Protein AF-0000000082406767 (afdb_homodimer)

Foldseek 3Di:
DALLVQLVVLLVVLLVCQLVPPDALLCSLLVSLVSCCVVPLDPPCLQQVLLVDLLLLLLLLLLLLLLLLLLLLVLVQLLVVQQVPQDLDPLSNQLSLLVSLLQSLLRHELQSSLVNCLLVLLVSCVVSVAASQLRNLLNSLSLLLSLQQFCSSDSLSSLLQVLCVVLVNHGDFGRNSNLLSVLLNVVSSVLSSVCSVPQTDRHFFDDDDPPLLCVQVVVCVLQVVPDPPDPPPDRCDEQFKHKWKKFFAPPQPQQQPWDFFQDQDPVNFKGWHFKDDPSHTPDGVTDRDDGGIMTMIMGTLVVQQVDAVPRPRIHTPDHSSVSCSNHYPSDPLNVQSVVLSVVLSVCRNVVVDDSSVSSNVSSVSNCVVPSDHPVSSVVSRDPSLSSSSSSLSSSLVSCVPSVSLQVLLVVLCVVLDVDDVLSSLLVLLVVLLVSLLSGPLSNSSSSCSSNLSSNCVNVVHRSQLNSSSNNLSSSLHFQFCVSDVSSVVVCRSSVHDGRSRNSSSVVSSVSSSCSSSPVSCVSPPD/DALLVQLVVLLVVLLVCQLVPPDALLCSLLVSLVSCCVVPLDPPCLQQVLLVDLLLLLLLLLLLLLLLLLLLLVLQQLLVVQQVPQDLDPLSNQLSLLVSLLQSLLRHELQSSLVNCLLVLLVVCVVSVAFSQLRNLLNSLSLLLSLQQFCSSDSLSSLLQVLCVVLVNHGDFGRNSNLLSVLLNVVSSVLSSVCSVPQTDRHFFDDDDPPLLCVQVVVCVLQVVPDDPDPDPPRCDEQFKHKWKKFFAPPQPQQQPWDFFQDQDPVNFKGWHFKDDPSHTPDRVTDRDDGGIMTMIMGTLVVQQVDAVPRPRIGTPDRSSVSCSNHYPSDPLNVQSVVLSVVLSVCRNVVVDDSSVSSNVSSVSSCVVPSDHPVSSVVSRDPSLSSSSSSLSSSLVSCVPSVSLQVLLVVLCVVLDVDDVLSSLLVLLVVLLVSLLSGPLSNSSSSCSSNLSSNCVNVVHRSQLSSSSNNLSSSLHFQFCVSDVSSVVSCRSSVHDGRSRNSSSVVSSVSSSCSSSPVSCVSPPD

Sequence (1052 aa):
MNDITITFVVLALVVALFVIGRIPVGIIAIGTALALYATGVITMEQALAGFGDPTVVFIAALFVVSEALDATGVTTWAGEKLLAKVGESRVRLVSAIMLLVAALTALISVNGAVAALVPMVVVLAVRLGKSTSQLLLPLAFAAHAGSMLTLTGTPVNIIVSEAAEESGAGAFGFFSFTLVGAPLVLGTIAIAVLLGPHVLPHRAGTSMSPDLSRHAKTLAKQYQLMGKDAPSAEPLITKHDGVVEVIIPPRSEMIGDRAFPGMVTDSGDLVILAVQRAGEDCGPKGVKLAAGDTLLLQGSWDDLDTHTAVDPNVLVVDAPAQIRKQAAPLGTRAVIALVVVAAMVVMLTFGLVPSAIAGLLAACAMVLLRVISVEQAHRSISWTTLILVGGMIPLSTAIQQTGAAEKLAHAFVDVVGGASPYVVVAGLFVVTATLGQLISNTATALIITPIAISVAIELDISVLPLLMTVTVAAAASFLTPVATPANMMVMGPGGYKFGDYWKLGLPMLLWFLIVATVLIPVIWSFMNDITITFVVLALVVALFVIGRIPVGIIAIGTALALYATGVITMEQALAGFGDPTVVFIAALFVVSEALDATGVTTWAGEKLLAKVGESRVRLVSAIMLLVAALTALISVNGAVAALVPMVVVLAVRLGKSTSQLLLPLAFAAHAGSMLTLTGTPVNIIVSEAAEESGAGAFGFFSFTLVGAPLVLGTIAIAVLLGPHVLPHRAGTSMSPDLSRHAKTLAKQYQLMGKDAPSAEPLITKHDGVVEVIIPPRSEMIGDRAFPGMVTDSGDLVILAVQRAGEDCGPKGVKLAAGDTLLLQGSWDDLDTHTAVDPNVLVVDAPAQIRKQAAPLGTRAVIALVVVAAMVVMLTFGLVPSAIAGLLAACAMVLLRVISVEQAHRSISWTTLILVGGMIPLSTAIQQTGAAEKLAHAFVDVVGGASPYVVVAGLFVVTATLGQLISNTATALIITPIAISVAIELDISVLPLLMTVTVAAAASFLTPVATPANMMVMGPGGYKFGDYWKLGLPMLLWFLIVATVLIPVIWSF

Radius of gyration: 30.53 Å; Cα contacts (8 Å, |Δi|>4): 2030; chains: 2; bounding box: 82×86×73 Å

InterPro domains:
  IPR004680 Citrate transporter-like domain [PF03600] (16-456)
  IPR036721 Regulator of K+ conductance, C-terminal domain superfamily [SSF116726] (242-308)
  IPR051679 Divalent Anion Sodium Symporter-Related Transporters [PTHR43652] (240-524)

Nearest PDB structures (foldseek):
  6ol1-assembly1_B  TM=8.358E-01  e=1.838E-14  Vibrio cholerae O1 biovar El Tor str. N16961
  5uld-assembly2_D  TM=8.314E-01  e=3.100E-14  Vibrio cholerae O1 biovar El Tor str. N16961
  6okz-assembly2_A  TM=8.666E-01  e=2.986E-13  Vibrio cholerae O1 biovar El Tor str. N16961
  6ol0-assembly2_B  TM=8.627E-01  e=3.257E-13  Vibrio cholerae O1 biovar El Tor str. N16961
  4f35-assembly1_C  TM=8.601E-01  e=6.261E-13  Vibrio cholerae

Organism: Rhodococcus erythropolis (NCBI:txid1833)

pLDDT: mean 86.59, std 13.87, range [34.88, 98.75]

Structure (mmCIF, N/CA/C/O backbone):
data_AF-0000000082406767-model_v1
#
loop_
_entity.id
_entity.type
_entity.pdbx_description
1 polymer 'SLC13/DASS family transporter'
#
loop_
_atom_site.group_PDB
_atom_site.id
_atom_site.type_symbol
_atom_site.label_atom_id
_atom_site.label_alt_id
_atom_site.label_comp_id
_atom_site.label_asym_id
_atom_site.label_entity_id
_atom_site.label_seq_id
_atom_site.pdbx_PDB_ins_code
_atom_site.Cartn_x
_atom_site.Cartn_y
_atom_site.Cartn_z
_atom_site.occupancy
_atom_site.B_iso_or_equiv
_atom_site.auth_seq_id
_atom_site.auth_comp_id
_atom_site.auth_asym_id
_atom_site.auth_atom_id
_atom_site.pdbx_PDB_model_num
ATOM 1 N N . MET A 1 1 ? 7.188 -35.344 13.414 1 74.75 1 MET A N 1
ATOM 2 C CA . MET A 1 1 ? 5.738 -35.188 13.328 1 74.75 1 MET A CA 1
ATOM 3 C C . MET A 1 1 ? 5.254 -35.344 11.891 1 74.75 1 MET A C 1
ATOM 5 O O . MET A 1 1 ? 5.934 -34.906 10.961 1 74.75 1 MET A O 1
ATOM 9 N N . ASN A 1 2 ? 4.176 -36.094 11.625 1 91.69 2 ASN A N 1
ATOM 10 C CA . ASN A 1 2 ? 3.627 -36.281 10.289 1 91.69 2 ASN A CA 1
ATOM 11 C C . ASN A 1 2 ? 3.012 -35 9.758 1 91.69 2 ASN A C 1
ATOM 13 O O . ASN A 1 2 ? 2.641 -34.094 10.539 1 91.69 2 ASN A O 1
ATOM 17 N N . ASP A 1 3 ? 3.008 -34.812 8.461 1 94.81 3 ASP A N 1
ATOM 18 C CA . ASP A 1 3 ? 2.551 -33.594 7.789 1 94.81 3 ASP A CA 1
ATOM 19 C C . ASP A 1 3 ? 1.11 -33.25 8.172 1 94.81 3 ASP A C 1
ATOM 21 O O . ASP A 1 3 ? 0.752 -32.094 8.305 1 94.81 3 ASP A O 1
ATOM 25 N N . ILE A 1 4 ? 0.341 -34.25 8.367 1 94.31 4 ILE A N 1
ATOM 26 C CA . ILE A 1 4 ? -1.056 -34.062 8.742 1 94.31 4 ILE A CA 1
ATOM 27 C C . ILE A 1 4 ? -1.137 -33.438 10.133 1 94.31 4 ILE A C 1
ATOM 29 O O . ILE A 1 4 ? -1.861 -32.469 10.328 1 94.31 4 ILE A O 1
ATOM 33 N N . THR A 1 5 ? -0.466 -33.938 11.078 1 95 5 THR A N 1
ATOM 34 C CA . THR A 1 5 ? -0.46 -33.438 12.445 1 95 5 THR A CA 1
ATOM 35 C C . THR A 1 5 ? 0.047 -32 12.484 1 95 5 THR A C 1
ATOM 37 O O . THR A 1 5 ? -0.52 -31.156 13.18 1 95 5 THR A O 1
ATOM 40 N N . ILE A 1 6 ? 1.091 -31.75 11.734 1 96.06 6 ILE A N 1
ATOM 41 C CA . ILE A 1 6 ? 1.646 -30.406 11.68 1 96.06 6 ILE A CA 1
ATOM 42 C C . ILE A 1 6 ? 0.593 -29.438 11.141 1 96.06 6 ILE A C 1
ATOM 44 O O . ILE A 1 6 ? 0.402 -28.344 11.688 1 96.06 6 ILE A O 1
ATOM 48 N N . THR A 1 7 ? -0.038 -29.812 10.062 1 95.44 7 THR A N 1
ATOM 49 C CA . THR A 1 7 ? -1.061 -28.984 9.445 1 95.44 7 THR A CA 1
ATOM 50 C C . THR A 1 7 ? -2.184 -28.672 10.43 1 95.44 7 THR A C 1
ATOM 52 O O . THR A 1 7 ? -2.635 -27.531 10.531 1 95.44 7 THR A O 1
ATOM 55 N N . PHE A 1 8 ? -2.578 -29.672 11.227 1 94.31 8 PHE A N 1
ATOM 56 C CA . PHE A 1 8 ? -3.629 -29.469 12.219 1 94.31 8 PHE A CA 1
ATOM 57 C C . PHE A 1 8 ? -3.158 -28.547 13.336 1 94.31 8 PHE A C 1
ATOM 59 O O . PHE A 1 8 ? -3.918 -27.703 13.812 1 94.31 8 PHE A O 1
ATOM 66 N N . VAL A 1 9 ? -1.987 -28.766 13.773 1 95.94 9 VAL A N 1
ATOM 67 C CA . VAL A 1 9 ? -1.435 -27.922 14.828 1 95.94 9 VAL A CA 1
ATOM 68 C C . VAL A 1 9 ? -1.379 -26.469 14.352 1 95.94 9 VAL A C 1
ATOM 70 O O . VAL A 1 9 ? -1.764 -25.562 15.086 1 95.94 9 VAL A O 1
ATOM 73 N N . VAL A 1 10 ? -0.883 -26.281 13.094 1 96.38 10 VAL A N 1
ATOM 74 C CA . VAL A 1 10 ? -0.805 -24.922 12.539 1 96.38 10 VAL A CA 1
ATOM 75 C C . VAL A 1 10 ? -2.207 -24.328 12.422 1 96.38 10 VAL A C 1
ATOM 77 O O . VAL A 1 10 ? -2.428 -23.172 12.789 1 96.38 10 VAL A O 1
ATOM 80 N N . LEU A 1 11 ? -3.125 -25.125 11.938 1 94.31 11 LEU A N 1
ATOM 81 C CA . LEU A 1 11 ? -4.504 -24.656 11.812 1 94.31 11 LEU A CA 1
ATOM 82 C C . LEU A 1 11 ? -5.062 -24.25 13.172 1 94.31 11 LEU A C 1
ATOM 84 O O . LEU A 1 11 ? -5.641 -23.172 13.305 1 94.31 11 LEU A O 1
ATOM 88 N N . ALA A 1 12 ? -4.91 -25.062 14.156 1 95.19 12 ALA A N 1
ATOM 89 C CA . ALA A 1 12 ? -5.395 -24.781 15.508 1 95.19 12 ALA A CA 1
ATOM 90 C C . ALA A 1 12 ? -4.77 -23.516 16.062 1 95.19 12 ALA A C 1
ATOM 92 O O . ALA A 1 12 ? -5.457 -22.688 16.672 1 95.19 12 ALA A O 1
ATOM 93 N N . LEU A 1 13 ? -3.514 -23.359 15.852 1 96.38 13 LEU A N 1
ATOM 94 C CA . LEU A 1 13 ? -2.809 -22.172 16.328 1 96.38 13 LEU A CA 1
ATOM 95 C C . LEU A 1 13 ? -3.309 -20.922 15.625 1 96.38 13 LEU A C 1
ATOM 97 O O . LEU A 1 13 ? -3.463 -19.875 16.25 1 96.38 13 LEU A O 1
ATOM 101 N N . VAL A 1 14 ? -3.467 -21.062 14.328 1 95.25 14 VAL A N 1
ATOM 102 C CA . VAL A 1 14 ? -3.947 -19.938 13.539 1 95.25 14 VAL A CA 1
ATOM 103 C C . VAL A 1 14 ? -5.32 -19.5 14.047 1 95.25 14 VAL A C 1
ATOM 105 O O . VAL A 1 14 ? -5.547 -18.312 14.289 1 95.25 14 VAL A O 1
ATOM 108 N N . VAL A 1 15 ? -6.234 -20.422 14.258 1 92.88 15 VAL A N 1
ATOM 109 C CA . VAL A 1 15 ? -7.574 -20.109 14.758 1 92.88 15 VAL A CA 1
ATOM 110 C C . VAL A 1 15 ? -7.48 -19.484 16.141 1 92.88 15 VAL A C 1
ATOM 112 O O . VAL A 1 15 ? -8.109 -18.453 16.406 1 92.88 15 VAL A O 1
ATOM 115 N N . ALA A 1 16 ? -6.68 -20.016 16.969 1 95.44 16 ALA A N 1
ATOM 116 C CA . ALA A 1 16 ? -6.512 -19.5 18.328 1 95.44 16 ALA A CA 1
ATOM 117 C C . ALA A 1 16 ? -5.984 -18.078 18.312 1 95.44 16 ALA A C 1
ATOM 119 O O . ALA A 1 16 ? -6.484 -17.203 19.031 1 95.44 16 ALA A O 1
ATOM 120 N N . LEU A 1 17 ? -5.012 -17.859 17.5 1 95.44 17 LEU A N 1
ATOM 121 C CA . LEU A 1 17 ? -4.402 -16.531 17.438 1 95.44 17 LEU A CA 1
ATOM 122 C C . LEU A 1 17 ? -5.387 -15.508 16.891 1 95.44 17 LEU A C 1
ATOM 124 O O . LEU A 1 17 ? -5.426 -14.367 17.359 1 95.44 17 LEU A O 1
ATOM 128 N N . PHE A 1 18 ? -6.129 -15.875 15.898 1 91.94 18 PHE A N 1
ATOM 129 C CA . PHE A 1 18 ? -7.137 -14.969 15.367 1 91.94 18 PHE A CA 1
ATOM 130 C C . PHE A 1 18 ? -8.18 -14.633 16.422 1 91.94 18 PHE A C 1
ATOM 132 O O . PHE A 1 18 ? -8.578 -13.477 16.562 1 91.94 18 PHE A O 1
ATOM 139 N N . VAL A 1 19 ? -8.602 -15.602 17.203 1 90.56 19 VAL A N 1
ATOM 140 C CA . VAL A 1 19 ? -9.641 -15.414 18.203 1 90.56 19 VAL A CA 1
ATOM 141 C C . VAL A 1 19 ? -9.109 -14.539 19.344 1 90.56 19 VAL A C 1
ATOM 143 O O . VAL A 1 19 ? -9.82 -13.656 19.828 1 90.56 19 VAL A O 1
ATOM 146 N N . ILE A 1 20 ? -7.902 -14.758 19.75 1 91.81 20 ILE A N 1
ATOM 147 C CA . ILE A 1 20 ? -7.301 -13.961 20.812 1 91.81 20 ILE A CA 1
ATOM 148 C C . ILE A 1 20 ? -7.207 -12.5 20.375 1 91.81 20 ILE A C 1
ATOM 150 O O . ILE A 1 20 ? -7.406 -11.586 21.188 1 91.81 20 ILE A O 1
ATOM 154 N N . GLY A 1 21 ? -6.848 -12.289 19.172 1 89.56 21 GLY A N 1
ATOM 155 C CA . GLY A 1 21 ? -6.934 -10.961 18.594 1 89.56 21 GLY A CA 1
ATOM 156 C C . GLY A 1 21 ? -5.816 -10.039 19.031 1 89.56 21 GLY A C 1
ATOM 157 O O . GLY A 1 21 ? -5.934 -8.82 18.938 1 89.56 21 GLY A O 1
ATOM 158 N N . ARG A 1 22 ? -4.707 -10.539 19.562 1 90.75 22 ARG A N 1
ATOM 159 C CA . ARG A 1 22 ? -3.617 -9.719 20.078 1 90.75 22 ARG A CA 1
ATOM 160 C C . ARG A 1 22 ? -2.562 -9.469 19 1 90.75 22 ARG A C 1
ATOM 162 O O . ARG A 1 22 ? -1.802 -8.508 19.094 1 90.75 22 ARG A O 1
ATOM 169 N N . ILE A 1 23 ? -2.514 -10.344 18.062 1 93.94 23 ILE A N 1
ATOM 170 C CA . ILE A 1 23 ? -1.525 -10.25 16.984 1 93.94 23 ILE A CA 1
ATOM 171 C C . ILE A 1 23 ? -2.203 -9.797 15.695 1 93.94 23 ILE A C 1
ATOM 173 O O . ILE A 1 23 ? -3.291 -10.266 15.359 1 93.94 23 ILE A O 1
ATOM 177 N N . PRO A 1 24 ? -1.55 -8.828 15.047 1 92.44 24 PRO A N 1
ATOM 178 C CA . PRO A 1 24 ? -2.148 -8.391 13.781 1 92.44 24 PRO A CA 1
ATOM 179 C C . PRO A 1 24 ? -2.408 -9.547 12.82 1 92.44 24 PRO A C 1
ATOM 181 O O . PRO A 1 24 ? -1.594 -10.469 12.719 1 92.44 24 PRO A O 1
ATOM 184 N N . VAL A 1 25 ? -3.504 -9.445 12.133 1 92.62 25 VAL A N 1
ATOM 185 C CA . VAL A 1 25 ? -3.977 -10.539 11.297 1 92.62 25 VAL A CA 1
ATOM 186 C C . VAL A 1 25 ? -2.971 -10.812 10.18 1 92.62 25 VAL A C 1
ATOM 188 O O . VAL A 1 25 ? -2.75 -11.969 9.805 1 92.62 25 VAL A O 1
ATOM 191 N N . GLY A 1 26 ? -2.342 -9.758 9.633 1 95.06 26 GLY A N 1
ATOM 192 C CA . GLY A 1 26 ? -1.338 -9.945 8.594 1 95.06 26 GLY A CA 1
ATOM 193 C C . GLY A 1 26 ? -0.151 -10.773 9.055 1 95.06 26 GLY A C 1
ATOM 194 O O . GLY A 1 26 ? 0.363 -11.602 8.305 1 95.06 26 GLY A O 1
ATOM 195 N N . ILE A 1 27 ? 0.276 -10.586 10.25 1 96.75 27 ILE A N 1
ATOM 196 C CA . ILE A 1 27 ? 1.401 -11.312 10.82 1 96.75 27 ILE A CA 1
ATOM 197 C C . ILE A 1 27 ? 1.025 -12.781 11.008 1 96.75 27 ILE A C 1
ATOM 199 O O . ILE A 1 27 ? 1.841 -13.672 10.758 1 96.75 27 ILE A O 1
ATOM 203 N N . ILE A 1 28 ? -0.186 -12.992 11.445 1 96.56 28 ILE A N 1
ATOM 204 C CA . ILE A 1 28 ? -0.654 -14.367 11.594 1 96.56 28 ILE A CA 1
ATOM 205 C C . ILE A 1 28 ? -0.636 -15.07 10.242 1 96.56 28 ILE A C 1
ATOM 207 O O . ILE A 1 28 ? -0.175 -16.219 10.133 1 96.56 28 ILE A O 1
ATOM 211 N N . ALA A 1 29 ? -1.104 -14.375 9.242 1 96.69 29 ALA A N 1
ATOM 212 C CA . ALA A 1 29 ? -1.17 -14.953 7.906 1 96.69 29 ALA A CA 1
ATOM 213 C C . ALA A 1 29 ? 0.225 -15.281 7.379 1 96.69 29 ALA A C 1
ATOM 215 O O . ALA A 1 29 ? 0.478 -16.406 6.922 1 96.69 29 ALA A O 1
ATOM 216 N N . ILE A 1 30 ? 1.154 -14.336 7.414 1 97.56 30 ILE A N 1
ATOM 217 C CA . ILE A 1 30 ? 2.525 -14.57 6.977 1 97.56 30 ILE A CA 1
ATOM 218 C C . ILE A 1 30 ? 3.158 -15.672 7.82 1 97.56 30 ILE A C 1
ATOM 220 O O . ILE A 1 30 ? 3.844 -16.547 7.293 1 97.56 30 ILE A O 1
ATOM 224 N N . GLY A 1 31 ? 2.932 -15.594 9.133 1 97.62 31 GLY A N 1
ATOM 225 C CA . GLY A 1 31 ? 3.451 -16.609 10.039 1 97.62 31 GLY A CA 1
ATOM 226 C C . GLY A 1 31 ? 2.984 -18 9.695 1 97.62 31 GLY A C 1
ATOM 227 O O . GLY A 1 31 ? 3.73 -18.969 9.867 1 97.62 31 GLY A O 1
ATOM 228 N N . THR A 1 32 ? 1.747 -18.094 9.258 1 97 32 THR A N 1
ATOM 229 C CA . THR A 1 32 ? 1.204 -19.375 8.844 1 97 32 THR A CA 1
ATOM 230 C C . THR A 1 32 ? 2.014 -19.953 7.684 1 97 32 THR A C 1
ATOM 232 O O . THR A 1 32 ? 2.453 -21.109 7.742 1 97 32 THR A O 1
ATOM 235 N N . ALA A 1 33 ? 2.219 -19.188 6.66 1 96.94 33 ALA A N 1
ATOM 236 C CA . ALA A 1 33 ? 3.008 -19.609 5.508 1 96.94 33 ALA A CA 1
ATOM 237 C C . ALA A 1 33 ? 4.43 -19.984 5.922 1 96.94 33 ALA A C 1
ATOM 239 O O . ALA A 1 33 ? 4.965 -21 5.492 1 96.94 33 ALA A O 1
ATOM 240 N N . LEU A 1 34 ? 5.02 -19.172 6.801 1 97.62 34 LEU A N 1
ATOM 241 C CA . LEU A 1 34 ? 6.395 -19.375 7.238 1 97.62 34 LEU A CA 1
ATOM 242 C C . LEU A 1 34 ? 6.508 -20.641 8.086 1 97.62 34 LEU A C 1
ATOM 244 O O . LEU A 1 34 ? 7.484 -21.391 7.973 1 97.62 34 LEU A O 1
ATOM 248 N N . ALA A 1 35 ? 5.52 -20.859 8.961 1 97.62 35 ALA A N 1
ATOM 249 C CA . ALA A 1 35 ? 5.531 -22.047 9.805 1 97.62 35 ALA A CA 1
ATOM 250 C C . ALA A 1 35 ? 5.426 -23.328 8.961 1 97.62 35 ALA A C 1
ATOM 252 O O . ALA A 1 35 ? 6.137 -24.297 9.211 1 97.62 35 ALA 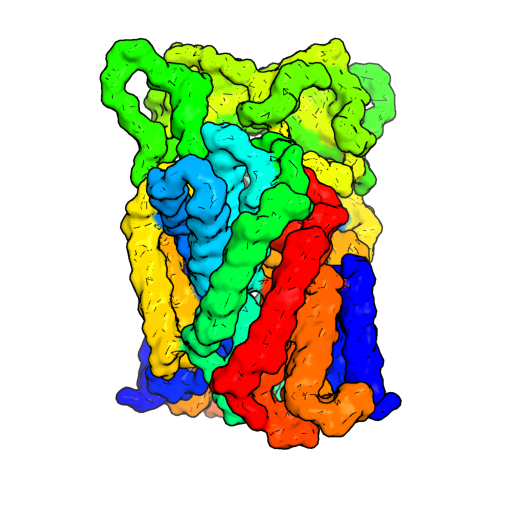A O 1
ATOM 253 N N . LEU A 1 36 ? 4.547 -23.281 7.977 1 97.44 36 LEU A N 1
ATOM 254 C CA . LEU A 1 36 ? 4.371 -24.438 7.102 1 97.44 36 LEU A CA 1
ATOM 255 C C . LEU A 1 36 ? 5.625 -24.688 6.27 1 97.44 36 LEU A C 1
ATOM 257 O O . LEU A 1 36 ? 6.012 -25.844 6.055 1 97.44 36 LEU A O 1
ATOM 261 N N . TYR A 1 37 ? 6.281 -23.641 5.812 1 97.19 37 TYR A N 1
ATOM 262 C CA . TYR A 1 37 ? 7.539 -23.766 5.09 1 97.19 37 TYR A CA 1
ATOM 263 C C . TYR A 1 37 ? 8.633 -24.328 5.992 1 97.19 37 TYR A C 1
ATOM 265 O O . TYR A 1 37 ? 9.367 -25.234 5.609 1 97.19 37 TYR A O 1
ATOM 273 N N . ALA A 1 38 ? 8.711 -23.797 7.207 1 96.94 38 ALA A N 1
ATOM 274 C CA . ALA A 1 38 ? 9.766 -24.172 8.141 1 96.94 38 ALA A CA 1
ATOM 275 C C . ALA A 1 38 ? 9.664 -25.641 8.547 1 96.94 38 ALA A C 1
ATOM 277 O O . ALA A 1 38 ? 10.672 -26.297 8.797 1 96.94 38 ALA A O 1
ATOM 278 N N . THR A 1 39 ? 8.492 -26.219 8.531 1 96.62 39 THR A N 1
ATOM 279 C CA . THR A 1 39 ? 8.281 -27.594 8.938 1 96.62 39 THR A CA 1
ATOM 280 C C . THR A 1 39 ? 8.398 -28.531 7.738 1 96.62 39 THR A C 1
ATOM 282 O O . THR A 1 39 ? 8.359 -29.766 7.895 1 96.62 39 THR A O 1
ATOM 285 N N . GLY A 1 40 ? 8.461 -27.953 6.559 1 95.88 40 GLY A N 1
ATOM 286 C CA . GLY A 1 40 ? 8.664 -28.766 5.363 1 95.88 40 GLY A CA 1
ATOM 287 C C . GLY A 1 40 ? 7.367 -29.25 4.746 1 95.88 40 GLY A C 1
ATOM 288 O O . GLY A 1 40 ? 7.387 -30.047 3.809 1 95.88 40 GLY A O 1
ATOM 289 N N . VAL A 1 41 ? 6.25 -28.812 5.234 1 96.62 41 VAL A N 1
ATOM 290 C CA . VAL A 1 41 ? 4.949 -29.234 4.738 1 96.62 41 VAL A CA 1
ATOM 291 C C . VAL A 1 41 ? 4.738 -28.719 3.318 1 96.62 41 VAL A C 1
ATOM 293 O O . VAL A 1 41 ? 4.145 -29.406 2.482 1 96.62 41 VAL A O 1
ATOM 296 N N . ILE A 1 42 ? 5.195 -27.469 3.068 1 96.19 42 ILE A N 1
ATOM 297 C CA . ILE A 1 42 ? 5.078 -26.891 1.734 1 96.19 42 ILE A CA 1
ATOM 298 C C . ILE A 1 42 ? 6.426 -26.312 1.303 1 96.19 42 ILE A C 1
ATOM 300 O O . ILE A 1 42 ? 7.305 -26.078 2.137 1 96.19 42 ILE A O 1
ATOM 304 N N . THR A 1 43 ? 6.59 -26.141 0.007 1 95.88 43 THR A N 1
ATOM 305 C CA . THR A 1 43 ? 7.797 -25.531 -0.549 1 95.88 43 THR A CA 1
ATOM 306 C C . THR A 1 43 ? 7.75 -24.016 -0.43 1 95.88 43 THR A C 1
ATOM 308 O O . THR A 1 43 ? 6.719 -23.453 -0.067 1 95.88 43 THR A O 1
ATOM 311 N N . MET A 1 44 ? 8.875 -23.359 -0.624 1 94 44 MET A N 1
ATOM 312 C CA . MET A 1 44 ? 8.922 -21.906 -0.587 1 94 44 MET A CA 1
ATOM 313 C C . MET A 1 44 ? 7.996 -21.297 -1.641 1 94 44 MET A C 1
ATOM 315 O O . MET A 1 44 ? 7.297 -20.328 -1.374 1 94 44 MET A O 1
ATOM 319 N N . GLU A 1 45 ? 8.023 -21.906 -2.816 1 92.81 45 GLU A N 1
ATOM 320 C CA . GLU A 1 45 ? 7.16 -21.438 -3.896 1 92.81 45 GLU A CA 1
ATOM 321 C C . GLU A 1 45 ? 5.691 -21.469 -3.49 1 92.81 45 GLU A C 1
ATOM 323 O O . GLU A 1 45 ? 4.941 -20.531 -3.744 1 92.81 45 GLU A O 1
ATOM 328 N N . GLN A 1 46 ? 5.352 -22.547 -2.852 1 94.44 46 GLN A N 1
ATOM 329 C CA . GLN A 1 46 ? 3.975 -22.703 -2.391 1 94.44 46 GLN A CA 1
ATOM 330 C C . GLN A 1 46 ? 3.654 -21.703 -1.281 1 94.44 46 GLN A C 1
ATOM 332 O O . GLN A 1 46 ? 2.535 -21.188 -1.206 1 94.44 46 GLN A O 1
ATOM 337 N N . ALA A 1 47 ? 4.621 -21.453 -0.457 1 95.75 47 ALA A N 1
ATOM 338 C CA . ALA A 1 47 ? 4.438 -20.531 0.669 1 95.75 47 ALA A CA 1
ATOM 339 C C . ALA A 1 47 ? 4.18 -19.109 0.185 1 95.75 47 ALA A C 1
ATOM 341 O O . ALA A 1 47 ? 3.459 -18.344 0.834 1 95.75 47 ALA A O 1
ATOM 342 N N . LEU A 1 48 ? 4.746 -18.797 -0.968 1 94.69 48 LEU A N 1
ATOM 343 C CA . LEU A 1 48 ? 4.664 -17.422 -1.449 1 94.69 48 LEU A CA 1
ATOM 344 C C . LEU A 1 48 ? 3.67 -17.297 -2.6 1 94.69 48 LEU A C 1
ATOM 346 O O . LEU A 1 48 ? 3.359 -16.203 -3.051 1 94.69 48 LEU A O 1
ATOM 350 N N . ALA A 1 49 ? 3.109 -18.375 -3.031 1 90.81 49 ALA A N 1
ATOM 351 C CA . ALA A 1 49 ? 2.273 -18.438 -4.227 1 90.81 49 ALA A CA 1
ATOM 352 C C . ALA A 1 49 ? 1.012 -17.609 -4.059 1 90.81 49 ALA A C 1
ATOM 354 O O . ALA A 1 49 ? 0.49 -17.047 -5.031 1 90.81 49 ALA A O 1
ATOM 355 N N . GLY A 1 50 ? 0.569 -17.484 -2.844 1 92.38 50 GLY A N 1
ATOM 356 C CA . GLY A 1 50 ? -0.656 -16.75 -2.58 1 92.38 50 GLY A CA 1
ATOM 357 C C . GLY A 1 50 ? -0.571 -15.289 -2.982 1 92.38 50 GLY A C 1
ATOM 358 O O . GLY A 1 50 ? -1.578 -14.688 -3.357 1 92.38 50 GLY A O 1
ATOM 359 N N . PHE A 1 51 ? 0.579 -14.758 -3.004 1 93.31 51 PHE A N 1
ATOM 360 C CA . PHE A 1 51 ? 0.736 -13.328 -3.256 1 93.31 51 PHE A CA 1
ATOM 361 C C . PHE A 1 51 ? 0.608 -13.031 -4.746 1 93.31 51 PHE A C 1
ATOM 363 O O . PHE A 1 51 ? 0.343 -11.891 -5.129 1 93.31 51 PHE A O 1
ATOM 370 N N . GLY A 1 52 ? 0.818 -13.953 -5.543 1 92.31 52 GLY A N 1
ATOM 371 C CA . GLY A 1 52 ? 0.64 -13.789 -6.977 1 92.31 52 GLY A CA 1
ATOM 372 C C . GLY A 1 52 ? -0.631 -14.438 -7.496 1 92.31 52 GLY A C 1
ATOM 373 O O . GLY A 1 52 ? -0.813 -14.57 -8.703 1 92.31 52 GLY A O 1
ATOM 374 N N . ASP A 1 53 ? -1.458 -14.852 -6.547 1 94.81 53 ASP A N 1
ATOM 375 C CA . ASP A 1 53 ? -2.719 -15.484 -6.914 1 94.81 53 ASP A CA 1
ATOM 376 C C . ASP A 1 53 ? -3.654 -14.5 -7.602 1 94.81 53 ASP A C 1
ATOM 378 O O . ASP A 1 53 ? -3.762 -13.344 -7.188 1 94.81 53 ASP A O 1
ATOM 382 N N . PRO A 1 54 ? -4.332 -15 -8.664 1 95.06 54 PRO A N 1
ATOM 383 C CA . PRO A 1 54 ? -5.277 -14.117 -9.352 1 95.06 54 PRO A CA 1
ATOM 384 C C . PRO A 1 54 ? -6.293 -13.477 -8.406 1 95.06 54 PRO A C 1
ATOM 386 O O . PRO A 1 54 ? -6.719 -12.344 -8.625 1 95.06 54 PRO A O 1
ATOM 389 N N . THR A 1 55 ? -6.621 -14.188 -7.375 1 94.25 55 THR A N 1
ATOM 390 C CA . THR A 1 55 ? -7.566 -13.688 -6.387 1 94.25 55 THR A CA 1
ATOM 391 C C . THR A 1 55 ? -7.047 -12.406 -5.738 1 94.25 55 THR A C 1
ATOM 393 O O . THR A 1 55 ? -7.773 -11.414 -5.629 1 94.25 55 THR A O 1
ATOM 396 N N . VAL A 1 56 ? -5.832 -12.461 -5.34 1 96.19 56 VAL A N 1
ATOM 397 C CA . VAL A 1 56 ? -5.215 -11.328 -4.66 1 96.19 56 VAL A CA 1
ATOM 398 C C . VAL A 1 56 ? -5.113 -10.148 -5.617 1 96.19 56 VAL A C 1
ATOM 400 O O . VAL A 1 56 ? -5.418 -9.008 -5.246 1 96.19 56 VAL A O 1
ATOM 403 N N . VAL A 1 57 ? -4.758 -10.367 -6.832 1 96.75 57 VAL A N 1
ATOM 404 C CA . VAL A 1 57 ? -4.617 -9.328 -7.844 1 96.75 57 VAL A CA 1
ATOM 405 C C . VAL A 1 57 ? -5.977 -8.695 -8.125 1 96.75 57 VAL A C 1
ATOM 407 O O . VAL A 1 57 ? -6.09 -7.469 -8.227 1 96.75 57 VAL A O 1
ATOM 410 N N . PHE A 1 58 ? -6.988 -9.523 -8.266 1 96.12 58 PHE A N 1
ATOM 411 C CA . PHE A 1 58 ? -8.336 -9.031 -8.531 1 96.12 58 PHE A CA 1
ATOM 412 C C . PHE A 1 58 ? -8.836 -8.164 -7.383 1 96.12 58 PHE A C 1
ATOM 414 O O . PHE A 1 58 ? -9.375 -7.078 -7.605 1 96.12 58 PHE A O 1
ATOM 421 N N . ILE A 1 59 ? -8.648 -8.609 -6.16 1 95.62 59 ILE A N 1
ATOM 422 C CA . ILE A 1 59 ? -9.078 -7.863 -4.984 1 95.62 59 ILE A CA 1
ATOM 423 C C . ILE A 1 59 ? -8.367 -6.512 -4.945 1 95.62 59 ILE A C 1
ATOM 425 O O . ILE A 1 59 ? -9 -5.48 -4.703 1 95.62 59 ILE A O 1
ATOM 429 N N . ALA A 1 60 ? -7.055 -6.535 -5.191 1 96.88 60 ALA A N 1
ATOM 430 C CA . ALA A 1 60 ? -6.297 -5.285 -5.223 1 96.88 60 ALA A CA 1
ATOM 431 C C . ALA A 1 60 ? -6.879 -4.316 -6.246 1 96.88 60 ALA A C 1
ATOM 433 O O . ALA A 1 60 ? -7.047 -3.129 -5.961 1 96.88 60 ALA A O 1
ATOM 434 N N . ALA A 1 61 ? -7.176 -4.805 -7.414 1 97.19 61 ALA A N 1
ATOM 435 C CA . ALA A 1 61 ? -7.73 -3.98 -8.484 1 97.19 61 ALA A CA 1
ATOM 436 C C . ALA A 1 61 ? -9.086 -3.4 -8.086 1 97.19 61 ALA A C 1
ATOM 438 O O . ALA A 1 61 ? -9.391 -2.25 -8.406 1 97.19 61 ALA A O 1
ATOM 439 N N . LEU A 1 62 ? -9.812 -4.16 -7.379 1 95.75 62 LEU A N 1
ATOM 440 C CA . LEU A 1 62 ? -11.156 -3.723 -6.996 1 95.75 62 LEU A CA 1
ATOM 441 C C . LEU A 1 62 ? -11.086 -2.6 -5.965 1 95.75 62 LEU A C 1
ATOM 443 O O . LEU A 1 62 ? -11.953 -1.726 -5.934 1 95.75 62 LEU A O 1
ATOM 447 N N . PHE A 1 63 ? -10.078 -2.602 -5.133 1 95.12 63 PHE A N 1
ATOM 448 C CA . PHE A 1 63 ? -9.898 -1.488 -4.207 1 95.12 63 PHE A CA 1
ATOM 449 C C . PHE A 1 63 ? -9.75 -0.175 -4.965 1 95.12 63 PHE A C 1
ATOM 451 O O . PHE A 1 63 ? -10.312 0.846 -4.566 1 95.12 63 PHE A O 1
ATOM 458 N N . VAL A 1 64 ? -9.008 -0.265 -6.027 1 96.62 64 VAL A N 1
ATOM 459 C CA . VAL A 1 64 ? -8.773 0.929 -6.832 1 96.62 64 VAL A CA 1
ATOM 460 C C . VAL A 1 64 ? -10.078 1.379 -7.484 1 96.62 64 VAL A C 1
ATOM 462 O O . VAL A 1 64 ? -10.414 2.562 -7.453 1 96.62 64 VAL A O 1
ATOM 465 N N . VAL A 1 65 ? -10.805 0.436 -8.016 1 96.38 65 VAL A N 1
ATOM 466 C CA . VAL A 1 65 ? -12.062 0.738 -8.688 1 96.38 65 VAL A CA 1
ATOM 467 C C . VAL A 1 65 ? -13.062 1.312 -7.688 1 96.38 65 VAL A C 1
ATOM 469 O O . VAL A 1 65 ? -13.742 2.301 -7.977 1 96.38 65 VAL A O 1
ATOM 472 N N . SER A 1 66 ? -13.141 0.706 -6.559 1 93.38 66 SER A N 1
ATOM 473 C CA . SER A 1 66 ? -14.047 1.16 -5.504 1 93.38 66 SER A CA 1
ATOM 474 C C . SER A 1 66 ? -13.711 2.584 -5.074 1 93.38 66 SER A C 1
ATOM 476 O O . SER A 1 66 ? -14.617 3.4 -4.863 1 93.38 66 SER A O 1
ATOM 478 N N . GLU A 1 67 ? -12.445 2.844 -4.934 1 92 67 GLU A N 1
ATOM 479 C CA . GLU A 1 67 ? -12.008 4.184 -4.566 1 92 67 GLU A CA 1
ATOM 480 C C . GLU A 1 67 ? -12.414 5.211 -5.617 1 92 67 GLU A C 1
ATOM 482 O O . GLU A 1 67 ? -12.805 6.328 -5.281 1 92 67 GLU A O 1
ATOM 487 N N . ALA A 1 68 ? -12.25 4.863 -6.863 1 93.88 68 ALA A N 1
ATOM 488 C CA . ALA A 1 68 ? -12.625 5.77 -7.949 1 93.88 68 ALA A CA 1
ATOM 489 C C . ALA A 1 68 ? -14.102 6.145 -7.867 1 93.88 68 ALA A C 1
ATOM 491 O O . ALA A 1 68 ? -14.461 7.312 -8.031 1 93.88 68 ALA A O 1
ATOM 492 N N . LEU A 1 69 ? -14.914 5.223 -7.559 1 91.06 69 LEU A N 1
ATOM 493 C CA . LEU A 1 69 ? -16.344 5.477 -7.438 1 91.06 69 LEU A CA 1
ATOM 494 C C . LEU A 1 69 ? -16.641 6.387 -6.246 1 91.06 69 LEU A C 1
ATOM 496 O O . LEU A 1 69 ? -17.453 7.305 -6.348 1 91.06 69 LEU A O 1
ATOM 500 N N . ASP A 1 70 ? -15.961 6.16 -5.207 1 85.94 70 ASP A N 1
ATOM 501 C CA . ASP A 1 70 ? -16.156 6.961 -4 1 85.94 70 ASP A CA 1
ATOM 502 C C . ASP A 1 70 ? -15.625 8.383 -4.195 1 85.94 70 ASP A C 1
ATOM 504 O O . ASP A 1 70 ? -16.281 9.352 -3.816 1 85.94 70 ASP A O 1
ATOM 508 N N . ALA A 1 71 ? -14.5 8.453 -4.801 1 82.88 71 ALA A N 1
ATOM 509 C CA . ALA A 1 71 ? -13.82 9.734 -4.965 1 82.88 71 ALA A CA 1
ATOM 510 C C . ALA A 1 71 ? -14.586 10.648 -5.91 1 82.88 71 ALA A C 1
ATOM 512 O O . ALA A 1 71 ? -14.492 11.875 -5.812 1 82.88 71 ALA A O 1
ATOM 513 N N . THR A 1 72 ? -15.328 10.102 -6.789 1 87.12 72 THR A N 1
ATOM 514 C CA . THR A 1 72 ? -16.047 10.906 -7.766 1 87.12 72 THR A CA 1
ATOM 515 C C . THR A 1 72 ? -17.375 11.406 -7.188 1 87.12 72 THR A C 1
ATOM 517 O O . THR A 1 72 ? -18.078 12.188 -7.824 1 87.12 72 THR A O 1
ATOM 520 N N . GLY A 1 73 ? -17.734 10.969 -6.031 1 79.56 73 GLY A N 1
ATOM 521 C CA . GLY A 1 73 ? -18.953 11.438 -5.379 1 79.56 73 GLY A CA 1
ATOM 522 C C . GLY A 1 73 ? -20.188 10.672 -5.797 1 79.56 73 GLY A C 1
ATOM 523 O O . GLY A 1 73 ? -21.297 11.039 -5.426 1 79.56 73 GLY A O 1
ATOM 524 N N . VAL A 1 74 ? -20 9.656 -6.531 1 84.25 74 VAL A N 1
ATOM 525 C CA . VAL A 1 74 ? -21.141 8.867 -7.008 1 84.25 74 VAL A CA 1
ATOM 526 C C . VAL A 1 74 ? -21.938 8.344 -5.816 1 84.25 74 VAL A C 1
ATOM 528 O O . VAL A 1 74 ? -23.172 8.344 -5.84 1 84.25 74 VAL A O 1
ATOM 531 N N . THR A 1 75 ? -21.297 7.898 -4.812 1 81.69 75 THR A N 1
ATOM 532 C CA . THR A 1 75 ? -21.938 7.316 -3.643 1 81.69 75 THR A CA 1
ATOM 533 C C . THR A 1 75 ? -22.75 8.375 -2.889 1 81.69 75 THR A C 1
ATOM 535 O O . THR A 1 75 ? -23.891 8.133 -2.506 1 81.69 75 THR A O 1
ATOM 538 N N . THR A 1 76 ? -22.203 9.523 -2.748 1 73.56 76 THR A N 1
ATOM 539 C CA . THR A 1 76 ? -22.875 10.609 -2.057 1 73.56 76 THR A CA 1
ATOM 540 C C . THR A 1 76 ? -24.047 11.133 -2.887 1 73.56 76 THR A C 1
ATOM 542 O O . THR A 1 76 ? -25.109 11.43 -2.348 1 73.56 76 THR A O 1
ATOM 545 N N . TRP A 1 77 ? -23.812 11.266 -4.129 1 78.5 77 TRP A N 1
ATOM 546 C CA . TRP A 1 77 ? -24.859 11.719 -5.039 1 78.5 77 TRP A CA 1
ATOM 547 C C . TRP A 1 77 ? -26.062 10.773 -5 1 78.5 77 TRP A C 1
ATOM 549 O O . TRP A 1 77 ? -27.203 11.219 -4.918 1 78.5 77 TRP A O 1
ATOM 559 N N . ALA A 1 78 ? -25.797 9.5 -5.07 1 83.62 78 ALA A N 1
ATOM 560 C CA . ALA A 1 78 ? -26.859 8.5 -5.012 1 83.62 78 ALA A CA 1
ATOM 561 C C . ALA A 1 78 ? -27.625 8.586 -3.695 1 83.62 78 ALA A C 1
ATOM 563 O O . ALA A 1 78 ? -28.859 8.461 -3.672 1 83.62 78 ALA A O 1
ATOM 564 N N . GLY A 1 79 ? -26.938 8.789 -2.637 1 78.75 79 GLY A N 1
ATOM 565 C CA . GLY A 1 79 ? -27.562 8.953 -1.334 1 78.75 79 GLY A CA 1
ATOM 566 C C . GLY A 1 79 ? -28.484 10.156 -1.257 1 78.75 79 GLY A C 1
ATOM 567 O O . GLY A 1 79 ? -29.594 10.062 -0.756 1 78.75 79 GLY A O 1
ATOM 568 N N . GLU A 1 80 ? -28.047 11.211 -1.814 1 74.44 80 GLU A N 1
ATOM 569 C CA . GLU A 1 80 ? -28.844 12.438 -1.796 1 74.44 80 GLU A CA 1
ATOM 570 C C . GLU A 1 80 ? -30.094 12.305 -2.643 1 74.44 80 GLU A C 1
ATOM 572 O O . GLU A 1 80 ? -31.172 12.758 -2.24 1 74.44 80 GLU A O 1
ATOM 577 N N . LYS A 1 81 ? -29.922 11.773 -3.766 1 80.81 81 LYS A N 1
ATOM 578 C CA . LYS A 1 81 ? -31.047 11.609 -4.672 1 80.81 81 LYS A CA 1
ATOM 579 C C . LYS A 1 81 ? -32.125 10.719 -4.051 1 80.81 81 LYS A C 1
ATOM 581 O O . LYS A 1 81 ? -33.312 11 -4.172 1 80.81 81 LYS A O 1
ATOM 586 N N . LEU A 1 82 ? -31.656 9.664 -3.463 1 78.69 82 LEU A N 1
ATOM 587 C CA . LEU A 1 82 ? -32.594 8.719 -2.873 1 78.69 82 LEU A CA 1
ATOM 588 C C . LEU A 1 82 ? -33.312 9.344 -1.68 1 78.69 82 LEU A C 1
ATOM 590 O O . LEU A 1 82 ? -34.531 9.195 -1.535 1 78.69 82 LEU A O 1
ATOM 594 N N . LEU A 1 83 ? -32.625 10.102 -0.971 1 72.12 83 LEU A N 1
ATOM 595 C CA . LEU A 1 83 ? -33.188 10.625 0.268 1 72.12 83 LEU A CA 1
ATOM 596 C C . LEU A 1 83 ? -34.094 11.82 -0.009 1 72.12 83 LEU A C 1
ATOM 598 O O . LEU A 1 83 ? -35 12.109 0.766 1 72.12 83 LEU A O 1
ATOM 602 N N . ALA A 1 84 ? -33.844 12.5 -1.111 1 73.5 84 ALA A N 1
ATOM 603 C CA . ALA A 1 84 ? -34.719 13.602 -1.514 1 73.5 84 ALA A CA 1
ATOM 604 C C . ALA A 1 84 ? -36.094 13.094 -1.886 1 73.5 84 ALA A C 1
ATOM 606 O O . ALA A 1 84 ? -37.094 13.836 -1.799 1 73.5 84 ALA A O 1
ATOM 607 N N . LYS A 1 85 ? -36.094 11.898 -2.172 1 79.19 85 LYS A N 1
ATOM 608 C CA . LYS A 1 85 ? -37.375 11.367 -2.66 1 79.19 85 LYS A CA 1
ATOM 609 C C . LYS A 1 85 ? -38.094 10.586 -1.567 1 79.19 85 LYS A C 1
ATOM 611 O O . LYS A 1 85 ? -39.25 10.203 -1.739 1 79.19 85 LYS A O 1
ATOM 616 N N . VAL A 1 86 ? -37.344 10.477 -0.5 1 80 86 VAL A N 1
ATOM 617 C CA . VAL A 1 86 ? -37.906 9.648 0.549 1 80 86 VAL A CA 1
ATOM 618 C C . VAL A 1 86 ? -38.812 10.5 1.438 1 80 86 VAL A C 1
ATOM 620 O O . VAL A 1 86 ? -38.469 11.641 1.764 1 80 86 VAL A O 1
ATOM 623 N N . GLY A 1 87 ? -40 10.367 1.619 1 73.75 87 GLY A N 1
ATOM 624 C CA . GLY A 1 87 ? -40.969 11.055 2.471 1 73.75 87 GLY A CA 1
ATOM 625 C C . GLY A 1 87 ? -40.688 10.875 3.951 1 73.75 87 GLY A C 1
ATOM 626 O O . GLY A 1 87 ? -39.531 10.609 4.344 1 73.75 87 GLY A O 1
ATOM 627 N N . GLU A 1 88 ? -41.625 11.18 4.785 1 75.19 88 GLU A N 1
ATOM 628 C CA . GLU A 1 88 ? -41.469 11.195 6.238 1 75.19 88 GLU A CA 1
ATOM 629 C C . GLU A 1 88 ? -41.812 9.836 6.844 1 75.19 88 GLU A C 1
ATOM 631 O O . GLU A 1 88 ? -41.562 9.609 8.031 1 75.19 88 GLU A O 1
ATOM 636 N N . SER A 1 89 ? -42.188 8.953 6.008 1 87.44 89 SER A N 1
ATOM 637 C CA . SER A 1 89 ? -42.531 7.637 6.539 1 87.44 89 SER A CA 1
ATOM 638 C C . SER A 1 89 ? -41.281 6.871 6.965 1 87.44 89 SER A C 1
ATOM 640 O O . SER A 1 89 ? -40.312 6.789 6.211 1 87.44 89 SER A O 1
ATOM 642 N N . ARG A 1 90 ? -41.406 6.328 8.148 1 88.12 90 ARG A N 1
ATOM 643 C CA . ARG A 1 90 ? -40.281 5.578 8.695 1 88.12 90 ARG A CA 1
ATOM 644 C C . ARG A 1 90 ? -39.938 4.363 7.832 1 88.12 90 ARG A C 1
ATOM 646 O O . ARG A 1 90 ? -38.781 4.082 7.562 1 88.12 90 ARG A O 1
ATOM 653 N N . VAL A 1 91 ? -41 3.674 7.441 1 93.69 91 VAL A N 1
ATOM 654 C CA . VAL A 1 91 ? -40.812 2.457 6.652 1 93.69 91 VAL A CA 1
ATOM 655 C C . VAL A 1 91 ? -40.125 2.791 5.332 1 93.69 91 VAL A C 1
ATOM 657 O O . VAL A 1 91 ? -39.188 2.105 4.93 1 93.69 91 VAL A O 1
ATOM 660 N N . ARG A 1 92 ? -40.562 3.756 4.691 1 93.06 92 ARG A N 1
ATOM 661 C CA . ARG A 1 92 ? -39.969 4.152 3.416 1 93.06 92 ARG A CA 1
ATOM 662 C C . ARG A 1 92 ? -38.531 4.617 3.594 1 93.06 92 ARG A C 1
ATOM 664 O O . ARG A 1 92 ? -37.656 4.297 2.779 1 93.06 92 ARG A O 1
ATOM 671 N N . LEU A 1 93 ? -38.312 5.344 4.656 1 91.44 93 LEU A N 1
ATOM 672 C CA . LEU A 1 93 ? -37 5.891 4.918 1 91.44 93 LEU A CA 1
ATOM 673 C C . LEU A 1 93 ? -36 4.773 5.188 1 91.44 93 LEU A C 1
ATOM 675 O O . LEU A 1 93 ? -34.938 4.711 4.547 1 91.44 93 LEU A O 1
ATOM 679 N N . VAL A 1 94 ? -36.312 3.902 6.105 1 95.25 94 VAL A N 1
ATOM 680 C CA . VAL A 1 94 ? -35.438 2.803 6.48 1 95.25 94 VAL A CA 1
ATOM 681 C C . VAL A 1 94 ? -35.219 1.897 5.273 1 95.25 94 VAL A C 1
ATOM 683 O O . VAL A 1 94 ? -34.062 1.509 4.996 1 95.25 94 VAL A O 1
ATOM 686 N N . SER A 1 95 ? -36.281 1.606 4.559 1 96.25 95 SER A N 1
ATOM 687 C CA . SER A 1 95 ? -36.156 0.734 3.395 1 96.25 95 SER A CA 1
ATOM 688 C C . SER A 1 95 ? -35.281 1.362 2.318 1 96.25 95 SER A C 1
ATOM 690 O O . SER A 1 95 ? -34.438 0.681 1.705 1 96.25 95 SER A O 1
ATOM 692 N N . ALA A 1 96 ? -35.438 2.619 2.094 1 94.5 96 ALA A N 1
ATOM 693 C CA . ALA A 1 96 ? -34.656 3.311 1.062 1 94.5 96 ALA A CA 1
ATOM 694 C C . ALA A 1 96 ? -33.188 3.35 1.416 1 94.5 96 ALA A C 1
ATOM 696 O O . ALA A 1 96 ? -32.344 3.094 0.565 1 94.5 96 ALA A O 1
ATOM 697 N N . ILE A 1 97 ? -32.906 3.67 2.646 1 94 97 ILE A N 1
ATOM 698 C CA . ILE A 1 97 ? -31.516 3.734 3.113 1 94 97 ILE A CA 1
ATOM 699 C C . ILE A 1 97 ? -30.859 2.357 2.994 1 94 97 ILE A C 1
ATOM 701 O O . ILE A 1 97 ? -29.75 2.234 2.5 1 94 97 ILE A O 1
ATOM 705 N N . MET A 1 98 ? -31.594 1.354 3.406 1 97.44 98 MET A N 1
ATOM 706 C CA . MET A 1 98 ? -31.062 -0.006 3.4 1 97.44 98 MET A CA 1
ATOM 707 C C . MET A 1 98 ? -30.875 -0.51 1.974 1 97.44 98 MET A C 1
ATOM 709 O O . MET A 1 98 ? -29.875 -1.168 1.67 1 97.44 98 MET A O 1
ATOM 713 N N . LEU A 1 99 ? -31.797 -0.19 1.102 1 96.38 99 LEU A N 1
ATOM 714 C CA . LEU A 1 99 ? -31.672 -0.589 -0.295 1 96.38 99 LEU A CA 1
ATOM 715 C C . LEU A 1 99 ? -30.5 0.117 -0.958 1 96.38 99 LEU A C 1
ATOM 717 O O . LEU A 1 99 ? -29.766 -0.489 -1.744 1 96.38 99 LEU A O 1
ATOM 721 N N . LEU A 1 100 ? -30.344 1.321 -0.631 1 94.81 100 LEU A N 1
ATOM 722 C CA . LEU A 1 100 ? -29.266 2.109 -1.215 1 94.81 100 LEU A CA 1
ATOM 723 C C . LEU A 1 100 ? -27.906 1.575 -0.781 1 94.81 100 LEU A C 1
ATOM 725 O O . LEU A 1 100 ? -27.016 1.371 -1.613 1 94.81 100 LEU A O 1
ATOM 729 N N . VAL A 1 101 ? -27.766 1.413 0.523 1 96.44 101 VAL A N 1
ATOM 730 C CA . VAL A 1 101 ? -26.469 0.952 1.012 1 96.44 101 VAL A CA 1
ATOM 731 C C . VAL A 1 101 ? -26.172 -0.44 0.457 1 96.44 101 VAL A C 1
ATOM 733 O O . VAL A 1 101 ? -25.031 -0.763 0.154 1 96.44 101 VAL A O 1
ATOM 736 N N . ALA A 1 102 ? -27.188 -1.263 0.365 1 97.81 102 ALA A N 1
ATOM 737 C CA . ALA A 1 102 ? -27.016 -2.594 -0.211 1 97.81 102 ALA A CA 1
ATOM 738 C C . ALA A 1 102 ? -26.531 -2.506 -1.657 1 97.81 102 ALA A C 1
ATOM 740 O O . ALA A 1 102 ? -25.594 -3.199 -2.049 1 97.81 102 ALA A O 1
ATOM 741 N N . ALA A 1 103 ? -27.125 -1.684 -2.396 1 95.44 103 ALA A N 1
ATOM 742 C CA . ALA A 1 103 ? -26.766 -1.503 -3.797 1 95.44 103 ALA A CA 1
ATOM 743 C C . ALA A 1 103 ? -25.344 -0.954 -3.924 1 95.44 103 ALA A C 1
ATOM 745 O O . ALA A 1 103 ? -24.578 -1.396 -4.781 1 95.44 103 ALA A O 1
ATOM 746 N N . LEU A 1 104 ? -25.031 -0.02 -3.092 1 93.94 104 LEU A N 1
ATOM 747 C CA . LEU A 1 104 ? -23.688 0.571 -3.117 1 93.94 104 LEU A CA 1
ATOM 748 C C . LEU A 1 104 ? -22.641 -0.451 -2.711 1 93.94 104 LEU A C 1
ATOM 750 O O . LEU A 1 104 ? -21.547 -0.476 -3.275 1 93.94 104 LEU A O 1
ATOM 754 N N . THR A 1 105 ? -22.984 -1.221 -1.743 1 95.81 105 THR A N 1
ATOM 755 C CA . THR A 1 105 ? -22.047 -2.244 -1.276 1 95.81 105 THR A CA 1
ATOM 756 C C . THR A 1 105 ? -21.719 -3.225 -2.396 1 95.81 105 THR A C 1
ATOM 758 O O . THR A 1 105 ? -20.578 -3.676 -2.516 1 95.81 105 THR A O 1
ATOM 761 N N . ALA A 1 106 ? -22.672 -3.527 -3.189 1 94.44 106 ALA A N 1
ATOM 762 C CA . ALA A 1 106 ? -22.484 -4.453 -4.305 1 94.44 106 ALA A CA 1
ATOM 763 C C . ALA A 1 106 ? -21.438 -3.934 -5.281 1 94.44 106 ALA A C 1
ATOM 765 O O . ALA A 1 106 ? -20.812 -4.715 -6.004 1 94.44 106 ALA A O 1
ATOM 766 N N . LEU A 1 107 ? -21.188 -2.678 -5.195 1 87.5 107 LEU A N 1
ATOM 767 C CA . LEU A 1 107 ? -20.312 -2.061 -6.18 1 87.5 107 LEU A CA 1
ATOM 768 C C . LEU A 1 107 ? -19 -1.642 -5.539 1 87.5 107 LEU A C 1
ATOM 770 O O . LEU A 1 107 ? -17.953 -1.627 -6.203 1 87.5 107 LEU A O 1
ATOM 774 N N . ILE A 1 108 ? -19.016 -1.229 -4.379 1 87.62 108 ILE A N 1
ATOM 775 C CA . ILE A 1 108 ? -17.797 -0.699 -3.758 1 87.62 108 ILE A CA 1
ATOM 776 C C . ILE A 1 108 ? -17.344 -1.639 -2.646 1 87.62 108 ILE A C 1
ATOM 778 O O . ILE A 1 108 ? -16.5 -2.516 -2.875 1 87.62 108 ILE A O 1
ATOM 782 N N . SER A 1 109 ? -17.922 -1.604 -1.445 1 90.62 109 SER A N 1
ATOM 783 C CA . SER A 1 109 ? -17.609 -2.477 -0.316 1 90.62 109 SER A CA 1
ATOM 784 C C . SER A 1 109 ? -18.516 -2.168 0.879 1 90.62 109 SER A C 1
ATOM 786 O O . SER A 1 109 ? -19.172 -1.127 0.914 1 90.62 109 SER A O 1
ATOM 788 N N . VAL A 1 110 ? -18.5 -3.102 1.735 1 94.88 110 VAL A N 1
ATOM 789 C CA . VAL A 1 110 ? -19.297 -2.934 2.945 1 94.88 110 VAL A CA 1
ATOM 790 C C . VAL A 1 110 ? -18.828 -1.701 3.711 1 94.88 110 VAL A C 1
ATOM 792 O O . VAL A 1 110 ? -19.625 -0.803 4.008 1 94.88 110 VAL A O 1
ATOM 795 N N . ASN A 1 111 ? -17.562 -1.564 3.93 1 90.62 111 ASN A N 1
ATOM 796 C CA . ASN A 1 111 ? -17.016 -0.46 4.707 1 90.62 111 ASN A CA 1
ATOM 797 C C . ASN A 1 111 ? -17.125 0.865 3.957 1 90.62 111 ASN A C 1
ATOM 799 O O . ASN A 1 111 ? -17.453 1.892 4.555 1 90.62 111 ASN A O 1
ATOM 803 N N . GLY A 1 112 ? -16.891 0.774 2.729 1 87.69 112 GLY A N 1
ATOM 804 C CA . GLY A 1 112 ? -16.969 1.985 1.929 1 87.69 112 GLY A CA 1
ATOM 805 C C . GLY A 1 112 ? -18.375 2.553 1.847 1 87.69 112 GLY A C 1
ATOM 806 O O . GLY A 1 112 ? -18.578 3.762 1.986 1 87.69 112 GLY A O 1
ATOM 807 N N . ALA A 1 113 ? -19.328 1.705 1.643 1 93.12 113 ALA A N 1
ATOM 808 C CA . ALA A 1 113 ? -20.703 2.139 1.518 1 93.12 113 ALA A CA 1
ATOM 809 C C . ALA A 1 113 ? -21.219 2.725 2.83 1 93.12 113 ALA A C 1
ATOM 811 O O . ALA A 1 113 ? -21.859 3.777 2.84 1 93.12 113 ALA A O 1
ATOM 812 N N . VAL A 1 114 ? -20.891 2.092 3.916 1 92.69 114 VAL A N 1
ATOM 813 C CA . VAL A 1 114 ? -21.328 2.557 5.227 1 92.69 114 VAL A CA 1
ATOM 814 C C . VAL A 1 114 ? -20.656 3.887 5.559 1 92.69 114 VAL A C 1
ATOM 816 O O . VAL A 1 114 ? -21.328 4.836 5.984 1 92.69 114 VAL A O 1
ATOM 819 N N . ALA A 1 115 ? -19.422 3.971 5.305 1 85.94 115 ALA A N 1
ATOM 820 C CA . ALA A 1 115 ? -18.688 5.203 5.57 1 85.94 115 ALA A CA 1
ATOM 821 C C . ALA A 1 115 ? -19.25 6.367 4.766 1 85.94 115 ALA A C 1
ATOM 823 O O . ALA A 1 115 ? -19.312 7.496 5.254 1 85.94 115 ALA A O 1
ATOM 824 N N . ALA A 1 116 ? -19.656 6.082 3.631 1 82.81 116 ALA A N 1
ATOM 825 C CA . ALA A 1 116 ? -20.141 7.125 2.732 1 82.81 116 ALA A CA 1
ATOM 826 C C . ALA A 1 116 ? -21.531 7.621 3.164 1 82.81 116 ALA A C 1
ATOM 828 O O . ALA A 1 116 ? -21.844 8.805 3.029 1 82.81 116 ALA A O 1
ATOM 829 N N . LEU A 1 117 ? -22.312 6.766 3.691 1 88.31 117 LEU A N 1
ATOM 830 C CA . LEU A 1 117 ? -23.703 7.109 3.891 1 88.31 117 LEU A CA 1
ATOM 831 C C . LEU A 1 117 ? -23.969 7.539 5.332 1 88.31 117 LEU A C 1
ATOM 833 O O . LEU A 1 117 ? -24.953 8.219 5.617 1 88.31 117 LEU A O 1
ATOM 837 N N . VAL A 1 118 ? -23.125 7.172 6.266 1 87.31 118 VAL A N 1
ATOM 838 C CA . VAL A 1 118 ? -23.359 7.426 7.684 1 87.31 118 VAL A CA 1
ATOM 839 C C . VAL A 1 118 ? -23.547 8.922 7.914 1 87.31 118 VAL A C 1
ATOM 841 O O . VAL A 1 118 ? -24.531 9.344 8.523 1 87.31 118 VAL A O 1
ATOM 844 N N . PRO A 1 119 ? -22.625 9.773 7.422 1 76 119 PRO A N 1
ATOM 845 C CA . PRO A 1 119 ? -22.844 11.203 7.66 1 76 119 PRO A CA 1
ATOM 846 C C . PRO A 1 119 ? -24.172 11.703 7.102 1 76 119 PRO A C 1
ATOM 848 O O . PRO A 1 119 ? -24.875 12.484 7.758 1 76 119 PRO A O 1
ATOM 851 N N . MET A 1 120 ? -24.5 11.227 6.016 1 77.25 120 MET A N 1
ATOM 852 C CA . MET A 1 120 ? -25.734 11.648 5.363 1 77.25 120 MET A CA 1
ATOM 853 C C . MET A 1 120 ? -26.953 11.164 6.145 1 77.25 120 MET A C 1
ATOM 855 O O . MET A 1 120 ? -27.938 11.898 6.293 1 77.25 120 MET A O 1
ATOM 859 N N . VAL A 1 121 ? -26.938 9.992 6.59 1 86.69 121 VAL A N 1
ATOM 860 C CA . VAL A 1 121 ? -28.047 9.414 7.32 1 86.69 121 VAL A CA 1
ATOM 861 C C . VAL A 1 121 ? -28.219 10.125 8.664 1 86.69 121 VAL A C 1
ATOM 863 O O . VAL A 1 121 ? -29.344 10.344 9.125 1 86.69 121 VAL A O 1
ATOM 866 N N . VAL A 1 122 ? -27.125 10.523 9.242 1 82.44 122 VAL A N 1
ATOM 867 C CA . VAL A 1 122 ? -27.172 11.25 10.5 1 82.44 122 VAL A CA 1
ATOM 868 C C . VAL A 1 122 ? -27.844 12.602 10.289 1 82.44 122 VAL A C 1
ATOM 870 O O . VAL A 1 122 ? -28.734 12.992 11.062 1 82.44 122 VAL A O 1
ATOM 873 N N . VAL A 1 123 ? -27.469 13.242 9.305 1 72.56 123 VAL A N 1
ATOM 874 C CA . VAL A 1 123 ? -28.047 14.547 9 1 72.56 123 VAL A CA 1
ATOM 875 C C . VAL A 1 123 ? -29.531 14.391 8.727 1 72.56 123 VAL A C 1
ATOM 877 O O . VAL A 1 123 ? -30.344 15.203 9.188 1 72.56 123 VAL A O 1
ATOM 880 N N . LEU A 1 124 ? -29.844 13.461 8.047 1 75.69 124 LEU A N 1
ATOM 881 C CA . LEU A 1 124 ? -31.25 13.211 7.711 1 75.69 124 LEU A CA 1
ATOM 882 C C . LEU A 1 124 ? -32.062 12.914 8.969 1 75.69 124 LEU A C 1
ATOM 884 O O . LEU A 1 124 ? -33.188 13.367 9.094 1 75.69 124 LEU A O 1
ATOM 888 N N . ALA A 1 125 ? -31.531 12.125 9.773 1 82.19 125 ALA A N 1
ATOM 889 C CA . ALA A 1 125 ? -32.188 11.789 11.031 1 82.19 125 ALA A CA 1
ATOM 890 C C . ALA A 1 125 ? -32.469 13.047 11.859 1 82.19 125 ALA A C 1
ATOM 892 O O . ALA A 1 125 ? -33.562 13.219 12.383 1 82.19 125 ALA A O 1
ATOM 893 N N . VAL A 1 126 ? -31.531 13.859 11.852 1 72 126 VAL A N 1
ATOM 894 C CA . VAL A 1 126 ? -31.672 15.102 12.609 1 72 126 VAL A CA 1
ATOM 895 C C . VAL A 1 126 ? -32.75 15.977 11.969 1 72 126 VAL A C 1
ATOM 897 O O . VAL A 1 126 ? -33.625 16.516 12.664 1 72 126 VAL A O 1
ATOM 900 N N . ARG A 1 127 ? -32.719 16.078 10.805 1 70.25 127 ARG A N 1
ATOM 901 C CA . ARG A 1 127 ? -33.688 16.922 10.07 1 70.25 127 ARG A CA 1
ATOM 902 C C . ARG A 1 127 ? -35.094 16.406 10.258 1 70.25 127 ARG A C 1
ATOM 904 O O . ARG A 1 127 ? -36.031 17.203 10.336 1 70.25 127 ARG A O 1
ATOM 911 N N . LEU A 1 128 ? -35.219 15.195 10.336 1 76.81 128 LEU A N 1
ATOM 912 C CA . LEU A 1 128 ? -36.531 14.602 10.406 1 76.81 128 LEU A CA 1
ATOM 913 C C . LEU A 1 128 ? -36.969 14.359 11.852 1 76.81 128 LEU A C 1
ATOM 915 O O . LEU A 1 128 ? -38.062 13.859 12.117 1 76.81 128 LEU A O 1
ATOM 919 N N . GLY A 1 129 ? -36.062 14.68 12.711 1 76.62 129 GLY A N 1
ATOM 920 C CA . GLY A 1 129 ? -36.344 14.492 14.117 1 76.62 129 GLY A CA 1
ATOM 921 C C . GLY A 1 129 ? -36.438 13.031 14.523 1 76.62 129 GLY A C 1
ATOM 922 O O . GLY A 1 129 ? -37.25 12.648 15.344 1 76.62 129 GLY A O 1
ATOM 923 N N . LYS A 1 130 ? -35.75 12.258 13.883 1 82.81 130 LYS A N 1
ATOM 924 C CA . LYS A 1 130 ? -35.688 10.828 14.188 1 82.81 130 LYS A CA 1
ATOM 925 C C . LYS A 1 130 ? -34.375 10.461 14.898 1 82.81 130 LYS A C 1
ATOM 927 O O . LYS A 1 130 ? -33.375 11.164 14.758 1 82.81 130 LYS A O 1
ATOM 932 N N . SER A 1 131 ? -34.469 9.438 15.688 1 87.56 131 SER A N 1
ATOM 933 C CA . SER A 1 131 ? -33.25 8.953 16.344 1 87.56 131 SER A CA 1
ATOM 934 C C . SER A 1 131 ? -32.312 8.258 15.359 1 87.56 131 SER A C 1
ATOM 936 O O . SER A 1 131 ? -32.781 7.453 14.539 1 87.56 131 SER A O 1
ATOM 938 N N . THR A 1 132 ? -31.047 8.578 15.445 1 89.62 132 THR A N 1
ATOM 939 C CA . THR A 1 132 ? -30.062 7.98 14.555 1 89.62 132 THR A CA 1
ATOM 940 C C . THR A 1 132 ? -29.953 6.477 14.789 1 89.62 132 THR A C 1
ATOM 942 O O . THR A 1 132 ? -29.656 5.719 13.859 1 89.62 132 THR A O 1
ATOM 945 N N . SER A 1 133 ? -30.234 6.051 16.016 1 93 133 SER A N 1
ATOM 946 C CA . SER A 1 133 ? -30.125 4.641 16.375 1 93 133 SER A CA 1
ATOM 947 C C . SER A 1 133 ? -31.125 3.793 15.602 1 93 133 SER A C 1
ATOM 949 O O . SER A 1 133 ? -30.938 2.584 15.453 1 93 133 SER A O 1
ATOM 951 N N . GLN A 1 134 ? -32.094 4.434 15.102 1 93.56 134 GLN A N 1
ATOM 952 C CA . GLN A 1 134 ? -33.156 3.699 14.398 1 93.56 134 GLN A CA 1
ATOM 953 C C . GLN A 1 134 ? -32.781 3.471 12.938 1 93.56 134 GLN A C 1
ATOM 955 O O . GLN A 1 134 ? -33.375 2.646 12.258 1 93.56 134 GLN A O 1
ATOM 960 N N . LEU A 1 135 ? -31.734 4.105 12.516 1 93.25 135 LEU A N 1
ATOM 961 C CA . LEU A 1 135 ? -31.438 4.098 11.086 1 93.25 135 LEU A CA 1
ATOM 962 C C . LEU A 1 135 ? -30.062 3.496 10.812 1 93.25 135 LEU A C 1
ATOM 964 O O . LEU A 1 135 ? -29.875 2.805 9.812 1 93.25 135 LEU A O 1
ATOM 968 N N . LEU A 1 136 ? -29.141 3.662 11.695 1 94.75 136 LEU A N 1
ATOM 969 C CA . LEU A 1 136 ? -27.75 3.408 11.367 1 94.75 136 LEU A CA 1
ATOM 970 C C . LEU A 1 136 ? -27.422 1.923 11.477 1 94.75 136 LEU A C 1
ATOM 972 O O . LEU A 1 136 ? -26.641 1.393 10.68 1 94.75 136 LEU A O 1
ATOM 976 N N . LEU A 1 137 ? -27.969 1.256 12.484 1 96.94 137 LEU A N 1
ATOM 977 C CA . LEU A 1 137 ? -27.703 -0.175 12.578 1 96.94 137 LEU A CA 1
ATOM 978 C C . LEU A 1 137 ? -28.312 -0.926 11.406 1 96.94 137 LEU A C 1
ATOM 980 O O . LEU A 1 137 ? -27.656 -1.771 10.789 1 96.94 137 LEU A O 1
ATOM 984 N N . PRO A 1 138 ? -29.562 -0.601 11.016 1 97.56 138 PRO A N 1
ATOM 985 C CA . PRO A 1 138 ? -30.125 -1.188 9.797 1 97.56 138 PRO A CA 1
ATOM 986 C C . PRO A 1 138 ? -29.281 -0.913 8.562 1 97.56 138 PRO A C 1
ATOM 988 O O . PRO A 1 138 ? -29.141 -1.781 7.695 1 97.56 138 PRO A O 1
ATOM 991 N N . LEU A 1 139 ? -28.734 0.249 8.523 1 96.31 139 LEU A N 1
ATOM 992 C CA . LEU A 1 139 ? -27.844 0.611 7.426 1 96.31 139 LEU A CA 1
ATOM 993 C C . LEU A 1 139 ? -26.656 -0.333 7.355 1 96.31 139 LEU A C 1
ATOM 995 O O . LEU A 1 139 ? -26.359 -0.887 6.293 1 96.31 139 LEU A O 1
ATOM 999 N N . ALA A 1 140 ? -26.016 -0.551 8.438 1 97.5 140 ALA A N 1
ATOM 1000 C CA . ALA A 1 140 ? -24.844 -1.421 8.484 1 97.5 140 ALA A CA 1
ATOM 1001 C C . ALA A 1 140 ? -25.203 -2.857 8.125 1 97.5 140 ALA A C 1
ATOM 1003 O O . ALA A 1 140 ? -24.5 -3.516 7.359 1 97.5 140 ALA A O 1
ATOM 1004 N N . PHE A 1 141 ? -26.312 -3.314 8.672 1 98.5 141 PHE A N 1
ATOM 1005 C CA . PHE A 1 141 ? -26.734 -4.695 8.445 1 98.5 141 PHE A CA 1
ATOM 1006 C C . PHE A 1 141 ? -27.125 -4.91 6.996 1 98.5 141 PHE A C 1
ATOM 1008 O O . PHE A 1 141 ? -26.875 -5.977 6.43 1 98.5 141 PHE A O 1
ATOM 1015 N N . ALA A 1 142 ? -27.719 -3.908 6.406 1 98.38 142 ALA A N 1
ATOM 1016 C CA . ALA A 1 142 ? -28.078 -4.004 4.996 1 98.38 142 ALA A CA 1
ATOM 1017 C C . ALA A 1 142 ? -26.844 -4.023 4.109 1 98.38 142 ALA A C 1
ATOM 1019 O O . ALA A 1 142 ? -26.844 -4.621 3.029 1 98.38 142 ALA A O 1
ATOM 1020 N N . ALA A 1 143 ? -25.844 -3.332 4.547 1 97.94 143 ALA A N 1
ATOM 1021 C CA . ALA A 1 143 ? -24.578 -3.383 3.818 1 97.94 143 ALA A CA 1
ATOM 1022 C C . ALA A 1 143 ? -24.016 -4.805 3.777 1 97.94 143 ALA A C 1
ATOM 1024 O O . ALA A 1 143 ? -23.531 -5.262 2.738 1 97.94 143 ALA A O 1
ATOM 1025 N N . HIS A 1 144 ? -24.078 -5.543 4.871 1 98.06 144 HIS A N 1
ATOM 1026 C CA . HIS A 1 144 ? -23.641 -6.93 4.91 1 98.06 144 HIS A CA 1
ATOM 1027 C C . HIS A 1 144 ? -24.438 -7.793 3.945 1 98.06 144 HIS A C 1
ATOM 1029 O O . HIS A 1 144 ? -23.875 -8.609 3.217 1 98.06 144 HIS A O 1
ATOM 1035 N N . ALA A 1 145 ? -25.734 -7.602 4.012 1 98.44 145 ALA A N 1
ATOM 1036 C CA . ALA A 1 145 ? -26.578 -8.344 3.076 1 98.44 145 ALA A CA 1
ATOM 1037 C C . ALA A 1 145 ? -26.25 -7.965 1.633 1 98.44 145 ALA A C 1
ATOM 1039 O O . ALA A 1 145 ? -26.219 -8.828 0.752 1 98.44 145 ALA A O 1
ATOM 1040 N N . GLY A 1 146 ? -26.031 -6.719 1.418 1 98.06 146 GLY A N 1
ATOM 1041 C CA . GLY A 1 146 ? -25.734 -6.211 0.088 1 98.06 146 GLY A CA 1
ATOM 1042 C C . GLY A 1 146 ? -24.438 -6.777 -0.486 1 98.06 146 GLY A C 1
ATOM 1043 O O . GLY A 1 146 ? -24.266 -6.828 -1.705 1 98.06 146 GLY A O 1
ATOM 1044 N N . SER A 1 147 ? -23.516 -7.168 0.383 1 97.69 147 SER A N 1
ATOM 1045 C CA . SER A 1 147 ? -22.234 -7.734 -0.056 1 97.69 147 SER A CA 1
ATOM 1046 C C . SER A 1 147 ? -22.453 -9.055 -0.795 1 97.69 147 SER A C 1
ATOM 1048 O O . SER A 1 147 ? -21.547 -9.531 -1.487 1 97.69 147 SER A O 1
ATOM 1050 N N . MET A 1 148 ? -23.641 -9.602 -0.706 1 98.19 148 MET A N 1
ATOM 1051 C CA . MET A 1 148 ? -23.969 -10.883 -1.322 1 98.19 148 MET A CA 1
ATOM 1052 C C . MET A 1 148 ? -24.703 -10.68 -2.648 1 98.19 148 MET A C 1
ATOM 1054 O O . MET A 1 148 ? -25.203 -11.641 -3.238 1 98.19 148 MET A O 1
ATOM 1058 N N . LEU A 1 149 ? -24.75 -9.484 -3.158 1 98.19 149 LEU A N 1
ATOM 1059 C CA . LEU A 1 149 ? -25.516 -9.219 -4.371 1 98.19 149 LEU A CA 1
ATOM 1060 C C . LEU A 1 149 ? -24.688 -9.508 -5.613 1 98.19 149 LEU A C 1
ATOM 1062 O O . LEU A 1 149 ? -25.219 -9.969 -6.629 1 98.19 149 LEU A O 1
ATOM 1066 N N . THR A 1 150 ? -23.406 -9.195 -5.535 1 97.5 150 THR A N 1
ATOM 1067 C CA . THR A 1 150 ? -22.547 -9.398 -6.691 1 97.5 150 THR A CA 1
ATOM 1068 C C . THR A 1 150 ? -21.219 -10.016 -6.266 1 97.5 150 THR A C 1
ATOM 1070 O O . THR A 1 150 ? -20.875 -10.031 -5.078 1 97.5 150 THR A O 1
ATOM 1073 N N . LEU A 1 151 ? -20.5 -10.547 -7.254 1 96.81 151 LEU A N 1
ATOM 1074 C CA . LEU A 1 151 ? -19.172 -11.133 -7.027 1 96.81 151 LEU A CA 1
ATOM 1075 C C . LEU A 1 151 ? -18.25 -10.125 -6.352 1 96.81 151 LEU A C 1
ATOM 1077 O O . LEU A 1 151 ? -17.469 -10.492 -5.469 1 96.81 151 LEU A O 1
ATOM 1081 N N . THR A 1 152 ? -18.359 -8.82 -6.668 1 94.88 152 THR A N 1
ATOM 1082 C CA . THR A 1 152 ? -17.406 -7.793 -6.254 1 94.88 152 THR A CA 1
ATOM 1083 C C . THR A 1 152 ? -17.828 -7.168 -4.926 1 94.88 152 THR A C 1
ATOM 1085 O O . THR A 1 152 ? -17.188 -6.227 -4.453 1 94.88 152 THR A O 1
ATOM 1088 N N . GLY A 1 153 ? -18.875 -7.707 -4.363 1 95.62 153 GLY A N 1
ATOM 1089 C CA . GLY A 1 153 ? -19.422 -7.086 -3.166 1 95.62 153 GLY A CA 1
ATOM 1090 C C . GLY A 1 153 ? -18.516 -7.203 -1.961 1 95.62 153 GLY A C 1
ATOM 1091 O O . GLY A 1 153 ? -18.562 -6.375 -1.051 1 95.62 153 GLY A O 1
ATOM 1092 N N . THR A 1 154 ? -17.781 -8.242 -1.934 1 95.38 154 THR A N 1
ATOM 1093 C CA . THR A 1 154 ? -16.844 -8.5 -0.852 1 95.38 154 THR A CA 1
ATOM 1094 C C . THR A 1 154 ? -15.703 -9.406 -1.329 1 95.38 154 THR A C 1
ATOM 1096 O O . THR A 1 154 ? -15.898 -10.234 -2.217 1 95.38 154 THR A O 1
ATOM 1099 N N . PRO A 1 155 ? -14.539 -9.25 -0.745 1 95.06 155 PRO A N 1
ATOM 1100 C CA . PRO A 1 155 ? -13.438 -10.148 -1.098 1 95.06 155 PRO A CA 1
ATOM 1101 C C . PRO A 1 155 ? -13.773 -11.617 -0.845 1 95.06 155 PRO A C 1
ATOM 1103 O O . PRO A 1 155 ? -13.258 -12.492 -1.539 1 95.06 155 PRO A O 1
ATOM 1106 N N . VAL A 1 156 ? -14.594 -11.914 0.066 1 96.75 156 VAL A N 1
ATOM 1107 C CA . VAL A 1 156 ? -14.953 -13.281 0.411 1 96.75 156 VAL A CA 1
ATOM 1108 C C . VAL A 1 156 ? -15.594 -13.969 -0.793 1 96.75 156 VAL A C 1
ATOM 1110 O O . VAL A 1 156 ? -15.305 -15.133 -1.08 1 96.75 156 VAL A O 1
ATOM 1113 N N . ASN A 1 157 ? -16.438 -13.227 -1.502 1 97.81 157 ASN A N 1
ATOM 1114 C CA . ASN A 1 157 ? -17.062 -13.781 -2.691 1 97.81 157 ASN A CA 1
ATOM 1115 C C . ASN A 1 157 ? -16.031 -14.18 -3.744 1 97.81 157 ASN A C 1
ATOM 1117 O O . ASN A 1 157 ? -16.188 -15.203 -4.406 1 97.81 157 ASN A O 1
ATOM 1121 N N . ILE A 1 158 ? -15.055 -13.383 -3.846 1 96.25 158 ILE A N 1
ATOM 1122 C CA . ILE A 1 158 ? -13.992 -13.625 -4.816 1 96.25 158 ILE A CA 1
ATOM 1123 C C . ILE A 1 158 ? -13.203 -14.875 -4.414 1 96.25 158 ILE A C 1
ATOM 1125 O O . ILE A 1 158 ? -12.922 -15.734 -5.25 1 96.25 158 ILE A O 1
ATOM 1129 N N . ILE A 1 159 ? -12.891 -15 -3.189 1 95.81 159 ILE A N 1
ATOM 1130 C CA . ILE A 1 159 ? -12.133 -16.125 -2.645 1 95.81 159 ILE A CA 1
ATOM 1131 C C . ILE A 1 159 ? -12.883 -17.422 -2.902 1 95.81 159 ILE A C 1
ATOM 1133 O O . ILE A 1 159 ? -12.312 -18.391 -3.412 1 95.81 159 ILE A O 1
ATOM 1137 N N . VAL A 1 160 ? -14.164 -17.438 -2.604 1 96.56 160 VAL A N 1
ATOM 1138 C CA . VAL A 1 160 ? -14.945 -18.672 -2.73 1 96.56 160 VAL A CA 1
ATOM 1139 C C . VAL A 1 160 ? -15.141 -19 -4.207 1 96.56 160 VAL A C 1
ATOM 1141 O O . VAL A 1 160 ? -15.156 -20.188 -4.582 1 96.56 160 VAL A O 1
ATOM 1144 N N . SER A 1 161 ? -15.344 -17.953 -5.004 1 96.94 161 SER A N 1
ATOM 1145 C CA . SER A 1 161 ? -15.492 -18.188 -6.434 1 96.94 161 SER A CA 1
ATOM 1146 C C . SER A 1 161 ? -14.227 -18.797 -7.031 1 96.94 161 SER A C 1
ATOM 1148 O O . SER A 1 161 ? -14.305 -19.75 -7.816 1 96.94 161 SER A O 1
ATOM 1150 N N . GLU A 1 162 ? -13.148 -18.281 -6.648 1 94 162 GLU A N 1
ATOM 1151 C CA . GLU A 1 162 ? -11.875 -18.812 -7.133 1 94 162 GLU A CA 1
ATOM 1152 C C . GLU A 1 162 ? -11.648 -20.234 -6.621 1 94 162 GLU A C 1
ATOM 1154 O O . GLU A 1 162 ? -11.156 -21.094 -7.355 1 94 162 GLU A O 1
ATOM 1159 N N . ALA A 1 163 ? -11.961 -20.469 -5.418 1 94.19 163 ALA A N 1
ATOM 1160 C CA . ALA A 1 163 ? -11.852 -21.812 -4.848 1 94.19 163 ALA A CA 1
ATOM 1161 C C . ALA A 1 163 ? -12.727 -22.797 -5.605 1 94.19 163 ALA A C 1
ATOM 1163 O O . ALA A 1 163 ? -12.328 -23.953 -5.828 1 94.19 163 ALA A O 1
ATOM 1164 N N . ALA A 1 164 ? -13.898 -22.375 -6 1 96.5 164 ALA A N 1
ATOM 1165 C CA . ALA A 1 164 ? -14.789 -23.203 -6.797 1 96.5 164 ALA A CA 1
ATOM 1166 C C . ALA A 1 164 ? -14.148 -23.578 -8.133 1 96.5 164 ALA A C 1
ATOM 1168 O O . ALA A 1 164 ? -14.203 -24.734 -8.562 1 96.5 164 ALA A O 1
ATOM 1169 N N . GLU A 1 165 ? -13.586 -22.594 -8.688 1 94.19 165 GLU A N 1
ATOM 1170 C CA . GLU A 1 165 ? -12.906 -22.812 -9.961 1 94.19 165 GLU A CA 1
ATOM 1171 C C . GLU A 1 165 ? -11.742 -23.797 -9.812 1 94.19 165 GLU A C 1
ATOM 1173 O O . GLU A 1 165 ? -11.586 -24.703 -10.617 1 94.19 165 GLU A O 1
ATOM 1178 N N . GLU A 1 166 ? -11.023 -23.625 -8.828 1 89.88 166 GLU A N 1
ATOM 1179 C CA . GLU A 1 166 ? -9.844 -24.453 -8.586 1 89.88 166 GLU A CA 1
ATOM 1180 C C . GLU A 1 166 ? -10.227 -25.891 -8.258 1 89.88 166 GLU A C 1
ATOM 1182 O O . GLU A 1 166 ? -9.461 -26.828 -8.508 1 89.88 166 GLU A O 1
ATOM 1187 N N . SER A 1 167 ? -11.383 -26.031 -7.715 1 91.69 167 SER A N 1
ATOM 1188 C CA . SER A 1 167 ? -11.859 -27.359 -7.355 1 91.69 167 SER A CA 1
ATOM 1189 C C . SER A 1 167 ? -12.453 -28.078 -8.562 1 91.69 167 SER A C 1
ATOM 1191 O O . SER A 1 167 ? -12.82 -29.25 -8.477 1 91.69 167 SER A O 1
ATOM 1193 N N . GLY A 1 168 ? -12.594 -27.391 -9.656 1 92.44 168 GLY A N 1
ATOM 1194 C CA . GLY A 1 168 ? -13.086 -28 -10.883 1 92.44 168 GLY A CA 1
ATOM 1195 C C . GLY A 1 168 ? -14.57 -27.781 -11.102 1 92.44 168 GLY A C 1
ATOM 1196 O O . GLY A 1 168 ? -15.125 -28.188 -12.125 1 92.44 168 GLY A O 1
ATOM 1197 N N . ALA A 1 169 ? -15.25 -27.062 -10.18 1 94.5 169 ALA A N 1
ATOM 1198 C CA . ALA A 1 169 ? -16.688 -26.875 -10.281 1 94.5 169 ALA A CA 1
ATOM 1199 C C . ALA A 1 169 ? -17.016 -25.625 -11.102 1 94.5 169 ALA A C 1
ATOM 1201 O O . ALA A 1 169 ? -18.188 -25.359 -11.391 1 94.5 169 ALA A O 1
ATOM 1202 N N . GLY A 1 170 ? -16.047 -24.969 -11.477 1 93.5 170 GLY A N 1
ATOM 1203 C CA . GLY A 1 170 ? -16.266 -23.703 -12.164 1 93.5 170 GLY A CA 1
ATOM 1204 C C . GLY A 1 170 ? -16.469 -22.531 -11.211 1 93.5 170 GLY A C 1
ATOM 1205 O O . GLY A 1 170 ? -16.969 -22.703 -10.102 1 93.5 170 GLY A O 1
ATOM 1206 N N . ALA A 1 171 ? -16.125 -21.344 -11.656 1 94.94 171 ALA A N 1
ATOM 1207 C CA . ALA A 1 171 ? -16.281 -20.141 -10.859 1 94.94 171 ALA A CA 1
ATOM 1208 C C . ALA A 1 171 ? -17.734 -19.688 -10.805 1 94.94 171 ALA A C 1
ATOM 1210 O O . ALA A 1 171 ? -18.5 -19.969 -11.727 1 94.94 171 ALA A O 1
ATOM 1211 N N . PHE A 1 172 ? -18.109 -19.031 -9.703 1 96.69 172 PHE A N 1
ATOM 1212 C CA . PHE A 1 172 ? -19.422 -18.406 -9.633 1 96.69 172 PHE A CA 1
ATOM 1213 C C . PHE A 1 172 ? -19.5 -17.234 -10.609 1 96.69 172 PHE A C 1
ATOM 1215 O O . PHE A 1 172 ? -18.562 -16.453 -10.734 1 96.69 172 PHE A O 1
ATOM 1222 N N . GLY A 1 173 ? -20.641 -17.219 -11.266 1 95.44 173 GLY A N 1
ATOM 1223 C CA . GLY A 1 173 ? -20.875 -16.047 -12.109 1 95.44 173 GLY A CA 1
ATOM 1224 C C . GLY A 1 173 ? -21.031 -14.766 -11.328 1 95.44 173 GLY A C 1
ATOM 1225 O O . GLY A 1 173 ? -21.312 -14.789 -10.125 1 95.44 173 GLY A O 1
ATOM 1226 N N . PHE A 1 174 ? -20.891 -13.672 -12.039 1 95.75 174 PHE A N 1
ATOM 1227 C CA . PHE A 1 174 ? -20.938 -12.352 -11.414 1 95.75 174 PHE A CA 1
ATOM 1228 C C . PHE A 1 174 ? -22.25 -12.164 -10.648 1 95.75 174 PHE A C 1
ATOM 1230 O O . PHE A 1 174 ? -22.234 -11.734 -9.492 1 95.75 174 PHE A O 1
ATOM 1237 N N . PHE A 1 175 ? -23.406 -12.609 -11.242 1 96.69 175 PHE A N 1
ATOM 1238 C CA . PHE A 1 175 ? -24.719 -12.367 -10.656 1 96.69 175 PHE A CA 1
ATOM 1239 C C . PHE A 1 175 ? -25.266 -13.625 -9.992 1 96.69 175 PHE A C 1
ATOM 1241 O O . PHE A 1 175 ? -26.422 -13.68 -9.594 1 96.69 175 PHE A O 1
ATOM 1248 N N . SER A 1 176 ? -24.422 -14.672 -9.93 1 96.5 176 SER A N 1
ATOM 1249 C CA . SER A 1 176 ? -24.828 -15.852 -9.156 1 96.5 176 SER A CA 1
ATOM 1250 C C . SER A 1 176 ? -25.125 -15.477 -7.707 1 96.5 176 SER A C 1
ATOM 1252 O O . SER A 1 176 ? -25.984 -16.078 -7.074 1 96.5 176 SER A O 1
ATOM 1254 N N . PHE A 1 177 ? -24.469 -14.492 -7.238 1 97.44 177 PHE A N 1
ATOM 1255 C CA . PHE A 1 177 ? -24.609 -14.055 -5.859 1 97.44 177 PHE A CA 1
ATOM 1256 C C . PHE A 1 177 ? -25.938 -13.328 -5.656 1 97.44 177 PHE A C 1
ATOM 1258 O O . PHE A 1 177 ? -26.484 -13.328 -4.551 1 97.44 177 PHE A O 1
ATOM 1265 N N . THR A 1 178 ? -26.438 -12.805 -6.73 1 97.94 178 THR A N 1
ATOM 1266 C CA . THR A 1 178 ? -27.703 -12.086 -6.652 1 97.94 178 THR A CA 1
ATOM 1267 C C . THR A 1 178 ? -28.844 -13.031 -6.301 1 97.94 178 THR A C 1
ATOM 1269 O O . THR A 1 178 ? -29.797 -12.648 -5.613 1 97.94 178 THR A O 1
ATOM 1272 N N . LEU A 1 179 ? -28.75 -14.227 -6.719 1 97.69 179 LEU A N 1
ATOM 1273 C CA . LEU A 1 179 ? -29.797 -15.219 -6.492 1 97.69 179 LEU A CA 1
ATOM 1274 C C . LEU A 1 179 ? -30 -15.445 -4.996 1 97.69 179 LEU A C 1
ATOM 1276 O O . LEU A 1 179 ? -31.141 -15.664 -4.555 1 97.69 179 LEU A O 1
ATOM 1280 N N . VAL A 1 180 ? -28.953 -15.383 -4.262 1 97.88 180 VAL A N 1
ATOM 1281 C CA . VAL A 1 180 ? -29.047 -15.562 -2.814 1 97.88 180 VAL A CA 1
ATOM 1282 C C . VAL A 1 180 ? -29.078 -14.195 -2.127 1 97.88 180 VAL A C 1
ATOM 1284 O O . VAL A 1 180 ? -29.766 -14.016 -1.119 1 97.88 180 VAL A O 1
ATOM 1287 N N . GLY A 1 181 ? -28.359 -13.258 -2.693 1 98.44 181 GLY A N 1
ATOM 1288 C CA . GLY A 1 181 ? -28.203 -11.945 -2.098 1 98.44 181 GLY A CA 1
ATOM 1289 C C . GLY A 1 181 ? -29.5 -11.141 -2.072 1 98.44 181 GLY A C 1
ATOM 1290 O O . GLY A 1 181 ? -29.766 -10.422 -1.111 1 98.44 181 GLY A O 1
ATOM 1291 N N . ALA A 1 182 ? -30.297 -11.25 -3.137 1 98.44 182 ALA A N 1
ATOM 1292 C CA . ALA A 1 182 ? -31.547 -10.492 -3.205 1 98.44 182 ALA A CA 1
ATOM 1293 C C . ALA A 1 182 ? -32.5 -10.883 -2.072 1 98.44 182 ALA A C 1
ATOM 1295 O O . ALA A 1 182 ? -32.969 -10.023 -1.334 1 98.44 182 ALA A O 1
ATOM 1296 N N . PRO A 1 183 ? -32.75 -12.164 -1.914 1 98.56 183 PRO A N 1
ATOM 1297 C CA . PRO A 1 183 ? -33.562 -12.555 -0.765 1 98.56 183 PRO A CA 1
ATOM 1298 C C . PRO A 1 183 ? -32.969 -12.109 0.567 1 98.56 183 PRO A C 1
ATOM 1300 O O . PRO A 1 183 ? -33.688 -11.734 1.486 1 98.56 183 PRO A O 1
ATOM 1303 N N . LEU A 1 184 ? -31.672 -12.172 0.722 1 98.75 184 LEU A N 1
ATOM 1304 C CA . LEU A 1 184 ? -31.016 -11.742 1.952 1 98.75 184 LEU A CA 1
ATOM 1305 C C . LEU A 1 184 ? -31.266 -10.266 2.219 1 98.75 184 LEU A C 1
ATOM 1307 O O . LEU A 1 184 ? -31.578 -9.875 3.346 1 98.75 184 LEU A O 1
ATOM 1311 N N . VAL A 1 185 ? -31.078 -9.453 1.175 1 98.69 185 VAL A N 1
ATOM 1312 C CA . VAL A 1 185 ? -31.297 -8.016 1.32 1 98.69 185 VAL A CA 1
ATOM 1313 C C . VAL A 1 185 ? -32.75 -7.738 1.665 1 98.69 185 VAL A C 1
ATOM 1315 O O . VAL A 1 185 ? -33.031 -7 2.609 1 98.69 185 VAL A O 1
ATOM 1318 N N . LEU A 1 186 ? -33.688 -8.367 0.957 1 98.56 186 LEU A N 1
ATOM 1319 C CA . LEU A 1 186 ? -35.094 -8.141 1.17 1 98.56 186 LEU A CA 1
ATOM 1320 C C . LEU A 1 186 ? -35.531 -8.602 2.561 1 98.56 186 LEU A C 1
ATOM 1322 O O . LEU A 1 186 ? -36.281 -7.914 3.236 1 98.56 186 LEU A O 1
ATOM 1326 N N . GLY A 1 187 ? -35.062 -9.75 2.955 1 98.62 187 GLY A N 1
ATOM 1327 C CA . GLY A 1 187 ? -35.375 -10.219 4.297 1 98.62 187 GLY A CA 1
ATOM 1328 C C . GLY A 1 187 ? -34.781 -9.328 5.383 1 98.62 187 GLY A C 1
ATOM 1329 O O . GLY A 1 187 ? -35.438 -9.094 6.406 1 98.62 187 GLY A O 1
ATOM 1330 N N . THR A 1 188 ? -33.562 -8.906 5.191 1 98.56 188 THR A N 1
ATOM 1331 C CA . THR A 1 188 ? -32.906 -8.008 6.152 1 98.56 188 THR A CA 1
ATOM 1332 C C . THR A 1 188 ? -33.719 -6.715 6.297 1 98.56 188 THR A C 1
ATOM 1334 O O . THR A 1 188 ? -33.906 -6.215 7.406 1 98.56 188 THR A O 1
ATOM 1337 N N . ILE A 1 189 ? -34.156 -6.191 5.18 1 98.31 189 ILE A N 1
ATOM 1338 C CA . ILE A 1 189 ? -34.969 -4.98 5.195 1 98.31 189 ILE A CA 1
ATOM 1339 C C . ILE A 1 189 ? -36.281 -5.242 5.934 1 98.31 189 ILE A C 1
ATOM 1341 O O . ILE A 1 189 ? -36.688 -4.461 6.797 1 98.31 189 ILE A O 1
ATOM 1345 N N . ALA A 1 190 ? -36.969 -6.332 5.633 1 98.5 190 ALA A N 1
ATOM 1346 C CA . ALA A 1 190 ? -38.219 -6.676 6.266 1 98.5 190 ALA A CA 1
ATOM 1347 C C . ALA A 1 190 ? -38.062 -6.793 7.777 1 98.5 190 ALA A C 1
ATOM 1349 O O . ALA A 1 190 ? -38.906 -6.27 8.539 1 98.5 190 ALA A O 1
ATOM 1350 N N . ILE A 1 191 ? -37.062 -7.426 8.195 1 98.38 191 ILE A N 1
ATOM 1351 C CA . ILE A 1 191 ? -36.812 -7.629 9.625 1 98.38 191 ILE A CA 1
ATOM 1352 C C . ILE A 1 191 ? -36.531 -6.285 10.297 1 98.38 191 ILE A C 1
ATOM 1354 O O . ILE A 1 191 ? -37.031 -6.008 11.383 1 98.38 191 ILE A O 1
ATOM 1358 N N . ALA A 1 192 ? -35.719 -5.453 9.641 1 97.81 192 ALA A N 1
ATOM 1359 C CA . ALA A 1 192 ? -35.375 -4.145 10.203 1 97.81 192 ALA A CA 1
ATOM 1360 C C . ALA A 1 192 ? -36.625 -3.268 10.32 1 97.81 192 ALA A C 1
ATOM 1362 O O . ALA A 1 192 ? -36.781 -2.545 11.305 1 97.81 192 ALA A O 1
ATOM 1363 N N . VAL A 1 193 ? -37.5 -3.322 9.328 1 96.69 193 VAL A N 1
ATOM 1364 C CA . VAL A 1 193 ? -38.688 -2.5 9.305 1 96.69 193 VAL A CA 1
ATOM 1365 C C . VAL A 1 193 ? -39.688 -2.992 10.367 1 96.69 193 VAL A C 1
ATOM 1367 O O . VAL A 1 193 ? -40.312 -2.189 11.07 1 96.69 193 VAL A O 1
ATOM 1370 N N . LEU A 1 194 ? -39.844 -4.289 10.547 1 96.81 194 LEU A N 1
ATOM 1371 C CA . LEU A 1 194 ? -40.844 -4.855 11.414 1 96.81 194 LEU A CA 1
ATOM 1372 C C . LEU A 1 194 ? -40.375 -4.91 12.859 1 96.81 194 LEU A C 1
ATOM 1374 O O . LEU A 1 194 ? -41.125 -4.582 13.789 1 96.81 194 LEU A O 1
ATOM 1378 N N . LEU A 1 195 ? -39.125 -5.27 13.055 1 96.81 195 LEU A N 1
ATOM 1379 C CA . LEU A 1 195 ? -38.625 -5.508 14.406 1 96.81 195 LEU A CA 1
ATOM 1380 C C . LEU A 1 195 ? -37.812 -4.328 14.906 1 96.81 195 LEU A C 1
ATOM 1382 O O . LEU A 1 195 ? -37.625 -4.16 16.109 1 96.81 195 LEU A O 1
ATOM 1386 N N . GLY A 1 196 ? -37.281 -3.545 14.023 1 94.19 196 GLY A N 1
ATOM 1387 C CA . GLY A 1 196 ? -36.375 -2.457 14.352 1 94.19 196 GLY A CA 1
ATOM 1388 C C . GLY A 1 196 ? -36.906 -1.539 15.438 1 94.19 196 GLY A C 1
ATOM 1389 O O . GLY A 1 196 ? -36.281 -1.352 16.469 1 94.19 196 GLY A O 1
ATOM 1390 N N . PRO A 1 197 ? -38.188 -1.091 15.281 1 92.88 197 PRO A N 1
ATOM 1391 C CA . PRO A 1 197 ? -38.719 -0.152 16.25 1 92.88 197 PRO A CA 1
ATOM 1392 C C . PRO A 1 197 ? -38.875 -0.762 17.641 1 92.88 197 PRO A C 1
ATOM 1394 O O . PRO A 1 197 ? -38.875 -0.036 18.641 1 92.88 197 PRO A O 1
ATOM 1397 N N . HIS A 1 198 ? -38.875 -2.053 17.719 1 94.69 198 HIS A N 1
ATOM 1398 C CA . HIS A 1 198 ? -39.156 -2.715 19 1 94.69 198 HIS A CA 1
ATOM 1399 C C . HIS A 1 198 ? -37.844 -3.1 19.703 1 94.69 198 HIS A C 1
ATOM 1401 O O . HIS A 1 198 ? -37.812 -3.201 20.922 1 94.69 198 HIS A O 1
ATOM 1407 N N . VAL A 1 199 ? -36.844 -3.209 18.984 1 95.5 199 VAL A N 1
ATOM 1408 C CA . VAL A 1 199 ? -35.656 -3.797 19.609 1 95.5 199 VAL A CA 1
ATOM 1409 C C . VAL A 1 199 ? -34.531 -2.779 19.609 1 95.5 199 VAL A C 1
ATOM 1411 O O . VAL A 1 199 ? -33.594 -2.891 20.406 1 95.5 199 VAL A O 1
ATOM 1414 N N . LEU A 1 200 ? -34.562 -1.771 18.75 1 95.19 200 LEU A N 1
ATOM 1415 C CA . LEU A 1 200 ? -33.5 -0.776 18.688 1 95.19 200 LEU A CA 1
ATOM 1416 C C . LEU A 1 200 ? -33.719 0.32 19.734 1 95.19 200 LEU A C 1
ATOM 1418 O O . LEU A 1 200 ? -34.875 0.688 20.016 1 95.19 200 LEU A O 1
ATOM 1422 N N . PRO A 1 201 ? -32.656 0.762 20.25 1 91.25 201 PRO A N 1
ATOM 1423 C CA . PRO A 1 201 ? -32.812 1.874 21.203 1 91.25 201 PRO A CA 1
ATOM 1424 C C . PRO A 1 201 ? -33.188 3.186 20.516 1 91.25 201 PRO A C 1
ATOM 1426 O O . PRO A 1 201 ? -33.094 3.295 19.281 1 91.25 201 PRO A O 1
ATOM 1429 N N . HIS A 1 202 ? -33.688 4.062 21.344 1 89.81 202 HIS A N 1
ATOM 1430 C CA . HIS A 1 202 ? -33.969 5.422 20.891 1 89.81 202 HIS A CA 1
ATOM 1431 C C . HIS A 1 202 ? -32.969 6.414 21.5 1 89.81 202 HIS A C 1
ATOM 1433 O O . HIS A 1 202 ? -33.25 7 22.547 1 89.81 202 HIS A O 1
ATOM 1439 N N . ARG A 1 203 ? -31.859 6.492 20.828 1 84.75 203 ARG A N 1
ATOM 1440 C CA . ARG A 1 203 ? -30.781 7.359 21.281 1 84.75 203 ARG A CA 1
ATOM 1441 C C . ARG A 1 203 ? -30.25 8.219 20.141 1 84.75 203 ARG A C 1
ATOM 1443 O O . ARG A 1 203 ? -30.359 7.832 18.969 1 84.75 203 ARG A O 1
ATOM 1450 N N . ALA A 1 204 ? -29.844 9.484 20.5 1 69.19 204 ALA A N 1
ATOM 1451 C CA . ALA A 1 204 ? -29.109 10.328 19.547 1 69.19 204 ALA A CA 1
ATOM 1452 C C . ALA A 1 204 ? -27.609 10.172 19.719 1 69.19 204 ALA A C 1
ATOM 1454 O O . ALA A 1 204 ? -27.094 10.156 20.844 1 69.19 204 ALA A O 1
ATOM 1455 N N . GLY A 1 205 ? -26.953 9.719 18.703 1 63.75 205 GLY A N 1
ATOM 1456 C CA . GLY A 1 205 ? -25.516 9.516 18.766 1 63.75 205 GLY A CA 1
ATOM 1457 C C . GLY A 1 205 ? -24.75 10.797 19.047 1 63.75 205 GLY A C 1
ATOM 1458 O O . GLY A 1 205 ? -25.312 11.891 18.984 1 63.75 205 GLY A O 1
ATOM 1459 N N . THR A 1 206 ? -23.562 10.719 19.781 1 51.78 206 THR A N 1
ATOM 1460 C CA . THR A 1 206 ? -22.672 11.852 20 1 51.78 206 THR A CA 1
ATOM 1461 C C . THR A 1 206 ? -22.391 12.586 18.688 1 51.78 206 THR A C 1
ATOM 1463 O O . THR A 1 206 ? -22.297 11.961 17.625 1 51.78 206 THR A O 1
ATOM 1466 N N . SER A 1 207 ? -22.797 13.805 18.594 1 47.47 207 SER A N 1
ATOM 1467 C CA . SER A 1 207 ? -22.797 14.688 17.438 1 47.47 207 SER A CA 1
ATOM 1468 C C . SER A 1 207 ? -21.531 14.484 16.609 1 47.47 207 SER A C 1
ATOM 1470 O O . SER A 1 207 ? -20.422 14.609 17.109 1 47.47 207 SER A O 1
ATOM 1472 N N . MET A 1 208 ? -21.438 13.523 15.875 1 44.62 208 MET A N 1
ATOM 1473 C CA . MET A 1 208 ? -20.375 13.406 14.875 1 44.62 208 MET A CA 1
ATOM 1474 C C . MET A 1 208 ? -20.141 14.734 14.164 1 44.62 208 MET A C 1
ATOM 1476 O O . MET A 1 208 ? -20.969 15.648 14.273 1 44.62 208 MET A O 1
ATOM 1480 N N . SER A 1 209 ? -19.453 14.695 12.922 1 43.5 209 SER A N 1
ATOM 1481 C CA . SER A 1 209 ? -18.812 15.594 11.969 1 43.5 209 SER A CA 1
ATOM 1482 C C . SER A 1 209 ? -19.797 16.625 11.445 1 43.5 209 SER A C 1
ATOM 1484 O O . SER A 1 209 ? -20.969 16.312 11.195 1 43.5 209 SER A O 1
ATOM 1486 N N . PRO A 1 210 ? -19.359 17.859 11.516 1 40.28 210 PRO A N 1
ATOM 1487 C CA . PRO A 1 210 ? -20.172 18.953 10.984 1 40.28 210 PRO A CA 1
ATOM 1488 C C . PRO A 1 210 ? -20.766 18.625 9.617 1 40.28 210 PRO A C 1
ATOM 1490 O O . PRO A 1 210 ? -20.219 17.828 8.867 1 40.28 210 PRO A O 1
ATOM 1493 N N . ASP A 1 211 ? -22.031 18.641 9.5 1 40.38 211 ASP A N 1
ATOM 1494 C CA . ASP A 1 211 ? -22.812 18.625 8.258 1 40.38 211 ASP A CA 1
ATOM 1495 C C . ASP A 1 211 ? -22.031 19.25 7.109 1 40.38 211 ASP A C 1
ATOM 1497 O O . ASP A 1 211 ? -22.031 20.469 6.938 1 40.38 211 ASP A O 1
ATOM 1501 N N . LEU A 1 212 ? -20.922 18.734 6.691 1 41.31 212 LEU A N 1
ATOM 1502 C CA . LEU A 1 212 ? -20.156 19.328 5.594 1 41.31 212 LEU A CA 1
ATOM 1503 C C . LEU A 1 212 ? -20.984 19.344 4.312 1 41.31 212 LEU A C 1
ATOM 1505 O O . LEU A 1 212 ? -20.469 19.672 3.242 1 41.31 212 LEU A O 1
ATOM 1509 N N . SER A 1 213 ? -22.156 18.688 4.262 1 40.94 213 SER A N 1
ATOM 1510 C CA . SER A 1 213 ? -23 18.781 3.08 1 40.94 213 SER A CA 1
ATOM 1511 C C . SER A 1 213 ? -23.375 20.234 2.785 1 40.94 213 SER A C 1
ATOM 1513 O O . SER A 1 213 ? -23.5 20.625 1.623 1 40.94 213 SER A O 1
ATOM 1515 N N . ARG A 1 214 ? -23.453 21.016 3.918 1 44.84 214 ARG A N 1
ATOM 1516 C CA . ARG A 1 214 ? -23.781 22.422 3.742 1 44.84 214 ARG A CA 1
ATOM 1517 C C . ARG A 1 214 ? -22.562 23.297 4.031 1 44.84 214 ARG A C 1
ATOM 1519 O O . ARG A 1 214 ? -22.672 24.328 4.715 1 44.84 214 ARG A O 1
ATOM 1526 N N . HIS A 1 215 ? -21.344 22.703 3.857 1 51.28 215 HIS A N 1
ATOM 1527 C CA . HIS A 1 215 ? -20.094 23.375 4.129 1 51.28 215 HIS A CA 1
ATOM 1528 C C . HIS A 1 215 ? -20.031 24.734 3.428 1 51.28 215 HIS A C 1
ATOM 1530 O O . HIS A 1 215 ? -19.625 25.734 4.027 1 51.28 215 HIS A O 1
ATOM 1536 N N . ALA A 1 216 ? -20.5 24.625 2.143 1 50.66 216 ALA A N 1
ATOM 1537 C CA . ALA A 1 216 ? -20.531 25.906 1.441 1 50.66 216 ALA A CA 1
ATOM 1538 C C . ALA A 1 216 ? -21.359 26.938 2.211 1 50.66 216 ALA A C 1
ATOM 1540 O O . ALA A 1 216 ? -20.969 28.094 2.326 1 50.66 216 ALA A O 1
ATOM 1541 N N . LYS A 1 217 ? -22.422 26.469 2.74 1 50.34 217 LYS A N 1
ATOM 1542 C CA . LYS A 1 217 ? -23.281 27.391 3.486 1 50.34 217 LYS A CA 1
ATOM 1543 C C . LYS A 1 217 ? -22.641 27.766 4.828 1 50.34 217 LYS A C 1
ATOM 1545 O O . LYS A 1 217 ? -22.703 28.906 5.254 1 50.34 217 LYS A O 1
ATOM 1550 N N . THR A 1 218 ? -22 26.781 5.344 1 54.75 218 THR A N 1
ATOM 1551 C CA . THR A 1 218 ? -21.328 27.031 6.613 1 54.75 218 THR A CA 1
ATOM 1552 C C . THR A 1 218 ? -20.172 28 6.426 1 54.75 218 THR A C 1
ATOM 1554 O O . THR A 1 218 ? -20 28.938 7.215 1 54.75 218 THR A O 1
ATOM 1557 N N . LEU A 1 219 ? -19.422 27.688 5.387 1 59.59 219 LEU A N 1
ATOM 1558 C CA . LEU A 1 219 ? -18.297 28.594 5.117 1 59.59 219 LEU A CA 1
ATOM 1559 C C . LEU A 1 219 ? -18.812 29.984 4.758 1 59.59 219 LEU A C 1
ATOM 1561 O O . LEU A 1 219 ? -18.234 30.984 5.191 1 59.59 219 LEU A O 1
ATOM 1565 N N . ALA A 1 220 ? -19.875 29.969 3.994 1 54.97 220 ALA A N 1
ATOM 1566 C CA . ALA A 1 220 ? -20.453 31.25 3.617 1 54.97 220 ALA A CA 1
ATOM 1567 C C . ALA A 1 220 ? -20.922 32.031 4.848 1 54.97 220 ALA A C 1
ATOM 1569 O O . ALA A 1 220 ? -20.719 33.219 4.945 1 54.97 220 ALA A O 1
ATOM 1570 N N . LYS A 1 221 ? -21.484 31.328 5.727 1 53.5 221 LYS A N 1
ATOM 1571 C CA . LYS A 1 221 ? -21.969 31.953 6.953 1 53.5 221 LYS A CA 1
ATOM 1572 C C . LYS A 1 221 ? -20.812 32.375 7.848 1 53.5 221 LYS A C 1
ATOM 1574 O O . LYS A 1 221 ? -20.828 33.5 8.406 1 53.5 221 LYS A O 1
ATOM 1579 N N . GLN A 1 222 ? -19.875 31.562 7.965 1 56.12 222 GLN A N 1
ATOM 1580 C CA . GLN A 1 222 ? -18.766 31.797 8.875 1 56.12 222 GLN A CA 1
ATOM 1581 C C . GLN A 1 222 ? -17.875 32.938 8.367 1 56.12 222 GLN A C 1
ATOM 1583 O O . GLN A 1 222 ? -17.359 33.719 9.164 1 56.12 222 GLN A O 1
ATOM 1588 N N . TYR A 1 223 ? -17.781 32.969 7.125 1 54.25 223 TYR A N 1
ATOM 1589 C CA . TYR A 1 223 ? -16.906 34 6.566 1 54.25 223 TYR A CA 1
ATOM 1590 C C . TYR A 1 223 ? -17.719 35.156 6.016 1 54.25 223 TYR A C 1
ATOM 1592 O O . TYR A 1 223 ? -17.188 36.031 5.301 1 54.25 223 TYR A O 1
ATOM 1600 N N . GLN A 1 224 ? -19.172 35.281 6.527 1 48.47 224 GLN A N 1
ATOM 1601 C CA . GLN A 1 224 ? -20.078 36.375 6.184 1 48.47 224 GLN A CA 1
ATOM 1602 C C . GLN A 1 224 ? -19.969 36.719 4.707 1 48.47 224 GLN A C 1
ATOM 1604 O O . GLN A 1 224 ? -19.891 37.906 4.363 1 48.47 224 GLN A O 1
ATOM 1609 N N . LEU A 1 225 ? -19.609 35.844 3.969 1 49.5 225 LEU A N 1
ATOM 1610 C CA . LEU A 1 225 ? -19.5 36.125 2.543 1 49.5 225 LEU A CA 1
ATOM 1611 C C . LEU A 1 225 ? -20.859 36.406 1.929 1 49.5 225 LEU A C 1
ATOM 1613 O O . LEU A 1 225 ? -20.953 36.875 0.794 1 49.5 225 LEU A O 1
ATOM 1617 N N . MET A 1 226 ? -22 36.062 2.574 1 43.59 226 MET A N 1
ATOM 1618 C CA . MET A 1 226 ? -23.359 36.375 2.107 1 43.59 226 MET A CA 1
ATOM 1619 C C . MET A 1 226 ? -23.781 37.75 2.543 1 43.59 226 MET A C 1
ATOM 1621 O O . MET A 1 226 ? -24.062 38 3.721 1 43.59 226 MET A O 1
ATOM 1625 N N . GLY A 1 227 ? -23.266 38.875 2.238 1 39.69 227 GLY A N 1
ATOM 1626 C CA . GLY A 1 227 ? -23.891 40.156 2.518 1 39.69 227 GLY A CA 1
ATOM 1627 C C . GLY A 1 227 ? -25.391 40.156 2.303 1 39.69 227 GLY A C 1
ATOM 1628 O O . GLY A 1 227 ? -25.922 39.281 1.609 1 39.69 227 GLY A O 1
ATOM 1629 N N . LYS A 1 228 ? -26.312 41.031 3.061 1 42.28 228 LYS A N 1
ATOM 1630 C CA . LYS A 1 228 ? -27.734 41.281 2.951 1 42.28 228 LYS A CA 1
ATOM 1631 C C . LYS A 1 228 ? -28.188 41.281 1.491 1 42.28 228 LYS A C 1
ATOM 1633 O O . LYS A 1 228 ? -29.25 40.781 1.156 1 42.28 228 LYS A O 1
ATOM 1638 N N . ASP A 1 229 ? -27.906 42.344 0.606 1 35.56 229 ASP A N 1
ATOM 1639 C CA . ASP A 1 229 ? -28.406 42.688 -0.722 1 35.56 229 ASP A CA 1
ATOM 1640 C C . ASP A 1 229 ? -27.672 41.906 -1.804 1 35.56 229 ASP A C 1
ATOM 1642 O O . ASP A 1 229 ? -27.734 42.25 -2.982 1 35.56 229 ASP A O 1
ATOM 1646 N N . ALA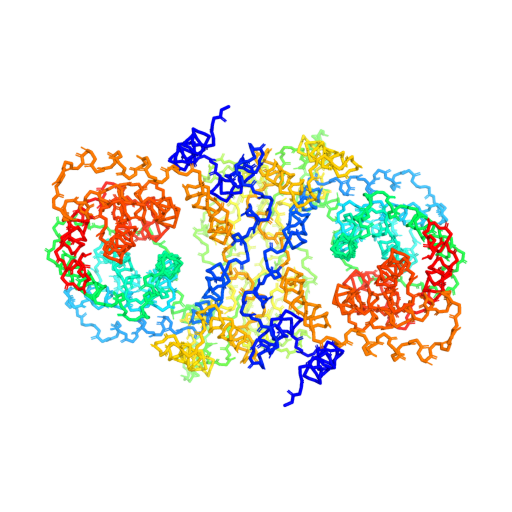 A 1 230 ? -26.453 41.375 -1.522 1 36.94 230 ALA A N 1
ATOM 1647 C CA . ALA A 1 230 ? -25.812 40.938 -2.756 1 36.94 230 ALA A CA 1
ATOM 1648 C C . ALA A 1 230 ? -26.547 39.75 -3.367 1 36.94 230 ALA A C 1
ATOM 1650 O O . ALA A 1 230 ? -26.75 38.75 -2.697 1 36.94 230 ALA A O 1
ATOM 1651 N N . PRO A 1 231 ? -27.25 39.938 -4.438 1 35.72 231 PRO A N 1
ATOM 1652 C CA . PRO A 1 231 ? -28 38.969 -5.258 1 35.72 231 PRO A CA 1
ATOM 1653 C C . PRO A 1 231 ? -27.359 37.594 -5.289 1 35.72 231 PRO A C 1
ATOM 1655 O O . PRO A 1 231 ? -28.016 36.594 -4.992 1 35.72 231 PRO A O 1
ATOM 1658 N N . SER A 1 232 ? -26.641 37.188 -6.543 1 36.34 232 SER A N 1
ATOM 1659 C CA . SER A 1 232 ? -26.281 35.938 -7.234 1 36.34 232 SER A CA 1
ATOM 1660 C C . SER A 1 232 ? -25.156 35.219 -6.512 1 36.34 232 SER A C 1
ATOM 1662 O O . SER A 1 232 ? -23.984 35.594 -6.629 1 36.34 232 SER A O 1
ATOM 1664 N N . ALA A 1 233 ? -25.031 34.969 -5.285 1 40.22 233 ALA A N 1
ATOM 1665 C CA . ALA A 1 233 ? -24.094 34.156 -4.504 1 40.22 233 ALA A CA 1
ATOM 1666 C C . ALA A 1 233 ? -23.594 32.969 -5.309 1 40.22 233 ALA A C 1
ATOM 1668 O O . ALA A 1 233 ? -24.344 32 -5.539 1 40.22 233 ALA A O 1
ATOM 1669 N N . GLU A 1 234 ? -22.797 33.094 -6.285 1 46.22 234 GLU A N 1
ATOM 1670 C CA . GLU A 1 234 ? -22.156 32 -7.004 1 46.22 234 GLU A CA 1
ATOM 1671 C C . GLU A 1 234 ? -21.672 30.906 -6.043 1 46.22 234 GLU A C 1
ATOM 1673 O O . GLU A 1 234 ? -21.125 31.219 -4.984 1 46.22 234 GLU A O 1
ATOM 1678 N N . PRO A 1 235 ? -22.234 29.734 -6.117 1 54.28 235 PRO A N 1
ATOM 1679 C CA . PRO A 1 235 ? -21.891 28.594 -5.258 1 54.28 235 PRO A CA 1
ATOM 1680 C C . PRO A 1 235 ? -20.391 28.484 -4.984 1 54.28 235 PRO A C 1
ATOM 1682 O O . PRO A 1 235 ? -19.578 28.562 -5.914 1 54.28 235 PRO A O 1
ATOM 1685 N N . LEU A 1 236 ? -19.922 28.953 -3.715 1 61.72 236 LEU A N 1
ATOM 1686 C CA . LEU A 1 236 ? -18.547 28.828 -3.275 1 61.72 236 LEU A CA 1
ATOM 1687 C C . LEU A 1 236 ? -17.953 27.5 -3.74 1 61.72 236 LEU A C 1
ATOM 1689 O O . LEU A 1 236 ? -16.75 27.406 -3.988 1 61.72 236 LEU A O 1
ATOM 1693 N N . ILE A 1 237 ? -18.828 26.578 -3.879 1 64.31 237 ILE A N 1
ATOM 1694 C CA . ILE A 1 237 ? -18.391 25.25 -4.316 1 64.31 237 ILE A CA 1
ATOM 1695 C C . ILE A 1 237 ? -19.125 24.875 -5.598 1 64.31 237 ILE A C 1
ATOM 1697 O O . ILE A 1 237 ? -20.359 24.891 -5.645 1 64.31 237 ILE A O 1
ATOM 1701 N N . THR A 1 238 ? -18.453 24.922 -6.613 1 62.53 238 THR A N 1
ATOM 1702 C CA . THR A 1 238 ? -18.984 24.516 -7.906 1 62.53 238 THR A CA 1
ATOM 1703 C C . THR A 1 238 ? -18.328 23.219 -8.375 1 62.53 238 THR A C 1
ATOM 1705 O O . THR A 1 238 ? -17.547 22.609 -7.637 1 62.53 238 THR A O 1
ATOM 1708 N N . LYS A 1 239 ? -18.812 22.812 -9.562 1 62.38 239 LYS A N 1
ATOM 1709 C CA . LYS A 1 239 ? -18.234 21.625 -10.195 1 62.38 239 LYS A CA 1
ATOM 1710 C C . LYS A 1 239 ? -16.75 21.781 -10.43 1 62.38 239 LYS A C 1
ATOM 1712 O O . LYS A 1 239 ? -15.984 20.812 -10.352 1 62.38 239 LYS A O 1
ATOM 1717 N N . HIS A 1 240 ? -16.312 22.953 -10.703 1 65.19 240 HIS A N 1
ATOM 1718 C CA . HIS A 1 240 ? -14.93 23.156 -11.141 1 65.19 240 HIS A CA 1
ATOM 1719 C C . HIS A 1 240 ? -14.109 23.859 -10.055 1 65.19 240 HIS A C 1
ATOM 1721 O O . HIS A 1 240 ? -12.891 23.703 -10.008 1 65.19 240 HIS A O 1
ATOM 1727 N N . ASP A 1 241 ? -14.844 24.594 -9.227 1 68.94 241 ASP A N 1
ATOM 1728 C CA . ASP A 1 241 ? -14.133 25.406 -8.25 1 68.94 241 ASP A CA 1
ATOM 1729 C C . ASP A 1 241 ? -14.562 25.047 -6.824 1 68.94 241 ASP A C 1
ATOM 1731 O O . ASP A 1 241 ? -15.695 24.609 -6.602 1 68.94 241 ASP A O 1
ATOM 1735 N N . GLY A 1 242 ? -13.539 25.078 -5.906 1 75.94 242 GLY A N 1
ATOM 1736 C CA . GLY A 1 242 ? -13.828 24.844 -4.5 1 75.94 242 GLY A CA 1
ATOM 1737 C C . GLY A 1 242 ? -13.133 25.844 -3.582 1 75.94 242 GLY A C 1
ATOM 1738 O O . GLY A 1 242 ? -12.547 26.812 -4.047 1 75.94 242 GLY A O 1
ATOM 1739 N N . VAL A 1 243 ? -13.43 25.766 -2.352 1 77.12 243 VAL A N 1
ATOM 1740 C CA . VAL A 1 243 ? -12.812 26.594 -1.316 1 77.12 243 VAL A CA 1
ATOM 1741 C C . VAL A 1 243 ? -12.188 25.703 -0.252 1 77.12 243 VAL A C 1
ATOM 1743 O O . VAL A 1 243 ? -12.688 24.609 0.025 1 77.12 243 VAL A O 1
ATOM 1746 N N . VAL A 1 244 ? -10.992 26.109 0.242 1 80.88 244 VAL A N 1
ATOM 1747 C CA . VAL A 1 244 ? -10.312 25.375 1.305 1 80.88 244 VAL A CA 1
ATOM 1748 C C . VAL A 1 244 ? -9.852 26.344 2.391 1 80.88 244 VAL A C 1
ATOM 1750 O O . VAL A 1 244 ? -9.398 27.438 2.094 1 80.88 244 VAL A O 1
ATOM 1753 N N . GLU A 1 245 ? -10.039 25.906 3.572 1 83.75 245 GLU A N 1
ATOM 1754 C CA . GLU A 1 245 ? -9.547 26.656 4.723 1 83.75 245 GLU A CA 1
ATOM 1755 C C . GLU A 1 245 ? -8.156 26.188 5.133 1 83.75 245 GLU A C 1
ATOM 1757 O O . GLU A 1 245 ? -7.918 24.984 5.277 1 83.75 245 GLU A O 1
ATOM 1762 N N . VAL A 1 246 ? -7.266 27.156 5.168 1 86 246 VAL A N 1
ATOM 1763 C CA . VAL A 1 246 ? -5.918 26.812 5.613 1 86 246 VAL A CA 1
ATOM 1764 C C . VAL A 1 246 ? -5.539 27.656 6.824 1 86 246 VAL A C 1
ATOM 1766 O O . VAL A 1 246 ? -6.07 28.75 7.012 1 86 246 VAL A O 1
ATOM 1769 N N . ILE A 1 247 ? -4.648 27.156 7.719 1 85.88 247 ILE A N 1
ATOM 1770 C CA . ILE A 1 247 ? -4.152 27.859 8.891 1 85.88 247 ILE A CA 1
ATOM 1771 C C . ILE A 1 247 ? -2.648 28.094 8.758 1 85.88 247 ILE A C 1
ATOM 1773 O O . ILE A 1 247 ? -1.918 27.219 8.289 1 85.88 247 ILE A O 1
ATOM 1777 N N . ILE A 1 248 ? -2.191 29.203 9.125 1 85.44 248 ILE A N 1
ATOM 1778 C CA . ILE A 1 248 ? -0.773 29.547 9.109 1 85.44 248 ILE A CA 1
ATOM 1779 C C . ILE A 1 248 ? -0.089 28.953 10.336 1 85.44 248 ILE A C 1
ATOM 1781 O O . ILE A 1 248 ? -0.317 29.406 11.461 1 85.44 248 ILE A O 1
ATOM 1785 N N . PRO A 1 249 ? 0.711 27.938 10.07 1 80.81 249 PRO A N 1
ATOM 1786 C CA . PRO A 1 249 ? 1.379 27.344 11.234 1 80.81 249 PRO A CA 1
ATOM 1787 C C . PRO A 1 249 ? 2.471 28.25 11.805 1 80.81 249 PRO A C 1
ATOM 1789 O O . PRO A 1 249 ? 2.855 29.234 11.172 1 80.81 249 PRO A O 1
ATOM 1792 N N . PRO A 1 250 ? 2.955 27.812 13.055 1 76.38 250 PRO A N 1
ATOM 1793 C CA . PRO A 1 250 ? 4.082 28.578 13.602 1 76.38 250 PRO A CA 1
ATOM 1794 C C . PRO A 1 250 ? 5.34 28.453 12.75 1 76.38 250 PRO A C 1
ATOM 1796 O O . PRO A 1 250 ? 5.59 27.406 12.148 1 76.38 250 PRO A O 1
ATOM 1799 N N . ARG A 1 251 ? 6.016 29.5 12.445 1 73.38 251 ARG A N 1
ATOM 1800 C CA . ARG A 1 251 ? 7.281 29.562 11.727 1 73.38 251 ARG A CA 1
ATOM 1801 C C . ARG A 1 251 ? 7.059 29.562 10.219 1 73.38 251 ARG A C 1
ATOM 1803 O O . ARG A 1 251 ? 7.969 29.219 9.453 1 73.38 251 ARG A O 1
ATOM 1810 N N . SER A 1 252 ? 5.766 29.578 9.82 1 80.31 252 SER A N 1
ATOM 1811 C CA . SER A 1 252 ? 5.492 29.75 8.398 1 80.31 252 SER A CA 1
ATOM 1812 C C . SER A 1 252 ? 6.266 30.938 7.832 1 80.31 252 SER A C 1
ATOM 1814 O O . SER A 1 252 ? 6.434 31.969 8.508 1 80.31 252 SER A O 1
ATOM 1816 N N . GLU A 1 253 ? 6.801 30.797 6.699 1 76 253 GLU A N 1
ATOM 1817 C CA . GLU A 1 253 ? 7.492 31.891 6.027 1 76 253 GLU A CA 1
ATOM 1818 C C . GLU A 1 253 ? 6.523 33 5.637 1 76 253 GLU A C 1
ATOM 1820 O O . GLU A 1 253 ? 6.941 34.094 5.281 1 76 253 GLU A O 1
ATOM 1825 N N . MET A 1 254 ? 5.301 32.688 5.801 1 80.5 254 MET A N 1
ATOM 1826 C CA . MET A 1 254 ? 4.285 33.625 5.395 1 80.5 254 MET A CA 1
ATOM 1827 C C . MET A 1 254 ? 3.998 34.625 6.52 1 80.5 254 MET A C 1
ATOM 1829 O O . MET A 1 254 ? 3.332 35.656 6.305 1 80.5 254 MET A O 1
ATOM 1833 N N . ILE A 1 255 ? 4.516 34.312 7.625 1 86.44 255 ILE A N 1
ATOM 1834 C CA . ILE A 1 255 ? 4.27 35.188 8.758 1 86.44 255 ILE A CA 1
ATOM 1835 C C . ILE A 1 255 ? 4.883 36.562 8.484 1 86.44 255 ILE A C 1
ATOM 1837 O O . ILE A 1 255 ? 6.055 36.656 8.109 1 86.44 255 ILE A O 1
ATOM 1841 N N . GLY A 1 256 ? 4.129 37.531 8.609 1 85.31 256 GLY A N 1
ATOM 1842 C CA . GLY A 1 256 ? 4.59 38.875 8.352 1 85.31 256 GLY A CA 1
ATOM 1843 C C . GLY A 1 256 ? 4.16 39.406 6.996 1 85.31 256 GLY A C 1
ATOM 1844 O O . GLY A 1 256 ? 4.191 40.625 6.762 1 85.31 256 GLY A O 1
ATOM 1845 N N . ASP A 1 257 ? 3.754 38.531 6.148 1 84.94 257 ASP A N 1
ATOM 1846 C CA . ASP A 1 257 ? 3.279 38.938 4.828 1 84.94 257 ASP A CA 1
ATOM 1847 C C . ASP A 1 257 ? 1.885 39.531 4.914 1 84.94 257 ASP A C 1
ATOM 1849 O O . ASP A 1 257 ? 1.062 39.125 5.727 1 84.94 257 ASP A O 1
ATOM 1853 N N . ARG A 1 258 ? 1.674 40.438 4.102 1 85.62 258 ARG A N 1
ATOM 1854 C CA . ARG A 1 258 ? 0.348 41.062 4.043 1 85.62 258 ARG A CA 1
ATOM 1855 C C . ARG A 1 258 ? -0.612 40.188 3.229 1 85.62 258 ARG A C 1
ATOM 1857 O O . ARG A 1 258 ? -0.24 39.656 2.182 1 85.62 258 ARG A O 1
ATOM 1864 N N . ALA A 1 259 ? -1.753 39.969 3.754 1 87 259 ALA A N 1
ATOM 1865 C CA . ALA A 1 259 ? -2.809 39.219 3.068 1 87 259 ALA A CA 1
ATOM 1866 C C . ALA A 1 259 ? -4.148 39.938 3.18 1 87 259 ALA A C 1
ATOM 1868 O O . ALA A 1 259 ? -4.469 40.531 4.227 1 87 259 ALA A O 1
ATOM 1869 N N . PHE A 1 260 ? -4.871 40.062 2.117 1 80.12 260 PHE A N 1
ATOM 1870 C CA . PHE A 1 260 ? -6.195 40.688 2.107 1 80.12 260 PHE A CA 1
ATOM 1871 C C . PHE A 1 260 ? -7.129 39.938 1.157 1 80.12 260 PHE A C 1
ATOM 1873 O O . PHE A 1 260 ? -6.676 39.25 0.24 1 80.12 260 PHE A O 1
ATOM 1880 N N . PRO A 1 261 ? -8.43 39.969 1.495 1 77.56 261 PRO A N 1
ATOM 1881 C CA . PRO A 1 261 ? -9.383 39.281 0.608 1 77.56 261 PRO A CA 1
ATOM 1882 C C . PRO A 1 261 ? -9.258 39.75 -0.844 1 77.56 261 PRO A C 1
ATOM 1884 O O . PRO A 1 261 ? -9.125 40.938 -1.111 1 77.56 261 PRO A O 1
ATOM 1887 N N . GLY A 1 262 ? -9.273 38.781 -1.756 1 75 262 GLY A N 1
ATOM 1888 C CA . GLY A 1 262 ? -9.148 39.094 -3.174 1 75 262 GLY A CA 1
ATOM 1889 C C . GLY A 1 262 ? -7.727 38.938 -3.686 1 75 262 GLY A C 1
ATOM 1890 O O . GLY A 1 262 ? -7.492 38.938 -4.895 1 75 262 GLY A O 1
ATOM 1891 N N . MET A 1 263 ? -6.844 38.812 -2.762 1 79.62 263 MET A N 1
ATOM 1892 C CA . MET A 1 263 ? -5.438 38.656 -3.125 1 79.62 263 MET A CA 1
ATOM 1893 C C . MET A 1 263 ? -5.168 37.312 -3.762 1 79.62 263 MET A C 1
ATOM 1895 O O . MET A 1 263 ? -5.695 36.281 -3.311 1 79.62 263 MET A O 1
ATOM 1899 N N . VAL A 1 264 ? -4.453 37.375 -4.879 1 78.81 264 VAL A N 1
ATOM 1900 C CA . VAL A 1 264 ? -4.031 36.125 -5.523 1 78.81 264 VAL A CA 1
ATOM 1901 C C . VAL A 1 264 ? -2.752 35.625 -4.863 1 78.81 264 VAL A C 1
ATOM 1903 O O . VAL A 1 264 ? -1.832 36.375 -4.59 1 78.81 264 VAL A O 1
ATOM 1906 N N . THR A 1 265 ? -2.729 34.438 -4.559 1 82.81 265 THR A N 1
ATOM 1907 C CA . THR A 1 265 ? -1.564 33.844 -3.895 1 82.81 265 THR A CA 1
ATOM 1908 C C . THR A 1 265 ? -0.346 33.875 -4.812 1 82.81 265 THR A C 1
ATOM 1910 O O . THR A 1 265 ? -0.466 34.188 -6.004 1 82.81 265 THR A O 1
ATOM 1913 N N . ASP A 1 266 ? 0.772 33.594 -4.199 1 72.38 266 ASP A N 1
ATOM 1914 C CA . ASP A 1 266 ? 2.035 33.656 -4.93 1 72.38 266 ASP A CA 1
ATOM 1915 C C . ASP A 1 266 ? 2.049 32.656 -6.082 1 72.38 266 ASP A C 1
ATOM 1917 O O . ASP A 1 266 ? 2.738 32.875 -7.082 1 72.38 266 ASP A O 1
ATOM 1921 N N . SER A 1 267 ? 1.275 31.625 -5.863 1 73.12 267 SER A N 1
ATOM 1922 C CA . SER A 1 267 ? 1.204 30.641 -6.938 1 73.12 267 SER A CA 1
ATOM 1923 C C . SER A 1 267 ? 0.472 31.203 -8.156 1 73.12 267 SER A C 1
ATOM 1925 O O . SER A 1 267 ? 0.645 30.719 -9.273 1 73.12 267 SER A O 1
ATOM 1927 N N . GLY A 1 268 ? -0.392 32.219 -7.969 1 72.56 268 GLY A N 1
ATOM 1928 C CA . GLY A 1 268 ? -1.205 32.812 -9.016 1 72.56 268 GLY A CA 1
ATOM 1929 C C . GLY A 1 268 ? -2.498 32.062 -9.266 1 72.56 268 GLY A C 1
ATOM 1930 O O . GLY A 1 268 ? -3.326 32.5 -10.07 1 72.56 268 GLY A O 1
ATOM 1931 N N . ASP A 1 269 ? -2.686 31 -8.664 1 79 269 ASP A N 1
ATOM 1932 C CA . ASP A 1 269 ? -3.787 30.109 -9.031 1 79 269 ASP A CA 1
ATOM 1933 C C . ASP A 1 269 ? -4.898 30.156 -7.984 1 79 269 ASP A C 1
ATOM 1935 O O . ASP A 1 269 ? -6.012 29.688 -8.234 1 79 269 ASP A O 1
ATOM 1939 N N . LEU A 1 270 ? -4.555 30.719 -6.844 1 85.06 270 LEU A N 1
ATOM 1940 C CA . LEU A 1 270 ? -5.531 30.734 -5.758 1 85.06 270 LEU A CA 1
ATOM 1941 C C . LEU A 1 270 ? -5.809 32.156 -5.312 1 85.06 270 LEU A C 1
ATOM 1943 O O . LEU A 1 270 ? -4.941 33.031 -5.418 1 85.06 270 LEU A O 1
ATOM 1947 N N . VAL A 1 271 ? -7.027 32.375 -4.887 1 82.31 271 VAL A N 1
ATOM 1948 C CA . VAL A 1 271 ? -7.449 33.688 -4.418 1 82.31 271 VAL A CA 1
ATOM 1949 C C . VAL A 1 271 ? -7.855 33.625 -2.947 1 82.31 271 VAL A C 1
ATOM 1951 O O . VAL A 1 271 ? -8.539 32.688 -2.535 1 82.31 271 VAL A O 1
ATOM 1954 N N . ILE A 1 272 ? -7.371 34.531 -2.172 1 84.25 272 ILE A N 1
ATOM 1955 C CA . ILE A 1 272 ? -7.766 34.625 -0.77 1 84.25 272 ILE A CA 1
ATOM 1956 C C . ILE A 1 272 ? -9.141 35.281 -0.661 1 84.25 272 ILE A C 1
ATOM 1958 O O . ILE A 1 272 ? -9.32 36.438 -1.06 1 84.25 272 ILE A O 1
ATOM 1962 N N . LEU A 1 273 ? -10.07 34.562 -0.135 1 80.12 273 LEU A N 1
ATOM 1963 C CA . LEU A 1 273 ? -11.422 35.094 -0.01 1 80.12 273 LEU A CA 1
ATOM 1964 C C . LEU A 1 273 ? -11.594 35.812 1.317 1 80.12 273 LEU A C 1
ATOM 1966 O O . LEU A 1 273 ? -12.383 36.781 1.412 1 80.12 273 LEU A O 1
ATOM 1970 N N . ALA A 1 274 ? -10.938 35.25 2.35 1 81.06 274 ALA A N 1
ATOM 1971 C CA . ALA A 1 274 ? -11.102 35.844 3.68 1 81.06 274 ALA A CA 1
ATOM 1972 C C . ALA A 1 274 ? -9.922 35.469 4.582 1 81.06 274 ALA A C 1
ATOM 1974 O O . ALA A 1 274 ? -9.242 34.469 4.359 1 81.06 274 ALA A O 1
ATOM 1975 N N . VAL A 1 275 ? -9.695 36.344 5.48 1 83.75 275 VAL A N 1
ATOM 1976 C CA . VAL A 1 275 ? -8.68 36.156 6.516 1 83.75 275 VAL A CA 1
ATOM 1977 C C . VAL A 1 275 ? -9.32 36.312 7.895 1 83.75 275 VAL A C 1
ATOM 1979 O O . VAL A 1 275 ? -10.07 37.25 8.133 1 83.75 275 VAL A O 1
ATOM 1982 N N . GLN A 1 276 ? -9.078 35.344 8.68 1 83.62 276 GLN A N 1
ATOM 1983 C CA . GLN A 1 276 ? -9.625 35.406 10.031 1 83.62 276 GLN A CA 1
ATOM 1984 C C . GLN A 1 276 ? -8.531 35.219 11.078 1 83.62 276 GLN A C 1
ATOM 1986 O O . GLN A 1 276 ? -7.617 34.406 10.891 1 83.62 276 GLN A O 1
ATOM 1991 N N . ARG A 1 277 ? -8.586 35.969 12.102 1 86.75 277 ARG A N 1
ATOM 1992 C CA . ARG A 1 277 ? -7.738 35.844 13.281 1 86.75 277 ARG A CA 1
ATOM 1993 C C . ARG A 1 277 ? -8.578 35.562 14.531 1 86.75 277 ARG A C 1
ATOM 1995 O O . ARG A 1 277 ? -9.461 36.375 14.859 1 86.75 277 ARG A O 1
ATOM 2002 N N . ALA A 1 278 ? -8.219 34.531 15.234 1 76.94 278 ALA A N 1
ATOM 2003 C CA . ALA A 1 278 ? -8.938 34.156 16.438 1 76.94 278 ALA A CA 1
ATOM 2004 C C . ALA A 1 278 ? -10.445 34.062 16.188 1 76.94 278 ALA A C 1
ATOM 2006 O O . ALA A 1 278 ? -11.242 34.5 17.016 1 76.94 278 ALA A O 1
ATOM 2007 N N . GLY A 1 279 ? -10.797 33.625 14.969 1 73.19 279 GLY A N 1
ATOM 2008 C CA . GLY A 1 279 ? -12.195 33.406 14.633 1 73.19 279 GLY A CA 1
ATOM 2009 C C . GLY A 1 279 ? -12.891 34.656 14.141 1 73.19 279 GLY A C 1
ATOM 2010 O O . GLY A 1 279 ? -14.07 34.625 13.781 1 73.19 279 GLY A O 1
ATOM 2011 N N . GLU A 1 280 ? -12.148 35.719 14.156 1 78.44 280 GLU A N 1
ATOM 2012 C CA . GLU A 1 280 ? -12.75 37 13.758 1 78.44 280 GLU A CA 1
ATOM 2013 C C . GLU A 1 280 ? -12.219 37.438 12.406 1 78.44 280 GLU A C 1
ATOM 2015 O O . GLU A 1 280 ? -11.023 37.312 12.125 1 78.44 280 GLU A O 1
ATOM 2020 N N . ASP A 1 281 ? -13.141 37.969 11.617 1 79.31 281 ASP A N 1
ATOM 2021 C CA . ASP A 1 281 ? -12.781 38.438 10.281 1 79.31 281 ASP A CA 1
ATOM 2022 C C . ASP A 1 281 ? -11.883 39.688 10.352 1 79.31 281 ASP A C 1
ATOM 2024 O O . ASP A 1 281 ? -12.148 40.594 11.125 1 79.31 281 ASP A O 1
ATOM 2028 N N . CYS A 1 282 ? -10.773 39.688 9.602 1 78.75 282 CYS A N 1
ATOM 2029 C CA . CYS A 1 282 ? -9.805 40.75 9.648 1 78.75 282 CYS A CA 1
ATOM 2030 C C . CYS A 1 282 ? -10.195 41.875 8.703 1 78.75 282 CYS A C 1
ATOM 2032 O O . CYS A 1 282 ? -9.5 42.906 8.625 1 78.75 282 CYS A O 1
ATOM 2034 N N . GLY A 1 283 ? -11.289 41.812 8.031 1 70.62 283 GLY A N 1
ATOM 2035 C CA . GLY A 1 283 ? -11.812 42.875 7.207 1 70.62 283 GLY A CA 1
ATOM 2036 C C . GLY A 1 283 ? -11.133 43 5.852 1 70.62 283 GLY A C 1
ATOM 2037 O O . GLY A 1 283 ? -10.266 42.188 5.523 1 70.62 283 GLY A O 1
ATOM 2038 N N . PRO A 1 284 ? -11.57 43.906 5.066 1 69.06 284 PRO A N 1
ATOM 2039 C CA . PRO A 1 284 ? -11.117 44.031 3.678 1 69.06 284 PRO A CA 1
ATOM 2040 C C . PRO A 1 284 ? -9.711 44.594 3.566 1 69.06 284 PRO A C 1
ATOM 2042 O O . PRO A 1 284 ? -9.023 44.375 2.562 1 69.06 284 PRO A O 1
ATOM 2045 N N . LYS A 1 285 ? -9.273 45.375 4.543 1 74.81 285 LYS A N 1
ATOM 2046 C CA . LYS A 1 285 ? -7.965 46.031 4.473 1 74.81 285 LYS A CA 1
ATOM 2047 C C . LYS A 1 285 ? -6.836 45 4.629 1 74.81 285 LYS A C 1
ATOM 2049 O O . LYS A 1 285 ? -5.691 45.281 4.262 1 74.81 285 LYS A O 1
ATOM 2054 N N . GLY A 1 286 ? -7.145 43.906 5.051 1 73.94 286 GLY A N 1
ATOM 2055 C CA . GLY A 1 286 ? -6.152 42.875 5.188 1 73.94 286 GLY A CA 1
ATOM 2056 C C . GLY A 1 286 ? -5.359 42.969 6.48 1 73.94 286 GLY A C 1
ATOM 2057 O O . GLY A 1 286 ? -5.664 43.781 7.344 1 73.94 286 GLY A O 1
ATOM 2058 N N . VAL A 1 287 ? -4.508 42.062 6.773 1 82.94 287 VAL A N 1
ATOM 2059 C CA . VAL A 1 287 ? -3.715 41.969 7.996 1 82.94 287 VAL A CA 1
ATOM 2060 C C . VAL A 1 287 ? -2.354 41.344 7.695 1 82.94 287 VAL A C 1
ATOM 2062 O O . VAL A 1 287 ? -2.174 40.719 6.66 1 82.94 287 VAL A O 1
ATOM 2065 N N . LYS A 1 288 ? -1.385 41.781 8.469 1 89.44 288 LYS A N 1
ATOM 2066 C CA . LYS A 1 288 ? -0.131 41.031 8.469 1 89.44 288 LYS A CA 1
ATOM 2067 C C . LYS A 1 288 ? -0.309 39.656 9.117 1 89.44 288 LYS A C 1
ATOM 2069 O O . LYS A 1 288 ? -0.711 39.562 10.273 1 89.44 288 LYS A O 1
ATOM 2074 N N . LEU A 1 289 ? -0.046 38.688 8.336 1 89.12 289 LEU A N 1
ATOM 2075 C CA . LEU A 1 289 ? -0.329 37.312 8.75 1 89.12 289 LEU A CA 1
ATOM 2076 C C . LEU A 1 289 ? 0.47 36.969 10 1 89.12 289 LEU A C 1
ATOM 2078 O O . LEU A 1 289 ? 1.634 37.344 10.133 1 89.12 289 LEU A O 1
ATOM 2082 N N . ALA A 1 290 ? -0.151 36.375 10.914 1 86.94 290 ALA A N 1
ATOM 2083 C CA . ALA A 1 290 ? 0.438 35.844 12.133 1 86.94 290 ALA A CA 1
ATOM 2084 C C . ALA A 1 290 ? 0.146 34.344 12.266 1 86.94 290 ALA A C 1
ATOM 2086 O O . ALA A 1 290 ? -0.719 33.812 11.562 1 86.94 290 ALA A O 1
ATOM 2087 N N . ALA A 1 291 ? 0.931 33.719 13.141 1 85.56 291 ALA A N 1
ATOM 2088 C CA . ALA A 1 291 ? 0.69 32.281 13.398 1 85.56 291 ALA A CA 1
ATOM 2089 C C . ALA A 1 291 ? -0.73 32.062 13.906 1 85.56 291 ALA A C 1
ATOM 2091 O O . ALA A 1 291 ? -1.196 32.75 14.805 1 85.56 291 ALA A O 1
ATOM 2092 N N . GLY A 1 292 ? -1.412 31.141 13.273 1 84.12 292 GLY A N 1
ATOM 2093 C CA . GLY A 1 292 ? -2.754 30.781 13.719 1 84.12 292 GLY A CA 1
ATOM 2094 C C . GLY A 1 292 ? -3.844 31.422 12.883 1 84.12 292 GLY A C 1
ATOM 2095 O O . GLY A 1 292 ? -5.016 31.078 13.008 1 84.12 292 GLY A O 1
ATOM 2096 N N . ASP A 1 293 ? -3.482 32.344 12.039 1 84.31 293 ASP A N 1
ATOM 2097 C CA . ASP A 1 293 ? -4.48 32.969 11.164 1 84.31 293 ASP A CA 1
ATOM 2098 C C . ASP A 1 293 ? -5.055 31.938 10.188 1 84.31 293 ASP A C 1
ATOM 2100 O O . ASP A 1 293 ? -4.355 31.016 9.766 1 84.31 293 ASP A O 1
ATOM 2104 N N . THR A 1 294 ? -6.348 32.062 9.93 1 86.5 294 THR A N 1
ATOM 2105 C CA . THR A 1 294 ? -7.02 31.172 8.992 1 86.5 294 THR A CA 1
ATOM 2106 C C . THR A 1 294 ? -7.309 31.891 7.676 1 86.5 294 THR A C 1
ATOM 2108 O O . THR A 1 294 ? -7.754 33.031 7.68 1 86.5 294 THR A O 1
ATOM 2111 N N . LEU A 1 295 ? -6.988 31.281 6.605 1 84.69 295 LEU A N 1
ATOM 2112 C CA . LEU A 1 295 ? -7.273 31.812 5.277 1 84.69 295 LEU A CA 1
ATOM 2113 C C . LEU A 1 295 ? -8.281 30.922 4.551 1 84.69 295 LEU A C 1
ATOM 2115 O O . LEU A 1 295 ? -8.234 29.703 4.656 1 84.69 295 LEU A O 1
ATOM 2119 N N . LEU A 1 296 ? -9.18 31.531 3.955 1 83.56 296 LEU A N 1
ATOM 2120 C CA . LEU A 1 296 ? -10.07 30.828 3.033 1 83.56 296 LEU A CA 1
ATOM 2121 C C . LEU A 1 296 ? -9.625 31.031 1.59 1 83.56 296 LEU A C 1
ATOM 2123 O O . LEU A 1 296 ? -9.625 32.156 1.081 1 83.56 296 LEU A O 1
ATOM 2127 N N . LEU A 1 297 ? -9.258 30.016 0.984 1 84.19 297 LEU A N 1
ATOM 2128 C CA . LEU A 1 297 ? -8.719 30.078 -0.37 1 84.19 297 LEU A CA 1
ATOM 2129 C C . LEU A 1 297 ? -9.711 29.516 -1.377 1 84.19 297 LEU A C 1
ATOM 2131 O O . LEU A 1 297 ? -10.406 28.531 -1.088 1 84.19 297 LEU A O 1
ATOM 2135 N N . GLN A 1 298 ? -9.742 30.156 -2.504 1 81.5 298 GLN A N 1
ATOM 2136 C CA . GLN A 1 298 ? -10.617 29.703 -3.584 1 81.5 298 GLN A CA 1
ATOM 2137 C C . GLN A 1 298 ? -9.82 29.438 -4.855 1 81.5 298 GLN A C 1
ATOM 2139 O O . GLN A 1 298 ? -8.867 30.156 -5.164 1 81.5 298 GLN A O 1
ATOM 2144 N N . GLY A 1 299 ? -10.164 28.453 -5.566 1 78.44 299 GLY A N 1
ATOM 2145 C CA . GLY A 1 299 ? -9.562 28.078 -6.836 1 78.44 299 GLY A CA 1
ATOM 2146 C C . GLY A 1 299 ? -10.094 26.766 -7.383 1 78.44 299 GLY A C 1
ATOM 2147 O O . GLY A 1 299 ? -11.086 26.234 -6.879 1 78.44 299 GLY A O 1
ATOM 2148 N N . SER A 1 300 ? -9.555 26.359 -8.516 1 76.25 300 SER A N 1
ATOM 2149 C CA . SER A 1 300 ? -9.938 25.062 -9.055 1 76.25 300 SER A CA 1
ATOM 2150 C C . SER A 1 300 ? -9.562 23.938 -8.094 1 76.25 300 SER A C 1
ATOM 2152 O O . SER A 1 300 ? -8.617 24.078 -7.309 1 76.25 300 SER A O 1
ATOM 2154 N N . TRP A 1 301 ? -10.328 22.922 -8.133 1 75.12 301 TRP A N 1
ATOM 2155 C CA . TRP A 1 301 ? -10.062 21.797 -7.242 1 75.12 301 TRP A CA 1
ATOM 2156 C C . TRP A 1 301 ? -8.641 21.297 -7.41 1 75.12 301 TRP A C 1
ATOM 2158 O O . TRP A 1 301 ? -7.957 20.984 -6.426 1 75.12 301 TRP A O 1
ATOM 2168 N N . ASP A 1 302 ? -8.172 21.281 -8.641 1 74.81 302 ASP A N 1
ATOM 2169 C CA . ASP A 1 302 ? -6.816 20.828 -8.922 1 74.81 302 ASP A CA 1
ATOM 2170 C C . ASP A 1 302 ? -5.785 21.766 -8.312 1 74.81 302 ASP A C 1
ATOM 2172 O O . ASP A 1 302 ? -4.785 21.328 -7.746 1 74.81 302 ASP A O 1
ATOM 2176 N N . ASP A 1 303 ? -6.055 23.047 -8.453 1 75.88 303 ASP A N 1
ATOM 2177 C CA . ASP A 1 303 ? -5.137 24.031 -7.914 1 75.88 303 ASP A CA 1
ATOM 2178 C C . ASP A 1 303 ? -5.109 23.984 -6.387 1 75.88 303 ASP A C 1
ATOM 2180 O O . ASP A 1 303 ? -4.051 24.141 -5.777 1 75.88 303 ASP A O 1
ATOM 2184 N N . LEU A 1 304 ? -6.219 23.797 -5.812 1 79 304 LEU A N 1
ATOM 2185 C CA . LEU A 1 304 ? -6.305 23.734 -4.355 1 79 304 LEU A CA 1
ATOM 2186 C C . LEU A 1 304 ? -5.52 22.531 -3.824 1 79 304 LEU A C 1
ATOM 2188 O O . LEU A 1 304 ? -4.781 22.672 -2.844 1 79 304 LEU A O 1
ATOM 2192 N N . ASP A 1 305 ? -5.652 21.484 -4.477 1 75 305 ASP A N 1
ATOM 2193 C CA . ASP A 1 305 ? -4.957 20.266 -4.055 1 75 305 ASP A CA 1
ATOM 2194 C C . ASP A 1 305 ? -3.447 20.422 -4.215 1 75 305 ASP A C 1
ATOM 2196 O O . ASP A 1 305 ? -2.688 20.109 -3.299 1 75 305 ASP A O 1
ATOM 2200 N N . THR A 1 306 ? -3.047 20.922 -5.273 1 71.25 306 THR A N 1
ATOM 2201 C CA . THR A 1 306 ? -1.635 21.031 -5.625 1 71.25 306 THR A CA 1
ATOM 2202 C C . THR A 1 306 ? -0.922 22.031 -4.711 1 71.25 306 THR A C 1
ATOM 2204 O O . THR A 1 306 ? 0.204 21.781 -4.273 1 71.25 306 THR A O 1
ATOM 2207 N N . HIS A 1 307 ? -1.578 23.078 -4.363 1 70.19 307 HIS A N 1
ATOM 2208 C CA . HIS A 1 307 ? -0.876 24.188 -3.713 1 70.19 307 HIS A CA 1
ATOM 2209 C C . HIS A 1 307 ? -1.03 24.125 -2.197 1 70.19 307 HIS A C 1
ATOM 2211 O O . HIS A 1 307 ? -0.271 24.766 -1.465 1 70.19 307 HIS A O 1
ATOM 2217 N N . THR A 1 308 ? -1.991 23.391 -1.678 1 73.06 308 THR A N 1
ATOM 2218 C CA . THR A 1 308 ? -2.191 23.422 -0.234 1 73.06 308 THR A CA 1
ATOM 2219 C C . THR A 1 308 ? -1.69 22.125 0.401 1 73.06 308 THR A C 1
ATOM 2221 O O . THR A 1 308 ? -1.244 22.125 1.55 1 73.06 308 THR A O 1
ATOM 2224 N N . ALA A 1 309 ? -1.732 21.094 -0.275 1 62.75 309 ALA A N 1
ATOM 2225 C CA . ALA A 1 309 ? -1.413 19.781 0.292 1 62.75 309 ALA A CA 1
ATOM 2226 C C . ALA A 1 309 ? 0.073 19.672 0.621 1 62.75 309 ALA A C 1
ATOM 2228 O O . ALA A 1 309 ? 0.452 19.047 1.611 1 62.75 309 ALA A O 1
ATOM 2229 N N . VAL A 1 310 ? 0.961 20.375 -0.129 1 59.62 310 VAL A N 1
ATOM 2230 C CA . VAL A 1 310 ? 2.395 20.141 0.027 1 59.62 310 VAL A CA 1
ATOM 2231 C C . VAL A 1 310 ? 3.059 21.406 0.576 1 59.62 310 VAL A C 1
ATOM 2233 O O . VAL A 1 310 ? 4.266 21.406 0.837 1 59.62 310 VAL A O 1
ATOM 2236 N N . ASP A 1 311 ? 2.271 22.391 0.892 1 65.06 311 ASP A N 1
ATOM 2237 C CA . ASP A 1 311 ? 2.867 23.641 1.342 1 65.06 311 ASP A CA 1
ATOM 2238 C C . ASP A 1 311 ? 3.09 23.625 2.852 1 65.06 311 ASP A C 1
ATOM 2240 O O . ASP A 1 311 ? 2.131 23.609 3.627 1 65.06 311 ASP A O 1
ATOM 2244 N N . PRO A 1 312 ? 4.398 23.547 3.24 1 67.44 312 PRO A N 1
ATOM 2245 C CA . PRO A 1 312 ? 4.676 23.547 4.676 1 67.44 312 PRO A CA 1
ATOM 2246 C C . PRO A 1 312 ? 4.242 24.828 5.371 1 67.44 312 PRO A C 1
ATOM 2248 O O . PRO A 1 312 ? 4.168 24.875 6.602 1 67.44 312 PRO A O 1
ATOM 2251 N N . ASN A 1 313 ? 3.891 25.766 4.57 1 73.44 313 ASN A N 1
ATOM 2252 C CA . ASN A 1 313 ? 3.574 27.062 5.164 1 73.44 313 ASN A CA 1
ATOM 2253 C C . ASN A 1 313 ? 2.098 27.156 5.535 1 73.44 313 ASN A C 1
ATOM 2255 O O . ASN A 1 313 ? 1.668 28.156 6.121 1 73.44 313 ASN A O 1
ATOM 2259 N N . VAL A 1 314 ? 1.37 26.156 5.141 1 78.81 314 VAL A N 1
ATOM 2260 C CA . VAL A 1 314 ? -0.049 26.203 5.473 1 78.81 314 VAL A CA 1
ATOM 2261 C C . VAL A 1 314 ? -0.517 24.828 5.961 1 78.81 314 VAL A C 1
ATOM 2263 O O . VAL A 1 314 ? 0.021 23.812 5.543 1 78.81 314 VAL A O 1
ATOM 2266 N N . LEU A 1 315 ? -1.337 24.859 6.918 1 77.19 315 LEU A N 1
ATOM 2267 C CA . LEU A 1 315 ? -2.008 23.641 7.379 1 77.19 315 LEU A CA 1
ATOM 2268 C C . LEU A 1 315 ? -3.447 23.594 6.879 1 77.19 315 LEU A C 1
ATOM 2270 O O . LEU A 1 315 ? -4.227 24.516 7.129 1 77.19 315 LEU A O 1
ATOM 2274 N N . VAL A 1 316 ? -3.791 22.688 6.141 1 76.25 316 VAL A N 1
ATOM 2275 C CA . VAL A 1 316 ? -5.125 22.578 5.562 1 76.25 316 VAL A CA 1
ATOM 2276 C C . VAL A 1 316 ? -6.102 22.047 6.613 1 76.25 316 VAL A C 1
ATOM 2278 O O . VAL A 1 316 ? -5.836 21.031 7.266 1 76.25 316 VAL A O 1
ATOM 2281 N N . VAL A 1 317 ? -7.242 22.797 6.785 1 71.19 317 VAL A N 1
ATOM 2282 C CA . VAL A 1 317 ? -8.25 22.422 7.77 1 71.19 317 VAL A CA 1
ATOM 2283 C C . VAL A 1 317 ? -8.977 21.172 7.305 1 71.19 317 VAL A C 1
ATOM 2285 O O . VAL A 1 317 ? -9.023 20.156 8.023 1 71.19 317 VAL A O 1
ATOM 2288 N N . ASP A 1 318 ? -9.602 21.203 6.121 1 64.44 318 ASP A N 1
ATOM 2289 C CA . ASP A 1 318 ? -10.234 20.078 5.445 1 64.44 318 ASP A CA 1
ATOM 2290 C C . ASP A 1 318 ? -9.648 19.875 4.047 1 64.44 318 ASP A C 1
ATOM 2292 O O . ASP A 1 318 ? -9.555 20.828 3.27 1 64.44 318 ASP A O 1
ATOM 2296 N N . ALA A 1 319 ? -9.297 18.641 3.861 1 62.91 319 ALA A N 1
ATOM 2297 C CA . ALA A 1 319 ? -8.688 18.359 2.559 1 62.91 319 ALA A CA 1
ATOM 2298 C C . ALA A 1 319 ? -9.664 18.672 1.428 1 62.91 319 ALA A C 1
ATOM 2300 O O . ALA A 1 319 ? -10.844 18.328 1.504 1 62.91 319 ALA A O 1
ATOM 2301 N N . PRO A 1 320 ? -9.211 19.438 0.408 1 62.16 320 PRO A N 1
ATOM 2302 C CA . PRO A 1 320 ? -10.07 19.797 -0.725 1 62.16 320 PRO A CA 1
ATOM 2303 C C . PRO A 1 320 ? -10.789 18.578 -1.313 1 62.16 320 PRO A C 1
ATOM 2305 O O . PRO A 1 320 ? -11.961 18.672 -1.681 1 62.16 320 PRO A O 1
ATOM 2308 N N . ALA A 1 321 ? -10.117 17.516 -1.305 1 60.38 321 ALA A N 1
ATOM 2309 C CA . ALA A 1 321 ? -10.711 16.312 -1.863 1 60.38 321 ALA A CA 1
ATOM 2310 C C . ALA A 1 321 ? -11.945 15.891 -1.073 1 60.38 321 ALA A C 1
ATOM 2312 O O . ALA A 1 321 ? -12.938 15.438 -1.652 1 60.38 321 ALA A O 1
ATOM 2313 N N . GLN A 1 322 ? -11.914 16.078 0.132 1 58.53 322 GLN A N 1
ATOM 2314 C CA . GLN A 1 322 ? -13.031 15.727 0.999 1 58.53 322 GLN A CA 1
ATOM 2315 C C . GLN A 1 322 ? -14.219 16.656 0.77 1 58.53 322 GLN A C 1
ATOM 2317 O O . GLN A 1 322 ? -15.375 16.219 0.778 1 58.53 322 GLN A O 1
ATOM 2322 N N . ILE A 1 323 ? -13.906 17.875 0.571 1 61.25 323 ILE A N 1
ATOM 2323 C CA . ILE A 1 323 ? -14.945 18.859 0.319 1 61.25 323 ILE A CA 1
ATOM 2324 C C . ILE A 1 323 ? -15.609 18.578 -1.027 1 61.25 323 ILE A C 1
ATOM 2326 O O . ILE A 1 323 ? -16.844 18.609 -1.146 1 61.25 323 ILE A O 1
ATOM 2330 N N . ARG A 1 324 ? -14.766 18.297 -1.964 1 61.75 324 ARG A N 1
ATOM 2331 C CA . ARG A 1 324 ? -15.266 18.016 -3.307 1 61.75 324 ARG A CA 1
ATOM 2332 C C . ARG A 1 324 ? -16.188 16.812 -3.309 1 61.75 324 ARG A C 1
ATOM 2334 O O . ARG A 1 324 ? -17.25 16.828 -3.936 1 61.75 324 ARG A O 1
ATOM 2341 N N . LYS A 1 325 ? -15.805 15.828 -2.645 1 59.66 325 LYS A N 1
ATOM 2342 C CA . LYS A 1 325 ? -16.547 14.578 -2.551 1 59.66 325 LYS A CA 1
ATOM 2343 C C . LYS A 1 325 ? -17.953 14.812 -2.002 1 59.66 325 LYS A C 1
ATOM 2345 O O . LYS A 1 325 ? -18.906 14.156 -2.422 1 59.66 325 LYS A O 1
ATOM 2350 N N . GLN A 1 326 ? -18.016 15.711 -1.161 1 54.72 326 GLN A N 1
ATOM 2351 C CA . GLN A 1 326 ? -19.266 15.891 -0.428 1 54.72 326 GLN A CA 1
ATOM 2352 C C . GLN A 1 326 ? -20.141 16.938 -1.098 1 54.72 326 GLN A C 1
ATOM 2354 O O . GLN A 1 326 ? -21.375 16.922 -0.946 1 54.72 326 GLN A O 1
ATOM 2359 N N . ALA A 1 327 ? -19.562 17.828 -1.77 1 55.53 327 ALA A N 1
ATOM 2360 C CA . ALA A 1 327 ? -20.359 18.984 -2.158 1 55.53 327 ALA A CA 1
ATOM 2361 C C . ALA A 1 327 ? -20.469 19.094 -3.676 1 55.53 327 ALA A C 1
ATOM 2363 O O . ALA A 1 327 ? -21.359 19.766 -4.195 1 55.53 327 ALA A O 1
ATOM 2364 N N . ALA A 1 328 ? -19.672 18.344 -4.473 1 56.03 328 ALA A N 1
ATOM 2365 C CA . ALA A 1 328 ? -19.641 18.641 -5.898 1 56.03 328 ALA A CA 1
ATOM 2366 C C . ALA A 1 328 ? -20.625 17.781 -6.672 1 56.03 328 ALA A C 1
ATOM 2368 O O . ALA A 1 328 ? -20.859 16.625 -6.312 1 56.03 328 ALA A O 1
ATOM 2369 N N . PRO A 1 329 ? -21.578 18.344 -7.594 1 59.97 329 PRO A N 1
ATOM 2370 C CA . PRO A 1 329 ? -22.406 17.562 -8.508 1 59.97 329 PRO A CA 1
ATOM 2371 C C . PRO A 1 329 ? -21.594 16.531 -9.297 1 59.97 329 PRO A C 1
ATOM 2373 O O . PRO A 1 329 ? -20.359 16.609 -9.336 1 59.97 329 PRO A O 1
ATOM 2376 N N . LEU A 1 330 ? -22.469 15.414 -9.75 1 68.69 330 LEU A N 1
ATOM 2377 C CA . LEU A 1 330 ? -21.797 14.367 -10.523 1 68.69 330 LEU A CA 1
ATOM 2378 C C . LEU A 1 330 ? -21.047 14.969 -11.711 1 68.69 330 LEU A C 1
ATOM 2380 O O . LEU A 1 330 ? -21.656 15.617 -12.562 1 68.69 330 LEU A O 1
ATOM 2384 N N . GLY A 1 331 ? -19.828 14.977 -11.727 1 76.19 331 GLY A N 1
ATOM 2385 C CA . GLY A 1 331 ? -18.984 15.562 -12.758 1 76.19 331 GLY A CA 1
ATOM 2386 C C . GLY A 1 331 ? -18.594 14.578 -13.836 1 76.19 331 GLY A C 1
ATOM 2387 O O . GLY A 1 331 ? -19.141 13.477 -13.914 1 76.19 331 GLY A O 1
ATOM 2388 N N . THR A 1 332 ? -17.953 14.922 -14.844 1 84.69 332 THR A N 1
ATOM 2389 C CA . THR A 1 332 ? -17.469 14.117 -15.953 1 84.69 332 THR A CA 1
ATOM 2390 C C . THR A 1 332 ? -16.688 12.906 -15.445 1 84.69 332 THR A C 1
ATOM 2392 O O . THR A 1 332 ? -16.812 11.812 -16 1 84.69 332 THR A O 1
ATOM 2395 N N . ARG A 1 333 ? -16.016 13.062 -14.406 1 89.25 333 ARG A N 1
ATOM 2396 C CA . ARG A 1 333 ? -15.234 11.969 -13.844 1 89.25 333 ARG A CA 1
ATOM 2397 C C . ARG A 1 333 ? -16.141 10.859 -13.32 1 89.25 333 ARG A C 1
ATOM 2399 O O . ARG A 1 333 ? -15.812 9.68 -13.422 1 89.25 333 ARG A O 1
ATOM 2406 N N . ALA A 1 334 ? -17.219 11.266 -12.758 1 91.38 334 ALA A N 1
ATOM 2407 C CA . ALA A 1 334 ? -18.172 10.281 -12.25 1 91.38 334 ALA A CA 1
ATOM 2408 C C . ALA A 1 334 ? -18.734 9.43 -13.383 1 91.38 334 ALA A C 1
ATOM 2410 O O . ALA A 1 334 ? -18.859 8.211 -13.25 1 91.38 334 ALA A O 1
ATOM 2411 N N . VAL A 1 335 ? -19.078 10.047 -14.438 1 93 335 VAL A N 1
ATOM 2412 C CA . VAL A 1 335 ? -19.625 9.328 -15.594 1 93 335 VAL A CA 1
ATOM 2413 C C . VAL A 1 335 ? -18.594 8.359 -16.141 1 93 335 VAL A C 1
ATOM 2415 O O . VAL A 1 335 ? -18.906 7.203 -16.438 1 93 335 VAL A O 1
ATOM 2418 N N . ILE A 1 336 ? -17.391 8.812 -16.266 1 95.62 336 ILE A N 1
ATOM 2419 C CA . ILE A 1 3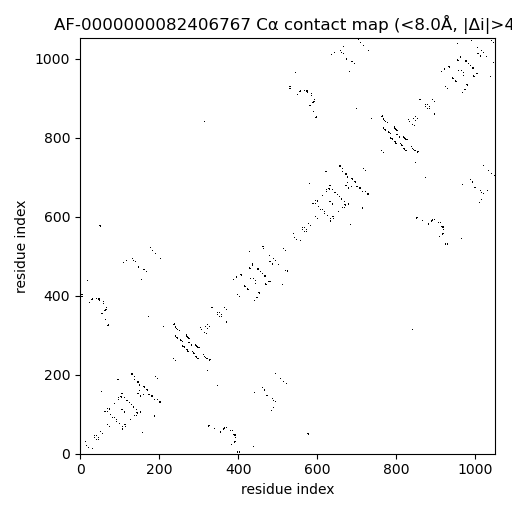36 ? -16.312 7.953 -16.75 1 95.62 336 ILE A CA 1
ATOM 2420 C C . ILE A 1 336 ? -16.156 6.75 -15.828 1 95.62 336 ILE A C 1
ATOM 2422 O O . ILE A 1 336 ? -16.016 5.613 -16.281 1 95.62 336 ILE A O 1
ATOM 2426 N N . ALA A 1 337 ? -16.156 7.004 -14.555 1 95.62 337 ALA A N 1
ATOM 2427 C CA . ALA A 1 337 ? -16.031 5.926 -13.578 1 95.62 337 ALA A CA 1
ATOM 2428 C C . ALA A 1 337 ? -17.156 4.898 -13.758 1 95.62 337 ALA A C 1
ATOM 2430 O O . ALA A 1 337 ? -16.906 3.691 -13.758 1 95.62 337 ALA A O 1
ATOM 2431 N N . LEU A 1 338 ? -18.312 5.363 -13.945 1 94.94 338 LEU A N 1
ATOM 2432 C CA . LEU A 1 338 ? -19.469 4.48 -14.102 1 94.94 338 LEU A CA 1
ATOM 2433 C C . LEU A 1 338 ? -19.359 3.674 -15.391 1 94.94 338 LEU A C 1
ATOM 2435 O O . LEU A 1 338 ? -19.719 2.494 -15.422 1 94.94 338 LEU A O 1
ATOM 2439 N N . VAL A 1 339 ? -18.922 4.289 -16.406 1 97.12 339 VAL A N 1
ATOM 2440 C CA . VAL A 1 339 ? -18.75 3.602 -17.688 1 97.12 339 VAL A CA 1
ATOM 2441 C C . VAL A 1 339 ? -17.703 2.502 -17.547 1 97.12 339 VAL A C 1
ATOM 2443 O O . VAL A 1 339 ? -17.891 1.389 -18.047 1 97.12 339 VAL A O 1
ATOM 2446 N N . VAL A 1 340 ? -16.578 2.791 -16.906 1 97.75 340 VAL A N 1
ATOM 2447 C CA . VAL A 1 340 ? -15.516 1.812 -16.719 1 97.75 340 VAL A CA 1
ATOM 2448 C C . VAL A 1 340 ? -16.031 0.644 -15.883 1 97.75 340 VAL A C 1
ATOM 2450 O O . VAL A 1 340 ? -15.766 -0.519 -16.188 1 97.75 340 VAL A O 1
ATOM 2453 N N . VAL A 1 341 ? -16.766 0.953 -14.852 1 96.69 341 VAL A N 1
ATOM 2454 C CA . VAL A 1 341 ? -17.328 -0.098 -14.008 1 96.69 341 VAL A CA 1
ATOM 2455 C C . VAL A 1 341 ? -18.312 -0.933 -14.82 1 96.69 341 VAL A C 1
ATOM 2457 O O . VAL A 1 341 ? -18.328 -2.162 -14.727 1 96.69 341 VAL A O 1
ATOM 2460 N N . ALA A 1 342 ? -19.156 -0.28 -15.578 1 96.94 342 ALA A N 1
ATOM 2461 C CA . ALA A 1 342 ? -20.094 -0.994 -16.438 1 96.94 342 ALA A CA 1
ATOM 2462 C C . ALA A 1 342 ? -19.359 -1.935 -17.391 1 96.94 342 ALA A C 1
ATOM 2464 O O . ALA A 1 342 ? -19.766 -3.08 -17.594 1 96.94 342 ALA A O 1
ATOM 2465 N N . ALA A 1 343 ? -18.312 -1.459 -17.953 1 97.75 343 ALA A N 1
ATOM 2466 C CA . ALA A 1 343 ? -17.516 -2.293 -18.844 1 97.75 343 ALA A CA 1
ATOM 2467 C C . ALA A 1 343 ? -16.938 -3.492 -18.109 1 97.75 343 ALA A C 1
ATOM 2469 O O . ALA A 1 343 ? -16.922 -4.609 -18.625 1 97.75 343 ALA A O 1
ATOM 2470 N N . MET A 1 344 ? -16.438 -3.275 -16.938 1 97.06 344 MET A N 1
ATOM 2471 C CA . MET A 1 344 ? -15.898 -4.355 -16.125 1 97.06 344 MET A CA 1
ATOM 2472 C C . MET A 1 344 ? -16.969 -5.395 -15.82 1 97.06 344 MET A C 1
ATOM 2474 O O . MET A 1 344 ? -16.734 -6.598 -15.945 1 97.06 344 MET A O 1
ATOM 2478 N N . VAL A 1 345 ? -18.156 -4.934 -15.453 1 95.88 345 VAL A N 1
ATOM 2479 C CA . VAL A 1 345 ? -19.266 -5.82 -15.117 1 95.88 345 VAL A CA 1
ATOM 2480 C C . VAL A 1 345 ? -19.641 -6.648 -16.344 1 95.88 345 VAL A C 1
ATOM 2482 O O . VAL A 1 345 ? -19.906 -7.852 -16.219 1 95.88 345 VAL A O 1
ATOM 2485 N N . VAL A 1 346 ? -19.641 -6.023 -17.469 1 97.06 346 VAL A N 1
ATOM 2486 C CA . VAL A 1 346 ? -19.969 -6.727 -18.703 1 97.06 346 VAL A CA 1
ATOM 2487 C C . VAL A 1 346 ? -18.938 -7.816 -18.969 1 97.06 346 VAL A C 1
ATOM 2489 O O . VAL A 1 346 ? -19.281 -8.953 -19.281 1 97.06 346 VAL A O 1
ATOM 2492 N N . MET A 1 347 ? -17.672 -7.504 -18.828 1 96.69 347 MET A N 1
ATOM 2493 C CA . MET A 1 347 ? -16.609 -8.484 -19.031 1 96.69 347 MET A CA 1
ATOM 2494 C C . MET A 1 347 ? -16.75 -9.656 -18.062 1 96.69 347 MET A C 1
ATOM 2496 O O . MET A 1 347 ? -16.578 -10.812 -18.453 1 96.69 347 MET A O 1
ATOM 2500 N N . LEU A 1 348 ? -17.094 -9.375 -16.844 1 95 348 LEU A N 1
ATOM 2501 C CA . LEU A 1 348 ? -17.188 -10.406 -15.812 1 95 348 LEU A CA 1
ATOM 2502 C C . LEU A 1 348 ? -18.438 -11.25 -16.016 1 95 348 LEU A C 1
ATOM 2504 O O . LEU A 1 348 ? -18.406 -12.469 -15.82 1 95 348 LEU A O 1
ATOM 2508 N N . THR A 1 349 ? -19.531 -10.625 -16.375 1 94.75 349 THR A N 1
ATOM 2509 C CA . THR A 1 349 ? -20.812 -11.312 -16.531 1 94.75 349 THR A CA 1
ATOM 2510 C C . THR A 1 349 ? -20.75 -12.312 -17.688 1 94.75 349 THR A C 1
ATOM 2512 O O . THR A 1 349 ? -21.25 -13.438 -17.578 1 94.75 349 THR A O 1
ATOM 2515 N N . PHE A 1 350 ? -20.047 -11.93 -18.719 1 95.38 350 PHE A N 1
ATOM 2516 C CA . PHE A 1 350 ? -20.031 -12.781 -19.906 1 95.38 350 PHE A CA 1
ATOM 2517 C C . PHE A 1 350 ? -18.75 -13.602 -19.953 1 95.38 350 PHE A C 1
ATOM 2519 O O . PHE A 1 350 ? -18.531 -14.367 -20.906 1 95.38 350 PHE A O 1
ATOM 2526 N N . GLY A 1 351 ? -17.969 -13.484 -19.016 1 92.44 351 GLY A N 1
ATOM 2527 C CA . GLY A 1 351 ? -16.75 -14.266 -18.938 1 92.44 351 GLY A CA 1
ATOM 2528 C C . GLY A 1 351 ? -15.797 -13.992 -20.078 1 92.44 351 GLY A C 1
ATOM 2529 O O . GLY A 1 351 ? -15.164 -14.914 -20.609 1 92.44 351 GLY A O 1
ATOM 2530 N N . LEU A 1 352 ? -15.703 -12.742 -20.484 1 94.12 352 LEU A N 1
ATOM 2531 C CA . LEU A 1 352 ? -14.875 -12.375 -21.625 1 94.12 352 LEU A CA 1
ATOM 2532 C C . LEU A 1 352 ? -13.391 -12.516 -21.281 1 94.12 352 LEU A C 1
ATOM 2534 O O . LEU A 1 352 ? -12.578 -12.836 -22.156 1 94.12 352 LEU A O 1
ATOM 2538 N N . VAL A 1 353 ? -12.977 -12.211 -20.141 1 95.19 353 VAL A N 1
ATOM 2539 C CA . VAL A 1 353 ? -11.617 -12.336 -19.609 1 95.19 353 VAL A CA 1
ATOM 2540 C C . VAL A 1 353 ? -11.672 -12.797 -18.156 1 95.19 353 VAL A C 1
ATOM 2542 O O . VAL A 1 353 ? -12.703 -12.664 -17.5 1 95.19 353 VAL A O 1
ATOM 2545 N N . PRO A 1 354 ? -10.562 -13.383 -17.75 1 94.12 354 PRO A N 1
ATOM 2546 C CA . PRO A 1 354 ? -10.523 -13.727 -16.328 1 94.12 354 PRO A CA 1
ATOM 2547 C C . PRO A 1 354 ? -10.727 -12.516 -15.414 1 94.12 354 PRO A C 1
ATOM 2549 O O . PRO A 1 354 ? -10.406 -11.391 -15.805 1 94.12 354 PRO A O 1
ATOM 2552 N N . SER A 1 355 ? -11.25 -12.781 -14.25 1 95 355 SER A N 1
ATOM 2553 C CA . SER A 1 355 ? -11.656 -11.734 -13.32 1 95 355 SER A CA 1
ATOM 2554 C C . SER A 1 355 ? -10.492 -10.805 -12.992 1 95 355 SER A C 1
ATOM 2556 O O . SER A 1 355 ? -10.656 -9.578 -12.992 1 95 355 SER A O 1
ATOM 2558 N N . ALA A 1 356 ? -9.305 -11.406 -12.742 1 95.81 356 ALA A N 1
ATOM 2559 C CA . ALA A 1 356 ? -8.141 -10.594 -12.398 1 95.81 356 ALA A CA 1
ATOM 2560 C C . ALA A 1 356 ? -7.785 -9.633 -13.531 1 95.81 356 ALA A C 1
ATOM 2562 O O . ALA A 1 356 ? -7.43 -8.477 -13.281 1 95.81 356 ALA A O 1
ATOM 2563 N N . ILE A 1 357 ? -7.887 -10.047 -14.75 1 97.12 357 ILE A N 1
ATOM 2564 C CA . ILE A 1 357 ? -7.578 -9.242 -15.922 1 97.12 357 ILE A CA 1
ATOM 2565 C C . ILE A 1 357 ? -8.602 -8.117 -16.062 1 97.12 357 ILE A C 1
ATOM 2567 O O . ILE A 1 357 ? -8.242 -6.965 -16.312 1 97.12 357 ILE A O 1
ATOM 2571 N N . ALA A 1 358 ? -9.852 -8.492 -15.898 1 97 358 ALA A N 1
ATOM 2572 C CA . ALA A 1 358 ? -10.914 -7.492 -15.961 1 97 358 ALA A CA 1
ATOM 2573 C C . ALA A 1 358 ? -10.703 -6.398 -14.914 1 97 358 ALA A C 1
ATOM 2575 O O . ALA A 1 358 ? -10.859 -5.211 -15.211 1 97 358 ALA A O 1
ATOM 2576 N N . GLY A 1 359 ? -10.406 -6.84 -13.727 1 97.06 359 GLY A N 1
ATOM 2577 C CA . GLY A 1 359 ? -10.148 -5.887 -12.664 1 97.06 359 GLY A CA 1
ATOM 2578 C C . GLY A 1 359 ? -8.977 -4.965 -12.961 1 97.06 359 GLY A C 1
ATOM 2579 O O . GLY A 1 359 ? -9.07 -3.752 -12.758 1 97.06 359 GLY A O 1
ATOM 2580 N N . LEU A 1 360 ? -7.828 -5.523 -13.422 1 97.88 360 LEU A N 1
ATOM 2581 C CA . LEU A 1 360 ? -6.641 -4.734 -13.727 1 97.88 360 LEU A CA 1
ATOM 2582 C C . LEU A 1 360 ? -6.926 -3.73 -14.836 1 97.88 360 LEU A C 1
ATOM 2584 O O . LEU A 1 360 ? -6.473 -2.584 -14.781 1 97.88 360 LEU A O 1
ATOM 2588 N N . LEU A 1 361 ? -7.645 -4.164 -15.852 1 98.06 361 LEU A N 1
ATOM 2589 C CA . LEU A 1 361 ? -8.023 -3.262 -16.938 1 98.06 361 LEU A CA 1
ATOM 2590 C C . LEU A 1 361 ? -8.828 -2.08 -16.406 1 98.06 361 LEU A C 1
ATOM 2592 O O . LEU A 1 361 ? -8.562 -0.932 -16.766 1 98.06 361 LEU A O 1
ATOM 2596 N N . ALA A 1 362 ? -9.742 -2.398 -15.57 1 98 362 ALA A N 1
ATOM 2597 C CA . ALA A 1 362 ? -10.594 -1.351 -15.008 1 98 362 ALA A CA 1
ATOM 2598 C C . ALA A 1 362 ? -9.781 -0.4 -14.133 1 98 362 ALA A C 1
ATOM 2600 O O . ALA A 1 362 ? -9.906 0.821 -14.242 1 98 362 ALA A O 1
ATOM 2601 N N . ALA A 1 363 ? -8.961 -0.956 -13.281 1 98 363 ALA A N 1
ATOM 2602 C CA . ALA A 1 363 ? -8.133 -0.14 -12.398 1 98 363 ALA A CA 1
ATOM 2603 C C . ALA A 1 363 ? -7.215 0.776 -13.195 1 98 363 ALA A C 1
ATOM 2605 O O . ALA A 1 363 ? -7.109 1.97 -12.906 1 98 363 ALA A O 1
ATOM 2606 N N . CYS A 1 364 ? -6.523 0.251 -14.188 1 97.94 364 CYS A N 1
ATOM 2607 C CA . CYS A 1 364 ? -5.633 1.043 -15.023 1 97.94 364 CYS A CA 1
ATOM 2608 C C . CYS A 1 364 ? -6.398 2.131 -15.766 1 97.94 364 CYS A C 1
ATOM 2610 O O . CYS A 1 364 ? -5.922 3.26 -15.891 1 97.94 364 CYS A O 1
ATOM 2612 N N . ALA A 1 365 ? -7.578 1.791 -16.25 1 98 365 ALA A N 1
ATOM 2613 C CA . ALA A 1 365 ? -8.406 2.764 -16.969 1 98 365 ALA A CA 1
ATOM 2614 C C . ALA A 1 365 ? -8.766 3.938 -16.062 1 98 365 ALA A C 1
ATOM 2616 O O . ALA A 1 365 ? -8.773 5.09 -16.5 1 98 365 ALA A O 1
ATOM 2617 N N . MET A 1 366 ? -9.078 3.65 -14.789 1 97.75 366 MET A N 1
ATOM 2618 C CA . MET A 1 366 ? -9.461 4.695 -13.844 1 97.75 366 MET A CA 1
ATOM 2619 C C . MET A 1 366 ? -8.344 5.715 -13.68 1 97.75 366 MET A C 1
ATOM 2621 O O . MET A 1 366 ? -8.602 6.914 -13.555 1 97.75 366 MET A O 1
ATOM 2625 N N . VAL A 1 367 ? -7.141 5.242 -13.695 1 96.31 367 VAL A N 1
ATOM 2626 C CA . VAL A 1 367 ? -5.984 6.113 -13.516 1 96.31 367 VAL A CA 1
ATOM 2627 C C . VAL A 1 367 ? -5.652 6.816 -14.828 1 96.31 367 VAL A C 1
ATOM 2629 O O . VAL A 1 367 ? -5.41 8.023 -14.852 1 96.31 367 VAL A O 1
ATOM 2632 N N . LEU A 1 368 ? -5.668 6.105 -15.945 1 96.31 368 LEU A N 1
ATOM 2633 C CA . LEU A 1 368 ? -5.301 6.645 -17.25 1 96.31 368 LEU A CA 1
ATOM 2634 C C . LEU A 1 368 ? -6.281 7.73 -17.688 1 96.31 368 LEU A C 1
ATOM 2636 O O . LEU A 1 368 ? -5.887 8.711 -18.328 1 96.31 368 LEU A O 1
ATOM 2640 N N . LEU A 1 369 ? -7.508 7.543 -17.312 1 96.12 369 LEU A N 1
ATOM 2641 C CA . LEU A 1 369 ? -8.531 8.516 -17.688 1 96.12 369 LEU A CA 1
ATOM 2642 C C . LEU A 1 369 ? -8.648 9.617 -16.641 1 96.12 369 LEU A C 1
ATOM 2644 O O . LEU A 1 369 ? -9.578 10.43 -16.688 1 96.12 369 LEU A O 1
ATOM 2648 N N . ARG A 1 370 ? -7.812 9.602 -15.633 1 92.81 370 ARG A N 1
ATOM 2649 C CA . ARG A 1 370 ? -7.625 10.664 -14.648 1 92.81 370 ARG A CA 1
ATOM 2650 C C . ARG A 1 370 ? -8.852 10.797 -13.75 1 92.81 370 ARG A C 1
ATOM 2652 O O . ARG A 1 370 ? -9.242 11.906 -13.383 1 92.81 370 ARG A O 1
ATOM 2659 N N . VAL A 1 371 ? -9.469 9.656 -13.562 1 93.38 371 VAL A N 1
ATOM 2660 C CA . VAL A 1 371 ? -10.539 9.664 -12.57 1 93.38 371 VAL A CA 1
ATOM 2661 C C . VAL A 1 371 ? -9.945 9.805 -11.172 1 93.38 371 VAL A C 1
ATOM 2663 O O . VAL A 1 371 ? -10.477 10.547 -10.336 1 93.38 371 VAL A O 1
ATOM 2666 N N . ILE A 1 372 ? -8.914 9.055 -10.93 1 92.75 372 ILE A N 1
ATOM 2667 C CA . ILE A 1 372 ? -8.156 9.18 -9.695 1 92.75 372 ILE A CA 1
ATOM 2668 C C . ILE A 1 372 ? -6.664 9.211 -10.008 1 92.75 372 ILE A C 1
ATOM 2670 O O . ILE A 1 372 ? -6.234 8.758 -11.07 1 92.75 372 ILE A O 1
ATOM 2674 N N . SER A 1 373 ? -5.891 9.773 -9.055 1 92.06 373 SER A N 1
ATOM 2675 C CA . SER A 1 373 ? -4.441 9.82 -9.203 1 92.06 373 SER A CA 1
ATOM 2676 C C . SER A 1 373 ? -3.803 8.492 -8.812 1 92.06 373 SER A C 1
ATOM 2678 O O . SER A 1 373 ? -4.457 7.633 -8.211 1 92.06 373 SER A O 1
ATOM 2680 N N . VAL A 1 374 ? -2.537 8.32 -9.195 1 93.75 374 VAL A N 1
ATOM 2681 C CA . VAL A 1 374 ? -1.775 7.129 -8.844 1 93.75 374 VAL A CA 1
ATOM 2682 C C . VAL A 1 374 ? -1.665 7.016 -7.324 1 93.75 374 VAL A C 1
ATOM 2684 O O . VAL A 1 374 ? -1.794 5.922 -6.766 1 93.75 374 VAL A O 1
ATOM 2687 N N . GLU A 1 375 ? -1.453 8.117 -6.699 1 89.62 375 GLU A N 1
ATOM 2688 C CA . GLU A 1 375 ? -1.314 8.141 -5.246 1 89.62 375 GLU A CA 1
ATOM 2689 C C . GLU A 1 375 ? -2.605 7.703 -4.559 1 89.62 375 GLU A C 1
ATOM 2691 O O . GLU A 1 375 ? -2.574 6.922 -3.607 1 89.62 375 GLU A O 1
ATOM 2696 N N . GLN A 1 376 ? -3.67 8.203 -5.062 1 89.62 376 GLN A N 1
ATOM 2697 C CA . GLN A 1 376 ? -4.969 7.797 -4.531 1 89.62 376 GLN A CA 1
ATOM 2698 C C . GLN A 1 376 ? -5.203 6.305 -4.723 1 89.62 376 GLN A C 1
ATOM 2700 O O . GLN A 1 376 ? -5.699 5.625 -3.818 1 89.62 376 GLN A O 1
ATOM 2705 N N . ALA A 1 377 ? -4.855 5.824 -5.898 1 95.88 377 ALA A N 1
ATOM 2706 C CA . ALA A 1 377 ? -5 4.398 -6.191 1 95.88 377 ALA A CA 1
ATOM 2707 C C . ALA A 1 377 ? -4.195 3.555 -5.207 1 95.88 377 ALA A C 1
ATOM 2709 O O . ALA A 1 377 ? -4.719 2.604 -4.621 1 95.88 377 ALA A O 1
ATOM 2710 N N . HIS A 1 378 ? -2.99 3.926 -5.004 1 95 378 HIS A N 1
ATOM 2711 C CA . HIS A 1 378 ? -2.109 3.176 -4.117 1 95 378 HIS A CA 1
ATOM 2712 C C . HIS A 1 378 ? -2.621 3.201 -2.68 1 95 378 HIS A C 1
ATOM 2714 O O . HIS A 1 378 ? -2.6 2.18 -1.99 1 95 378 HIS A O 1
ATOM 2720 N N . ARG A 1 379 ? -3.104 4.312 -2.238 1 90.25 379 ARG A N 1
ATOM 2721 C CA . ARG A 1 379 ? -3.561 4.473 -0.862 1 90.25 379 ARG A CA 1
ATOM 2722 C C . ARG A 1 379 ? -4.844 3.689 -0.616 1 90.25 379 ARG A C 1
ATOM 2724 O O . ARG A 1 379 ? -5.156 3.338 0.523 1 90.25 379 ARG A O 1
ATOM 2731 N N . SER A 1 380 ? -5.492 3.455 -1.654 1 91.75 380 SER A N 1
ATOM 2732 C CA . SER A 1 380 ? -6.789 2.799 -1.517 1 91.75 380 SER A CA 1
ATOM 2733 C C . SER A 1 380 ? -6.625 1.296 -1.307 1 91.75 380 SER A C 1
ATOM 2735 O O . SER A 1 380 ? -7.551 0.625 -0.847 1 91.75 380 SER A O 1
ATOM 2737 N N . ILE A 1 381 ? -5.559 0.745 -1.629 1 95.69 381 ILE A N 1
ATOM 2738 C CA . ILE A 1 381 ? -5.348 -0.697 -1.558 1 95.69 381 ILE A CA 1
ATOM 2739 C C . ILE A 1 381 ? -5.047 -1.104 -0.116 1 95.69 381 ILE A C 1
ATOM 2741 O O . ILE A 1 381 ? -4.148 -0.547 0.519 1 95.69 381 ILE A O 1
ATOM 2745 N N . SER A 1 382 ? -5.773 -2.008 0.381 1 93.62 382 SER A N 1
ATOM 2746 C CA . SER A 1 382 ? -5.605 -2.471 1.754 1 93.62 382 SER A CA 1
ATOM 2747 C C . SER A 1 382 ? -4.535 -3.553 1.847 1 93.62 382 SER A C 1
ATOM 2749 O O . SER A 1 382 ? -4.789 -4.715 1.519 1 93.62 382 SER A O 1
ATOM 2751 N N . TRP A 1 383 ? -3.445 -3.246 2.432 1 94.44 383 TRP A N 1
ATOM 2752 C CA . TRP A 1 383 ? -2.375 -4.215 2.645 1 94.44 383 TRP A CA 1
ATOM 2753 C C . TRP A 1 383 ? -2.836 -5.348 3.555 1 94.44 383 TRP A C 1
ATOM 2755 O O . TRP A 1 383 ? -2.465 -6.504 3.352 1 94.44 383 TRP A O 1
ATOM 2765 N N . THR A 1 384 ? -3.623 -4.988 4.512 1 93.81 384 THR A N 1
ATOM 2766 C CA . THR A 1 384 ? -4.098 -5.977 5.473 1 93.81 384 THR A CA 1
ATOM 2767 C C . THR A 1 384 ? -4.867 -7.094 4.766 1 93.81 384 THR A C 1
ATOM 2769 O O . THR A 1 384 ? -4.598 -8.273 4.988 1 93.81 384 THR A O 1
ATOM 2772 N N . THR A 1 385 ? -5.73 -6.688 3.936 1 93.44 385 THR A N 1
ATOM 2773 C CA . THR A 1 385 ? -6.547 -7.664 3.225 1 93.44 385 THR A CA 1
ATOM 2774 C C . THR A 1 385 ? -5.695 -8.5 2.277 1 93.44 385 THR A C 1
ATOM 2776 O O . THR A 1 385 ? -5.797 -9.727 2.258 1 93.44 385 THR A O 1
ATOM 2779 N N . LEU A 1 386 ? -4.805 -7.902 1.508 1 96.62 386 LEU A N 1
ATOM 2780 C CA . LEU A 1 386 ? -3.996 -8.609 0.523 1 96.62 386 LEU A CA 1
ATOM 2781 C C . LEU A 1 386 ? -3.055 -9.594 1.203 1 96.62 386 LEU A C 1
ATOM 2783 O O . LEU A 1 386 ? -2.896 -10.734 0.744 1 96.62 386 LEU A O 1
ATOM 2787 N N . ILE A 1 387 ? -2.422 -9.188 2.295 1 96.56 387 ILE A N 1
ATOM 2788 C CA . ILE A 1 387 ? -1.497 -10.047 3.021 1 96.56 387 ILE A CA 1
ATOM 2789 C C . ILE A 1 387 ? -2.258 -11.219 3.645 1 96.56 387 ILE A C 1
ATOM 2791 O O . ILE A 1 387 ? -1.781 -12.352 3.633 1 96.56 387 ILE A O 1
ATOM 2795 N N . LEU A 1 388 ? -3.43 -10.852 4.145 1 94.69 388 LEU A N 1
ATOM 2796 C CA . LEU A 1 388 ? -4.242 -11.906 4.75 1 94.69 388 LEU A CA 1
ATOM 2797 C C . LEU A 1 388 ? -4.609 -12.969 3.723 1 94.69 388 LEU A C 1
ATOM 2799 O O . LEU A 1 388 ? -4.383 -14.156 3.949 1 94.69 388 LEU A O 1
ATOM 2803 N N . VAL A 1 389 ? -5.113 -12.555 2.572 1 94.44 389 VAL A N 1
ATOM 2804 C CA . VAL A 1 389 ? -5.551 -13.492 1.545 1 94.44 389 VAL A CA 1
ATOM 2805 C C . VAL A 1 389 ? -4.344 -14.234 0.975 1 94.44 389 VAL A C 1
ATOM 2807 O O . VAL A 1 389 ? -4.336 -15.469 0.906 1 94.44 389 VAL A O 1
ATOM 2810 N N . GLY A 1 390 ? -3.32 -13.539 0.612 1 95.06 390 GLY A N 1
ATOM 2811 C CA . GLY A 1 390 ? -2.123 -14.148 0.059 1 95.06 390 GLY A CA 1
ATOM 2812 C C . GLY A 1 390 ? -1.427 -15.086 1.032 1 95.06 390 GLY A C 1
ATOM 2813 O O . GLY A 1 390 ? -0.914 -16.125 0.635 1 95.06 390 GLY A O 1
ATOM 2814 N N . GLY A 1 391 ? -1.396 -14.75 2.297 1 95.31 391 GLY A N 1
ATOM 2815 C CA . GLY A 1 391 ? -0.691 -15.508 3.318 1 95.31 391 GLY A CA 1
ATOM 2816 C C . GLY A 1 391 ? -1.462 -16.719 3.797 1 95.31 391 GLY A C 1
ATOM 2817 O O . GLY A 1 391 ? -0.885 -17.641 4.395 1 95.31 391 GLY A O 1
ATOM 2818 N N . MET A 1 392 ? -2.734 -16.75 3.506 1 93.88 392 MET A N 1
ATOM 2819 C CA . MET A 1 392 ? -3.541 -17.859 4.012 1 93.88 392 MET A CA 1
ATOM 2820 C C . MET A 1 392 ? -3.766 -18.906 2.924 1 93.88 392 MET A C 1
ATOM 2822 O O . MET A 1 392 ? -4.145 -20.047 3.221 1 93.88 392 MET A O 1
ATOM 2826 N N . ILE A 1 393 ? -3.568 -18.547 1.698 1 91 393 ILE A N 1
ATOM 2827 C CA . ILE A 1 393 ? -3.734 -19.484 0.592 1 91 393 ILE A CA 1
ATOM 2828 C C . ILE A 1 393 ? -2.838 -20.703 0.807 1 91 393 ILE A C 1
ATOM 2830 O O . ILE A 1 393 ? -3.264 -21.844 0.601 1 91 393 ILE A O 1
ATOM 2834 N N . PRO A 1 394 ? -1.585 -20.562 1.344 1 93.44 394 PRO A N 1
ATOM 2835 C CA . PRO A 1 394 ? -0.73 -21.719 1.595 1 93.44 394 PRO A CA 1
ATOM 2836 C C . PRO A 1 394 ? -1.338 -22.688 2.604 1 93.44 394 PRO A C 1
ATOM 2838 O O . PRO A 1 394 ? -1.054 -23.891 2.557 1 93.44 394 PRO A O 1
ATOM 2841 N N . LEU A 1 395 ? -2.113 -22.172 3.549 1 93.12 395 LEU A N 1
ATOM 2842 C CA . LEU A 1 395 ? -2.791 -23.062 4.492 1 93.12 395 LEU A CA 1
ATOM 2843 C C . LEU A 1 395 ? -3.746 -24 3.764 1 93.12 395 LEU A C 1
ATOM 2845 O O . LEU A 1 395 ? -3.814 -25.188 4.078 1 93.12 395 LEU A O 1
ATOM 2849 N N . SER A 1 396 ? -4.469 -23.453 2.832 1 89.19 396 SER A N 1
ATOM 2850 C CA . SER A 1 396 ? -5.355 -24.266 2.01 1 89.19 396 SER A CA 1
ATOM 2851 C C . SER A 1 396 ? -4.574 -25.328 1.238 1 89.19 396 SER A C 1
ATOM 2853 O O . SER A 1 396 ? -4.992 -26.484 1.169 1 89.19 396 SER A O 1
ATOM 2855 N N . THR A 1 397 ? -3.453 -24.922 0.702 1 90.75 397 THR A N 1
ATOM 2856 C CA . THR A 1 397 ? -2.588 -25.844 -0.024 1 90.75 397 THR A CA 1
ATOM 2857 C C . THR A 1 397 ? -2.098 -26.969 0.893 1 90.75 397 THR A C 1
ATOM 2859 O O . THR A 1 397 ? -2.109 -28.141 0.514 1 90.75 397 THR A O 1
ATOM 2862 N N . ALA A 1 398 ? -1.721 -26.594 2.094 1 94.38 398 ALA A N 1
ATOM 2863 C CA . ALA A 1 398 ? -1.235 -27.578 3.066 1 94.38 398 ALA A CA 1
ATOM 2864 C C . ALA A 1 398 ? -2.332 -28.562 3.443 1 94.38 398 ALA A C 1
ATOM 2866 O O . ALA A 1 398 ? -2.09 -29.781 3.508 1 94.38 398 ALA A O 1
ATOM 2867 N N . ILE A 1 399 ? -3.486 -28.125 3.629 1 90.69 399 ILE A N 1
ATOM 2868 C CA . ILE A 1 399 ? -4.613 -28.969 4.012 1 90.69 399 ILE A CA 1
ATOM 2869 C C . ILE A 1 399 ? -4.906 -29.969 2.902 1 90.69 399 ILE A C 1
ATOM 2871 O O . ILE A 1 399 ? -5.133 -31.156 3.172 1 90.69 399 ILE A O 1
ATOM 2875 N N . GLN A 1 400 ? -4.844 -29.562 1.73 1 87.19 400 GLN A N 1
ATOM 2876 C CA . GLN A 1 400 ? -5.164 -30.406 0.587 1 87.19 400 GLN A CA 1
ATOM 2877 C C . GLN A 1 400 ? -4.035 -31.391 0.299 1 87.19 400 GLN A C 1
ATOM 2879 O O . GLN A 1 400 ? -4.285 -32.562 0.017 1 87.19 400 GLN A O 1
ATOM 2884 N N . GLN A 1 401 ? -2.854 -30.953 0.482 1 89.5 401 GLN A N 1
ATOM 2885 C CA . GLN A 1 401 ? -1.713 -31.766 0.048 1 89.5 401 GLN A CA 1
ATOM 2886 C C . GLN A 1 401 ? -1.327 -32.781 1.108 1 89.5 401 GLN A C 1
ATOM 2888 O O . GLN A 1 401 ? -0.777 -33.844 0.787 1 89.5 401 GLN A O 1
ATOM 2893 N N . THR A 1 402 ? -1.577 -32.562 2.336 1 92.19 402 THR A N 1
ATOM 2894 C CA . THR A 1 402 ? -1.131 -33.438 3.414 1 92.19 402 THR A CA 1
ATOM 2895 C C . THR A 1 402 ? -2.145 -34.531 3.66 1 92.19 402 THR A C 1
ATOM 2897 O O . THR A 1 402 ? -1.835 -35.531 4.316 1 92.19 402 THR A O 1
ATOM 2900 N N . GLY A 1 403 ? -3.383 -34.375 3.156 1 86.5 403 GLY A N 1
ATOM 2901 C CA . GLY A 1 403 ? -4.453 -35.281 3.477 1 86.5 403 GLY A CA 1
ATOM 2902 C C . GLY A 1 403 ? -5.254 -34.875 4.695 1 86.5 403 GLY A C 1
ATOM 2903 O O . GLY A 1 403 ? -6.195 -35.562 5.09 1 86.5 403 GLY A O 1
ATOM 2904 N N . ALA A 1 404 ? -4.844 -33.812 5.281 1 88.94 404 ALA A N 1
ATOM 2905 C CA . ALA A 1 404 ? -5.598 -33.281 6.414 1 88.94 404 ALA A CA 1
ATOM 2906 C C . ALA A 1 404 ? -7.051 -33 6.031 1 88.94 404 ALA A C 1
ATOM 2908 O O . ALA A 1 404 ? -7.949 -33.125 6.867 1 88.94 404 ALA A O 1
ATOM 2909 N N . ALA A 1 405 ? -7.223 -32.719 4.848 1 85.56 405 ALA A N 1
ATOM 2910 C CA . ALA A 1 405 ? -8.555 -32.438 4.344 1 85.56 405 ALA A CA 1
ATOM 2911 C C . ALA A 1 405 ? -9.5 -33.594 4.543 1 85.56 405 ALA A C 1
ATOM 2913 O O . ALA A 1 405 ? -10.633 -33.438 5.004 1 85.56 405 ALA A O 1
ATOM 2914 N N . GLU A 1 406 ? -9.039 -34.719 4.254 1 84.06 406 GLU A N 1
ATOM 2915 C CA . GLU A 1 406 ? -9.844 -35.938 4.379 1 84.06 406 GLU A CA 1
ATOM 2916 C C . GLU A 1 406 ? -10.195 -36.219 5.836 1 84.06 406 GLU A C 1
ATOM 2918 O O . GLU A 1 406 ? -11.336 -36.562 6.148 1 84.06 406 GLU A O 1
ATOM 2923 N N . LYS A 1 407 ? -9.242 -36 6.629 1 87 407 LYS A N 1
ATOM 2924 C CA . LYS A 1 407 ? -9.477 -36.25 8.047 1 87 407 LYS A CA 1
ATOM 2925 C C . LYS A 1 407 ? -10.484 -35.25 8.617 1 87 407 LYS A C 1
ATOM 2927 O O . LYS A 1 407 ? -11.336 -35.625 9.422 1 87 407 LYS A O 1
ATOM 2932 N N . LEU A 1 408 ? -10.344 -34.062 8.219 1 84.56 408 LEU A N 1
ATOM 2933 C CA . LEU A 1 408 ? -11.258 -33.031 8.672 1 84.56 408 LEU A CA 1
ATOM 2934 C C . LEU A 1 408 ? -12.672 -33.281 8.172 1 84.56 408 LEU A C 1
ATOM 2936 O O . LEU A 1 408 ? -13.641 -33.094 8.906 1 84.56 408 LEU A O 1
ATOM 2940 N N . ALA A 1 409 ? -12.711 -33.688 7 1 82.38 409 ALA A N 1
ATOM 2941 C CA . ALA A 1 409 ? -14.008 -33.969 6.402 1 82.38 409 ALA A CA 1
ATOM 2942 C C . ALA A 1 409 ? -14.68 -35.156 7.117 1 82.38 409 ALA A C 1
ATOM 2944 O O . ALA A 1 409 ? -15.867 -35.094 7.438 1 82.38 409 ALA A O 1
ATOM 2945 N N . HIS A 1 410 ? -13.922 -36.125 7.395 1 82.81 410 HIS A N 1
ATOM 2946 C CA . HIS A 1 410 ? -14.453 -37.312 8.094 1 82.81 410 HIS A CA 1
ATOM 2947 C C . HIS A 1 410 ? -14.945 -36.938 9.492 1 82.81 410 HIS A C 1
ATOM 2949 O O . HIS A 1 410 ? -16.016 -37.375 9.914 1 82.81 410 HIS A O 1
ATOM 2955 N N . ALA A 1 411 ? -14.172 -36.125 10.102 1 83.19 411 ALA A N 1
ATOM 2956 C CA . ALA A 1 411 ? -14.539 -35.688 11.445 1 83.19 411 ALA A CA 1
ATOM 2957 C C . ALA A 1 411 ? -15.828 -34.875 11.43 1 83.19 411 ALA A C 1
ATOM 2959 O O . ALA A 1 411 ? -16.688 -35.031 12.305 1 83.19 411 ALA A O 1
ATOM 2960 N N . PHE A 1 412 ? -15.93 -34.062 10.461 1 80.56 412 PHE A N 1
ATOM 2961 C CA . PHE A 1 412 ? -17.109 -33.219 10.336 1 80.56 412 PHE A CA 1
ATOM 2962 C C . PHE A 1 412 ? -18.359 -34.062 10.039 1 80.56 412 PHE A C 1
ATOM 2964 O O . PHE A 1 412 ? -19.406 -33.844 10.656 1 80.56 412 PHE A O 1
ATOM 2971 N N . VAL A 1 413 ? -18.219 -34.969 9.188 1 78.75 413 VAL A N 1
ATOM 2972 C CA . VAL A 1 413 ? -19.328 -35.844 8.781 1 78.75 413 VAL A CA 1
ATOM 2973 C C . VAL A 1 413 ? -19.734 -36.75 9.953 1 78.75 413 VAL A C 1
ATOM 2975 O O . VAL A 1 413 ? -20.906 -37 10.156 1 78.75 413 VAL A O 1
ATOM 2978 N N . ASP A 1 414 ? -18.719 -37.125 10.688 1 81.38 414 ASP A N 1
ATOM 2979 C CA . ASP A 1 414 ? -19 -38 11.844 1 81.38 414 ASP A CA 1
ATOM 2980 C C . ASP A 1 414 ? -19.828 -37.25 12.891 1 81.38 414 ASP A C 1
ATOM 2982 O O . ASP A 1 414 ? -20.672 -37.875 13.555 1 81.38 414 ASP A O 1
ATOM 2986 N N . VAL A 1 415 ? -19.547 -36 13.016 1 79.69 415 VAL A N 1
ATOM 2987 C CA . VAL A 1 415 ? -20.25 -35.219 14.008 1 79.69 415 VAL A CA 1
ATOM 2988 C C . VAL A 1 415 ? -21.672 -34.906 13.523 1 79.69 415 VAL A C 1
ATOM 2990 O O . VAL A 1 415 ? -22.625 -34.938 14.305 1 79.69 415 VAL A O 1
ATOM 2993 N N . VAL A 1 416 ? -21.812 -34.562 12.297 1 74.69 416 VAL A N 1
ATOM 2994 C CA . VAL A 1 416 ? -23.109 -34.156 11.766 1 74.69 416 VAL A CA 1
ATOM 2995 C C . VAL A 1 416 ? -23.953 -35.406 11.477 1 74.69 416 VAL A C 1
ATOM 2997 O O . VAL A 1 416 ? -25.188 -35.344 11.438 1 74.69 416 VAL A O 1
ATOM 3000 N N . GLY A 1 417 ? -23.406 -36.594 11.672 1 59.47 417 GLY A N 1
ATOM 3001 C CA . GLY A 1 417 ? -24.125 -37.875 11.594 1 59.47 417 GLY A CA 1
ATOM 3002 C C . GLY A 1 417 ? -24.703 -38.156 10.211 1 59.47 417 GLY A C 1
ATOM 3003 O O . GLY A 1 417 ? -25.062 -37.219 9.492 1 59.47 417 GLY A O 1
ATOM 3004 N N . GLY A 1 418 ? -24.203 -39.125 9.484 1 62.5 418 GLY A N 1
ATOM 3005 C CA . GLY A 1 418 ? -24.797 -39.625 8.25 1 62.5 418 GLY A CA 1
ATOM 3006 C C . GLY A 1 418 ? -25.953 -38.781 7.758 1 62.5 418 GLY A C 1
ATOM 3007 O O . GLY A 1 418 ? -26.875 -39.281 7.137 1 62.5 418 GLY A O 1
ATOM 3008 N N . ALA A 1 419 ? -25.922 -37.531 8.203 1 65.69 419 ALA A N 1
ATOM 3009 C CA . ALA A 1 419 ? -27.062 -36.656 8.031 1 65.69 419 ALA A CA 1
ATOM 3010 C C . ALA A 1 419 ? -27.141 -36.125 6.598 1 65.69 419 ALA A C 1
ATOM 3012 O O . ALA A 1 419 ? -26.188 -36.25 5.832 1 65.69 419 ALA A O 1
ATOM 3013 N N . SER A 1 420 ? -28.25 -35.688 6.234 1 84.75 420 SER A N 1
ATOM 3014 C CA . SER A 1 420 ? -28.656 -35.062 4.973 1 84.75 420 SER A CA 1
ATOM 3015 C C . SER A 1 420 ? -27.781 -33.875 4.625 1 84.75 420 SER A C 1
ATOM 3017 O O . SER A 1 420 ? -27.188 -33.25 5.516 1 84.75 420 SER A O 1
ATOM 3019 N N . PRO A 1 421 ? -27.328 -33.75 3.393 1 90.19 421 PRO A N 1
ATOM 3020 C CA . PRO A 1 421 ? -26.562 -32.594 2.934 1 90.19 421 PRO A CA 1
ATOM 3021 C C . PRO A 1 421 ? -27.078 -31.266 3.516 1 90.19 421 PRO A C 1
ATOM 3023 O O . PRO A 1 421 ? -26.312 -30.328 3.686 1 90.19 421 PRO A O 1
ATOM 3026 N N . TYR A 1 422 ? -28.25 -31.25 3.965 1 92 422 TYR A N 1
ATOM 3027 C CA . TYR A 1 422 ? -28.828 -30.062 4.566 1 92 422 TYR A CA 1
ATOM 3028 C C . TYR A 1 422 ? -28.234 -29.797 5.945 1 92 422 TYR A C 1
ATOM 3030 O O . TYR A 1 422 ? -28.016 -28.641 6.328 1 92 422 TYR A O 1
ATOM 3038 N N . VAL A 1 423 ? -28.016 -30.812 6.605 1 91.88 423 VAL A N 1
ATOM 3039 C CA . VAL A 1 423 ? -27.422 -30.703 7.934 1 91.88 423 VAL A CA 1
ATOM 3040 C C . VAL A 1 423 ? -25.984 -30.219 7.816 1 91.88 423 VAL A C 1
ATOM 3042 O O . VAL A 1 423 ? -25.5 -29.469 8.664 1 91.88 423 VAL A O 1
ATOM 3045 N N . VAL A 1 424 ? -25.344 -30.719 6.781 1 91.88 424 VAL A N 1
ATOM 3046 C CA . VAL A 1 424 ? -23.969 -30.297 6.527 1 91.88 424 VAL A CA 1
ATOM 3047 C C . VAL A 1 424 ? -23.922 -28.781 6.262 1 91.88 424 VAL A C 1
ATOM 3049 O O . VAL A 1 424 ? -23.094 -28.078 6.812 1 91.88 424 VAL A O 1
ATOM 3052 N N . VAL A 1 425 ? -24.828 -28.312 5.461 1 94.94 425 VAL A N 1
ATOM 3053 C CA . VAL A 1 425 ? -24.922 -26.891 5.137 1 94.94 425 VAL A CA 1
ATOM 3054 C C . VAL A 1 425 ? -25.188 -26.078 6.406 1 94.94 425 VAL A C 1
ATOM 3056 O O . VAL A 1 425 ? -24.531 -25.062 6.656 1 94.94 425 VAL A O 1
ATOM 3059 N N . ALA A 1 426 ? -26.109 -26.547 7.215 1 94.75 426 ALA A N 1
ATOM 3060 C CA . ALA A 1 426 ? -26.438 -25.859 8.461 1 94.75 426 ALA A CA 1
ATOM 3061 C C . ALA A 1 426 ? -25.234 -25.828 9.406 1 94.75 426 ALA A C 1
ATOM 3063 O O . ALA A 1 426 ? -24.953 -24.812 10.039 1 94.75 426 ALA A O 1
ATOM 3064 N N . GLY A 1 427 ? -24.641 -26.969 9.523 1 92.94 427 GLY A N 1
ATOM 3065 C CA . GLY A 1 427 ? -23.453 -27.047 10.375 1 92.94 427 GLY A CA 1
ATOM 3066 C C . GLY A 1 427 ? -22.328 -26.141 9.922 1 92.94 427 GLY A C 1
ATOM 3067 O O . GLY A 1 427 ? -21.734 -25.438 10.742 1 92.94 427 GLY A O 1
ATOM 3068 N N . LEU A 1 428 ? -22.031 -26.203 8.625 1 94.12 428 LEU A N 1
ATOM 3069 C CA . LEU A 1 428 ? -21 -25.344 8.062 1 94.12 428 LEU A CA 1
ATOM 3070 C C . LEU A 1 428 ? -21.328 -23.875 8.297 1 94.12 428 LEU A C 1
ATOM 3072 O O . LEU A 1 428 ? -20.453 -23.062 8.609 1 94.12 428 LEU A O 1
ATOM 3076 N N . PHE A 1 429 ? -22.609 -23.531 8.141 1 97 429 PHE A N 1
ATOM 3077 C CA . PHE A 1 429 ? -23.062 -22.172 8.383 1 97 429 PHE A CA 1
ATOM 3078 C C . PHE A 1 429 ? -22.781 -21.75 9.82 1 97 429 PHE A C 1
ATOM 3080 O O . PHE A 1 429 ? -22.219 -20.688 10.07 1 97 429 PHE A O 1
ATOM 3087 N N . VAL A 1 430 ? -23.141 -22.562 10.711 1 95.25 430 VAL A N 1
ATOM 3088 C CA . VAL A 1 430 ? -23.047 -22.219 12.133 1 95.25 430 VAL A CA 1
ATOM 3089 C C . VAL A 1 430 ? -21.578 -22.047 12.523 1 95.25 430 VAL A C 1
ATOM 3091 O O . VAL A 1 430 ? -21.234 -21.078 13.195 1 95.25 430 VAL A O 1
ATOM 3094 N N . VAL A 1 431 ? -20.781 -22.938 12.062 1 92.5 431 VAL A N 1
ATOM 3095 C CA . VAL A 1 431 ? -19.359 -22.844 12.398 1 92.5 431 VAL A CA 1
ATOM 3096 C C . VAL A 1 431 ? -18.75 -21.578 11.797 1 92.5 431 VAL A C 1
ATOM 3098 O O . VAL A 1 431 ? -18.047 -20.828 12.484 1 92.5 431 VAL A O 1
ATOM 3101 N N . THR A 1 432 ? -19.047 -21.328 10.547 1 95.44 432 THR A N 1
ATOM 3102 C CA . THR A 1 432 ? -18.5 -20.172 9.844 1 95.44 432 THR A CA 1
ATOM 3103 C C . THR A 1 432 ? -19.016 -18.875 10.477 1 95.44 432 THR A C 1
ATOM 3105 O O . THR A 1 432 ? -18.234 -17.953 10.734 1 95.44 432 THR A O 1
ATOM 3108 N N . ALA A 1 433 ? -20.312 -18.828 10.75 1 96.5 433 ALA A N 1
ATOM 3109 C CA . ALA A 1 433 ? -20.906 -17.625 11.32 1 96.5 433 ALA A CA 1
ATOM 3110 C C . ALA A 1 433 ? -20.375 -17.344 12.719 1 96.5 433 ALA A C 1
ATOM 3112 O O . ALA A 1 433 ? -20.156 -16.188 13.094 1 96.5 433 ALA A O 1
ATOM 3113 N N . THR A 1 434 ? -20.219 -18.391 13.492 1 94.5 434 THR A N 1
ATOM 3114 C CA . THR A 1 434 ? -19.703 -18.234 14.844 1 94.5 434 THR A CA 1
ATOM 3115 C C . THR A 1 434 ? -18.281 -17.719 14.828 1 94.5 434 THR A C 1
ATOM 3117 O O . THR A 1 434 ? -17.953 -16.75 15.531 1 94.5 434 THR A O 1
ATOM 3120 N N . LEU A 1 435 ? -17.469 -18.328 14.016 1 92 435 LEU A N 1
ATOM 3121 C CA . LEU A 1 435 ? -16.094 -17.875 13.891 1 92 435 LEU A CA 1
ATOM 3122 C C . LEU A 1 435 ? -16.031 -16.453 13.336 1 92 435 LEU A C 1
ATOM 3124 O O . LEU A 1 435 ? -15.195 -15.656 13.758 1 92 435 LEU A O 1
ATOM 3128 N N . GLY A 1 436 ? -16.922 -16.188 12.469 1 91.88 436 GLY A N 1
ATOM 3129 C CA . GLY A 1 436 ? -16.969 -14.891 11.812 1 91.88 436 GLY A CA 1
ATOM 3130 C C . GLY A 1 436 ? -17.297 -13.758 12.766 1 91.88 436 GLY A C 1
ATOM 3131 O O . GLY A 1 436 ? -16.922 -12.609 12.523 1 91.88 436 GLY A O 1
ATOM 3132 N N . GLN A 1 437 ? -17.969 -14.094 13.852 1 92.31 437 GLN A N 1
ATOM 3133 C CA . GLN A 1 437 ? -18.281 -13.07 14.852 1 92.31 437 GLN A CA 1
ATOM 3134 C C . GLN A 1 437 ? -17.031 -12.648 15.617 1 92.31 437 GLN A C 1
ATOM 3136 O O . GLN A 1 437 ? -16.984 -11.562 16.203 1 92.31 437 GLN A O 1
ATOM 3141 N N . LEU A 1 438 ? -16.047 -13.523 15.516 1 87.94 438 LEU A N 1
ATOM 3142 C CA . LEU A 1 438 ? -14.891 -13.328 16.375 1 87.94 438 LEU A CA 1
ATOM 3143 C C . LEU A 1 438 ? -13.672 -12.914 15.562 1 87.94 438 LEU A C 1
ATOM 3145 O O . LEU A 1 438 ? -12.758 -12.273 16.094 1 87.94 438 LEU A O 1
ATOM 3149 N N . ILE A 1 439 ? -13.727 -13.43 14.414 1 89.75 439 ILE A N 1
ATOM 3150 C CA . ILE A 1 439 ? -12.594 -13.148 13.539 1 89.75 439 ILE A CA 1
ATOM 3151 C C . ILE A 1 439 ? -13.07 -12.391 12.305 1 89.75 439 ILE A C 1
ATOM 3153 O O . ILE A 1 439 ? -14.273 -12.164 12.133 1 89.75 439 ILE A O 1
ATOM 3157 N N . SER A 1 440 ? -12.297 -11.844 11.5 1 88.5 440 SER A N 1
ATOM 3158 C CA . SER A 1 440 ? -12.719 -11.141 10.289 1 88.5 440 SER A CA 1
ATOM 3159 C C . SER A 1 440 ? -13.367 -12.094 9.297 1 88.5 440 SER A C 1
ATOM 3161 O O . SER A 1 440 ? -13.094 -13.297 9.305 1 88.5 440 SER A O 1
ATOM 3163 N N . ASN A 1 441 ? -14.305 -11.531 8.492 1 92.88 441 ASN A N 1
ATOM 3164 C CA . ASN A 1 441 ? -15.031 -12.312 7.496 1 92.88 441 ASN A CA 1
ATOM 3165 C C . ASN A 1 441 ? -14.078 -12.992 6.523 1 92.88 441 ASN A C 1
ATOM 3167 O O . ASN A 1 441 ? -14.227 -14.188 6.234 1 92.88 441 ASN A O 1
ATOM 3171 N N . THR A 1 442 ? -13.102 -12.336 6.156 1 92.69 442 THR A N 1
ATOM 3172 C CA . THR A 1 442 ? -12.156 -12.836 5.168 1 92.69 442 THR A CA 1
ATOM 3173 C C . THR A 1 442 ? -11.32 -13.977 5.75 1 92.69 442 THR A C 1
ATOM 3175 O O . THR A 1 442 ? -11.172 -15.023 5.117 1 92.69 442 THR A O 1
ATOM 3178 N N . ALA A 1 443 ? -10.797 -13.789 6.91 1 90.88 443 ALA A N 1
ATOM 3179 C CA . ALA A 1 443 ? -10 -14.82 7.559 1 90.88 443 ALA A CA 1
ATOM 3180 C C . ALA A 1 443 ? -10.82 -16.094 7.77 1 90.88 443 ALA A C 1
ATOM 3182 O O . ALA A 1 443 ? -10.328 -17.203 7.527 1 90.88 443 ALA A O 1
ATOM 3183 N N . THR A 1 444 ? -12.023 -15.93 8.203 1 93.31 444 THR A N 1
ATOM 3184 C CA . THR A 1 444 ? -12.906 -17.062 8.438 1 93.31 444 THR A CA 1
ATOM 3185 C C . THR A 1 444 ? -13.141 -17.844 7.145 1 93.31 444 THR A C 1
ATOM 3187 O O . THR A 1 444 ? -13.047 -19.062 7.125 1 93.31 444 THR A O 1
ATOM 3190 N N . ALA A 1 445 ? -13.438 -17.141 6.102 1 94.75 445 ALA A N 1
ATOM 3191 C CA . ALA A 1 445 ? -13.672 -17.781 4.812 1 94.75 445 ALA A CA 1
ATOM 3192 C C . ALA A 1 445 ? -12.43 -18.547 4.352 1 94.75 445 ALA A C 1
ATOM 3194 O O . ALA A 1 445 ? -12.547 -19.656 3.812 1 94.75 445 ALA A O 1
ATOM 3195 N N . LEU A 1 446 ? -11.289 -18.031 4.562 1 92.12 446 LEU A N 1
ATOM 3196 C CA . LEU A 1 446 ? -10.047 -18.641 4.117 1 92.12 446 LEU A CA 1
ATOM 3197 C C . LEU A 1 446 ? -9.75 -19.906 4.914 1 92.12 446 LEU A C 1
ATOM 3199 O O . LEU A 1 446 ? -9.133 -20.844 4.398 1 92.12 446 LEU A O 1
ATOM 3203 N N . ILE A 1 447 ? -10.203 -19.938 6.133 1 89.56 447 ILE A N 1
ATOM 3204 C CA . ILE A 1 447 ? -10.008 -21.094 6.988 1 89.56 447 ILE A CA 1
ATOM 3205 C C . ILE A 1 447 ? -11.023 -22.188 6.621 1 89.56 447 ILE A C 1
ATOM 3207 O O . ILE A 1 447 ? -10.672 -23.359 6.523 1 89.56 447 ILE A O 1
ATOM 3211 N N . ILE A 1 448 ? -12.234 -21.812 6.363 1 92.5 448 ILE A N 1
ATOM 3212 C CA . ILE A 1 448 ? -13.336 -22.766 6.254 1 92.5 448 ILE A CA 1
ATOM 3213 C C . ILE A 1 448 ? -13.438 -23.281 4.816 1 92.5 448 ILE A C 1
ATOM 3215 O O . ILE A 1 448 ? -13.914 -24.391 4.582 1 92.5 448 ILE A O 1
ATOM 3219 N N . THR A 1 449 ? -13.016 -22.516 3.846 1 94.44 449 THR A N 1
ATOM 3220 C CA . THR A 1 449 ? -13.164 -22.844 2.434 1 94.44 449 THR A CA 1
ATOM 3221 C C . THR A 1 449 ? -12.508 -24.188 2.117 1 94.44 449 THR A C 1
ATOM 3223 O O . THR A 1 449 ? -13.148 -25.078 1.558 1 94.44 449 THR A O 1
ATOM 3226 N N . PRO A 1 450 ? -11.273 -24.375 2.492 1 91.06 450 PRO A N 1
ATOM 3227 C CA . PRO A 1 450 ? -10.688 -25.688 2.195 1 91.06 450 PRO A CA 1
ATOM 3228 C C . PRO A 1 450 ? -11.383 -26.828 2.939 1 91.06 450 PRO A C 1
ATOM 3230 O O . PRO A 1 450 ? -11.445 -27.953 2.432 1 91.06 450 PRO A O 1
ATOM 3233 N N . ILE A 1 451 ? -11.883 -26.531 4.09 1 89 451 ILE A N 1
ATOM 3234 C CA . ILE A 1 451 ? -12.641 -27.531 4.844 1 89 451 ILE A CA 1
ATOM 3235 C C . ILE A 1 451 ? -13.922 -27.875 4.094 1 89 451 ILE A C 1
ATOM 3237 O O . ILE A 1 451 ? -14.25 -29.062 3.924 1 89 451 ILE A O 1
ATOM 3241 N N . ALA A 1 452 ? -14.609 -26.891 3.631 1 93.94 452 ALA A N 1
ATOM 3242 C CA . ALA A 1 452 ? -15.836 -27.094 2.859 1 93.94 452 ALA A CA 1
ATOM 3243 C C . ALA A 1 452 ? -15.562 -27.938 1.611 1 93.94 452 ALA A C 1
ATOM 3245 O O . ALA A 1 452 ? -16.344 -28.812 1.27 1 93.94 452 ALA A O 1
ATOM 3246 N N . ILE A 1 453 ? -14.523 -27.688 0.949 1 93.25 453 ILE A N 1
ATOM 3247 C CA . ILE A 1 453 ? -14.148 -28.422 -0.255 1 93.25 453 ILE A CA 1
ATOM 3248 C C . ILE A 1 453 ? -13.891 -29.875 0.093 1 93.25 453 ILE A C 1
ATOM 3250 O O . ILE A 1 453 ? -14.367 -30.781 -0.597 1 93.25 453 ILE A O 1
ATOM 3254 N N . SER A 1 454 ? -13.25 -30.094 1.162 1 89.38 454 SER A N 1
ATOM 3255 C CA . SER A 1 454 ? -12.93 -31.453 1.589 1 89.38 454 SER A CA 1
ATOM 3256 C C . SER A 1 454 ? -14.195 -32.219 1.969 1 89.38 454 SER A C 1
ATOM 3258 O O . SER A 1 454 ? -14.312 -33.406 1.672 1 89.38 454 SER A O 1
ATOM 3260 N N . VAL A 1 455 ? -15.008 -31.562 2.609 1 90.44 455 VAL A N 1
ATOM 3261 C CA . VAL A 1 455 ? -16.266 -32.188 2.996 1 90.44 455 VAL A CA 1
ATOM 3262 C C . VAL A 1 455 ? -17.062 -32.562 1.747 1 90.44 455 VAL A C 1
ATOM 3264 O O . VAL A 1 455 ? -17.641 -33.656 1.679 1 90.44 455 VAL A O 1
ATOM 3267 N N . ALA A 1 456 ? -17.141 -31.672 0.784 1 93.44 456 ALA A N 1
ATOM 3268 C CA . ALA A 1 456 ? -17.844 -31.953 -0.468 1 93.44 456 ALA A CA 1
ATOM 3269 C C . ALA A 1 456 ? -17.266 -33.188 -1.163 1 93.44 456 ALA A C 1
ATOM 3271 O O . ALA A 1 456 ? -18 -34.031 -1.674 1 93.44 456 ALA A O 1
ATOM 3272 N N . ILE A 1 457 ? -16 -33.25 -1.17 1 88.88 457 ILE A N 1
ATOM 3273 C CA . ILE A 1 457 ? -15.312 -34.375 -1.808 1 88.88 457 ILE A CA 1
ATOM 3274 C C . ILE A 1 457 ? -15.633 -35.656 -1.063 1 88.88 457 ILE A C 1
ATOM 3276 O O . ILE A 1 457 ? -15.969 -36.688 -1.684 1 88.88 457 ILE A O 1
ATOM 3280 N N . GLU A 1 458 ? -15.562 -35.594 0.201 1 84.94 458 GLU A N 1
ATOM 3281 C CA . GLU A 1 458 ? -15.812 -36.781 1.029 1 84.94 458 GLU A CA 1
ATOM 3282 C C . GLU A 1 458 ? -17.234 -37.281 0.847 1 84.94 458 GLU A C 1
ATOM 3284 O O . GLU A 1 458 ? -17.469 -38.5 0.789 1 84.94 458 GLU A O 1
ATOM 3289 N N . LEU A 1 459 ? -18.125 -36.438 0.756 1 88.5 459 LEU A N 1
ATOM 3290 C CA . LEU A 1 459 ? -19.531 -36.812 0.657 1 88.5 459 LEU A CA 1
ATOM 3291 C C . LEU A 1 459 ? -19.953 -37 -0.799 1 88.5 459 LEU A C 1
ATOM 3293 O O . LEU A 1 459 ? -21.094 -37.375 -1.083 1 88.5 459 LEU A O 1
ATOM 3297 N N . ASP A 1 460 ? -19.078 -36.688 -1.668 1 90.12 460 ASP A N 1
ATOM 3298 C CA . ASP A 1 460 ? -19.312 -36.781 -3.105 1 90.12 460 ASP A CA 1
ATOM 3299 C C . ASP A 1 460 ? -20.5 -35.938 -3.523 1 90.12 460 ASP A C 1
ATOM 3301 O O . ASP A 1 460 ? -21.438 -36.438 -4.16 1 90.12 460 ASP A O 1
ATOM 3305 N N . ILE A 1 461 ? -20.547 -34.781 -3.047 1 92.69 461 ILE A N 1
ATOM 3306 C CA . ILE A 1 461 ? -21.562 -33.812 -3.439 1 92.69 461 ILE A CA 1
ATOM 3307 C C . ILE A 1 461 ? -20.906 -32.594 -4.078 1 92.69 461 ILE A C 1
ATOM 3309 O O . ILE A 1 461 ? -19.688 -32.438 -4.02 1 92.69 461 ILE A O 1
ATOM 3313 N N . SER A 1 462 ? -21.781 -31.781 -4.672 1 96.5 462 SER A N 1
ATOM 3314 C CA . SER A 1 462 ? -21.281 -30.562 -5.309 1 96.5 462 SER A CA 1
ATOM 3315 C C . SER A 1 462 ? -20.688 -29.609 -4.277 1 96.5 462 SER A C 1
ATOM 3317 O O . SER A 1 462 ? -21.234 -29.453 -3.186 1 96.5 462 SER A O 1
ATOM 3319 N N . VAL A 1 463 ? -19.594 -29.016 -4.625 1 96.75 463 VAL A N 1
ATOM 3320 C CA . VAL A 1 463 ? -18.906 -28.109 -3.717 1 96.75 463 VAL A CA 1
ATOM 3321 C C . VAL A 1 463 ? -19.609 -26.75 -3.717 1 96.75 463 VAL A C 1
ATOM 3323 O O . VAL A 1 463 ? -19.484 -25.984 -2.756 1 96.75 463 VAL A O 1
ATOM 3326 N N . LEU A 1 464 ? -20.359 -26.391 -4.738 1 97.81 464 LEU A N 1
ATOM 3327 C CA . LEU A 1 464 ? -20.906 -25.047 -4.977 1 97.81 464 LEU A CA 1
ATOM 3328 C C . LEU A 1 464 ? -21.844 -24.641 -3.844 1 97.81 464 LEU A C 1
ATOM 3330 O O . LEU A 1 464 ? -21.688 -23.562 -3.275 1 97.81 464 LEU A O 1
ATOM 3334 N N . PRO A 1 465 ? -22.781 -25.531 -3.459 1 97.62 465 PRO A N 1
ATOM 3335 C CA . PRO A 1 465 ? -23.656 -25.109 -2.363 1 97.62 465 PRO A CA 1
ATOM 3336 C C . PRO A 1 465 ? -22.891 -24.906 -1.051 1 97.62 465 PRO A C 1
ATOM 3338 O O . PRO A 1 465 ? -23.25 -24.031 -0.261 1 97.62 465 PRO A O 1
ATOM 3341 N N . LEU A 1 466 ? -21.859 -25.656 -0.797 1 96.81 466 LEU A N 1
ATOM 3342 C CA . LEU A 1 466 ? -21.094 -25.531 0.436 1 96.81 466 LEU A CA 1
ATOM 3343 C C . LEU A 1 466 ? -20.297 -24.234 0.434 1 96.81 466 LEU A C 1
ATOM 3345 O O . LEU A 1 466 ? -20.25 -23.516 1.438 1 96.81 466 LEU A O 1
ATOM 3349 N N . LEU A 1 467 ? -19.688 -23.922 -0.689 1 98 467 LEU A N 1
ATOM 3350 C CA . LEU A 1 467 ? -18.906 -22.688 -0.792 1 98 467 LEU A CA 1
ATOM 3351 C C . LEU A 1 467 ? -19.797 -21.469 -0.697 1 98 467 LEU A C 1
ATOM 3353 O O . LEU A 1 467 ? -19.422 -20.469 -0.07 1 98 467 LEU A O 1
ATOM 3357 N N . MET A 1 468 ? -20.953 -21.516 -1.284 1 98.5 468 MET A N 1
ATOM 3358 C CA . MET A 1 468 ? -21.906 -20.422 -1.164 1 98.5 468 MET A CA 1
ATOM 3359 C C . MET A 1 468 ? -22.375 -20.25 0.281 1 98.5 468 MET A C 1
ATOM 3361 O O . MET A 1 468 ? -22.562 -19.125 0.751 1 98.5 468 MET A O 1
ATOM 3365 N N . THR A 1 469 ? -22.516 -21.375 0.94 1 98.12 469 THR A N 1
ATOM 3366 C CA . THR A 1 469 ? -22.859 -21.328 2.355 1 98.12 469 THR A CA 1
ATOM 3367 C C . THR A 1 469 ? -21.781 -20.609 3.158 1 98.12 469 THR A C 1
ATOM 3369 O O . THR A 1 469 ? -22.078 -19.812 4.039 1 98.12 469 THR A O 1
ATOM 3372 N N . VAL A 1 470 ? -20.547 -20.875 2.832 1 97.44 470 VAL A N 1
ATOM 3373 C CA . VAL A 1 470 ? -19.422 -20.25 3.533 1 97.44 470 VAL A CA 1
ATOM 3374 C C . VAL A 1 470 ? -19.5 -18.734 3.381 1 97.44 470 VAL A C 1
ATOM 3376 O O . VAL A 1 470 ? -19.375 -18 4.363 1 97.44 470 VAL A O 1
ATOM 3379 N N . THR A 1 471 ? -19.703 -18.234 2.182 1 97.88 471 THR A N 1
ATOM 3380 C CA . THR A 1 471 ? -19.703 -16.797 1.963 1 97.88 471 THR A CA 1
ATOM 3381 C C . THR A 1 471 ? -20.922 -16.141 2.588 1 97.88 471 THR A C 1
ATOM 3383 O O . THR A 1 471 ? -20.844 -15.047 3.137 1 97.88 471 THR A O 1
ATOM 3386 N N . VAL A 1 472 ? -22.062 -16.781 2.561 1 98.44 472 VAL A N 1
ATOM 3387 C CA . VAL A 1 472 ? -23.266 -16.25 3.193 1 98.44 472 VAL A CA 1
ATOM 3388 C C . VAL A 1 472 ? -23.062 -16.172 4.707 1 98.44 472 VAL A C 1
ATOM 3390 O O . VAL A 1 472 ? -23.391 -15.172 5.332 1 98.44 472 VAL A O 1
ATOM 3393 N N . ALA A 1 473 ? -22.531 -17.25 5.238 1 98.12 473 ALA A N 1
ATOM 3394 C CA . ALA A 1 473 ? -22.281 -17.297 6.676 1 98.12 473 ALA A CA 1
ATOM 3395 C C . ALA A 1 473 ? -21.25 -16.25 7.086 1 98.12 473 ALA A C 1
ATOM 3397 O O . ALA A 1 473 ? -21.359 -15.633 8.148 1 98.12 473 ALA A O 1
ATOM 3398 N N . ALA A 1 474 ? -20.25 -16.109 6.281 1 96.75 474 ALA A N 1
ATOM 3399 C CA . ALA A 1 474 ? -19.203 -15.133 6.566 1 96.75 474 ALA A CA 1
ATOM 3400 C C . ALA A 1 474 ? -19.781 -13.711 6.551 1 96.75 474 ALA A C 1
ATOM 3402 O O . ALA A 1 474 ? -19.328 -12.852 7.301 1 96.75 474 ALA A O 1
ATOM 3403 N N . ALA A 1 475 ? -20.766 -13.477 5.742 1 97.12 475 ALA A N 1
ATOM 3404 C CA . ALA A 1 475 ? -21.391 -12.164 5.625 1 97.12 475 ALA A CA 1
ATOM 3405 C C . ALA A 1 475 ? -22.344 -11.898 6.789 1 97.12 475 ALA A C 1
ATOM 3407 O O . ALA A 1 475 ? -22.766 -10.766 7.012 1 97.12 475 ALA A O 1
ATOM 3408 N N . ALA A 1 476 ? -22.641 -12.906 7.551 1 97.25 476 ALA A N 1
ATOM 3409 C CA . ALA A 1 476 ? -23.641 -12.805 8.617 1 97.25 476 ALA A CA 1
ATOM 3410 C C . ALA A 1 476 ? -22.984 -12.367 9.93 1 97.25 476 ALA A C 1
ATOM 3412 O O . ALA A 1 476 ? -23.156 -13.023 10.961 1 97.25 476 ALA A O 1
ATOM 3413 N N . SER A 1 477 ? -22.312 -11.297 9.914 1 93.75 477 SER A N 1
ATOM 3414 C CA . SER A 1 477 ? -21.672 -10.734 11.102 1 93.75 477 SER A CA 1
ATOM 3415 C C . SER A 1 477 ? -22.516 -9.617 11.703 1 93.75 477 SER A C 1
ATOM 3417 O O . SER A 1 477 ? -22.281 -8.438 11.43 1 93.75 477 SER A O 1
ATOM 3419 N N . PHE A 1 478 ? -23.422 -9.992 12.672 1 96.56 478 PHE A N 1
ATOM 3420 C CA . PHE A 1 478 ? -24.438 -9.039 13.094 1 96.56 478 PHE A CA 1
ATOM 3421 C C . PHE A 1 478 ? -24.438 -8.875 14.609 1 96.56 478 PHE A C 1
ATOM 3423 O O . PHE A 1 478 ? -25.078 -7.961 15.141 1 96.56 478 PHE A O 1
ATOM 3430 N N . LEU A 1 479 ? -23.703 -9.609 15.352 1 95.69 479 LEU A N 1
ATOM 3431 C CA . LEU A 1 479 ? -24.016 -9.789 16.766 1 95.69 479 LEU A CA 1
ATOM 3432 C C . LEU A 1 479 ? -23.25 -8.789 17.625 1 95.69 479 LEU A C 1
ATOM 3434 O O . LEU A 1 479 ? -23.656 -8.492 18.75 1 95.69 479 LEU A O 1
ATOM 3438 N N . THR A 1 480 ? -22.156 -8.312 17.125 1 93.19 480 THR A N 1
ATOM 3439 C CA . THR A 1 480 ? -21.344 -7.422 17.953 1 93.19 480 THR A CA 1
ATOM 3440 C C . THR A 1 480 ? -20.781 -6.273 17.109 1 93.19 480 THR A C 1
ATOM 3442 O O . THR A 1 480 ? -20.703 -6.383 15.883 1 93.19 480 THR A O 1
ATOM 3445 N N . PRO A 1 481 ? -20.453 -5.16 17.844 1 91.06 481 PRO A N 1
ATOM 3446 C CA . PRO A 1 481 ? -19.859 -4.043 17.125 1 91.06 481 PRO A CA 1
ATOM 3447 C C . PRO A 1 481 ? -18.453 -4.363 16.594 1 91.06 481 PRO A C 1
ATOM 3449 O O . PRO A 1 481 ? -18 -3.75 15.633 1 91.06 481 PRO A O 1
ATOM 3452 N N . VAL A 1 482 ? -17.812 -5.324 17.156 1 87.69 482 VAL A N 1
ATOM 3453 C CA . VAL A 1 482 ? -16.406 -5.578 16.844 1 87.69 482 VAL A CA 1
ATOM 3454 C C . VAL A 1 482 ? -16.312 -6.629 15.742 1 87.69 482 VAL A C 1
ATOM 3456 O O . VAL A 1 482 ? -15.219 -6.918 15.25 1 87.69 482 VAL A O 1
ATOM 3459 N N . ALA A 1 483 ? -17.422 -7.18 15.305 1 90.12 483 ALA A N 1
ATOM 3460 C CA . ALA A 1 483 ? -17.391 -8.234 14.289 1 90.12 483 ALA A CA 1
ATOM 3461 C C . ALA A 1 483 ? -16.844 -7.711 12.969 1 90.12 483 ALA A C 1
ATOM 3463 O O . ALA A 1 483 ? -16.188 -8.445 12.227 1 90.12 483 ALA A O 1
ATOM 3464 N N . THR A 1 484 ? -17.172 -6.492 12.656 1 92 484 THR A N 1
ATOM 3465 C CA . THR A 1 484 ? -16.703 -5.867 11.422 1 92 484 THR A CA 1
ATOM 3466 C C . THR A 1 484 ? -16.5 -4.367 11.625 1 92 484 THR A C 1
ATOM 3468 O O . THR A 1 484 ? -17.125 -3.762 12.5 1 92 484 THR A O 1
ATOM 3471 N N . PRO A 1 485 ? -15.664 -3.826 10.844 1 88.5 485 PRO A N 1
ATOM 3472 C CA . PRO A 1 485 ? -15.492 -2.375 10.922 1 88.5 485 PRO A CA 1
ATOM 3473 C C . PRO A 1 485 ? -16.781 -1.61 10.633 1 88.5 485 PRO A C 1
ATOM 3475 O O . PRO A 1 485 ? -17.047 -0.581 11.258 1 88.5 485 PRO A O 1
ATOM 3478 N N . ALA A 1 486 ? -17.547 -2.074 9.758 1 93.12 486 ALA A N 1
ATOM 3479 C CA . ALA A 1 486 ? -18.797 -1.413 9.422 1 93.12 486 ALA A CA 1
ATOM 3480 C C . ALA A 1 486 ? -19.719 -1.334 10.641 1 93.12 486 ALA A C 1
ATOM 3482 O O . ALA A 1 486 ? -20.359 -0.309 10.875 1 93.12 486 ALA A O 1
ATOM 3483 N N . ASN A 1 487 ? -19.766 -2.369 11.438 1 94.62 487 ASN A N 1
ATOM 3484 C CA . ASN A 1 487 ? -20.531 -2.367 12.672 1 94.62 487 ASN A CA 1
ATOM 3485 C C . ASN A 1 487 ? -20 -1.342 13.664 1 94.62 487 ASN A C 1
ATOM 3487 O O . ASN A 1 487 ? -20.781 -0.631 14.305 1 94.62 487 ASN A O 1
ATOM 3491 N N . MET A 1 488 ? -18.781 -1.271 13.727 1 88.38 488 MET A N 1
ATOM 3492 C CA . MET A 1 488 ? -18.141 -0.353 14.672 1 88.38 488 MET A CA 1
ATOM 3493 C C . MET A 1 488 ? -18.359 1.096 14.242 1 88.38 488 MET A C 1
ATOM 3495 O O . MET A 1 488 ? -18.516 1.977 15.094 1 88.38 488 MET A O 1
ATOM 3499 N N . MET A 1 489 ? -18.359 1.346 13.008 1 86.12 489 MET A N 1
ATOM 3500 C CA . MET A 1 489 ? -18.484 2.688 12.445 1 86.12 489 MET A CA 1
ATOM 3501 C C . MET A 1 489 ? -19.797 3.34 12.883 1 86.12 489 MET A C 1
ATOM 3503 O O . MET A 1 489 ? -19.859 4.559 13.062 1 86.12 489 MET A O 1
ATOM 3507 N N . VAL A 1 490 ? -20.812 2.578 13.133 1 92.25 490 VAL A N 1
ATOM 3508 C CA . VAL A 1 490 ? -22.125 3.164 13.391 1 92.25 490 VAL A CA 1
ATOM 3509 C C . VAL A 1 490 ? -22.359 3.248 14.898 1 92.25 490 VAL A C 1
ATOM 3511 O O . VAL A 1 490 ? -23.328 3.859 15.352 1 92.25 490 VAL A O 1
ATOM 3514 N N . MET A 1 491 ? -21.5 2.688 15.688 1 89.56 491 MET A N 1
ATOM 3515 C CA . MET A 1 491 ? -21.688 2.635 17.141 1 89.56 491 MET A CA 1
ATOM 3516 C C . MET A 1 491 ? -21.781 4.039 17.719 1 89.56 491 MET A C 1
ATOM 3518 O O . MET A 1 491 ? -22.734 4.363 18.438 1 89.56 491 MET A O 1
ATOM 3522 N N . GLY A 1 492 ? -20.875 4.883 17.391 1 83.12 492 GLY A N 1
ATOM 3523 C CA . GLY A 1 492 ? -20.828 6.242 17.891 1 83.12 492 GLY A CA 1
ATOM 3524 C C . GLY A 1 492 ? -21.984 7.102 17.406 1 83.12 492 GLY A C 1
ATOM 3525 O O . GLY A 1 492 ? -22.828 7.523 18.203 1 83.12 492 GLY A O 1
ATOM 3526 N N . PRO A 1 493 ? -22 7.227 16.125 1 81.5 493 PRO A N 1
ATOM 3527 C CA . PRO A 1 493 ? -23.062 8.07 15.57 1 81.5 493 PRO A CA 1
ATOM 3528 C C . PRO A 1 493 ? -24.453 7.578 15.938 1 81.5 493 PRO A C 1
ATOM 3530 O O . PRO A 1 493 ? -25.391 8.375 16.031 1 81.5 493 PRO A O 1
ATOM 3533 N N . GLY A 1 494 ? -24.625 6.277 16.156 1 90.25 494 GLY A N 1
ATOM 3534 C CA . GLY A 1 494 ? -25.922 5.719 16.484 1 90.25 494 GLY A CA 1
ATOM 3535 C C . GLY A 1 494 ? -26.172 5.645 17.984 1 90.25 494 GLY A C 1
ATOM 3536 O O . GLY A 1 494 ? -27.281 5.328 18.422 1 90.25 494 GLY A O 1
ATOM 3537 N N . GLY A 1 495 ? -25.047 5.945 18.719 1 84 495 GLY A N 1
ATOM 3538 C CA . GLY A 1 495 ? -25.188 5.863 20.172 1 84 495 GLY A CA 1
ATOM 3539 C C . GLY A 1 495 ? -25.406 4.449 20.672 1 84 495 GLY A C 1
ATOM 3540 O O . GLY A 1 495 ? -26.156 4.234 21.625 1 84 495 GLY A O 1
ATOM 3541 N N . TYR A 1 496 ? -24.891 3.49 20.016 1 91.81 496 TYR A N 1
ATOM 3542 C CA . TYR A 1 496 ? -25.125 2.09 20.344 1 91.81 496 TYR A CA 1
ATOM 3543 C C . TYR A 1 496 ? -24.172 1.627 21.438 1 91.81 496 TYR A C 1
ATOM 3545 O O . TYR A 1 496 ? -23.047 2.123 21.547 1 91.81 496 TYR A O 1
ATOM 3553 N N . LYS A 1 497 ? -24.688 0.729 22.234 1 91.12 497 LYS A N 1
ATOM 3554 C CA . LYS A 1 497 ? -23.875 -0.052 23.156 1 91.12 497 LYS A CA 1
ATOM 3555 C C . LYS A 1 497 ? -23.656 -1.469 22.625 1 91.12 497 LYS A C 1
ATOM 3557 O O . LYS A 1 497 ? -24.328 -1.9 21.703 1 91.12 497 LYS A O 1
ATOM 3562 N N . PHE A 1 498 ? -22.703 -2.154 23.25 1 92.12 498 PHE A N 1
ATOM 3563 C CA . PHE A 1 498 ? -22.344 -3.506 22.828 1 92.12 498 PHE A CA 1
ATOM 3564 C C . PHE A 1 498 ? -23.562 -4.41 22.828 1 92.12 498 PHE A C 1
ATOM 3566 O O . PHE A 1 498 ? -23.766 -5.184 21.891 1 92.12 498 PHE A O 1
ATOM 3573 N N . GLY A 1 499 ? -24.453 -4.277 23.734 1 93.31 499 GLY A N 1
ATOM 3574 C CA . GLY A 1 499 ? -25.594 -5.16 23.922 1 93.31 499 GLY A CA 1
ATOM 3575 C C . GLY A 1 499 ? -26.75 -4.816 23.016 1 93.31 499 GLY A C 1
ATOM 3576 O O . GLY A 1 499 ? -27.75 -5.555 22.953 1 93.31 499 GLY A O 1
ATOM 3577 N N . ASP A 1 500 ? -26.641 -3.834 22.281 1 94.25 500 ASP A N 1
ATOM 3578 C CA . ASP A 1 500 ? -27.719 -3.408 21.406 1 94.25 500 ASP A CA 1
ATOM 3579 C C . ASP A 1 500 ? -27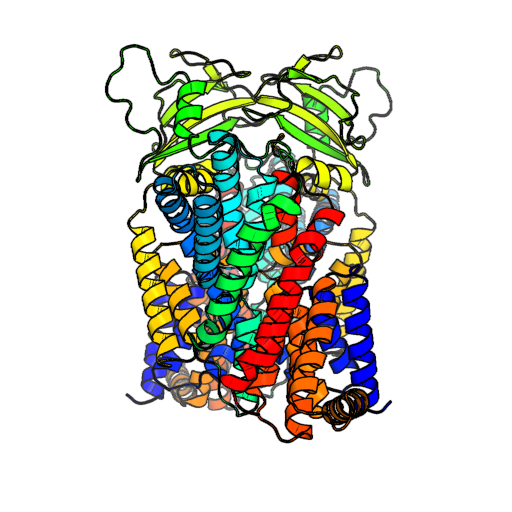.703 -4.172 20.078 1 94.25 500 ASP A C 1
ATOM 3581 O O . ASP A 1 500 ? -28.719 -4.277 19.406 1 94.25 500 ASP A O 1
ATOM 3585 N N . TYR A 1 501 ? -26.609 -4.723 19.641 1 96.56 501 TYR A N 1
ATOM 3586 C CA . TYR A 1 501 ? -26.422 -5.254 18.297 1 96.56 501 TYR A CA 1
ATOM 3587 C C . TYR A 1 501 ? -27.141 -6.59 18.141 1 96.56 501 TYR A C 1
ATOM 3589 O O . TYR A 1 501 ? -27.797 -6.828 17.109 1 96.56 501 TYR A O 1
ATOM 3597 N N . TRP A 1 502 ? -27.062 -7.473 19.156 1 96.19 502 TRP A N 1
ATOM 3598 C CA . TRP A 1 502 ? -27.562 -8.836 19 1 96.19 502 TRP A CA 1
ATOM 3599 C C . TRP A 1 502 ? -29.078 -8.867 18.953 1 96.19 502 TRP A C 1
ATOM 3601 O O . TRP A 1 502 ? -29.672 -9.812 18.422 1 96.19 502 TRP A O 1
ATOM 3611 N N . LYS A 1 503 ? -29.719 -7.887 19.469 1 97.12 503 LYS A N 1
ATOM 3612 C CA . LYS A 1 503 ? -31.172 -7.867 19.5 1 97.12 503 LYS A CA 1
ATOM 3613 C C . LYS A 1 503 ? -31.75 -7.863 18.078 1 97.12 503 LYS A C 1
ATOM 3615 O O . LYS A 1 503 ? -32.688 -8.602 17.797 1 97.12 503 LYS A O 1
ATOM 3620 N N . LEU A 1 504 ? -31.219 -7.09 17.266 1 97.19 504 LEU A N 1
ATOM 3621 C CA . LEU A 1 504 ? -31.609 -7.102 15.859 1 97.19 504 LEU A CA 1
ATOM 3622 C C . LEU A 1 504 ? -30.766 -8.094 15.062 1 97.19 504 LEU A C 1
ATOM 3624 O O . LEU A 1 504 ? -31.234 -8.656 14.07 1 97.19 504 LEU A O 1
ATOM 3628 N N . GLY A 1 505 ? -29.594 -8.328 15.5 1 97.81 505 GLY A N 1
ATOM 3629 C CA . GLY A 1 505 ? -28.641 -9.172 14.797 1 97.81 505 GLY A CA 1
ATOM 3630 C C . GLY A 1 505 ? -29.031 -10.641 14.797 1 97.81 505 GLY A C 1
ATOM 3631 O O . GLY A 1 505 ? -28.828 -11.336 13.805 1 97.81 505 GLY A O 1
ATOM 3632 N N . LEU A 1 506 ? -29.547 -11.117 15.875 1 97.56 506 LEU A N 1
ATOM 3633 C CA . LEU A 1 506 ? -29.891 -12.531 15.984 1 97.56 506 LEU A CA 1
ATOM 3634 C C . LEU A 1 506 ? -30.969 -12.898 14.969 1 97.56 506 LEU A C 1
ATOM 3636 O O . LEU A 1 506 ? -30.859 -13.914 14.273 1 97.56 506 LEU A O 1
ATOM 3640 N N . PRO A 1 507 ? -32.031 -12.109 14.898 1 98 507 PRO A N 1
ATOM 3641 C CA . PRO A 1 507 ? -33 -12.406 13.859 1 98 507 PRO A CA 1
ATOM 3642 C C . PRO A 1 507 ? -32.406 -12.375 12.453 1 98 507 PRO A C 1
ATOM 3644 O O . PRO A 1 507 ? -32.812 -13.164 11.586 1 98 507 PRO A O 1
ATOM 3647 N N . MET A 1 508 ? -31.516 -11.492 12.203 1 98.06 508 MET A N 1
ATOM 3648 C CA . MET A 1 508 ? -30.828 -11.43 10.914 1 98.06 508 MET A CA 1
ATOM 3649 C C . MET A 1 508 ? -30 -12.695 10.672 1 98.06 508 MET A C 1
ATOM 3651 O O . MET A 1 508 ? -30.031 -13.25 9.57 1 98.06 508 MET A O 1
ATOM 3655 N N . LEU A 1 509 ? -29.266 -13.023 11.695 1 98.12 509 LEU A N 1
ATOM 3656 C CA . LEU A 1 509 ? -28.453 -14.227 11.617 1 98.12 509 LEU A CA 1
ATOM 3657 C C . LEU A 1 509 ? -29.312 -15.453 11.297 1 98.12 509 LEU A C 1
ATOM 3659 O O . LEU A 1 509 ? -28.938 -16.281 10.477 1 98.12 509 LEU A O 1
ATOM 3663 N N . LEU A 1 510 ? -30.422 -15.547 11.922 1 98.12 510 LEU A N 1
ATOM 3664 C CA . LEU A 1 510 ? -31.344 -16.656 11.695 1 98.12 510 LEU A CA 1
ATOM 3665 C C . LEU A 1 510 ? -31.891 -16.625 10.266 1 98.12 510 LEU A C 1
ATOM 3667 O O . LEU A 1 510 ? -32.062 -17.672 9.641 1 98.12 510 LEU A O 1
ATOM 3671 N N . TRP A 1 511 ? -32.219 -15.453 9.812 1 98.44 511 TRP A N 1
ATOM 3672 C CA . TRP A 1 511 ? -32.656 -15.32 8.43 1 98.44 511 TRP A CA 1
ATOM 3673 C C . TRP A 1 511 ? -31.609 -15.812 7.457 1 98.44 511 TRP A C 1
ATOM 3675 O O . TRP A 1 511 ? -31.906 -16.531 6.504 1 98.44 511 TRP A O 1
ATOM 3685 N N . PHE A 1 512 ? -30.375 -15.422 7.648 1 98.69 512 PHE A N 1
ATOM 3686 C CA . PHE A 1 512 ? -29.266 -15.875 6.805 1 98.69 512 PHE A CA 1
ATOM 3687 C C . PHE A 1 512 ? -29.141 -17.391 6.852 1 98.69 512 PHE A C 1
ATOM 3689 O O . PHE A 1 512 ? -28.875 -18.031 5.828 1 98.69 512 PHE A O 1
ATOM 3696 N N . LEU A 1 513 ? -29.312 -17.953 8.039 1 98.38 513 LEU A N 1
ATOM 3697 C CA . LEU A 1 513 ? -29.281 -19.406 8.195 1 98.38 513 LEU A CA 1
ATOM 3698 C C . LEU A 1 513 ? -30.375 -20.062 7.383 1 98.38 513 LEU A C 1
ATOM 3700 O O . LEU A 1 513 ? -30.141 -21.078 6.703 1 98.38 513 LEU A O 1
ATOM 3704 N N . ILE A 1 514 ? -31.547 -19.516 7.438 1 97.94 514 ILE A N 1
ATOM 3705 C CA . ILE A 1 514 ? -32.688 -20.062 6.715 1 97.94 514 ILE A CA 1
ATOM 3706 C C . ILE A 1 514 ? -32.406 -20 5.211 1 97.94 514 ILE A C 1
ATOM 3708 O O . ILE A 1 514 ? -32.656 -20.984 4.496 1 97.94 514 ILE A O 1
ATOM 3712 N N . VAL A 1 515 ? -31.938 -18.891 4.766 1 97.81 515 VAL A N 1
ATOM 3713 C CA . VAL A 1 515 ? -31.656 -18.75 3.344 1 97.81 515 VAL A CA 1
ATOM 3714 C C . VAL A 1 515 ? -30.562 -19.734 2.928 1 97.81 515 VAL A C 1
ATOM 3716 O O . VAL A 1 515 ? -30.656 -20.359 1.868 1 97.81 515 VAL A O 1
ATOM 3719 N N . ALA A 1 516 ? -29.531 -19.891 3.715 1 97.38 516 ALA A N 1
ATOM 3720 C CA . ALA A 1 516 ? -28.438 -20.812 3.41 1 97.38 516 ALA A CA 1
ATOM 3721 C C . ALA A 1 516 ? -28.938 -22.25 3.346 1 97.38 516 ALA A C 1
ATOM 3723 O O . ALA A 1 516 ? -28.578 -23 2.436 1 97.38 516 ALA A O 1
ATOM 3724 N N . THR A 1 517 ? -29.828 -22.672 4.238 1 95.81 517 THR A N 1
ATOM 3725 C CA . THR A 1 517 ? -30.234 -24.078 4.363 1 95.81 517 THR A CA 1
ATOM 3726 C C . THR A 1 517 ? -31.359 -24.406 3.387 1 95.81 517 THR A C 1
ATOM 3728 O O . THR A 1 517 ? -31.484 -25.547 2.943 1 95.81 517 THR A O 1
ATOM 3731 N N . VAL A 1 518 ? -32.125 -23.406 3.014 1 96.5 518 VAL A N 1
ATOM 3732 C CA . VAL A 1 518 ? -33.281 -23.703 2.207 1 96.5 518 VAL A CA 1
ATOM 3733 C C . VAL A 1 518 ? -33.062 -23.266 0.763 1 96.5 518 VAL A C 1
ATOM 3735 O O . VAL A 1 518 ? -33.219 -24.062 -0.166 1 96.5 518 VAL A O 1
ATOM 3738 N N . LEU A 1 519 ? -32.594 -22.094 0.608 1 97.5 519 LEU A N 1
ATOM 3739 C CA . LEU A 1 519 ? -32.531 -21.516 -0.731 1 97.5 519 LEU A CA 1
ATOM 3740 C C . LEU A 1 519 ? -31.312 -22 -1.489 1 97.5 519 LEU A C 1
ATOM 3742 O O . LEU A 1 519 ? -31.391 -22.312 -2.682 1 97.5 519 LEU A O 1
ATOM 3746 N N . ILE A 1 520 ? -30.141 -22.062 -0.856 1 97.56 520 ILE A N 1
ATOM 3747 C CA . ILE A 1 520 ? -28.891 -22.391 -1.538 1 97.56 520 ILE A CA 1
ATOM 3748 C C . ILE A 1 520 ? -29 -23.766 -2.182 1 97.56 520 ILE A C 1
ATOM 3750 O O . ILE A 1 520 ? -28.703 -23.938 -3.367 1 97.56 520 ILE A O 1
ATOM 3754 N N . PRO A 1 521 ? -29.547 -24.797 -1.474 1 95.44 521 PRO A N 1
ATOM 3755 C CA . PRO A 1 521 ? -29.641 -26.125 -2.096 1 95.44 521 PRO A CA 1
ATOM 3756 C C . PRO A 1 521 ? -30.656 -26.156 -3.236 1 95.44 521 PRO A C 1
ATOM 3758 O O . PRO A 1 521 ? -30.578 -27.016 -4.117 1 95.44 521 PRO A O 1
ATOM 3761 N N . VAL A 1 522 ? -31.562 -25.25 -3.223 1 96 522 VAL A N 1
ATOM 3762 C CA . VAL A 1 522 ? -32.531 -25.172 -4.305 1 96 522 VAL A CA 1
ATOM 3763 C C . VAL A 1 522 ? -31.875 -24.625 -5.566 1 96 522 VAL A C 1
ATOM 3765 O O . VAL A 1 522 ? -32.188 -25.078 -6.676 1 96 522 VAL A O 1
ATOM 3768 N N . ILE A 1 523 ? -31 -23.734 -5.457 1 96.81 523 ILE A N 1
ATOM 3769 C CA . ILE A 1 523 ? -30.328 -23.094 -6.59 1 96.81 523 ILE A CA 1
ATOM 3770 C C . ILE A 1 523 ? -29.172 -23.969 -7.078 1 96.81 523 ILE A C 1
ATOM 3772 O O . ILE A 1 523 ? -28.984 -24.125 -8.281 1 96.81 523 ILE A O 1
ATOM 3776 N N . TRP A 1 524 ? -28.438 -24.422 -6.09 1 96.62 524 TRP A N 1
ATOM 3777 C CA . TRP A 1 524 ? -27.328 -25.328 -6.383 1 96.62 524 TRP A CA 1
ATOM 3778 C C . TRP A 1 524 ? -27.562 -26.703 -5.746 1 96.62 524 TRP A C 1
ATOM 3780 O O . TRP A 1 524 ? -27.422 -26.859 -4.531 1 96.62 524 TRP A O 1
ATOM 3790 N N . SER A 1 525 ? -27.781 -27.656 -6.586 1 94 525 SER A N 1
ATOM 3791 C CA . SER A 1 525 ? -28.062 -29 -6.105 1 94 525 SER A CA 1
ATOM 3792 C C . SER A 1 525 ? -26.812 -29.672 -5.547 1 94 525 SER A C 1
ATOM 3794 O O . SER A 1 525 ? -25.703 -29.359 -5.988 1 94 525 SER A O 1
ATOM 3796 N N . PHE A 1 526 ? -27.078 -30.562 -4.688 1 93.31 526 PHE A N 1
ATOM 3797 C CA . PHE A 1 526 ? -25.969 -31.312 -4.09 1 93.31 526 PHE A CA 1
ATOM 3798 C C . PHE A 1 526 ? -25.391 -32.312 -5.086 1 93.31 526 PHE A C 1
ATOM 3800 O O . PHE A 1 526 ? -24.172 -32.5 -5.129 1 93.31 526 PHE A O 1
ATOM 3807 N N . MET B 1 1 ? 0.539 -12.18 -36.344 1 74.81 1 MET B N 1
ATOM 3808 C CA . MET B 1 1 ? 1.912 -11.805 -36.031 1 74.81 1 MET B CA 1
ATOM 3809 C C . MET B 1 1 ? 2.584 -12.883 -35.188 1 74.81 1 MET B C 1
ATOM 3811 O O . MET B 1 1 ? 1.938 -13.508 -34.344 1 74.81 1 MET B O 1
ATOM 3815 N N . ASN B 1 2 ? 3.834 -13.281 -35.469 1 91.62 2 ASN B N 1
ATOM 3816 C CA . ASN B 1 2 ? 4.566 -14.281 -34.719 1 91.62 2 ASN B CA 1
ATOM 3817 C C . ASN B 1 2 ? 4.906 -13.781 -33.312 1 91.62 2 ASN B C 1
ATOM 3819 O O . ASN B 1 2 ? 4.961 -12.57 -33.094 1 91.62 2 ASN B O 1
ATOM 3823 N N . ASP B 1 3 ? 5.02 -14.664 -32.375 1 94.81 3 ASP B N 1
ATOM 3824 C CA . ASP B 1 3 ? 5.246 -14.367 -30.953 1 94.81 3 ASP B CA 1
ATOM 3825 C C . ASP B 1 3 ? 6.516 -13.539 -30.766 1 94.81 3 ASP B C 1
ATOM 3827 O O . ASP B 1 3 ? 6.566 -12.656 -29.906 1 94.81 3 ASP B O 1
ATOM 3831 N N . ILE B 1 4 ? 7.465 -13.781 -31.578 1 94.44 4 ILE B N 1
ATOM 3832 C CA . ILE B 1 4 ? 8.727 -13.047 -31.5 1 94.44 4 ILE B CA 1
ATOM 3833 C C . ILE B 1 4 ? 8.492 -11.586 -31.875 1 94.44 4 ILE B C 1
ATOM 3835 O O . ILE B 1 4 ? 8.93 -10.68 -31.156 1 94.44 4 ILE B O 1
ATOM 3839 N N . THR B 1 5 ? 7.859 -11.32 -32.938 1 95.06 5 THR B N 1
ATOM 3840 C CA . THR B 1 5 ? 7.574 -9.969 -33.406 1 95.06 5 THR B CA 1
ATOM 3841 C C . THR B 1 5 ? 6.734 -9.211 -32.375 1 95.06 5 THR B C 1
ATOM 3843 O O . THR B 1 5 ? 6.996 -8.039 -32.094 1 95.06 5 THR B O 1
ATOM 3846 N N . ILE B 1 6 ? 5.758 -9.891 -31.844 1 96.06 6 ILE B N 1
ATOM 3847 C CA . ILE B 1 6 ? 4.91 -9.273 -30.828 1 96.06 6 ILE B CA 1
ATOM 3848 C C . ILE B 1 6 ? 5.754 -8.875 -29.625 1 96.06 6 ILE B C 1
ATOM 3850 O O . ILE B 1 6 ? 5.613 -7.762 -29.094 1 96.06 6 ILE B O 1
ATOM 3854 N N . THR B 1 7 ? 6.574 -9.773 -29.172 1 95.44 7 THR B N 1
ATOM 3855 C CA . THR B 1 7 ? 7.43 -9.516 -28.016 1 95.44 7 THR B CA 1
ATOM 3856 C C . THR B 1 7 ? 8.328 -8.305 -28.281 1 95.44 7 THR B C 1
ATOM 3858 O O . THR B 1 7 ? 8.469 -7.441 -27.406 1 95.44 7 THR B O 1
ATOM 3861 N N . PHE B 1 8 ? 8.852 -8.172 -29.484 1 94.38 8 PHE B N 1
ATOM 3862 C CA . PHE B 1 8 ? 9.703 -7.043 -29.844 1 94.38 8 PHE B CA 1
ATOM 3863 C C . PHE B 1 8 ? 8.898 -5.75 -29.875 1 94.38 8 PHE B C 1
ATOM 3865 O O . PHE B 1 8 ? 9.367 -4.703 -29.438 1 94.38 8 PHE B O 1
ATOM 3872 N N . VAL B 1 9 ? 7.762 -5.828 -30.453 1 95.94 9 VAL B N 1
ATOM 3873 C CA . VAL B 1 9 ? 6.902 -4.652 -30.531 1 95.94 9 VAL B CA 1
ATOM 3874 C C . VAL B 1 9 ? 6.555 -4.176 -29.125 1 95.94 9 VAL B C 1
ATOM 3876 O O . VAL B 1 9 ? 6.617 -2.977 -28.828 1 95.94 9 VAL B O 1
ATOM 3879 N N . VAL B 1 10 ? 6.18 -5.141 -28.25 1 96.38 10 VAL B N 1
ATOM 3880 C CA . VAL B 1 10 ? 5.848 -4.797 -26.859 1 96.38 10 VAL B CA 1
ATOM 3881 C C . VAL B 1 10 ? 7.066 -4.199 -26.172 1 96.38 10 VAL B C 1
ATOM 3883 O O . VAL B 1 10 ? 6.961 -3.182 -25.484 1 96.38 10 VAL B O 1
ATOM 3886 N N . LEU B 1 11 ? 8.203 -4.82 -26.359 1 94.31 11 LEU B N 1
ATOM 3887 C CA . LEU B 1 11 ? 9.438 -4.312 -25.766 1 94.31 11 LEU B CA 1
ATOM 3888 C C . LEU B 1 11 ? 9.719 -2.889 -26.234 1 94.31 11 LEU B C 1
ATOM 3890 O O . LEU B 1 11 ? 10 -2.008 -25.422 1 94.31 11 LEU B O 1
ATOM 3894 N N . ALA B 1 12 ? 9.648 -2.643 -27.5 1 95.19 12 ALA B N 1
ATOM 3895 C CA . ALA B 1 12 ? 9.891 -1.321 -28.078 1 95.19 12 ALA B CA 1
ATOM 3896 C C . ALA B 1 12 ? 8.922 -0.291 -27.516 1 95.19 12 ALA B C 1
ATOM 3898 O O . ALA B 1 12 ? 9.312 0.832 -27.188 1 95.19 12 ALA B O 1
ATOM 3899 N N . LEU B 1 13 ? 7.695 -0.667 -27.406 1 96.31 13 LEU B N 1
ATOM 3900 C CA . LEU B 1 13 ? 6.676 0.233 -26.875 1 96.31 13 LEU B CA 1
ATOM 3901 C C . LEU B 1 13 ? 6.938 0.546 -25.406 1 96.31 13 LEU B C 1
ATOM 3903 O O . LEU B 1 13 ? 6.758 1.686 -24.969 1 96.31 13 LEU B O 1
ATOM 3907 N N . VAL B 1 14 ? 7.277 -0.49 -24.688 1 95.25 14 VAL B N 1
ATOM 3908 C CA . VAL B 1 14 ? 7.562 -0.318 -23.266 1 95.25 14 VAL B CA 1
ATOM 3909 C C . VAL B 1 14 ? 8.719 0.663 -23.094 1 95.25 14 VAL B C 1
ATOM 3911 O O . VAL B 1 14 ? 8.625 1.605 -22.297 1 95.25 14 VAL B O 1
ATOM 3914 N N . VAL B 1 15 ? 9.797 0.498 -23.828 1 92.94 15 VAL B N 1
ATOM 3915 C CA . VAL B 1 15 ? 10.961 1.381 -23.75 1 92.94 15 VAL B CA 1
ATOM 3916 C C . VAL B 1 15 ? 10.555 2.801 -24.141 1 92.94 15 VAL B C 1
ATOM 3918 O O . VAL B 1 15 ? 10.883 3.762 -23.438 1 92.94 15 VAL B O 1
ATOM 3921 N N . ALA B 1 16 ? 9.812 2.928 -25.156 1 95.44 16 ALA B N 1
ATOM 3922 C CA . ALA B 1 16 ? 9.375 4.234 -25.641 1 95.44 16 ALA B CA 1
ATOM 3923 C C . ALA B 1 16 ? 8.523 4.941 -24.594 1 95.44 16 ALA B C 1
ATOM 3925 O O . ALA B 1 16 ? 8.711 6.129 -24.312 1 95.44 16 ALA B O 1
ATOM 3926 N N . LEU B 1 17 ? 7.625 4.211 -24.031 1 95.38 17 LEU B N 1
ATOM 3927 C CA . LEU B 1 17 ? 6.727 4.801 -23.047 1 95.38 17 LEU B CA 1
ATOM 3928 C C . LEU B 1 17 ? 7.492 5.223 -21.797 1 95.38 17 LEU B C 1
ATOM 3930 O O . LEU B 1 17 ? 7.203 6.266 -21.219 1 95.38 17 LEU B O 1
ATOM 3934 N N . PHE B 1 18 ? 8.406 4.418 -21.375 1 91.88 18 PHE B N 1
ATOM 3935 C CA . PHE B 1 18 ? 9.227 4.777 -20.234 1 91.88 18 PHE B CA 1
ATOM 3936 C C . PHE B 1 18 ? 10.023 6.043 -20.516 1 91.88 18 PHE B C 1
ATOM 3938 O O . PHE B 1 18 ? 10.117 6.93 -19.656 1 91.88 18 PHE B O 1
ATOM 3945 N N . VAL B 1 19 ? 10.578 6.172 -21.672 1 90.5 19 VAL B N 1
ATOM 3946 C CA . VAL B 1 19 ? 11.414 7.305 -22.047 1 90.5 19 VAL B CA 1
ATOM 3947 C C . VAL B 1 19 ? 10.57 8.57 -22.141 1 90.5 19 VAL B C 1
ATOM 3949 O O . VAL B 1 19 ? 10.984 9.641 -21.672 1 90.5 19 VAL B O 1
ATOM 3952 N N . ILE B 1 20 ? 9.398 8.469 -22.703 1 91.75 20 ILE B N 1
ATOM 3953 C CA . ILE B 1 20 ? 8.508 9.609 -22.828 1 91.75 20 ILE B CA 1
ATOM 3954 C C . ILE B 1 20 ? 8.117 10.117 -21.438 1 91.75 20 ILE B C 1
ATOM 3956 O O . ILE B 1 20 ? 8 11.32 -21.219 1 91.75 20 ILE B O 1
ATOM 3960 N N . GLY B 1 21 ? 7.855 9.219 -20.562 1 89.56 21 GLY B N 1
ATOM 3961 C CA . GLY B 1 21 ? 7.688 9.57 -19.156 1 89.56 21 GLY B CA 1
ATOM 3962 C C . GLY B 1 21 ? 6.336 10.195 -18.859 1 89.56 21 GLY B C 1
ATOM 3963 O O . GLY B 1 21 ? 6.172 10.867 -17.844 1 89.56 21 GLY B O 1
ATOM 3964 N N . ARG B 1 22 ? 5.324 10.055 -19.703 1 90.75 22 ARG B N 1
ATOM 3965 C CA . ARG B 1 22 ? 4.016 10.672 -19.516 1 90.75 22 ARG B CA 1
ATOM 3966 C C . ARG B 1 22 ? 3.068 9.734 -18.781 1 90.75 22 ARG B C 1
ATOM 3968 O O . ARG B 1 22 ? 2.092 10.18 -18.172 1 90.75 22 ARG B O 1
ATOM 3975 N N . ILE B 1 23 ? 3.346 8.477 -18.875 1 93.88 23 ILE B N 1
ATOM 3976 C CA . ILE B 1 23 ? 2.494 7.473 -18.234 1 93.88 23 ILE B CA 1
ATOM 3977 C C . ILE B 1 23 ? 3.189 6.906 -17 1 93.88 23 ILE B C 1
ATOM 3979 O O . ILE B 1 23 ? 4.391 6.629 -17.031 1 93.88 23 ILE B O 1
ATOM 3983 N N . PRO B 1 24 ? 2.398 6.82 -15.93 1 92.38 24 PRO B N 1
ATOM 3984 C CA . PRO B 1 24 ? 3.018 6.25 -14.727 1 92.38 24 PRO B CA 1
ATOM 3985 C C . PRO B 1 24 ? 3.658 4.891 -14.984 1 92.38 24 PRO B C 1
ATOM 3987 O O . PRO B 1 24 ? 3.107 4.074 -15.734 1 92.38 24 PRO B O 1
ATOM 3990 N N . VAL B 1 25 ? 4.781 4.684 -14.352 1 92.62 25 VAL B N 1
ATOM 3991 C CA . VAL B 1 25 ? 5.598 3.506 -14.617 1 92.62 25 VAL B CA 1
ATOM 3992 C C . VAL B 1 25 ? 4.824 2.242 -14.25 1 92.62 25 VAL B C 1
ATOM 3994 O O . VAL B 1 25 ? 4.934 1.218 -14.93 1 92.62 25 VAL B O 1
ATOM 3997 N N . GLY B 1 26 ? 4.023 2.283 -13.172 1 95.06 26 GLY B N 1
ATOM 3998 C CA . GLY B 1 26 ? 3.223 1.134 -12.781 1 95.06 26 GLY B CA 1
ATOM 3999 C C . GLY B 1 26 ? 2.223 0.717 -13.844 1 95.06 26 GLY B C 1
ATOM 4000 O O . GLY B 1 26 ? 2.014 -0.476 -14.07 1 95.06 26 GLY B O 1
ATOM 4001 N N . ILE B 1 27 ? 1.631 1.642 -14.492 1 96.75 27 ILE B N 1
ATOM 4002 C CA . ILE B 1 27 ? 0.653 1.385 -15.547 1 96.75 27 ILE B CA 1
ATOM 4003 C C . ILE B 1 27 ? 1.345 0.75 -16.75 1 96.75 27 ILE B C 1
ATOM 4005 O O . ILE B 1 27 ? 0.802 -0.163 -17.375 1 96.75 27 ILE B O 1
ATOM 4009 N N . ILE B 1 28 ? 2.514 1.25 -17.047 1 96.56 28 ILE B N 1
ATOM 4010 C CA . ILE B 1 28 ? 3.273 0.672 -18.141 1 96.56 28 ILE B CA 1
ATOM 4011 C C . ILE B 1 28 ? 3.586 -0.792 -17.844 1 96.56 28 ILE B C 1
ATOM 4013 O O . ILE B 1 28 ? 3.426 -1.658 -18.703 1 96.56 28 ILE B O 1
ATOM 4017 N N . ALA B 1 29 ? 3.986 -1.034 -16.625 1 96.69 29 ALA B N 1
ATOM 4018 C CA . ALA B 1 29 ? 4.348 -2.393 -16.234 1 96.69 29 ALA B CA 1
ATOM 4019 C C . ALA B 1 29 ? 3.145 -3.326 -16.312 1 96.69 29 ALA B C 1
ATOM 4021 O O . ALA B 1 29 ? 3.223 -4.398 -16.922 1 96.69 29 ALA B O 1
ATOM 4022 N N . ILE B 1 30 ? 2.012 -2.971 -15.711 1 97.62 30 ILE B N 1
ATOM 4023 C CA . ILE B 1 30 ? 0.799 -3.777 -15.773 1 97.62 30 ILE B CA 1
ATOM 4024 C C . ILE B 1 30 ? 0.354 -3.926 -17.234 1 97.62 30 ILE B C 1
ATOM 4026 O O . ILE B 1 30 ? -0.034 -5.016 -17.656 1 97.62 30 ILE B O 1
ATOM 4030 N N . GLY B 1 31 ? 0.402 -2.816 -17.969 1 97.62 31 GLY B N 1
ATOM 4031 C CA . GLY B 1 31 ? 0.037 -2.838 -19.375 1 97.62 31 GLY B CA 1
ATOM 4032 C C . GLY B 1 31 ? 0.864 -3.816 -20.188 1 97.62 31 GLY B C 1
ATOM 4033 O O . GLY B 1 31 ? 0.358 -4.43 -21.125 1 97.62 31 GLY B O 1
ATOM 4034 N N . THR B 1 32 ? 2.127 -3.902 -19.828 1 97 32 THR B N 1
ATOM 4035 C CA . THR B 1 32 ? 3.01 -4.855 -20.5 1 97 32 THR B CA 1
ATOM 4036 C C . THR B 1 32 ? 2.504 -6.281 -20.312 1 97 32 THR B C 1
ATOM 4038 O O . THR B 1 32 ? 2.35 -7.02 -21.281 1 97 32 THR B O 1
ATOM 4041 N N . ALA B 1 33 ? 2.236 -6.668 -19.109 1 97 33 ALA B N 1
ATOM 4042 C CA . ALA B 1 33 ? 1.717 -8 -18.812 1 97 33 ALA B CA 1
ATOM 4043 C C . ALA B 1 33 ? 0.385 -8.234 -19.516 1 97 33 ALA B C 1
ATOM 4045 O O . ALA B 1 33 ? 0.167 -9.305 -20.094 1 97 33 ALA B O 1
ATOM 4046 N N . LEU B 1 34 ? -0.488 -7.227 -19.5 1 97.62 34 LEU B N 1
ATOM 4047 C CA . LEU B 1 34 ? -1.813 -7.344 -20.109 1 97.62 34 LEU B CA 1
ATOM 4048 C C . LEU B 1 34 ? -1.717 -7.461 -21.625 1 97.62 34 LEU B C 1
ATOM 4050 O O . LEU B 1 34 ? -2.467 -8.227 -22.234 1 97.62 34 LEU B O 1
ATOM 4054 N N . ALA B 1 35 ? -0.812 -6.672 -22.219 1 97.62 35 ALA B N 1
ATOM 4055 C CA . ALA B 1 35 ? -0.634 -6.727 -23.672 1 97.62 35 ALA B CA 1
ATOM 4056 C C . ALA B 1 35 ? -0.13 -8.102 -24.109 1 97.62 35 ALA B C 1
ATOM 4058 O O . ALA B 1 35 ? -0.61 -8.656 -25.094 1 97.62 35 ALA B O 1
ATOM 4059 N N . LEU B 1 36 ? 0.824 -8.633 -23.359 1 97.5 36 LEU B N 1
ATOM 4060 C CA . LEU B 1 36 ? 1.373 -9.938 -23.688 1 97.5 36 LEU B CA 1
ATOM 4061 C C . LEU B 1 36 ? 0.321 -11.031 -23.516 1 97.5 36 LEU B C 1
ATOM 4063 O O . LEU B 1 36 ? 0.247 -11.969 -24.312 1 97.5 36 LEU B O 1
ATOM 4067 N N . TYR B 1 37 ? -0.518 -10.922 -22.5 1 97.19 37 TYR B N 1
ATOM 4068 C CA . TYR B 1 37 ? -1.614 -11.859 -22.281 1 97.19 37 TYR B CA 1
ATOM 4069 C C . TYR B 1 37 ? -2.643 -11.75 -23.406 1 97.19 37 TYR B C 1
ATOM 4071 O O . TYR B 1 37 ? -3.08 -12.766 -23.953 1 97.19 37 TYR B O 1
ATOM 4079 N N . ALA B 1 38 ? -2.975 -10.523 -23.766 1 97 38 ALA B N 1
ATOM 4080 C CA . ALA B 1 38 ? -4.02 -10.273 -24.766 1 97 38 ALA B CA 1
ATOM 4081 C C . ALA B 1 38 ? -3.609 -10.805 -26.125 1 97 38 ALA B C 1
ATOM 4083 O O . ALA B 1 38 ? -4.457 -11.234 -26.922 1 97 38 ALA B O 1
ATOM 4084 N N . THR B 1 39 ? -2.346 -10.875 -26.422 1 96.62 39 THR B N 1
ATOM 4085 C CA . THR B 1 39 ? -1.858 -11.328 -27.719 1 96.62 39 THR B CA 1
ATOM 4086 C C . THR B 1 39 ? -1.606 -12.828 -27.719 1 96.62 39 THR B C 1
ATOM 4088 O O . THR B 1 39 ? -1.284 -13.422 -28.75 1 96.62 39 THR B O 1
ATOM 4091 N N . GLY B 1 40 ? -1.66 -13.406 -26.531 1 95.94 40 GLY B N 1
ATOM 4092 C CA . GLY B 1 40 ? -1.522 -14.852 -26.422 1 95.94 40 GLY B CA 1
ATOM 4093 C C . GLY B 1 40 ? -0.083 -15.305 -26.266 1 95.94 40 GLY B C 1
ATOM 4094 O O . GLY B 1 40 ? 0.206 -16.5 -26.312 1 95.94 40 GLY B O 1
ATOM 4095 N N . VAL B 1 41 ? 0.829 -14.398 -26.094 1 96.75 41 VAL B N 1
ATOM 4096 C CA . VAL B 1 41 ? 2.246 -14.719 -25.969 1 96.75 41 VAL B CA 1
ATOM 4097 C C . VAL B 1 41 ? 2.486 -15.453 -24.656 1 96.75 41 VAL B C 1
ATOM 4099 O O . VAL B 1 41 ? 3.322 -16.359 -24.578 1 96.75 41 VAL B O 1
ATOM 4102 N N . ILE B 1 42 ? 1.783 -15.023 -23.594 1 96.25 42 ILE B N 1
ATOM 4103 C CA . ILE B 1 42 ? 1.908 -15.68 -22.297 1 96.25 42 ILE B CA 1
ATOM 4104 C C . ILE B 1 42 ? 0.521 -16 -21.734 1 96.25 42 ILE B C 1
ATOM 4106 O O . ILE B 1 42 ? -0.478 -15.43 -22.188 1 96.25 42 ILE B O 1
ATOM 4110 N N . THR B 1 43 ? 0.471 -16.938 -20.812 1 95.94 43 THR B N 1
ATOM 4111 C CA . THR B 1 43 ? -0.772 -17.297 -20.141 1 95.94 43 THR B CA 1
ATOM 4112 C C . THR B 1 43 ? -1.104 -16.297 -19.031 1 95.94 43 THR B C 1
ATOM 4114 O O . THR B 1 43 ? -0.288 -15.438 -18.703 1 95.94 43 THR B O 1
ATOM 4117 N N . MET B 1 44 ? -2.328 -16.328 -18.547 1 94.19 44 MET B N 1
ATOM 4118 C CA . MET B 1 44 ? -2.727 -15.453 -17.453 1 94.19 44 MET B CA 1
ATOM 4119 C C . MET B 1 44 ? -1.856 -15.688 -16.219 1 94.19 44 MET B C 1
ATOM 4121 O O . MET B 1 44 ? -1.45 -14.742 -15.547 1 94.19 44 MET B O 1
ATOM 4125 N N . GLU B 1 45 ? -1.59 -16.953 -15.953 1 92.88 45 GLU B N 1
ATOM 4126 C CA . GLU B 1 45 ? -0.752 -17.297 -14.812 1 92.88 45 GLU B CA 1
ATOM 4127 C C . GLU B 1 45 ? 0.63 -16.656 -14.93 1 92.88 45 GLU B C 1
ATOM 4129 O O . GLU B 1 45 ? 1.151 -16.125 -13.953 1 92.88 45 GLU B O 1
ATOM 4134 N N . GLN B 1 46 ? 1.139 -16.719 -16.109 1 94.38 46 GLN B N 1
ATOM 4135 C CA . GLN B 1 46 ? 2.449 -16.125 -16.359 1 94.38 46 GLN B CA 1
ATOM 4136 C C . GLN B 1 46 ? 2.391 -14.609 -16.25 1 94.38 46 GLN B C 1
ATOM 4138 O O . GLN B 1 46 ? 3.336 -13.977 -15.766 1 94.38 46 GLN B O 1
ATOM 4143 N N . ALA B 1 47 ? 1.296 -14.055 -16.672 1 95.81 47 ALA B N 1
ATOM 4144 C CA . ALA B 1 47 ? 1.119 -12.602 -16.656 1 95.81 47 ALA B CA 1
ATOM 4145 C C . ALA B 1 47 ? 1.079 -12.078 -15.227 1 95.81 47 ALA B C 1
ATOM 4147 O O . ALA B 1 47 ? 1.515 -10.953 -14.953 1 95.81 47 ALA B O 1
ATOM 4148 N N . LEU B 1 48 ? 0.6 -12.922 -14.32 1 94.69 48 LEU B N 1
ATOM 4149 C CA . LEU B 1 48 ? 0.405 -12.461 -12.953 1 94.69 48 LEU B CA 1
ATOM 4150 C C . LEU B 1 48 ? 1.471 -13.039 -12.023 1 94.69 48 LEU B C 1
ATOM 4152 O O . LEU B 1 48 ? 1.56 -12.656 -10.859 1 94.69 48 LEU B O 1
ATOM 4156 N N . ALA B 1 49 ? 2.322 -13.875 -12.523 1 90.81 49 ALA B N 1
ATOM 4157 C CA . ALA B 1 49 ? 3.283 -14.633 -11.727 1 90.81 49 ALA B CA 1
ATOM 4158 C C . ALA B 1 49 ? 4.277 -13.703 -11.039 1 90.81 49 ALA B C 1
ATOM 4160 O O . ALA B 1 49 ? 4.762 -14.008 -9.945 1 90.81 49 ALA B O 1
ATOM 4161 N N . GLY B 1 50 ? 4.527 -12.594 -11.664 1 92.31 50 GLY B N 1
ATOM 4162 C CA . GLY B 1 50 ? 5.5 -11.664 -11.117 1 92.31 50 GLY B CA 1
ATOM 4163 C C . GLY B 1 50 ? 5.113 -11.133 -9.75 1 92.31 50 GLY B C 1
ATOM 4164 O O . GLY B 1 50 ? 5.98 -10.82 -8.938 1 92.31 50 GLY B O 1
ATOM 4165 N N . PHE B 1 51 ? 3.887 -11.109 -9.453 1 93.31 51 PHE B N 1
ATOM 4166 C CA . PHE B 1 51 ? 3.424 -10.492 -8.219 1 93.31 51 PHE B CA 1
ATOM 4167 C C . PHE B 1 51 ? 3.65 -11.43 -7.031 1 93.31 51 PHE B C 1
ATOM 4169 O O . PHE B 1 51 ? 3.682 -10.984 -5.883 1 93.31 51 PHE B O 1
ATOM 4176 N N . GLY B 1 52 ? 3.754 -12.641 -7.27 1 92.31 52 GLY B N 1
ATOM 4177 C CA . GLY B 1 52 ? 4.055 -13.609 -6.223 1 92.31 52 GLY B CA 1
ATOM 4178 C C . GLY B 1 52 ? 5.496 -14.086 -6.254 1 92.31 52 GLY B C 1
ATOM 4179 O O . GLY B 1 52 ? 5.848 -15.055 -5.574 1 92.31 52 GLY B O 1
ATOM 4180 N N . ASP B 1 53 ? 6.285 -13.406 -7.074 1 94.81 53 ASP B N 1
ATOM 4181 C CA . ASP B 1 53 ? 7.695 -13.766 -7.195 1 94.81 53 ASP B CA 1
ATOM 4182 C C . ASP B 1 53 ? 8.438 -13.484 -5.891 1 94.81 53 ASP B C 1
ATOM 4184 O O . ASP B 1 53 ? 8.219 -12.461 -5.246 1 94.81 53 ASP B O 1
ATOM 4188 N N . PRO B 1 54 ? 9.336 -14.438 -5.535 1 95.06 54 PRO B N 1
ATOM 4189 C CA . PRO B 1 54 ? 10.117 -14.227 -4.316 1 95.06 54 PRO B CA 1
ATOM 4190 C C . PRO B 1 54 ? 10.836 -12.875 -4.297 1 95.06 54 PRO B C 1
ATOM 4192 O O . PRO B 1 54 ? 10.992 -12.273 -3.232 1 95.06 54 PRO B O 1
ATOM 4195 N N . THR B 1 55 ? 11.195 -12.414 -5.441 1 94.31 55 THR B N 1
ATOM 4196 C CA . THR B 1 55 ? 11.875 -11.125 -5.562 1 94.31 55 THR B CA 1
ATOM 4197 C C . THR B 1 55 ? 10.984 -10 -5.043 1 94.31 55 THR B C 1
ATOM 4199 O O . THR B 1 55 ? 11.438 -9.156 -4.262 1 94.31 55 THR B O 1
ATOM 4202 N N . VAL B 1 56 ? 9.781 -10.031 -5.48 1 96.19 56 VAL B N 1
ATOM 4203 C CA . VAL B 1 56 ? 8.836 -8.984 -5.102 1 96.19 56 VAL B CA 1
ATOM 4204 C C . VAL B 1 56 ? 8.562 -9.055 -3.6 1 96.19 56 VAL B C 1
ATOM 4206 O O . VAL B 1 56 ? 8.539 -8.023 -2.918 1 96.19 56 VAL B O 1
ATOM 4209 N N . VAL B 1 57 ? 8.414 -10.203 -3.057 1 96.75 57 VAL B N 1
ATOM 4210 C CA . VAL B 1 57 ? 8.148 -10.406 -1.637 1 96.75 57 VAL B CA 1
ATOM 4211 C C . VAL B 1 57 ? 9.336 -9.922 -0.812 1 96.75 57 VAL B C 1
ATOM 4213 O O . VAL B 1 57 ? 9.164 -9.25 0.207 1 96.75 57 VAL B O 1
ATOM 4216 N N . PHE B 1 58 ? 10.523 -10.273 -1.248 1 96.12 58 PHE B N 1
ATOM 4217 C CA . PHE B 1 58 ? 11.734 -9.867 -0.542 1 96.12 58 PHE B CA 1
ATOM 4218 C C . PHE B 1 58 ? 11.867 -8.352 -0.529 1 96.12 58 PHE B C 1
AT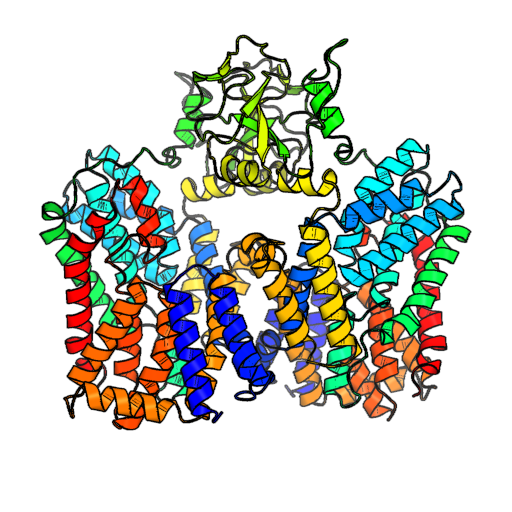OM 4220 O O . PHE B 1 58 ? 12.156 -7.758 0.511 1 96.12 58 PHE B O 1
ATOM 4227 N N . ILE B 1 59 ? 11.664 -7.715 -1.671 1 95.69 59 ILE B N 1
ATOM 4228 C CA . ILE B 1 59 ? 11.758 -6.266 -1.777 1 95.69 59 ILE B CA 1
ATOM 4229 C C . ILE B 1 59 ? 10.742 -5.613 -0.839 1 95.69 59 ILE B C 1
ATOM 4231 O O . ILE B 1 59 ? 11.078 -4.664 -0.12 1 95.69 59 ILE B O 1
ATOM 4235 N N . ALA B 1 60 ? 9.516 -6.133 -0.85 1 96.88 60 ALA B N 1
ATOM 4236 C CA . ALA B 1 60 ? 8.492 -5.605 0.045 1 96.88 60 ALA B CA 1
ATOM 4237 C C . ALA B 1 60 ? 8.938 -5.684 1.502 1 96.88 60 ALA B C 1
ATOM 4239 O O . ALA B 1 60 ? 8.781 -4.723 2.26 1 96.88 60 ALA B O 1
ATOM 4240 N N . ALA B 1 61 ? 9.477 -6.801 1.888 1 97.19 61 ALA B N 1
ATOM 4241 C CA . ALA B 1 61 ? 9.938 -7.008 3.258 1 97.19 61 ALA B CA 1
ATOM 4242 C C . ALA B 1 61 ? 11.055 -6.031 3.611 1 97.19 61 ALA B C 1
ATOM 4244 O O . ALA B 1 61 ? 11.109 -5.527 4.734 1 97.19 61 ALA B O 1
ATOM 4245 N N . LEU B 1 62 ? 11.859 -5.758 2.67 1 95.69 62 LEU B N 1
ATOM 4246 C CA . LEU B 1 62 ? 13 -4.883 2.926 1 95.69 62 LEU B CA 1
ATOM 4247 C C . LEU B 1 62 ? 12.547 -3.443 3.141 1 95.69 62 LEU B C 1
ATOM 4249 O O . LEU B 1 62 ? 13.172 -2.695 3.896 1 95.69 62 LEU B O 1
ATOM 4253 N N . PHE B 1 63 ? 11.477 -3.043 2.496 1 95.12 63 PHE B N 1
ATOM 4254 C CA . PHE B 1 63 ? 10.93 -1.718 2.758 1 95.12 63 PHE B CA 1
ATOM 4255 C C . PHE B 1 63 ? 10.555 -1.565 4.227 1 95.12 63 PHE B C 1
ATOM 4257 O O . PHE B 1 63 ? 10.805 -0.52 4.832 1 95.12 63 PHE B O 1
ATOM 4264 N N . VAL B 1 64 ? 9.984 -2.613 4.734 1 96.62 64 VAL B N 1
ATOM 4265 C CA . VAL B 1 64 ? 9.562 -2.588 6.129 1 96.62 64 VAL B CA 1
ATOM 4266 C C . VAL B 1 64 ? 10.789 -2.514 7.039 1 96.62 64 VAL B C 1
ATOM 4268 O O . VAL B 1 64 ? 10.828 -1.708 7.973 1 96.62 64 VAL B O 1
ATOM 4271 N N . VAL B 1 65 ? 11.781 -3.297 6.727 1 96.38 65 VAL B N 1
ATOM 4272 C CA . VAL B 1 65 ? 13 -3.336 7.531 1 96.38 65 VAL B CA 1
ATOM 4273 C C . VAL B 1 65 ? 13.711 -1.986 7.465 1 96.38 65 VAL B C 1
ATOM 4275 O O . VAL B 1 65 ? 14.156 -1.461 8.484 1 96.38 65 VAL B O 1
ATOM 4278 N N . SER B 1 66 ? 13.797 -1.46 6.297 1 93.31 66 SER B N 1
ATOM 4279 C CA . SER B 1 66 ? 14.43 -0.162 6.094 1 93.31 66 SER B CA 1
ATOM 4280 C C . SER B 1 66 ? 13.719 0.932 6.883 1 93.31 66 SER B C 1
ATOM 4282 O O . SER B 1 66 ? 14.367 1.79 7.484 1 93.31 66 SER B O 1
ATOM 4284 N N . GLU B 1 67 ? 12.422 0.889 6.848 1 91.94 67 GLU B N 1
ATOM 4285 C CA . GLU B 1 67 ? 11.625 1.858 7.598 1 91.94 67 GLU B CA 1
ATOM 4286 C C . GLU B 1 67 ? 11.898 1.752 9.094 1 91.94 67 GLU B C 1
ATOM 4288 O O . GLU B 1 67 ? 11.961 2.766 9.797 1 91.94 67 GLU B O 1
ATOM 4293 N N . ALA B 1 68 ? 11.977 0.551 9.594 1 93.88 68 ALA B N 1
ATOM 4294 C CA . ALA B 1 68 ? 12.25 0.339 11.016 1 93.88 68 ALA B CA 1
ATOM 4295 C C . ALA B 1 68 ? 13.57 0.98 11.422 1 93.88 68 ALA B C 1
ATOM 4297 O O . ALA B 1 68 ? 13.656 1.623 12.477 1 93.88 68 ALA B O 1
ATOM 4298 N N . LEU B 1 69 ? 14.547 0.869 10.617 1 91.06 69 LEU B N 1
ATOM 4299 C CA . LEU B 1 69 ? 15.844 1.462 10.898 1 91.06 69 LEU B CA 1
ATOM 4300 C C . LEU B 1 69 ? 15.766 2.984 10.891 1 91.06 69 LEU B C 1
ATOM 4302 O O . LEU B 1 69 ? 16.344 3.646 11.75 1 91.06 69 LEU B O 1
ATOM 4306 N N . ASP B 1 70 ? 15.039 3.486 9.984 1 85.81 70 ASP B N 1
ATOM 4307 C CA . ASP B 1 70 ? 14.883 4.934 9.867 1 85.81 70 ASP B CA 1
ATOM 4308 C C . ASP B 1 70 ? 14.062 5.492 11.023 1 85.81 70 ASP B C 1
ATOM 4310 O O . ASP B 1 70 ? 14.422 6.516 11.609 1 85.81 70 ASP B O 1
ATOM 4314 N N . ALA B 1 71 ? 13.023 4.789 11.328 1 82.94 71 ALA B N 1
ATOM 4315 C CA . ALA B 1 71 ? 12.078 5.25 12.336 1 82.94 71 ALA B CA 1
ATOM 4316 C C . ALA B 1 71 ? 12.711 5.246 13.727 1 82.94 71 ALA B C 1
ATOM 4318 O O . ALA B 1 71 ? 12.32 6.023 14.594 1 82.94 71 ALA B O 1
ATOM 4319 N N . THR B 1 72 ? 13.664 4.43 13.945 1 87.12 72 THR B N 1
ATOM 4320 C CA . THR B 1 72 ? 14.289 4.32 15.258 1 87.12 72 THR B CA 1
ATOM 4321 C C . THR B 1 72 ? 15.375 5.375 15.43 1 87.12 72 THR B C 1
ATOM 4323 O O . THR B 1 72 ? 15.953 5.508 16.516 1 87.12 72 THR B O 1
ATOM 4326 N N . GLY B 1 73 ? 15.695 6.098 14.414 1 79.44 73 GLY B N 1
ATOM 4327 C CA . GLY B 1 73 ? 16.672 7.168 14.508 1 79.44 73 GLY B CA 1
ATOM 4328 C C . GLY B 1 73 ? 18.094 6.695 14.32 1 79.44 73 GLY B C 1
ATOM 4329 O O . GLY B 1 73 ? 19.047 7.465 14.508 1 79.44 73 GLY B O 1
ATOM 4330 N N . VAL B 1 74 ? 18.25 5.48 13.977 1 84.19 74 VAL B N 1
ATOM 4331 C CA . VAL B 1 74 ? 19.594 4.918 13.797 1 84.19 74 VAL B CA 1
ATOM 4332 C C . VAL B 1 74 ? 20.344 5.723 12.742 1 84.19 74 VAL B C 1
ATOM 4334 O O . VAL B 1 74 ? 21.531 6.004 12.898 1 84.19 74 VAL B O 1
ATOM 4337 N N . THR B 1 75 ? 19.719 6.078 11.695 1 81.62 75 THR B N 1
ATOM 4338 C CA . THR B 1 75 ? 20.344 6.793 10.586 1 81.62 75 THR B CA 1
ATOM 4339 C C . THR B 1 75 ? 20.781 8.188 11.023 1 81.62 75 THR B C 1
ATOM 4341 O O . THR B 1 75 ? 21.891 8.617 10.734 1 81.62 75 THR B O 1
ATOM 4344 N N . THR B 1 76 ? 19.969 8.844 11.758 1 73.38 76 THR B N 1
ATOM 4345 C CA . THR B 1 76 ? 20.266 10.188 12.242 1 73.38 76 THR B CA 1
ATOM 4346 C C . THR B 1 76 ? 21.375 10.141 13.297 1 73.38 76 THR B C 1
ATOM 4348 O O . THR B 1 76 ? 22.266 10.992 13.312 1 73.38 76 THR B O 1
ATOM 4351 N N . TRP B 1 77 ? 21.266 9.203 14.148 1 78.31 77 TRP B N 1
ATOM 4352 C CA . TRP B 1 77 ? 22.266 9.023 15.188 1 78.31 77 TRP B CA 1
ATOM 4353 C C . TRP B 1 77 ? 23.641 8.781 14.578 1 78.31 77 TRP B C 1
ATOM 4355 O O . TRP B 1 77 ? 24.641 9.375 15.008 1 78.31 77 TRP B O 1
ATOM 4365 N N . ALA B 1 78 ? 23.703 7.906 13.609 1 83.62 78 ALA B N 1
ATOM 4366 C CA . ALA B 1 78 ? 24.969 7.617 12.93 1 83.62 78 ALA B CA 1
ATOM 4367 C C . ALA B 1 78 ? 25.516 8.867 12.258 1 83.62 78 ALA B C 1
ATOM 4369 O O . ALA B 1 78 ? 26.734 9.102 12.281 1 83.62 78 ALA B O 1
ATOM 4370 N N . GLY B 1 79 ? 24.688 9.625 11.664 1 78.62 79 GLY B N 1
ATOM 4371 C CA . GLY B 1 79 ? 25.094 10.875 11.039 1 78.62 79 GLY B CA 1
ATOM 4372 C C . GLY B 1 79 ? 25.672 11.867 12.023 1 78.62 79 GLY B C 1
ATOM 4373 O O . GLY B 1 79 ? 26.719 12.469 11.766 1 78.62 79 GLY B O 1
ATOM 4374 N N . GLU B 1 80 ? 25.078 11.969 13.141 1 74.25 80 GLU B N 1
ATOM 4375 C CA . GLU B 1 80 ? 25.531 12.898 14.164 1 74.25 80 GLU B CA 1
ATOM 4376 C C . GLU B 1 80 ? 26.875 12.477 14.742 1 74.25 80 GLU B C 1
ATOM 4378 O O . GLU B 1 80 ? 27.766 13.312 14.961 1 74.25 80 GLU B O 1
ATOM 4383 N N . LYS B 1 81 ? 26.969 11.258 15.023 1 80.81 81 LYS B N 1
ATOM 4384 C CA . LYS B 1 81 ? 28.203 10.742 15.594 1 80.81 81 LYS B CA 1
ATOM 4385 C C . LYS B 1 81 ? 29.391 10.953 14.648 1 80.81 81 LYS B C 1
ATOM 4387 O O . LYS B 1 81 ? 30.484 11.312 15.078 1 80.81 81 LYS B O 1
ATOM 4392 N N . LEU B 1 82 ? 29.125 10.664 13.406 1 78.75 82 LEU B N 1
ATOM 4393 C CA . LEU B 1 82 ? 30.188 10.789 12.422 1 78.75 82 LEU B CA 1
ATOM 4394 C C . LEU B 1 82 ? 30.594 12.25 12.227 1 78.75 82 LEU B C 1
ATOM 4396 O O . LEU B 1 82 ? 31.781 12.57 12.156 1 78.75 82 LEU B O 1
ATOM 4400 N N . LEU B 1 83 ? 29.656 13.062 12.273 1 72.25 83 LEU B N 1
ATOM 4401 C CA . LEU B 1 83 ? 29.922 14.461 11.961 1 72.25 83 LEU B CA 1
ATOM 4402 C C . LEU B 1 83 ? 30.531 15.18 13.156 1 72.25 83 LEU B C 1
ATOM 4404 O O . LEU B 1 83 ? 31.25 16.172 12.992 1 72.25 83 LEU B O 1
ATOM 4408 N N . ALA B 1 84 ? 30.266 14.672 14.344 1 73.31 84 ALA B N 1
ATOM 4409 C CA . ALA B 1 84 ? 30.875 15.234 15.547 1 73.31 84 ALA B CA 1
ATOM 4410 C C . ALA B 1 84 ? 32.375 14.992 15.562 1 73.31 84 ALA B C 1
ATOM 4412 O O . ALA B 1 84 ? 33.125 15.742 16.188 1 73.31 84 ALA B O 1
ATOM 4413 N N . LYS B 1 85 ? 32.719 14.062 14.836 1 79.12 85 LYS B N 1
ATOM 4414 C CA . LYS B 1 85 ? 34.125 13.688 14.891 1 79.12 85 LYS B CA 1
ATOM 4415 C C . LYS B 1 85 ? 34.875 14.242 13.688 1 79.12 85 LYS B C 1
ATOM 4417 O O . LYS B 1 85 ? 36.125 14.148 13.633 1 79.12 85 LYS B O 1
ATOM 4422 N N . VAL B 1 86 ? 34.062 14.82 12.852 1 80 86 VAL B N 1
ATOM 4423 C CA . VAL B 1 86 ? 34.688 15.281 11.625 1 80 86 VAL B CA 1
ATOM 4424 C C . VAL B 1 86 ? 35.25 16.688 11.828 1 80 86 VAL B C 1
ATOM 4426 O O . VAL B 1 86 ? 34.625 17.531 12.461 1 80 86 VAL B O 1
ATOM 4429 N N . GLY B 1 87 ? 36.406 17.016 11.75 1 73.81 87 GLY B N 1
ATOM 4430 C CA . GLY B 1 87 ? 37.062 18.312 11.867 1 73.81 87 GLY B CA 1
ATOM 4431 C C . GLY B 1 87 ? 36.688 19.281 10.766 1 73.81 87 GLY B C 1
ATOM 4432 O O . GLY B 1 87 ? 35.594 19.156 10.18 1 73.81 87 GLY B O 1
ATOM 4433 N N . GLU B 1 88 ? 37.406 20.328 10.594 1 75.19 88 GLU B N 1
ATOM 4434 C CA . GLU B 1 88 ? 37.125 21.422 9.68 1 75.19 88 GLU B CA 1
ATOM 4435 C C . GLU B 1 88 ? 37.688 21.156 8.289 1 75.19 88 GLU B C 1
ATOM 4437 O O . GLU B 1 88 ? 37.375 21.875 7.34 1 75.19 88 GLU B O 1
ATOM 4442 N N . SER B 1 89 ? 38.375 20.094 8.18 1 87.44 89 SER B N 1
ATOM 4443 C CA . SER B 1 89 ? 38.969 19.812 6.875 1 87.44 89 SER B CA 1
ATOM 4444 C C . SER B 1 89 ? 37.875 19.391 5.871 1 87.44 89 SER B C 1
ATOM 4446 O O . SER B 1 89 ? 37.062 18.516 6.168 1 87.44 89 SER B O 1
ATOM 4448 N N . ARG B 1 90 ? 38 20 4.723 1 88.19 90 ARG B N 1
ATOM 4449 C CA . ARG B 1 90 ? 37.031 19.703 3.672 1 88.19 90 ARG B CA 1
ATOM 4450 C C . ARG B 1 90 ? 37.094 18.25 3.238 1 88.19 90 ARG B C 1
ATOM 4452 O O . ARG B 1 90 ? 36.062 17.594 3.051 1 88.19 90 ARG B O 1
ATOM 4459 N N . VAL B 1 91 ? 38.312 17.781 3.068 1 93.75 91 VAL B N 1
ATOM 4460 C CA . VAL B 1 91 ? 38.531 16.422 2.604 1 93.75 91 VAL B CA 1
ATOM 4461 C C . VAL B 1 91 ? 37.938 15.43 3.605 1 93.75 91 VAL B C 1
ATOM 4463 O O . VAL B 1 91 ? 37.25 14.492 3.221 1 93.75 91 VAL B O 1
ATOM 4466 N N . ARG B 1 92 ? 38.188 15.609 4.801 1 93.12 92 ARG B N 1
ATOM 4467 C CA . ARG B 1 92 ? 37.688 14.719 5.836 1 93.12 92 ARG B CA 1
ATOM 4468 C C . ARG B 1 92 ? 36.156 14.781 5.914 1 93.12 92 ARG B C 1
ATOM 4470 O O . ARG B 1 92 ? 35.5 13.758 6.078 1 93.12 92 ARG B O 1
ATOM 4477 N N . LEU B 1 93 ? 35.656 15.977 5.797 1 91.44 93 LEU B N 1
ATOM 4478 C CA . LEU B 1 93 ? 34.219 16.188 5.898 1 91.44 93 LEU B CA 1
ATOM 4479 C C . LEU B 1 93 ? 33.5 15.492 4.754 1 91.44 93 LEU B C 1
ATOM 4481 O O . LEU B 1 93 ? 32.562 14.711 4.98 1 91.44 93 LEU B O 1
ATOM 4485 N N . VAL B 1 94 ? 33.906 15.773 3.537 1 95.25 94 VAL B N 1
ATOM 4486 C CA . VAL B 1 94 ? 33.281 15.203 2.354 1 95.25 94 VAL B CA 1
ATOM 4487 C C . VAL B 1 94 ? 33.406 13.68 2.381 1 95.25 94 VAL B C 1
ATOM 4489 O O . VAL B 1 94 ? 32.438 12.961 2.117 1 95.25 94 VAL B O 1
ATOM 4492 N N . SER B 1 95 ? 34.594 13.211 2.732 1 96.25 95 SER B N 1
ATOM 4493 C CA . SER B 1 95 ? 34.812 11.773 2.773 1 96.25 95 SER B CA 1
ATOM 4494 C C . SER B 1 95 ? 33.938 11.102 3.828 1 96.25 95 SER B C 1
ATOM 4496 O O . SER B 1 95 ? 33.406 10.023 3.59 1 96.25 95 SER B O 1
ATOM 4498 N N . ALA B 1 96 ? 33.844 11.703 4.949 1 94.56 96 ALA B N 1
ATOM 4499 C CA . ALA B 1 96 ? 33.031 11.133 6.039 1 94.56 96 ALA B CA 1
ATOM 4500 C C . ALA B 1 96 ? 31.562 11.078 5.672 1 94.56 96 ALA B C 1
ATOM 4502 O O . ALA B 1 96 ? 30.906 10.062 5.914 1 94.56 96 ALA B O 1
ATOM 4503 N N . ILE B 1 97 ? 31.062 12.141 5.121 1 94.06 97 ILE B N 1
ATOM 4504 C CA . ILE B 1 97 ? 29.672 12.211 4.715 1 94.06 97 ILE B CA 1
ATOM 4505 C C . ILE B 1 97 ? 29.391 11.148 3.654 1 94.06 97 ILE B C 1
ATOM 4507 O O . ILE B 1 97 ? 28.391 10.43 3.738 1 94.06 97 ILE B O 1
ATOM 4511 N N . MET B 1 98 ? 30.266 11.055 2.705 1 97.44 98 MET B N 1
ATOM 4512 C CA . MET B 1 98 ? 30.078 10.117 1.599 1 97.44 98 MET B CA 1
ATOM 4513 C C . MET B 1 98 ? 30.188 8.672 2.084 1 97.44 98 MET B C 1
ATOM 4515 O O . MET B 1 98 ? 29.422 7.812 1.651 1 97.44 98 MET B O 1
ATOM 4519 N N . LEU B 1 99 ? 31.125 8.406 2.979 1 96.38 99 LEU B N 1
ATOM 4520 C CA . LEU B 1 99 ? 31.25 7.062 3.531 1 96.38 99 LEU B CA 1
ATOM 4521 C C . LEU B 1 99 ? 30.031 6.688 4.355 1 96.38 99 LEU B C 1
ATOM 4523 O O . LEU B 1 99 ? 29.562 5.547 4.293 1 96.38 99 LEU B O 1
ATOM 4527 N N . LEU B 1 100 ? 29.562 7.617 5.059 1 94.75 100 LEU B N 1
ATOM 4528 C CA . LEU B 1 100 ? 28.391 7.375 5.91 1 94.75 100 LEU B CA 1
ATOM 4529 C C . LEU B 1 100 ? 27.156 7.07 5.066 1 94.75 100 LEU B C 1
ATOM 4531 O O . LEU B 1 100 ? 26.453 6.094 5.328 1 94.75 100 LEU B O 1
ATOM 4535 N N . VAL B 1 101 ? 26.906 7.945 4.109 1 96.44 101 VAL B N 1
ATOM 4536 C CA . VAL B 1 101 ? 25.719 7.738 3.299 1 96.44 101 VAL B CA 1
ATOM 4537 C C . VAL B 1 101 ? 25.828 6.418 2.539 1 96.44 101 VAL B C 1
ATOM 4539 O O . VAL B 1 101 ? 24.828 5.719 2.35 1 96.44 101 VAL B O 1
ATOM 4542 N N . ALA B 1 102 ? 27 6.105 2.08 1 97.81 102 ALA B N 1
ATOM 4543 C CA . ALA B 1 102 ? 27.219 4.832 1.395 1 97.81 102 ALA B CA 1
ATOM 4544 C C . ALA B 1 102 ? 26.906 3.656 2.314 1 97.81 102 ALA B C 1
ATOM 4546 O O . ALA B 1 102 ? 26.219 2.717 1.915 1 97.81 102 ALA B O 1
ATOM 4547 N N . ALA B 1 103 ? 27.375 3.715 3.477 1 95.44 103 ALA B N 1
ATOM 4548 C CA . ALA B 1 103 ? 27.141 2.652 4.453 1 95.44 103 ALA B CA 1
ATOM 4549 C C . ALA B 1 103 ? 25.656 2.537 4.789 1 95.44 103 ALA B C 1
ATOM 4551 O O . ALA B 1 103 ? 25.125 1.431 4.898 1 95.44 103 ALA B O 1
ATOM 4552 N N . LEU B 1 104 ? 25.031 3.656 4.957 1 93.81 104 LEU B N 1
ATOM 4553 C CA . LEU B 1 104 ? 23.609 3.664 5.273 1 93.81 104 LEU B CA 1
ATOM 4554 C C . LEU B 1 104 ? 22.781 3.119 4.109 1 93.81 104 LEU B C 1
ATOM 4556 O O . LEU B 1 104 ? 21.797 2.408 4.32 1 93.81 104 LEU B O 1
ATOM 4560 N N . THR B 1 105 ? 23.188 3.498 2.947 1 95.75 105 THR B N 1
ATOM 4561 C CA . THR B 1 105 ? 22.484 3.031 1.759 1 95.75 105 THR B CA 1
ATOM 4562 C C . THR B 1 105 ? 22.531 1.508 1.667 1 95.75 105 THR B C 1
ATOM 4564 O O . THR B 1 105 ? 21.547 0.876 1.26 1 95.75 105 THR B O 1
ATOM 4567 N N . ALA B 1 106 ? 23.625 0.95 2.039 1 94.44 106 ALA B N 1
ATOM 4568 C CA . ALA B 1 106 ? 23.797 -0.5 2 1 94.44 106 ALA B CA 1
ATOM 4569 C C . ALA B 1 106 ? 22.781 -1.198 2.896 1 94.44 106 ALA B C 1
ATOM 4571 O O . ALA B 1 106 ? 22.453 -2.367 2.676 1 94.44 106 ALA B O 1
ATOM 4572 N N . LEU B 1 107 ? 22.234 -0.458 3.785 1 87.44 107 LEU B N 1
ATOM 4573 C CA . LEU B 1 107 ? 21.359 -1.063 4.777 1 87.44 107 LEU B CA 1
ATOM 4574 C C . LEU B 1 107 ? 19.906 -0.645 4.547 1 87.44 107 LEU B C 1
ATOM 4576 O O . LEU B 1 107 ? 18.984 -1.391 4.871 1 87.44 107 LEU B O 1
ATOM 4580 N N . ILE B 1 108 ? 19.688 0.5 4.133 1 87.75 108 ILE B N 1
ATOM 4581 C CA . ILE B 1 108 ? 18.312 0.997 4.008 1 87.75 108 ILE B CA 1
ATOM 4582 C C . ILE B 1 108 ? 17.969 1.188 2.533 1 87.75 108 ILE B C 1
ATOM 4584 O O . ILE B 1 108 ? 17.438 0.283 1.894 1 87.75 108 ILE B O 1
ATOM 4588 N N . SER B 1 109 ? 18.375 2.285 1.875 1 90.44 109 SER B N 1
ATOM 4589 C CA . SER B 1 109 ? 18.156 2.568 0.46 1 90.44 109 SER B CA 1
ATOM 4590 C C . SER B 1 109 ? 18.812 3.887 0.054 1 90.44 109 SER B C 1
ATOM 4592 O O . SER B 1 109 ? 19.203 4.684 0.911 1 90.44 109 SER B O 1
ATOM 4594 N N . VAL B 1 110 ? 18.922 3.986 -1.196 1 94.88 110 VAL B N 1
ATOM 4595 C CA . VAL B 1 110 ? 19.516 5.207 -1.735 1 94.88 110 VAL B CA 1
ATOM 4596 C C . VAL B 1 110 ? 18.672 6.414 -1.321 1 94.88 110 VAL B C 1
ATOM 4598 O O . VAL B 1 110 ? 19.188 7.367 -0.73 1 94.88 110 VAL B O 1
ATOM 4601 N N . ASN B 1 111 ? 17.406 6.371 -1.505 1 90.5 111 ASN B N 1
ATOM 4602 C CA . ASN B 1 111 ? 16.516 7.488 -1.205 1 90.5 111 ASN B CA 1
ATOM 4603 C C . ASN B 1 111 ? 16.391 7.727 0.298 1 90.5 111 ASN B C 1
ATOM 4605 O O . ASN B 1 111 ? 16.406 8.867 0.753 1 90.5 111 ASN B O 1
ATOM 4609 N N . GLY B 1 112 ? 16.328 6.664 0.972 1 87.56 112 GLY B N 1
ATOM 4610 C CA . GLY B 1 112 ? 16.203 6.785 2.416 1 87.56 112 GLY B CA 1
ATOM 4611 C C . GLY B 1 112 ? 17.438 7.391 3.07 1 87.56 112 GLY B C 1
ATOM 4612 O O . GLY B 1 112 ? 17.312 8.258 3.936 1 87.56 112 GLY B O 1
ATOM 4613 N N . ALA B 1 113 ? 18.562 6.961 2.664 1 93 113 ALA B N 1
ATOM 4614 C CA . ALA B 1 113 ? 19.812 7.453 3.24 1 93 113 ALA B CA 1
ATOM 4615 C C . ALA B 1 113 ? 20.016 8.93 2.93 1 93 113 ALA B C 1
ATOM 4617 O O . ALA B 1 113 ? 20.391 9.711 3.811 1 93 113 ALA B O 1
ATOM 4618 N N . VAL B 1 114 ? 19.734 9.32 1.718 1 92.69 114 VAL B N 1
ATOM 4619 C CA . VAL B 1 114 ? 19.891 10.711 1.305 1 92.69 114 VAL B CA 1
ATOM 4620 C C . VAL B 1 114 ? 18.891 11.586 2.041 1 92.69 114 VAL B C 1
ATOM 4622 O O . VAL B 1 114 ? 19.25 12.641 2.582 1 92.69 114 VAL B O 1
ATOM 4625 N N . ALA B 1 115 ? 17.703 11.156 2.121 1 85.75 115 ALA B N 1
ATOM 4626 C CA . ALA B 1 115 ? 16.672 11.914 2.814 1 85.75 115 ALA B CA 1
ATOM 4627 C C . ALA B 1 115 ? 17.031 12.117 4.285 1 85.75 115 ALA B C 1
ATOM 4629 O O . ALA B 1 115 ? 16.75 13.172 4.855 1 85.75 115 ALA B O 1
ATOM 4630 N N . ALA B 1 116 ? 17.625 11.164 4.824 1 82.88 116 ALA B N 1
ATOM 4631 C CA . ALA B 1 116 ? 17.953 11.203 6.246 1 82.88 116 ALA B CA 1
ATOM 4632 C C . ALA B 1 116 ? 19.109 12.156 6.516 1 82.88 116 ALA B C 1
ATOM 4634 O O . ALA B 1 116 ? 19.141 12.828 7.551 1 82.88 116 ALA B O 1
ATOM 4635 N N . LEU B 1 117 ? 20 12.25 5.617 1 88.25 117 LEU B N 1
ATOM 4636 C CA . LEU B 1 117 ? 21.25 12.938 5.922 1 88.25 117 LEU B CA 1
ATOM 4637 C C . LEU B 1 117 ? 21.219 14.367 5.379 1 88.25 117 LEU B C 1
ATOM 4639 O O . LEU B 1 117 ? 21.984 15.219 5.84 1 88.25 117 LEU B O 1
ATOM 4643 N N . VAL B 1 118 ? 20.391 14.664 4.41 1 87.31 118 VAL B N 1
ATOM 4644 C CA . VAL B 1 118 ? 20.391 15.961 3.742 1 87.31 118 VAL B CA 1
ATOM 4645 C C . VAL B 1 118 ? 20.188 17.078 4.77 1 87.31 118 VAL B C 1
ATOM 4647 O O . VAL B 1 118 ? 20.969 18.031 4.828 1 87.31 118 VAL B O 1
ATOM 4650 N N . PRO B 1 119 ? 19.156 16.969 5.637 1 75.88 119 PRO B N 1
ATOM 4651 C CA . PRO B 1 119 ? 18.984 18.047 6.613 1 75.88 119 PRO B CA 1
ATOM 4652 C C . PRO B 1 119 ? 20.219 18.234 7.504 1 75.88 119 PRO B C 1
ATOM 4654 O O . PRO B 1 119 ? 20.609 19.375 7.777 1 75.88 119 PRO B O 1
ATOM 4657 N N . MET B 1 120 ? 20.766 17.203 7.855 1 77.31 120 MET B N 1
ATOM 4658 C CA . MET B 1 120 ? 21.938 17.25 8.734 1 77.31 120 MET B CA 1
ATOM 4659 C C . MET B 1 120 ? 23.141 17.859 8.016 1 77.31 120 MET B C 1
ATOM 4661 O O . MET B 1 120 ? 23.891 18.641 8.602 1 77.31 120 MET B O 1
ATOM 4665 N N . VAL B 1 121 ? 23.344 17.484 6.828 1 86.62 121 VAL B N 1
ATOM 4666 C CA . VAL B 1 121 ? 24.484 17.984 6.055 1 86.62 121 VAL B CA 1
ATOM 4667 C C . VAL B 1 121 ? 24.312 19.469 5.781 1 86.62 121 VAL B C 1
ATOM 4669 O O . VAL B 1 121 ? 25.297 20.219 5.781 1 86.62 121 VAL B O 1
ATOM 4672 N N . VAL B 1 122 ? 23.109 19.891 5.594 1 82.44 122 VAL B N 1
ATOM 4673 C CA . VAL B 1 122 ? 22.828 21.312 5.371 1 82.44 122 VAL B CA 1
ATOM 4674 C C . VAL B 1 122 ? 23.188 22.109 6.625 1 82.44 122 VAL B C 1
ATOM 4676 O O . VAL B 1 122 ? 23.859 23.141 6.543 1 82.44 122 VAL B O 1
ATOM 4679 N N . VAL B 1 123 ? 22.766 21.625 7.68 1 72.44 123 VAL B N 1
ATOM 4680 C CA . VAL B 1 123 ? 23.047 22.297 8.945 1 72.44 123 VAL B CA 1
ATOM 4681 C C . VAL B 1 123 ? 24.562 22.359 9.172 1 72.44 123 VAL B C 1
ATOM 4683 O O . VAL B 1 123 ? 25.094 23.391 9.594 1 72.44 123 VAL B O 1
ATOM 4686 N N . LEU B 1 124 ? 25.172 21.359 8.938 1 75.56 124 LEU B N 1
ATOM 4687 C CA . LEU B 1 124 ? 26.609 21.297 9.109 1 75.56 124 LEU B CA 1
ATOM 4688 C C . LEU B 1 124 ? 27.328 22.281 8.188 1 75.56 124 LEU B C 1
ATOM 4690 O O . LEU B 1 124 ? 28.297 22.906 8.586 1 75.56 124 LEU B O 1
ATOM 4694 N N . ALA B 1 125 ? 26.906 22.312 7.008 1 82.25 125 ALA B N 1
ATOM 4695 C CA . ALA B 1 125 ? 27.484 23.234 6.039 1 82.25 125 ALA B CA 1
ATOM 4696 C C . ALA B 1 125 ? 27.359 24.688 6.523 1 82.25 125 ALA B C 1
ATOM 4698 O O . ALA B 1 125 ? 28.312 25.453 6.449 1 82.25 125 ALA B O 1
ATOM 4699 N N . VAL B 1 126 ? 26.25 24.938 7.035 1 72.06 126 VAL B N 1
ATOM 4700 C CA . VAL B 1 126 ? 26 26.281 7.535 1 72.06 126 VAL B CA 1
ATOM 4701 C C . VAL B 1 126 ? 26.906 26.562 8.734 1 72.06 126 VAL B C 1
ATOM 4703 O O . VAL B 1 126 ? 27.531 27.625 8.812 1 72.06 126 VAL B O 1
ATOM 4706 N N . ARG B 1 127 ? 27 25.719 9.547 1 70.31 127 ARG B N 1
ATOM 4707 C CA . ARG B 1 127 ? 27.797 25.875 10.758 1 70.31 127 ARG B CA 1
ATOM 4708 C C . ARG B 1 127 ? 29.266 26.062 10.422 1 70.31 127 ARG B C 1
ATOM 4710 O O . ARG B 1 127 ? 29.984 26.812 11.094 1 70.31 127 ARG B O 1
ATOM 4717 N N . LEU B 1 128 ? 29.656 25.438 9.445 1 77.06 128 LEU B N 1
ATOM 4718 C CA . LEU B 1 128 ? 31.078 25.453 9.102 1 77.06 128 LEU B CA 1
ATOM 4719 C C . LEU B 1 128 ? 31.359 26.516 8.055 1 77.06 128 LEU B C 1
ATOM 4721 O O . LEU B 1 128 ? 32.5 26.688 7.621 1 77.06 128 LEU B O 1
ATOM 4725 N N . GLY B 1 129 ? 30.312 27.156 7.652 1 77 129 GLY B N 1
ATOM 4726 C CA . GLY B 1 129 ? 30.484 28.203 6.656 1 77 129 GLY B CA 1
ATOM 4727 C C . GLY B 1 129 ? 30.859 27.672 5.289 1 77 129 GLY B C 1
ATOM 4728 O O . GLY B 1 129 ? 31.672 28.281 4.582 1 77 129 GLY B O 1
ATOM 4729 N N . LYS B 1 130 ? 30.469 26.547 5.012 1 83 130 LYS B N 1
ATOM 4730 C CA . LYS B 1 130 ? 30.719 25.922 3.715 1 83 130 LYS B CA 1
ATOM 4731 C C . LYS B 1 130 ? 29.469 25.938 2.84 1 83 130 LYS B C 1
ATOM 4733 O O . LYS B 1 130 ? 28.359 26.016 3.35 1 83 130 LYS B O 1
ATOM 4738 N N . SER B 1 131 ? 29.688 25.969 1.566 1 87.75 131 SER B N 1
ATOM 4739 C CA . SER B 1 131 ? 28.562 25.906 0.641 1 87.75 131 SER B CA 1
ATOM 4740 C C . SER B 1 131 ? 27.953 24.5 0.62 1 87.75 131 SER B C 1
ATOM 4742 O O . SER B 1 131 ? 28.672 23.5 0.563 1 87.75 131 SER B O 1
ATOM 4744 N N . THR B 1 132 ? 26.641 24.453 0.655 1 89.69 132 THR B N 1
ATOM 4745 C CA . THR B 1 132 ? 25.922 23.188 0.641 1 89.69 132 THR B CA 1
ATOM 4746 C C . THR B 1 132 ? 26.156 22.453 -0.678 1 89.69 132 THR B C 1
ATOM 4748 O O . THR B 1 132 ? 26.172 21.219 -0.714 1 89.69 132 THR B O 1
ATOM 4751 N N . SER B 1 133 ? 26.391 23.203 -1.743 1 93.12 133 SER B N 1
ATOM 4752 C CA . SER B 1 133 ? 26.578 22.625 -3.07 1 93.12 133 SER B CA 1
ATOM 4753 C C . SER B 1 133 ? 27.828 21.766 -3.127 1 93.12 133 SER B C 1
ATOM 4755 O O . SER B 1 133 ? 27.953 20.891 -3.982 1 93.12 133 SER B O 1
ATOM 4757 N N . GLN B 1 134 ? 28.672 22 -2.201 1 93.69 134 GLN B N 1
ATOM 4758 C CA . GLN B 1 134 ? 29.938 21.266 -2.207 1 93.69 134 GLN B CA 1
ATOM 4759 C C . GLN B 1 134 ? 29.797 19.922 -1.509 1 93.69 134 GLN B C 1
ATOM 4761 O O . GLN B 1 134 ? 30.672 19.047 -1.644 1 93.69 134 GLN B O 1
ATOM 4766 N N . LEU B 1 135 ? 28.703 19.719 -0.873 1 93.31 135 LEU B N 1
ATOM 4767 C CA . LEU B 1 135 ? 28.578 18.547 -0.017 1 93.31 135 LEU B CA 1
ATOM 4768 C C . LEU B 1 135 ? 27.438 17.656 -0.47 1 93.31 135 LEU B C 1
ATOM 4770 O O . LEU B 1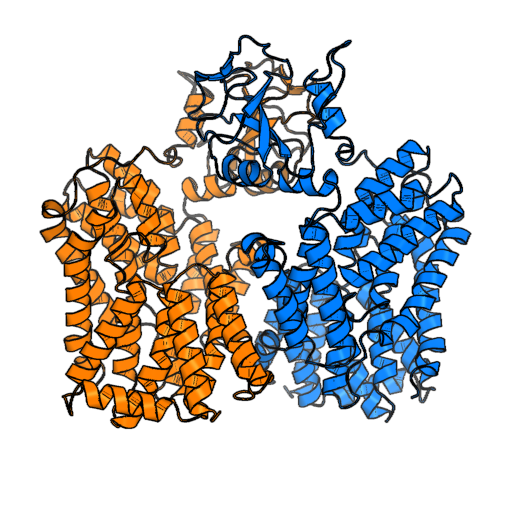 135 ? 27.531 16.422 -0.394 1 93.31 135 LEU B O 1
ATOM 4774 N N . LEU B 1 136 ? 26.406 18.219 -1 1 94.75 136 LEU B N 1
ATOM 4775 C CA . LEU B 1 136 ? 25.156 17.469 -1.151 1 94.75 136 LEU B CA 1
ATOM 4776 C C . LEU B 1 136 ? 25.188 16.609 -2.402 1 94.75 136 LEU B C 1
ATOM 4778 O O . LEU B 1 136 ? 24.656 15.492 -2.402 1 94.75 136 LEU B O 1
ATOM 4782 N N . LEU B 1 137 ? 25.75 17.109 -3.48 1 96.94 137 LEU B N 1
ATOM 4783 C CA . LEU B 1 137 ? 25.812 16.281 -4.676 1 96.94 137 LEU B CA 1
ATOM 4784 C C . LEU B 1 137 ? 26.734 15.078 -4.449 1 96.94 137 LEU B C 1
ATOM 4786 O O . LEU B 1 137 ? 26.375 13.953 -4.797 1 96.94 137 LEU B O 1
ATOM 4790 N N . PRO B 1 138 ? 27.906 15.273 -3.812 1 97.62 138 PRO B N 1
ATOM 4791 C CA . PRO B 1 138 ? 28.734 14.117 -3.438 1 97.62 138 PRO B CA 1
ATOM 4792 C C . PRO B 1 138 ? 27.984 13.125 -2.549 1 97.62 138 PRO B C 1
ATOM 4794 O O . PRO B 1 138 ? 28.172 11.914 -2.691 1 97.62 138 PRO B O 1
ATOM 4797 N N . LEU B 1 139 ? 27.203 13.656 -1.692 1 96.31 139 LEU B N 1
ATOM 4798 C CA . LEU B 1 139 ? 26.391 12.805 -0.826 1 96.31 139 LEU B CA 1
ATOM 4799 C C . LEU B 1 139 ? 25.469 11.906 -1.649 1 96.31 139 LEU B C 1
ATOM 4801 O O . LEU B 1 139 ? 25.438 10.688 -1.444 1 96.31 139 LEU B O 1
ATOM 4805 N N . ALA B 1 140 ? 24.766 12.461 -2.566 1 97.44 140 ALA B N 1
ATOM 4806 C CA . ALA B 1 140 ? 23.844 11.703 -3.402 1 97.44 140 ALA B CA 1
ATOM 4807 C C . ALA B 1 140 ? 24.578 10.664 -4.242 1 97.44 140 ALA B C 1
ATOM 4809 O O . ALA B 1 140 ? 24.141 9.516 -4.352 1 97.44 140 ALA B O 1
ATOM 4810 N N . PHE B 1 141 ? 25.688 11.086 -4.812 1 98.5 141 PHE B N 1
ATOM 4811 C CA . PHE B 1 141 ? 26.453 10.203 -5.688 1 98.5 141 PHE B CA 1
ATOM 4812 C C . PHE B 1 141 ? 27.062 9.047 -4.898 1 98.5 141 PHE B C 1
ATOM 4814 O O . PHE B 1 141 ? 27.141 7.922 -5.395 1 98.5 141 PHE B O 1
ATOM 4821 N N . ALA B 1 142 ? 27.453 9.328 -3.686 1 98.38 142 ALA B N 1
ATOM 4822 C CA . ALA B 1 142 ? 28 8.266 -2.836 1 98.38 142 ALA B CA 1
ATOM 4823 C C . ALA B 1 142 ? 26.906 7.277 -2.439 1 98.38 142 ALA B C 1
ATOM 4825 O O . ALA B 1 142 ? 27.188 6.094 -2.225 1 98.38 142 ALA B O 1
ATOM 4826 N N . ALA B 1 143 ? 25.719 7.781 -2.293 1 97.94 143 ALA B N 1
ATOM 4827 C CA . ALA B 1 143 ? 24.594 6.883 -2.023 1 97.94 143 ALA B CA 1
ATOM 4828 C C . ALA B 1 143 ? 24.406 5.879 -3.156 1 97.94 143 ALA B C 1
ATOM 4830 O O . ALA B 1 143 ? 24.172 4.695 -2.914 1 97.94 143 ALA B O 1
ATOM 4831 N N . HIS B 1 144 ? 24.516 6.305 -4.398 1 98.12 144 HIS B N 1
ATOM 4832 C CA . HIS B 1 144 ? 24.422 5.41 -5.547 1 98.12 144 HIS B CA 1
ATOM 4833 C C . HIS B 1 144 ? 25.516 4.352 -5.516 1 98.12 144 HIS B C 1
ATOM 4835 O O . HIS B 1 144 ? 25.25 3.172 -5.758 1 98.12 144 HIS B O 1
ATOM 4841 N N . ALA B 1 145 ? 26.703 4.824 -5.262 1 98.5 145 ALA B N 1
ATOM 4842 C CA . ALA B 1 145 ? 27.797 3.869 -5.152 1 98.5 145 ALA B CA 1
ATOM 4843 C C . ALA B 1 145 ? 27.562 2.9 -3.996 1 98.5 145 ALA B C 1
ATOM 4845 O O . ALA B 1 145 ? 27.844 1.705 -4.113 1 98.5 145 ALA B O 1
ATOM 4846 N N . GLY B 1 146 ? 27.078 3.416 -2.922 1 98.06 146 GLY B N 1
ATOM 4847 C CA . GLY B 1 146 ? 26.828 2.613 -1.735 1 98.06 146 GLY B CA 1
ATOM 4848 C C . GLY B 1 146 ? 25.781 1.531 -1.962 1 98.06 146 GLY B C 1
ATOM 4849 O O . GLY B 1 146 ? 25.781 0.518 -1.26 1 98.06 146 GLY B O 1
ATOM 4850 N N . SER B 1 147 ? 24.875 1.744 -2.904 1 97.69 147 SER B N 1
ATOM 4851 C CA . SER B 1 147 ? 23.844 0.766 -3.215 1 97.69 147 SER B CA 1
ATOM 4852 C C . SER B 1 147 ? 24.453 -0.532 -3.74 1 97.69 147 SER B C 1
ATOM 4854 O O . SER B 1 147 ? 23.781 -1.566 -3.775 1 97.69 147 SER B O 1
ATOM 4856 N N . MET B 1 148 ? 25.719 -0.495 -4.094 1 98.19 148 MET B N 1
ATOM 4857 C CA . MET B 1 148 ? 26.422 -1.649 -4.656 1 98.19 148 MET B CA 1
ATOM 4858 C C . MET B 1 148 ? 27.219 -2.377 -3.586 1 98.19 148 MET B C 1
ATOM 4860 O O . MET B 1 148 ? 28 -3.277 -3.896 1 98.19 148 MET B O 1
ATOM 4864 N N . LEU B 1 149 ? 27.031 -2.053 -2.34 1 98.19 149 LEU B N 1
ATOM 4865 C CA . LEU B 1 149 ? 27.859 -2.645 -1.286 1 98.19 149 LEU B CA 1
ATOM 4866 C C . LEU B 1 149 ? 27.266 -3.979 -0.83 1 98.19 149 LEU B C 1
ATOM 4868 O O . LEU B 1 149 ? 28.016 -4.898 -0.481 1 98.19 149 LEU B O 1
ATOM 4872 N N . THR B 1 150 ? 25.969 -4.035 -0.786 1 97.5 150 THR B N 1
ATOM 4873 C CA . THR B 1 150 ? 25.312 -5.254 -0.32 1 97.5 150 THR B CA 1
ATOM 4874 C C . THR B 1 150 ? 24.125 -5.613 -1.217 1 97.5 150 THR B C 1
ATOM 4876 O O . THR B 1 150 ? 23.672 -4.785 -2.012 1 97.5 150 THR B O 1
ATOM 4879 N N . LEU B 1 151 ? 23.672 -6.863 -1.091 1 96.81 151 LEU B N 1
ATOM 4880 C CA . LEU B 1 151 ? 22.516 -7.352 -1.836 1 96.81 151 LEU B CA 1
ATOM 4881 C C . LEU B 1 151 ? 21.297 -6.465 -1.593 1 96.81 151 LEU B C 1
ATOM 4883 O O . LEU B 1 151 ? 20.531 -6.191 -2.518 1 96.81 151 LEU B O 1
ATOM 4887 N N . THR B 1 152 ? 21.141 -5.91 -0.379 1 94.88 152 THR B N 1
ATOM 4888 C CA . THR B 1 152 ? 19.922 -5.215 0.043 1 94.88 152 THR B CA 1
ATOM 4889 C C . THR B 1 152 ? 20.016 -3.723 -0.259 1 94.88 152 THR B C 1
ATOM 4891 O O . THR B 1 152 ? 19.125 -2.953 0.096 1 94.88 152 THR B O 1
ATOM 4894 N N . GLY B 1 153 ? 21.094 -3.35 -0.898 1 95.69 153 GLY B N 1
ATOM 4895 C CA . GLY B 1 153 ? 21.344 -1.93 -1.104 1 95.69 153 GLY B CA 1
ATOM 4896 C C . GLY B 1 153 ? 20.344 -1.289 -2.057 1 95.69 153 GLY B C 1
ATOM 4897 O O . GLY B 1 153 ? 20.094 -0.085 -1.981 1 95.69 153 GLY B O 1
ATOM 4898 N N . THR B 1 154 ? 19.891 -2.053 -2.957 1 95.38 154 THR B N 1
ATOM 4899 C CA . THR B 1 154 ? 18.922 -1.598 -3.947 1 95.38 154 THR B CA 1
ATOM 4900 C C . THR B 1 154 ? 18.094 -2.768 -4.48 1 95.38 154 THR B C 1
ATOM 4902 O O . THR B 1 154 ? 18.594 -3.898 -4.543 1 95.38 154 THR B O 1
ATOM 4905 N N . PRO B 1 155 ? 16.875 -2.5 -4.863 1 95.06 155 PRO B N 1
ATOM 4906 C CA . PRO B 1 155 ? 16.062 -3.564 -5.465 1 95.06 155 PRO B CA 1
ATOM 4907 C C . PRO B 1 155 ? 16.703 -4.156 -6.719 1 95.06 155 PRO B C 1
ATOM 4909 O O . PRO B 1 155 ? 16.5 -5.332 -7.027 1 95.06 155 PRO B O 1
ATOM 4912 N N . VAL B 1 156 ? 17.469 -3.434 -7.418 1 96.75 156 VAL B N 1
ATOM 4913 C CA . VAL B 1 156 ? 18.109 -3.889 -8.648 1 96.75 156 VAL B CA 1
ATOM 4914 C C . VAL B 1 156 ? 19.031 -5.07 -8.352 1 96.75 156 VAL B C 1
ATOM 4916 O O . VAL B 1 156 ? 19.062 -6.043 -9.102 1 96.75 156 VAL B O 1
ATOM 4919 N N . ASN B 1 157 ? 19.75 -4.977 -7.23 1 97.81 157 ASN B N 1
ATOM 4920 C CA . ASN B 1 157 ? 20.625 -6.07 -6.84 1 97.81 157 ASN B CA 1
ATOM 4921 C C . ASN B 1 157 ? 19.859 -7.363 -6.613 1 97.81 157 ASN B C 1
ATOM 4923 O O . ASN B 1 157 ? 20.312 -8.445 -6.977 1 97.81 157 ASN B O 1
ATOM 4927 N N . ILE B 1 158 ? 18.719 -7.215 -6.055 1 96.25 158 ILE B N 1
ATOM 4928 C CA . ILE B 1 158 ? 17.875 -8.359 -5.762 1 96.25 158 ILE B CA 1
ATOM 4929 C C . ILE B 1 158 ? 17.359 -8.977 -7.066 1 96.25 158 ILE B C 1
ATOM 4931 O O . ILE B 1 158 ? 17.391 -10.195 -7.238 1 96.25 158 ILE B O 1
ATOM 4935 N N . ILE B 1 159 ? 16.953 -8.18 -7.969 1 95.81 159 ILE B N 1
ATOM 4936 C CA . ILE B 1 159 ? 16.422 -8.602 -9.258 1 95.81 159 ILE B CA 1
ATOM 4937 C C . ILE B 1 159 ? 17.5 -9.391 -10.016 1 95.81 159 ILE B C 1
ATOM 4939 O O . ILE B 1 159 ? 17.234 -10.492 -10.508 1 95.81 159 ILE B O 1
ATOM 4943 N N . VAL B 1 160 ? 18.703 -8.859 -10.07 1 96.62 160 VAL B N 1
ATOM 4944 C CA . VAL B 1 160 ? 19.766 -9.5 -10.844 1 96.62 160 VAL B CA 1
ATOM 4945 C C . VAL B 1 160 ? 20.203 -10.789 -10.156 1 96.62 160 VAL B C 1
ATOM 4947 O O . VAL B 1 160 ? 20.547 -11.766 -10.828 1 96.62 160 VAL B O 1
ATOM 4950 N N . SER B 1 161 ? 20.234 -10.727 -8.82 1 97 161 SER B N 1
ATOM 4951 C CA . SER B 1 161 ? 20.594 -11.938 -8.086 1 97 161 SER B CA 1
ATOM 4952 C C . SER B 1 161 ? 19.594 -13.062 -8.336 1 97 161 SER B C 1
ATOM 4954 O O . SER B 1 161 ? 19.984 -14.203 -8.562 1 97 161 SER B O 1
ATOM 4956 N N . GLU B 1 162 ? 18.375 -12.719 -8.297 1 94 162 GLU B N 1
ATOM 4957 C CA . GLU B 1 162 ? 17.344 -13.719 -8.562 1 94 162 GLU B CA 1
ATOM 4958 C C . GLU B 1 162 ? 17.406 -14.211 -10 1 94 162 GLU B C 1
ATOM 4960 O O . GLU B 1 162 ? 17.219 -15.406 -10.258 1 94 162 GLU B O 1
ATOM 4965 N N . ALA B 1 163 ? 17.625 -13.352 -10.898 1 94.25 163 ALA B N 1
ATOM 4966 C CA . ALA B 1 163 ? 17.781 -13.734 -12.297 1 94.25 163 ALA B CA 1
ATOM 4967 C C . ALA B 1 163 ? 18.938 -14.695 -12.484 1 94.25 163 ALA B C 1
ATOM 4969 O O . ALA B 1 163 ? 18.859 -15.641 -13.273 1 94.25 163 ALA B O 1
ATOM 4970 N N . ALA B 1 164 ? 20.016 -14.453 -11.773 1 96.5 164 ALA B N 1
ATOM 4971 C CA . ALA B 1 164 ? 21.172 -15.352 -11.812 1 96.5 164 ALA B CA 1
ATOM 4972 C C . ALA B 1 164 ? 20.797 -16.75 -11.328 1 96.5 164 ALA B C 1
ATOM 4974 O O . ALA B 1 164 ? 21.172 -17.75 -11.945 1 96.5 164 ALA B O 1
ATOM 4975 N N . GLU B 1 165 ? 20.078 -16.734 -10.297 1 94.19 165 GLU B N 1
ATOM 4976 C CA . GLU B 1 165 ? 19.641 -18.016 -9.75 1 94.19 165 GLU B CA 1
ATOM 4977 C C . GLU B 1 165 ? 18.734 -18.75 -10.727 1 94.19 165 GLU B C 1
ATOM 4979 O O . GLU B 1 165 ? 18.891 -19.953 -10.945 1 94.19 165 GLU B O 1
ATOM 4984 N N . GLU B 1 166 ? 17.875 -18.062 -11.312 1 89.88 166 GLU B N 1
ATOM 4985 C CA . GLU B 1 166 ? 16.906 -18.656 -12.234 1 89.88 166 GLU B CA 1
ATOM 4986 C C . GLU B 1 166 ? 17.594 -19.156 -13.508 1 89.88 166 GLU B C 1
ATOM 4988 O O . GLU B 1 166 ? 17.109 -20.078 -14.156 1 89.88 166 GLU B O 1
ATOM 4993 N N . SER B 1 167 ? 18.672 -18.547 -13.82 1 91.62 167 SER B N 1
ATOM 4994 C CA . SER B 1 167 ? 19.422 -18.938 -15.016 1 91.62 167 SER B CA 1
ATOM 4995 C C . SER B 1 167 ? 20.297 -20.156 -14.742 1 91.62 167 SER B C 1
ATOM 4997 O O . SER B 1 167 ? 20.922 -20.688 -15.656 1 91.62 167 SER B O 1
ATOM 4999 N N . GLY B 1 168 ? 20.391 -20.547 -13.5 1 92.5 168 GLY B N 1
ATOM 5000 C CA . GLY B 1 168 ? 21.156 -21.734 -13.148 1 92.5 168 GLY B CA 1
ATOM 5001 C C . GLY B 1 168 ? 22.562 -21.422 -12.664 1 92.5 168 GLY B C 1
ATOM 5002 O O . GLY B 1 168 ? 23.312 -22.312 -12.273 1 92.5 168 GLY B O 1
ATOM 5003 N N . ALA B 1 169 ? 22.938 -20.125 -12.609 1 94.44 169 ALA B N 1
ATOM 5004 C CA . ALA B 1 169 ? 24.297 -19.75 -12.227 1 94.44 169 ALA B CA 1
ATOM 5005 C C . ALA B 1 169 ? 24.406 -19.562 -10.711 1 94.44 169 ALA B C 1
ATOM 5007 O O . ALA B 1 169 ? 25.5 -19.359 -10.188 1 94.44 169 ALA B O 1
ATOM 5008 N N . GLY B 1 170 ? 23.344 -19.703 -10.086 1 93.5 170 GLY B N 1
ATOM 5009 C CA . GLY B 1 170 ? 23.328 -19.422 -8.656 1 93.5 170 GLY B CA 1
ATOM 5010 C C . GLY B 1 170 ? 23.125 -17.953 -8.328 1 93.5 170 GLY B C 1
ATOM 5011 O O . GLY B 1 170 ? 23.531 -17.094 -9.102 1 93.5 170 GLY B O 1
ATOM 5012 N N . ALA B 1 171 ? 22.562 -17.688 -7.176 1 94.94 171 ALA B N 1
ATOM 5013 C CA . ALA B 1 171 ? 22.328 -16.312 -6.723 1 94.94 171 ALA B CA 1
ATOM 5014 C C . ALA B 1 171 ? 23.625 -15.664 -6.238 1 94.94 171 ALA B C 1
ATOM 5016 O O . ALA B 1 171 ? 24.547 -16.359 -5.793 1 94.94 171 ALA B O 1
ATOM 5017 N N . PHE B 1 172 ? 23.703 -14.328 -6.375 1 96.69 172 PHE B N 1
ATOM 5018 C CA . PHE B 1 172 ? 24.812 -13.594 -5.781 1 96.69 172 PHE B CA 1
ATOM 5019 C C . PHE B 1 172 ? 24.719 -13.633 -4.258 1 96.69 172 PHE B C 1
ATOM 5021 O O . PHE B 1 172 ? 23.641 -13.5 -3.686 1 96.69 172 PHE B O 1
ATOM 5028 N N . GLY B 1 173 ? 25.891 -13.852 -3.697 1 95.38 173 GLY B N 1
ATOM 5029 C CA . GLY B 1 173 ? 25.938 -13.758 -2.246 1 95.38 173 GLY B CA 1
ATOM 5030 C C . GLY B 1 173 ? 25.688 -12.359 -1.729 1 95.38 173 GLY B C 1
ATOM 5031 O O . GLY B 1 173 ? 25.844 -11.383 -2.469 1 95.38 173 GLY B O 1
ATOM 5032 N N . PHE B 1 174 ? 25.375 -12.297 -0.445 1 95.69 174 PHE B N 1
ATOM 5033 C CA . PHE B 1 174 ? 25.031 -11.023 0.182 1 95.69 174 PHE B CA 1
ATOM 5034 C C . PHE B 1 174 ? 26.156 -10.016 0 1 95.69 174 PHE B C 1
ATOM 5036 O O . PHE B 1 174 ? 25.922 -8.875 -0.394 1 95.69 174 PHE B O 1
ATOM 5043 N N . PHE B 1 175 ? 27.453 -10.445 0.157 1 96.69 175 PHE B N 1
ATOM 5044 C CA . PHE B 1 175 ? 28.594 -9.539 0.131 1 96.69 175 PHE B CA 1
ATOM 5045 C C . PHE B 1 175 ? 29.328 -9.641 -1.196 1 96.69 175 PHE B C 1
ATOM 5047 O O . PHE B 1 175 ? 30.422 -9.086 -1.348 1 96.69 175 PHE B O 1
ATOM 5054 N N . SER B 1 176 ? 28.766 -10.414 -2.141 1 96.5 176 SER B N 1
ATOM 5055 C CA . SER B 1 176 ? 29.344 -10.414 -3.482 1 96.5 176 SER B CA 1
ATOM 5056 C C . SER B 1 176 ? 29.375 -9.008 -4.07 1 96.5 176 SER B C 1
ATOM 5058 O O . SER B 1 176 ? 30.281 -8.664 -4.824 1 96.5 176 SER B O 1
ATOM 5060 N N . PHE B 1 177 ? 28.453 -8.227 -3.67 1 97.44 177 PHE B N 1
ATOM 5061 C CA . PHE B 1 177 ? 28.328 -6.863 -4.176 1 97.44 177 PHE B CA 1
ATOM 5062 C C . PHE B 1 177 ? 29.406 -5.961 -3.586 1 97.44 177 PHE B C 1
ATOM 5064 O O . PHE B 1 177 ? 29.797 -4.977 -4.211 1 97.44 177 PHE B O 1
ATOM 5071 N N . THR B 1 178 ? 29.891 -6.355 -2.453 1 98 178 THR B N 1
ATOM 5072 C CA . THR B 1 178 ? 30.922 -5.566 -1.798 1 98 178 THR B CA 1
ATOM 5073 C C . THR B 1 178 ? 32.219 -5.582 -2.615 1 98 178 THR B C 1
ATOM 5075 O O . THR B 1 178 ? 32.938 -4.598 -2.639 1 98 178 THR B O 1
ATOM 5078 N N . LEU B 1 179 ? 32.438 -6.633 -3.291 1 97.75 179 LEU B N 1
ATOM 5079 C CA . LEU B 1 179 ? 33.656 -6.789 -4.078 1 97.75 179 LEU B CA 1
ATOM 5080 C C . LEU B 1 179 ? 33.75 -5.723 -5.164 1 97.75 179 LEU B C 1
ATOM 5082 O O . LEU B 1 179 ? 34.844 -5.238 -5.477 1 97.75 179 LEU B O 1
ATOM 5086 N N . VAL B 1 180 ? 32.656 -5.367 -5.691 1 97.94 180 VAL B N 1
ATOM 5087 C CA . VAL B 1 180 ? 32.594 -4.336 -6.727 1 97.94 180 VAL B CA 1
ATOM 5088 C C . VAL B 1 180 ? 32.219 -2.996 -6.105 1 97.94 180 VAL B C 1
ATOM 5090 O O . VAL B 1 180 ? 32.719 -1.947 -6.516 1 97.94 180 VAL B O 1
ATOM 5093 N N . GLY B 1 181 ? 31.375 -3.055 -5.105 1 98.44 181 GLY B N 1
ATOM 5094 C CA . GLY B 1 181 ? 30.844 -1.854 -4.484 1 98.44 181 GLY B CA 1
ATOM 5095 C C . GLY B 1 181 ? 31.891 -1.054 -3.732 1 98.44 181 GLY B C 1
ATOM 5096 O O . GLY B 1 181 ? 31.859 0.179 -3.746 1 98.44 181 GLY B O 1
ATOM 5097 N N . ALA B 1 182 ? 32.812 -1.744 -3.051 1 98.44 182 ALA B N 1
ATOM 5098 C CA . ALA B 1 182 ? 33.844 -1.049 -2.277 1 98.44 182 ALA B CA 1
ATOM 5099 C C . ALA B 1 182 ? 34.688 -0.178 -3.18 1 98.44 182 ALA B C 1
ATOM 5101 O O . ALA B 1 182 ? 34.875 1.015 -2.922 1 98.44 182 ALA B O 1
ATOM 5102 N N . PRO B 1 183 ? 35.25 -0.749 -4.242 1 98.56 183 PRO B N 1
ATOM 5103 C CA . PRO B 1 183 ? 36 0.104 -5.168 1 98.56 183 PRO B CA 1
ATOM 5104 C C . PRO B 1 183 ? 35.156 1.248 -5.73 1 98.56 183 PRO B C 1
ATOM 5106 O O . PRO B 1 183 ? 35.656 2.352 -5.938 1 98.56 183 PRO B O 1
ATOM 5109 N N . LEU B 1 184 ? 33.906 1.02 -6.027 1 98.75 184 LEU B N 1
ATOM 5110 C CA . LEU B 1 184 ? 33.031 2.059 -6.547 1 98.75 184 LEU B CA 1
ATOM 5111 C C . LEU B 1 184 ? 32.875 3.197 -5.543 1 98.75 184 LEU B C 1
ATOM 5113 O O . LEU B 1 184 ? 32.938 4.371 -5.914 1 98.75 184 LEU B O 1
ATOM 5117 N N . VAL B 1 185 ? 32.625 2.832 -4.285 1 98.69 185 VAL B N 1
ATOM 5118 C CA . VAL B 1 185 ? 32.469 3.842 -3.246 1 98.69 185 VAL B CA 1
ATOM 5119 C C . VAL B 1 185 ? 33.781 4.625 -3.072 1 98.69 185 VAL B C 1
ATOM 5121 O O . VAL B 1 185 ? 33.75 5.855 -3.062 1 98.69 185 VAL B O 1
ATOM 5124 N N . LEU B 1 186 ? 34.875 3.924 -3.006 1 98.56 186 LEU B N 1
ATOM 5125 C CA . LEU B 1 186 ? 36.188 4.566 -2.795 1 98.56 186 LEU B CA 1
ATOM 5126 C C . LEU B 1 186 ? 36.531 5.469 -3.971 1 98.56 186 LEU B C 1
ATOM 5128 O O . LEU B 1 186 ? 37.031 6.578 -3.775 1 98.56 186 LEU B O 1
ATOM 5132 N N . GLY B 1 187 ? 36.344 4.98 -5.156 1 98.62 187 GLY B N 1
ATOM 5133 C CA . GLY B 1 187 ? 36.594 5.809 -6.328 1 98.62 187 GLY B CA 1
ATOM 5134 C C . GLY B 1 187 ? 35.688 7.035 -6.391 1 98.62 187 GLY B C 1
ATOM 5135 O O . GLY B 1 187 ? 36.125 8.117 -6.77 1 98.62 187 GLY B O 1
ATOM 5136 N N . THR B 1 188 ? 34.406 6.844 -6.082 1 98.5 188 THR B N 1
ATOM 5137 C CA . THR B 1 188 ? 33.469 7.957 -6.074 1 98.5 188 THR B CA 1
ATOM 5138 C C . THR B 1 188 ? 33.906 9.023 -5.07 1 98.5 188 THR B C 1
ATOM 5140 O O . THR B 1 188 ? 33.844 10.219 -5.355 1 98.5 188 THR B O 1
ATOM 5143 N N . ILE B 1 189 ? 34.344 8.578 -3.914 1 98.31 189 ILE B N 1
ATOM 5144 C CA . ILE B 1 189 ? 34.812 9.492 -2.895 1 98.31 189 ILE B CA 1
ATOM 5145 C C . ILE B 1 189 ? 36.062 10.219 -3.406 1 98.31 189 ILE B C 1
ATOM 5147 O O . ILE B 1 189 ? 36.156 11.445 -3.293 1 98.31 189 ILE B O 1
ATOM 5151 N N . ALA B 1 190 ? 37.031 9.523 -3.979 1 98.5 190 ALA B N 1
ATOM 5152 C CA . ALA B 1 190 ? 38.281 10.109 -4.488 1 98.5 190 ALA B CA 1
ATOM 5153 C C . ALA B 1 190 ? 37.969 11.172 -5.547 1 98.5 190 ALA B C 1
ATOM 5155 O O . ALA B 1 190 ? 38.562 12.258 -5.523 1 98.5 190 ALA B O 1
ATOM 5156 N N . ILE B 1 191 ? 37.094 10.867 -6.422 1 98.38 191 ILE B N 1
ATOM 5157 C CA . ILE B 1 191 ? 36.75 11.789 -7.496 1 98.38 191 ILE B CA 1
ATOM 5158 C C . ILE B 1 191 ? 36.062 13.031 -6.918 1 98.38 191 ILE B C 1
ATOM 5160 O O . ILE B 1 191 ? 36.375 14.156 -7.332 1 98.38 191 ILE B O 1
ATOM 5164 N N . ALA B 1 192 ? 35.156 12.828 -5.965 1 97.81 192 ALA B N 1
ATOM 5165 C CA . ALA B 1 192 ? 34.469 13.953 -5.352 1 97.81 192 ALA B CA 1
ATOM 5166 C C . ALA B 1 192 ? 35.438 14.867 -4.602 1 97.81 192 ALA B C 1
ATOM 5168 O O . ALA B 1 192 ? 35.312 16.094 -4.641 1 97.81 192 ALA B O 1
ATOM 5169 N N . VAL B 1 193 ? 36.406 14.281 -3.918 1 96.69 193 VAL B N 1
ATOM 5170 C CA . VAL B 1 193 ? 37.375 15.039 -3.127 1 96.69 193 VAL B CA 1
ATOM 5171 C C . VAL B 1 193 ? 38.312 15.797 -4.055 1 96.69 193 VAL B C 1
ATOM 5173 O O . VAL B 1 193 ? 38.625 16.969 -3.801 1 96.69 193 VAL B O 1
ATOM 5176 N N . LEU B 1 194 ? 38.75 15.211 -5.145 1 96.88 194 LEU B N 1
ATOM 5177 C CA . LEU B 1 194 ? 39.75 15.789 -6.008 1 96.88 194 LEU B CA 1
ATOM 5178 C C . LEU B 1 194 ? 39.125 16.75 -7.016 1 96.88 194 LEU B C 1
ATOM 5180 O O . LEU B 1 194 ? 39.688 17.844 -7.254 1 96.88 194 LEU B O 1
ATOM 5184 N N . LEU B 1 195 ? 38 16.391 -7.551 1 96.81 195 LEU B N 1
ATOM 5185 C CA . LEU B 1 195 ? 37.438 17.188 -8.641 1 96.81 195 LEU B CA 1
ATOM 5186 C C . LEU B 1 195 ? 36.281 18.062 -8.141 1 96.81 195 LEU B C 1
ATOM 5188 O O . LEU B 1 195 ? 35.938 19.047 -8.797 1 96.81 195 LEU B O 1
ATOM 5192 N N . GLY B 1 196 ? 35.719 17.719 -7.047 1 94.19 196 GLY B N 1
ATOM 5193 C CA . GLY B 1 196 ? 34.531 18.391 -6.523 1 94.19 196 GLY B CA 1
ATOM 5194 C C . GLY B 1 196 ? 34.719 19.906 -6.434 1 94.19 196 GLY B C 1
ATOM 5195 O O . GLY B 1 196 ? 33.938 20.656 -7.012 1 94.19 196 GLY B O 1
ATOM 5196 N N . PRO B 1 197 ? 35.812 20.344 -5.848 1 92.81 197 PRO B N 1
ATOM 5197 C CA . PRO B 1 197 ? 36.031 21.797 -5.672 1 92.81 197 PRO B CA 1
ATOM 5198 C C . PRO B 1 197 ? 36.125 22.531 -7 1 92.81 197 PRO B C 1
ATOM 5200 O O . PRO B 1 197 ? 35.844 23.734 -7.066 1 92.81 197 PRO B O 1
ATOM 5203 N N . HIS B 1 198 ? 36.469 21.828 -8.039 1 94.69 198 HIS B N 1
ATOM 5204 C CA . HIS B 1 198 ? 36.719 22.484 -9.32 1 94.69 198 HIS B CA 1
ATOM 5205 C C . HIS B 1 198 ? 35.469 22.484 -10.203 1 94.69 198 HIS B C 1
ATOM 5207 O O . HIS B 1 198 ? 35.312 23.359 -11.062 1 94.69 198 HIS B O 1
ATOM 5213 N N . VAL B 1 199 ? 34.625 21.625 -9.961 1 95.5 199 VAL B N 1
ATOM 5214 C CA . VAL B 1 199 ? 33.562 21.469 -10.938 1 95.5 199 VAL B CA 1
ATOM 5215 C C . VAL B 1 199 ? 32.219 21.797 -10.297 1 95.5 199 VAL B C 1
ATOM 5217 O O . VAL B 1 199 ? 31.25 22.125 -10.984 1 95.5 199 VAL B O 1
ATOM 5220 N N . LEU B 1 200 ? 32.125 21.75 -8.969 1 95.12 200 LEU B N 1
ATOM 5221 C CA . LEU B 1 200 ? 30.859 22.031 -8.289 1 95.12 200 LEU B CA 1
ATOM 5222 C C . LEU B 1 200 ? 30.688 23.531 -8.07 1 95.12 200 LEU B C 1
ATOM 5224 O O . LEU B 1 200 ? 31.672 24.25 -7.832 1 95.12 200 LEU B O 1
ATOM 5228 N N . PRO B 1 201 ? 29.5 23.953 -8.18 1 91.38 201 PRO B N 1
ATOM 5229 C CA . PRO B 1 201 ? 29.266 25.375 -7.898 1 91.38 201 PRO B CA 1
ATOM 5230 C C . PRO B 1 201 ? 29.406 25.703 -6.41 1 91.38 201 PRO B C 1
ATOM 5232 O O . PRO B 1 201 ? 29.422 24.797 -5.574 1 91.38 201 PRO B O 1
ATOM 5235 N N . HIS B 1 202 ? 29.578 26.984 -6.191 1 89.88 202 HIS B N 1
ATOM 5236 C CA . HIS B 1 202 ? 29.578 27.5 -4.824 1 89.88 202 HIS B CA 1
ATOM 5237 C C . HIS B 1 202 ? 28.312 28.297 -4.551 1 89.88 202 HIS B C 1
ATOM 5239 O O . HIS B 1 202 ? 28.297 29.516 -4.719 1 89.88 202 HIS B O 1
ATOM 5245 N N . ARG B 1 203 ? 27.297 27.578 -4.211 1 84.75 203 ARG B N 1
ATOM 5246 C CA . ARG B 1 203 ? 25.984 28.172 -3.949 1 84.75 203 ARG B CA 1
ATOM 5247 C C . ARG B 1 203 ? 25.406 27.672 -2.631 1 84.75 203 ARG B C 1
ATOM 5249 O O . ARG B 1 203 ? 25.75 26.562 -2.182 1 84.75 203 ARG B O 1
ATOM 5256 N N . ALA B 1 204 ? 24.672 28.594 -1.932 1 69.06 204 ALA B N 1
ATOM 5257 C CA . ALA B 1 204 ? 23.875 28.203 -0.771 1 69.06 204 ALA B CA 1
ATOM 5258 C C . ALA B 1 204 ? 22.438 27.875 -1.172 1 69.06 204 ALA B C 1
ATOM 5260 O O . ALA B 1 204 ? 21.828 28.594 -1.956 1 69.06 204 ALA B O 1
ATOM 5261 N N . GLY B 1 205 ? 22.078 26.656 -0.946 1 63.78 205 GLY B N 1
ATOM 5262 C CA . GLY B 1 205 ? 20.719 26.25 -1.299 1 63.78 205 GLY B CA 1
ATOM 5263 C C . GLY B 1 205 ? 19.641 27.047 -0.594 1 63.78 205 GLY B C 1
ATOM 5264 O O . GLY B 1 205 ? 19.938 27.781 0.347 1 63.78 205 GLY B O 1
ATOM 5265 N N . THR B 1 206 ? 18.438 27.266 -1.251 1 51.56 206 THR B N 1
ATOM 5266 C CA . THR B 1 206 ? 17.281 27.906 -0.612 1 51.56 206 THR B CA 1
ATOM 5267 C C . THR B 1 206 ? 16.984 27.25 0.735 1 51.56 206 THR B C 1
ATOM 5269 O O . THR B 1 206 ? 17.156 26.031 0.893 1 51.56 206 THR B O 1
ATOM 5272 N N . SER B 1 207 ? 17.094 28 1.781 1 47.25 207 SER B N 1
ATOM 5273 C CA . SER B 1 207 ? 17 27.609 3.184 1 47.25 207 SER B CA 1
ATOM 5274 C C . SER B 1 207 ? 15.914 26.562 3.387 1 47.25 207 SER B C 1
ATOM 5276 O O . SER B 1 207 ? 14.75 26.797 3.066 1 47.25 207 SER B O 1
ATOM 5278 N N . MET B 1 208 ? 16.109 25.438 3.035 1 44.44 208 MET B N 1
ATOM 5279 C CA . MET B 1 208 ? 15.188 24.359 3.42 1 44.44 208 MET B CA 1
ATOM 5280 C C . MET B 1 208 ? 14.773 24.5 4.883 1 44.44 208 MET B C 1
ATOM 5282 O O . MET B 1 208 ? 15.391 25.266 5.637 1 44.44 208 MET B O 1
ATOM 5286 N N . SER B 1 209 ? 14.289 23.328 5.555 1 42.91 209 SER B N 1
ATOM 5287 C CA . SER B 1 209 ? 13.562 22.922 6.754 1 42.91 209 SER B CA 1
ATOM 5288 C C . SER B 1 209 ? 14.305 23.328 8.016 1 42.91 209 SER B C 1
ATOM 5290 O O . SER B 1 209 ? 15.539 23.25 8.078 1 42.91 209 SER B O 1
ATOM 5292 N N . PRO B 1 210 ? 13.539 23.953 8.891 1 39.53 210 PRO B N 1
ATOM 5293 C CA . PRO B 1 210 ? 14.102 24.359 10.18 1 39.53 210 PRO B CA 1
ATOM 5294 C C . PRO B 1 210 ? 14.906 23.25 10.852 1 39.53 210 PRO B C 1
ATOM 5296 O O . PRO B 1 210 ? 14.648 22.062 10.617 1 39.53 210 PRO B O 1
ATOM 5299 N N . ASP B 1 211 ? 16.125 23.453 11.047 1 40.22 211 ASP B N 1
ATOM 5300 C CA . ASP B 1 211 ? 17 22.656 11.898 1 40.22 211 ASP B CA 1
ATOM 5301 C C . ASP B 1 211 ? 16.234 21.984 13.031 1 40.22 211 ASP B C 1
ATOM 5303 O O . ASP B 1 211 ? 15.969 22.609 14.062 1 40.22 211 ASP B O 1
ATOM 5307 N N . LEU B 1 212 ? 15.352 21.094 12.797 1 41.31 212 LEU B N 1
ATOM 5308 C CA . LEU B 1 212 ? 14.586 20.453 13.859 1 41.31 212 LEU B CA 1
ATOM 5309 C C . LEU B 1 212 ? 15.516 19.734 14.836 1 41.31 212 LEU B C 1
ATOM 5311 O O . LEU B 1 212 ? 15.055 19.062 15.758 1 41.31 212 LEU B O 1
ATOM 5315 N N . SER B 1 213 ? 16.812 19.516 14.516 1 41.44 213 SER B N 1
ATOM 5316 C CA . SER B 1 213 ? 17.734 18.969 15.5 1 41.44 213 SER B CA 1
ATOM 5317 C C . SER B 1 213 ? 17.766 19.812 16.766 1 41.44 213 SER B C 1
ATOM 5319 O O . SER B 1 213 ? 17.938 19.281 17.875 1 41.44 213 SER B O 1
ATOM 5321 N N . ARG B 1 214 ? 17.516 21.156 16.531 1 43.81 214 ARG B N 1
ATOM 5322 C CA . ARG B 1 214 ? 17.469 22.078 17.672 1 43.81 214 ARG B CA 1
ATOM 5323 C C . ARG B 1 214 ? 16.047 22.469 18.016 1 43.81 214 ARG B C 1
ATOM 5325 O O . ARG B 1 214 ? 15.797 23.562 18.516 1 43.81 214 ARG B O 1
ATOM 5332 N N . HIS B 1 215 ? 15.109 21.625 17.484 1 50.75 215 HIS B N 1
ATOM 5333 C CA . HIS B 1 215 ? 13.688 21.875 17.703 1 50.75 215 HIS B CA 1
ATOM 5334 C C . HIS B 1 215 ? 13.375 22.078 19.172 1 50.75 215 HIS B C 1
ATOM 5336 O O . HIS B 1 215 ? 12.648 23.016 19.531 1 50.75 215 HIS B O 1
ATOM 5342 N N . ALA B 1 216 ? 14.008 21.141 19.906 1 50.25 216 ALA B N 1
ATOM 5343 C CA . ALA B 1 216 ? 13.812 21.344 21.344 1 50.25 216 ALA B CA 1
ATOM 5344 C C . ALA B 1 216 ? 14.273 22.719 21.781 1 50.25 216 ALA B C 1
ATOM 5346 O O . ALA B 1 216 ? 13.609 23.391 22.578 1 50.25 216 ALA B O 1
ATOM 5347 N N . LYS B 1 217 ? 15.367 23.109 21.25 1 49.59 217 LYS B N 1
ATOM 5348 C CA . LYS B 1 217 ? 15.883 24.438 21.609 1 49.59 217 LYS B CA 1
ATOM 5349 C C . LYS B 1 217 ? 15.031 25.547 21 1 49.59 217 LYS B C 1
ATOM 5351 O O . LYS B 1 217 ? 14.773 26.562 21.641 1 49.59 217 LYS B O 1
ATOM 5356 N N . THR B 1 218 ? 14.586 25.234 19.844 1 53.25 218 THR B N 1
ATOM 5357 C CA . THR B 1 218 ? 13.734 26.219 19.188 1 53.25 218 THR B CA 1
ATOM 5358 C C . THR B 1 218 ? 12.406 26.359 19.922 1 53.25 218 THR B C 1
ATOM 5360 O O . THR B 1 218 ? 11.93 27.484 20.141 1 53.25 218 THR B O 1
ATOM 5363 N N . LEU B 1 219 ? 11.867 25.188 20.25 1 58 219 LEU B N 1
ATOM 5364 C CA . LEU B 1 219 ? 10.617 25.25 20.984 1 58 219 LEU B CA 1
ATOM 5365 C C . LEU B 1 219 ? 10.82 25.906 22.359 1 58 219 LEU B C 1
ATOM 5367 O O . LEU B 1 219 ? 9.992 26.688 22.797 1 58 219 LEU B O 1
ATOM 5371 N N . ALA B 1 220 ? 11.953 25.547 22.922 1 54.31 220 ALA B N 1
ATOM 5372 C CA . ALA B 1 220 ? 12.25 26.141 24.234 1 54.31 220 ALA B CA 1
ATOM 5373 C C . ALA B 1 220 ? 12.383 27.656 24.125 1 54.31 220 ALA B C 1
ATOM 5375 O O . ALA B 1 220 ? 11.898 28.391 24.984 1 54.31 220 ALA B O 1
ATOM 5376 N N . LYS B 1 221 ? 13 28.078 23.109 1 52.28 221 LYS B N 1
ATOM 5377 C CA . LYS B 1 221 ? 13.172 29.5 22.891 1 52.28 221 LYS B CA 1
ATOM 5378 C C . LYS B 1 221 ? 11.852 30.172 22.531 1 52.28 221 LYS B C 1
ATOM 5380 O O . LYS B 1 221 ? 11.531 31.25 23.047 1 52.28 221 LYS B O 1
ATOM 5385 N N . GLN B 1 222 ? 11.125 29.578 21.703 1 54.94 222 GLN B N 1
ATOM 5386 C CA . GLN B 1 222 ? 9.883 30.172 21.203 1 54.94 222 GLN B CA 1
ATOM 5387 C C . GLN B 1 222 ? 8.828 30.234 22.297 1 54.94 222 GLN B C 1
ATOM 5389 O O . GLN B 1 222 ? 8.039 31.172 22.344 1 54.94 222 GLN B O 1
ATOM 5394 N N . TYR B 1 223 ? 8.875 29.266 23.078 1 53.28 223 TYR B N 1
ATOM 5395 C CA . TYR B 1 223 ? 7.852 29.234 24.109 1 53.28 223 TYR B CA 1
ATOM 5396 C C . TYR B 1 223 ? 8.422 29.672 25.453 1 53.28 223 TYR B C 1
ATOM 5398 O O . TYR B 1 223 ? 7.789 29.484 26.5 1 53.28 223 TYR B O 1
ATOM 5406 N N . GLN B 1 224 ? 9.734 30.5 25.391 1 47.34 224 GLN B N 1
ATOM 5407 C CA . GLN B 1 224 ? 10.383 31.094 26.562 1 47.34 224 GLN B CA 1
ATOM 5408 C C . GLN B 1 224 ? 10.352 30.141 27.75 1 47.34 224 GLN B C 1
ATOM 5410 O O . GLN B 1 224 ? 10.031 30.547 28.875 1 47.34 224 GLN B O 1
ATOM 5415 N N . LEU B 1 225 ? 10.328 28.953 27.484 1 48.5 225 LEU B N 1
ATOM 5416 C CA . LEU B 1 225 ? 10.312 28 28.578 1 48.5 225 LEU B CA 1
ATOM 5417 C C . LEU B 1 225 ? 11.633 28.031 29.344 1 48.5 225 LEU B C 1
ATOM 5419 O O . LEU B 1 225 ? 11.742 27.438 30.422 1 48.5 225 LEU B O 1
ATOM 5423 N N . MET B 1 226 ? 12.711 28.672 28.844 1 42.56 226 MET B N 1
ATOM 5424 C CA . MET B 1 226 ? 13.992 28.828 29.531 1 42.56 226 MET B CA 1
ATOM 5425 C C . MET B 1 226 ? 13.977 30.047 30.438 1 42.56 226 MET B C 1
ATOM 5427 O O . MET B 1 226 ? 14.047 31.188 29.969 1 42.56 226 MET B O 1
ATOM 5431 N N . GLY B 1 227 ? 13.219 30.297 31.422 1 38.91 227 GLY B N 1
ATOM 5432 C CA . GLY B 1 227 ? 13.461 31.406 32.344 1 38.91 227 GLY B CA 1
ATOM 5433 C C . GLY B 1 227 ? 14.922 31.562 32.719 1 38.91 227 GLY B C 1
ATOM 5434 O O . GLY B 1 227 ? 15.711 30.625 32.562 1 38.91 227 GLY B O 1
ATOM 5435 N N . LYS B 1 228 ? 15.492 32.875 33.062 1 41.53 228 LYS B N 1
ATOM 5436 C CA . LYS B 1 228 ? 16.812 33.25 33.562 1 41.53 228 LYS B CA 1
ATOM 5437 C C . LYS B 1 228 ? 17.344 32.25 34.562 1 41.53 228 LYS B C 1
ATOM 5439 O O . LYS B 1 228 ? 18.547 31.906 34.531 1 41.53 228 LYS B O 1
ATOM 5444 N N . ASP B 1 229 ? 16.922 32.156 35.906 1 35.38 229 ASP B N 1
ATOM 5445 C CA . ASP B 1 229 ? 17.406 31.422 37.062 1 35.38 229 ASP B CA 1
ATOM 5446 C C . ASP B 1 229 ? 16.984 29.953 37 1 35.38 229 ASP B C 1
ATOM 5448 O O . ASP B 1 229 ? 17.016 29.266 38.031 1 35.38 229 ASP B O 1
ATOM 5452 N N . ALA B 1 230 ? 15.922 29.609 36.25 1 36.84 230 ALA B N 1
ATOM 5453 C CA . ALA B 1 230 ? 15.5 28.25 36.562 1 36.84 230 ALA B CA 1
ATOM 5454 C C . ALA B 1 230 ? 16.562 27.234 36.156 1 36.84 230 ALA B C 1
ATOM 5456 O O . ALA B 1 230 ? 17.047 27.266 35 1 36.84 230 ALA B O 1
ATOM 5457 N N . PRO B 1 231 ? 17.219 26.578 37.062 1 34.88 231 PRO B N 1
ATOM 5458 C CA . PRO B 1 231 ? 18.25 25.547 37 1 34.88 231 PRO B CA 1
ATOM 5459 C C . PRO B 1 231 ? 18.109 24.672 35.75 1 34.88 231 PRO B C 1
ATOM 5461 O O . PRO B 1 231 ? 19.031 24.562 34.938 1 34.88 231 PRO B O 1
ATOM 5464 N N . SER B 1 232 ? 17.938 23.188 35.969 1 35.84 232 SER B N 1
ATOM 5465 C CA . SER B 1 232 ? 18.125 21.906 35.281 1 35.84 232 SER B CA 1
ATOM 5466 C C . SER B 1 232 ? 17.109 21.766 34.156 1 35.84 232 SER B C 1
ATOM 5468 O O . SER B 1 232 ? 15.93 21.547 34.375 1 35.84 232 SER B O 1
ATOM 5470 N N . ALA B 1 233 ? 16.922 22.531 33.156 1 40.25 233 ALA B N 1
ATOM 5471 C CA . ALA B 1 233 ? 16.156 22.469 31.922 1 40.25 233 ALA B CA 1
ATOM 5472 C C . ALA B 1 233 ? 16.016 21.016 31.453 1 40.25 233 ALA B C 1
ATOM 5474 O O . ALA B 1 233 ? 16.984 20.422 30.953 1 40.25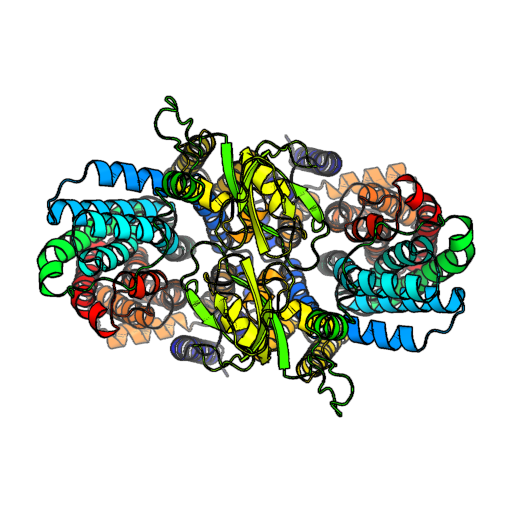 233 ALA B O 1
ATOM 5475 N N . GLU B 1 234 ? 15.32 20.172 32.062 1 45.97 234 GLU B N 1
ATOM 5476 C CA . GLU B 1 234 ? 15.031 18.812 31.609 1 45.97 234 GLU B CA 1
ATOM 5477 C C . GLU B 1 234 ? 14.688 18.797 30.125 1 45.97 234 GLU B C 1
ATOM 5479 O O . GLU B 1 234 ? 13.945 19.656 29.641 1 45.97 234 GLU B O 1
ATOM 5484 N N . PRO B 1 235 ? 15.5 18.172 29.312 1 53.91 235 PRO B N 1
ATOM 5485 C CA . PRO B 1 235 ? 15.328 18.094 27.859 1 53.91 235 PRO B CA 1
ATOM 5486 C C . PRO B 1 235 ? 13.875 17.875 27.438 1 53.91 235 PRO B C 1
ATOM 5488 O O . PRO B 1 235 ? 13.195 17 28 1 53.91 235 PRO B O 1
ATOM 5491 N N . LEU B 1 236 ? 13.141 19.016 26.969 1 61 236 LEU B N 1
ATOM 5492 C CA . LEU B 1 236 ? 11.781 18.953 26.453 1 61 236 LEU B CA 1
ATOM 5493 C C . LEU B 1 236 ? 11.578 17.656 25.656 1 61 236 LEU B C 1
ATOM 5495 O O . LEU B 1 236 ? 10.469 17.125 25.594 1 61 236 LEU B O 1
ATOM 5499 N N . ILE B 1 237 ? 12.648 17.234 25.141 1 63.56 237 ILE B N 1
ATOM 5500 C CA . ILE B 1 237 ? 12.609 16 24.344 1 63.56 237 ILE B CA 1
ATOM 5501 C C . ILE B 1 237 ? 13.555 14.969 24.938 1 63.56 237 ILE B C 1
ATOM 5503 O O . ILE B 1 237 ? 14.742 15.242 25.125 1 63.56 237 ILE B O 1
ATOM 5507 N N . THR B 1 238 ? 13.008 14.055 25.562 1 62.28 238 THR B N 1
ATOM 5508 C CA . THR B 1 238 ? 13.766 12.945 26.109 1 62.28 238 THR B CA 1
ATOM 5509 C C . THR B 1 238 ? 13.492 11.656 25.344 1 62.28 238 THR B C 1
ATOM 5511 O O . THR B 1 238 ? 12.789 11.68 24.328 1 62.28 238 THR B O 1
ATOM 5514 N N . LYS B 1 239 ? 14.18 10.617 25.828 1 62.19 239 LYS B N 1
ATOM 5515 C CA . LYS B 1 239 ? 13.992 9.297 25.25 1 62.19 239 LYS B CA 1
ATOM 5516 C C . LYS B 1 239 ? 12.531 8.852 25.344 1 62.19 239 LYS B C 1
ATOM 5518 O O . LYS B 1 239 ? 12.023 8.156 24.469 1 62.19 239 LYS B O 1
ATOM 5523 N N . HIS B 1 240 ? 11.867 9.25 26.375 1 65.25 240 HIS B N 1
ATOM 5524 C CA . HIS B 1 240 ? 10.539 8.719 26.656 1 65.25 240 HIS B CA 1
ATOM 5525 C C . HIS B 1 240 ? 9.461 9.766 26.406 1 65.25 240 HIS B C 1
ATOM 5527 O O . HIS B 1 240 ? 8.305 9.422 26.125 1 65.25 240 HIS B O 1
ATOM 5533 N N . ASP B 1 241 ? 9.891 11.008 26.547 1 68.81 241 ASP B N 1
ATOM 5534 C CA . ASP B 1 241 ? 8.898 12.078 26.469 1 68.81 241 ASP B CA 1
ATOM 5535 C C . ASP B 1 241 ? 9.227 13.055 25.344 1 68.81 241 ASP B C 1
ATOM 5537 O O . ASP B 1 241 ? 10.398 13.25 25 1 68.81 241 ASP B O 1
ATOM 5541 N N . GLY B 1 242 ? 8.125 13.531 24.672 1 75.69 242 GLY B N 1
ATOM 5542 C CA . GLY B 1 242 ? 8.297 14.547 23.641 1 75.69 242 GLY B CA 1
ATOM 5543 C C . GLY B 1 242 ? 7.285 15.672 23.75 1 75.69 242 GLY B C 1
ATOM 5544 O O . GLY B 1 242 ? 6.539 15.758 24.734 1 75.69 242 GLY B O 1
ATOM 5545 N N . VAL B 1 243 ? 7.457 16.656 22.953 1 76.94 243 VAL B N 1
ATOM 5546 C CA . VAL B 1 243 ? 6.551 17.797 22.875 1 76.94 243 VAL B CA 1
ATOM 5547 C C . VAL B 1 243 ? 6.035 17.938 21.438 1 76.94 243 VAL B C 1
ATOM 5549 O O . VAL B 1 243 ? 6.75 17.625 20.484 1 76.94 243 VAL B O 1
ATOM 5552 N N . VAL B 1 244 ? 4.719 18.266 21.312 1 80.94 244 VAL B N 1
ATOM 5553 C CA . VAL B 1 244 ? 4.121 18.484 20 1 80.94 244 VAL B CA 1
ATOM 5554 C C . VAL B 1 244 ? 3.316 19.781 20.016 1 80.94 244 VAL B C 1
ATOM 5556 O O . VAL B 1 244 ? 2.645 20.109 21 1 80.94 244 VAL B O 1
ATOM 5559 N N . GLU B 1 245 ? 3.449 20.5 18.969 1 83.62 245 GLU B N 1
ATOM 5560 C CA . GLU B 1 245 ? 2.658 21.703 18.766 1 83.62 245 GLU B CA 1
ATOM 5561 C C . GLU B 1 245 ? 1.379 21.406 17.984 1 83.62 245 GLU B C 1
ATOM 5563 O O . GLU B 1 245 ? 1.419 20.75 16.938 1 83.62 245 GLU B O 1
ATOM 5568 N N . VAL B 1 246 ? 0.29 21.781 18.609 1 86 246 VAL B N 1
ATOM 5569 C CA . VAL B 1 246 ? -0.977 21.594 17.906 1 86 246 VAL B CA 1
ATOM 5570 C C . VAL B 1 246 ? -1.687 22.938 17.75 1 86 246 VAL B C 1
ATOM 5572 O O . VAL B 1 246 ? -1.464 23.859 18.547 1 86 246 VAL B O 1
ATOM 5575 N N . ILE B 1 247 ? -2.529 23.125 16.703 1 85.88 247 ILE B N 1
ATOM 5576 C CA . ILE B 1 247 ? -3.312 24.328 16.438 1 85.88 247 ILE B CA 1
ATOM 5577 C C . ILE B 1 247 ? -4.801 24 16.531 1 85.88 247 ILE B C 1
ATOM 5579 O O . ILE B 1 247 ? -5.246 22.953 16.062 1 85.88 247 ILE B O 1
ATOM 5583 N N . ILE B 1 248 ? -5.555 24.828 17.109 1 85.38 248 ILE B N 1
ATOM 5584 C CA . ILE B 1 248 ? -7.004 24.688 17.219 1 85.38 248 ILE B CA 1
ATOM 5585 C C . ILE B 1 248 ? -7.664 25.125 15.906 1 85.38 248 ILE B C 1
ATOM 5587 O O . ILE B 1 248 ? -7.684 26.312 15.578 1 85.38 248 ILE B O 1
ATOM 5591 N N . PRO B 1 249 ? -8.164 24.125 15.195 1 80.94 249 PRO B N 1
ATOM 5592 C CA . PRO B 1 249 ? -8.805 24.516 13.938 1 80.94 249 PRO B CA 1
ATOM 5593 C C . PRO B 1 249 ? -10.141 25.234 14.148 1 80.94 249 PRO B C 1
ATOM 5595 O O . PRO B 1 249 ? -10.672 25.234 15.258 1 80.94 249 PRO B O 1
ATOM 5598 N N . PRO B 1 250 ? -10.648 25.828 12.961 1 76.25 250 PRO B N 1
ATOM 5599 C CA . PRO B 1 250 ? -11.977 26.438 13.078 1 76.25 250 PRO B CA 1
ATOM 5600 C C . PRO B 1 250 ? -13.062 25.406 13.375 1 76.25 250 PRO B C 1
ATOM 5602 O O . PRO B 1 250 ? -12.977 24.266 12.93 1 76.25 250 PRO B O 1
ATOM 5605 N N . ARG B 1 251 ? -13.922 25.625 14.305 1 73.5 251 ARG B N 1
ATOM 5606 C CA . ARG B 1 251 ? -15.078 24.812 14.648 1 73.5 251 ARG B CA 1
ATOM 5607 C C . ARG B 1 251 ? -14.688 23.688 15.617 1 73.5 251 ARG B C 1
ATOM 5609 O O . ARG B 1 251 ? -15.391 22.688 15.734 1 73.5 251 ARG B O 1
ATOM 5616 N N . SER B 1 252 ? -13.406 23.719 16.031 1 80.5 252 SER B N 1
ATOM 5617 C CA . SER B 1 252 ? -13.023 22.797 17.094 1 80.5 252 SER B CA 1
ATOM 5618 C C . SER B 1 252 ? -13.992 22.875 18.266 1 80.5 252 SER B C 1
ATOM 5620 O O . SER B 1 252 ? -14.469 23.953 18.609 1 80.5 252 SER B O 1
ATOM 5622 N N . GLU B 1 253 ? -14.328 21.781 18.812 1 76.38 253 GLU B N 1
ATOM 5623 C CA . GLU B 1 253 ? -15.18 21.75 19.984 1 76.38 253 GLU B CA 1
ATOM 5624 C C . GLU B 1 253 ? -14.469 22.328 21.203 1 76.38 253 GLU B C 1
ATOM 5626 O O . GLU B 1 253 ? -15.094 22.609 22.234 1 76.38 253 GLU B O 1
ATOM 5631 N N . MET B 1 254 ? -13.242 22.562 20.984 1 80.5 254 MET B N 1
ATOM 5632 C CA . MET B 1 254 ? -12.445 23.062 22.109 1 80.5 254 MET B CA 1
ATOM 5633 C C . MET B 1 254 ? -12.531 24.578 22.203 1 80.5 254 MET B C 1
ATOM 5635 O O . MET B 1 254 ? -12.109 25.172 23.188 1 80.5 254 MET B O 1
ATOM 5639 N N . ILE B 1 255 ? -13.086 25.109 21.188 1 86.31 255 ILE B N 1
ATOM 5640 C CA . ILE B 1 255 ? -13.188 26.562 21.203 1 86.31 255 ILE B CA 1
ATOM 5641 C C . ILE B 1 255 ? -14.07 27.016 22.359 1 86.31 255 ILE B C 1
ATOM 5643 O O . ILE B 1 255 ? -15.18 26.516 22.531 1 86.31 255 ILE B O 1
ATOM 5647 N N . GLY B 1 256 ? -13.578 27.875 23.109 1 85.5 256 GLY B N 1
ATOM 5648 C CA . GLY B 1 256 ? -14.312 28.375 24.25 1 85.5 256 GLY B CA 1
ATOM 5649 C C . GLY B 1 256 ? -13.867 27.75 25.562 1 85.5 256 GLY B C 1
ATOM 5650 O O . GLY B 1 256 ? -14.156 28.281 26.641 1 85.5 256 GLY B O 1
ATOM 5651 N N . ASP B 1 257 ? -13.172 26.672 25.453 1 85.19 257 ASP B N 1
ATOM 5652 C CA . ASP B 1 257 ? -12.664 26.016 26.656 1 85.19 257 ASP B CA 1
ATOM 5653 C C . ASP B 1 257 ? -11.477 26.766 27.234 1 85.19 257 ASP B C 1
ATOM 5655 O O . ASP B 1 257 ? -10.672 27.344 26.5 1 85.19 257 ASP B O 1
ATOM 5659 N N . ARG B 1 258 ? -11.391 26.719 28.469 1 85.88 258 ARG B N 1
ATOM 5660 C CA . ARG B 1 258 ? -10.25 27.359 29.125 1 85.88 258 ARG B CA 1
ATOM 5661 C C . ARG B 1 258 ? -9.023 26.453 29.094 1 85.88 258 ARG B C 1
ATOM 5663 O O . ARG B 1 258 ? -9.133 25.234 29.297 1 85.88 258 ARG B O 1
ATOM 5670 N N . ALA B 1 259 ? -7.93 26.984 28.703 1 87 259 ALA B N 1
ATOM 5671 C CA . ALA B 1 259 ? -6.656 26.281 28.688 1 87 259 ALA B CA 1
ATOM 5672 C C . ALA B 1 259 ? -5.551 27.109 29.328 1 87 259 ALA B C 1
ATOM 5674 O O . ALA B 1 259 ? -5.496 28.328 29.141 1 87 259 ALA B O 1
ATOM 5675 N N . PHE B 1 260 ? -4.75 26.547 30.172 1 80.38 260 PHE B N 1
ATOM 5676 C CA . PHE B 1 260 ? -3.625 27.219 30.797 1 80.38 260 PHE B CA 1
ATOM 5677 C C . PHE B 1 260 ? -2.436 26.266 30.938 1 80.38 260 PHE B C 1
ATOM 5679 O O . PHE B 1 260 ? -2.602 25.047 30.938 1 80.38 260 PHE B O 1
ATOM 5686 N N . PRO B 1 261 ? -1.223 26.844 30.891 1 77.5 261 PRO B N 1
ATOM 5687 C CA . PRO B 1 261 ? -0.036 26 31.047 1 77.5 261 PRO B CA 1
ATOM 5688 C C . PRO B 1 261 ? -0.095 25.125 32.281 1 77.5 261 PRO B C 1
ATOM 5690 O O . PRO B 1 261 ? -0.478 25.594 33.375 1 77.5 261 PRO B O 1
ATOM 5693 N N . GLY B 1 262 ? 0.267 23.859 32.125 1 75.06 262 GLY B N 1
ATOM 5694 C CA . GLY B 1 262 ? 0.238 22.906 33.219 1 75.06 262 GLY B CA 1
ATOM 5695 C C . GLY B 1 262 ? -1.035 22.078 33.281 1 75.06 262 GLY B C 1
ATOM 5696 O O . GLY B 1 262 ? -1.122 21.109 34.031 1 75.06 262 GLY B O 1
ATOM 5697 N N . MET B 1 263 ? -1.962 22.516 32.5 1 79.56 263 MET B N 1
ATOM 5698 C CA . MET B 1 263 ? -3.244 21.812 32.469 1 79.56 263 MET B CA 1
ATOM 5699 C C . MET B 1 263 ? -3.105 20.453 31.781 1 79.56 263 MET B C 1
ATOM 5701 O O . MET B 1 263 ? -2.406 20.312 30.781 1 79.56 263 MET B O 1
ATOM 5705 N N . VAL B 1 264 ? -3.668 19.453 32.469 1 79.25 264 VAL B N 1
ATOM 5706 C CA . VAL B 1 264 ? -3.711 18.125 31.875 1 79.25 264 VAL B CA 1
ATOM 5707 C C . VAL B 1 264 ? -4.898 18.031 30.922 1 79.25 264 VAL B C 1
ATOM 5709 O O . VAL B 1 264 ? -6 18.469 31.234 1 79.25 264 VAL B O 1
ATOM 5712 N N . THR B 1 265 ? -4.684 17.547 29.797 1 82.81 265 THR B N 1
ATOM 5713 C CA . THR B 1 265 ? -5.746 17.438 28.812 1 82.81 265 THR B CA 1
ATOM 5714 C C . THR B 1 265 ? -6.824 16.453 29.266 1 82.81 265 THR B C 1
ATOM 5716 O O . THR B 1 265 ? -6.641 15.75 30.266 1 82.81 265 THR B O 1
ATOM 5719 N N . ASP B 1 266 ? -7.91 16.5 28.547 1 72.44 266 ASP B N 1
ATOM 5720 C CA . ASP B 1 266 ? -9.055 15.68 28.906 1 72.44 266 ASP B CA 1
ATOM 5721 C C . ASP B 1 266 ? -8.703 14.195 28.875 1 72.44 266 ASP B C 1
ATOM 5723 O O . ASP B 1 266 ? -9.297 13.391 29.594 1 72.44 266 ASP B O 1
ATOM 5727 N N . SER B 1 267 ? -7.742 13.938 28.031 1 73.06 267 SER B N 1
ATOM 5728 C CA . SER B 1 267 ? -7.316 12.547 27.953 1 73.06 267 SER B CA 1
ATOM 5729 C C . SER B 1 267 ? -6.602 12.117 29.234 1 73.06 267 SER B C 1
ATOM 5731 O O . SER B 1 267 ? -6.52 10.922 29.531 1 73.06 267 SER B O 1
ATOM 5733 N N . GLY B 1 268 ? -6.023 13.078 29.984 1 72.75 268 GLY B N 1
ATOM 5734 C CA . GLY B 1 268 ? -5.254 12.812 31.188 1 72.75 268 GLY B CA 1
ATOM 5735 C C . GLY B 1 268 ? -3.803 12.484 30.922 1 72.75 268 GLY B C 1
ATOM 5736 O O . GLY B 1 268 ? -3.012 12.305 31.844 1 72.75 268 GLY B O 1
ATOM 5737 N N . ASP B 1 269 ? -3.439 12.352 29.734 1 79.38 269 ASP B N 1
ATOM 5738 C CA . ASP B 1 269 ? -2.127 11.805 29.406 1 79.38 269 ASP B CA 1
ATOM 5739 C C . ASP B 1 269 ? -1.186 12.898 28.906 1 79.38 269 ASP B C 1
ATOM 5741 O O . ASP B 1 269 ? 0.027 12.695 28.828 1 79.38 269 ASP B O 1
ATOM 5745 N N . LEU B 1 270 ? -1.778 14.016 28.578 1 85.19 270 LEU B N 1
ATOM 5746 C CA . LEU B 1 270 ? -0.965 15.094 28.031 1 85.19 270 LEU B CA 1
ATOM 5747 C C . LEU B 1 270 ? -1.085 16.344 28.891 1 85.19 270 LEU B C 1
ATOM 5749 O O . LEU B 1 270 ? -2.113 16.578 29.531 1 85.19 270 LEU B O 1
ATOM 5753 N N . VAL B 1 271 ? -0.015 17.109 28.922 1 82.38 271 VAL B N 1
ATOM 5754 C CA . VAL B 1 271 ? 0.027 18.344 29.688 1 82.38 271 VAL B CA 1
ATOM 5755 C C . VAL B 1 271 ? 0.268 19.531 28.734 1 82.38 271 VAL B C 1
ATOM 5757 O O . VAL B 1 271 ? 1.103 19.453 27.844 1 82.38 271 VAL B O 1
ATOM 5760 N N . ILE B 1 272 ? -0.502 20.547 28.922 1 84.19 272 ILE B N 1
ATOM 5761 C CA . ILE B 1 272 ? -0.306 21.781 28.141 1 84.19 272 ILE B CA 1
ATOM 5762 C C . ILE B 1 272 ? 0.854 22.578 28.734 1 84.19 272 ILE B C 1
ATOM 5764 O O . ILE B 1 272 ? 0.801 23 29.891 1 84.19 272 ILE B O 1
ATOM 5768 N N . LEU B 1 273 ? 1.847 22.781 27.953 1 80.06 273 LEU B N 1
ATOM 5769 C CA . LEU B 1 273 ? 3.01 23.516 28.438 1 80.06 273 LEU B CA 1
ATOM 5770 C C . LEU B 1 273 ? 2.852 25.016 28.188 1 80.06 273 LEU B C 1
ATOM 5772 O O . LEU B 1 273 ? 3.379 25.828 28.938 1 80.06 273 LEU B O 1
ATOM 5776 N N . ALA B 1 274 ? 2.23 25.312 27.016 1 80.94 274 ALA B N 1
ATOM 5777 C CA . ALA B 1 274 ? 2.096 26.719 26.641 1 80.94 274 ALA B CA 1
ATOM 5778 C C . ALA B 1 274 ? 0.933 26.922 25.672 1 80.94 274 ALA B C 1
ATOM 5780 O O . ALA B 1 274 ? 0.541 25.984 24.953 1 80.94 274 ALA B O 1
ATOM 5781 N N . VAL B 1 275 ? 0.402 28.078 25.766 1 83.38 275 VAL B N 1
ATOM 5782 C CA . VAL B 1 275 ? -0.645 28.516 24.844 1 83.38 275 VAL B CA 1
ATOM 5783 C C . VAL B 1 275 ? -0.229 29.812 24.172 1 83.38 275 VAL B C 1
ATOM 5785 O O . VAL B 1 275 ? 0.228 30.75 24.844 1 83.38 275 VAL B O 1
ATOM 5788 N N . GLN B 1 276 ? -0.322 29.766 22.891 1 83.31 276 GLN B N 1
ATOM 5789 C CA . GLN B 1 276 ? 0.034 30.984 22.156 1 83.31 276 GLN B CA 1
ATOM 5790 C C . GLN B 1 276 ? -1.099 31.422 21.234 1 83.31 276 GLN B C 1
ATOM 5792 O O . GLN B 1 276 ? -1.769 30.578 20.625 1 83.31 276 GLN B O 1
ATOM 5797 N N . ARG B 1 277 ? -1.345 32.688 21.188 1 86.62 277 ARG B N 1
ATOM 5798 C CA . ARG B 1 277 ? -2.262 33.281 20.234 1 86.62 277 ARG B CA 1
ATOM 5799 C C . ARG B 1 277 ? -1.531 34.312 19.359 1 86.62 277 ARG B C 1
ATOM 5801 O O . ARG B 1 277 ? -0.907 35.25 19.844 1 86.62 277 ARG B O 1
ATOM 5808 N N . ALA B 1 278 ? -1.709 34.125 18.062 1 76.81 278 ALA B N 1
ATOM 5809 C CA . ALA B 1 278 ? -1.062 35 17.078 1 76.81 278 ALA B CA 1
ATOM 5810 C C . ALA B 1 278 ? 0.433 35.125 17.359 1 76.81 278 ALA B C 1
ATOM 5812 O O . ALA B 1 278 ? 1.004 36.219 17.266 1 76.81 278 ALA B O 1
ATOM 5813 N N . GLY B 1 279 ? 1.028 34 17.812 1 72.81 279 GLY B N 1
ATOM 5814 C CA . GLY B 1 279 ? 2.467 33.938 18.031 1 72.81 279 GLY B CA 1
ATOM 5815 C C . GLY B 1 279 ? 2.889 34.469 19.391 1 72.81 279 GLY B C 1
ATOM 5816 O O . GLY B 1 279 ? 4.074 34.469 19.719 1 72.81 279 GLY B O 1
ATOM 5817 N N . GLU B 1 280 ? 1.919 34.938 20.094 1 78.12 280 GLU B N 1
ATOM 5818 C CA . GLU B 1 280 ? 2.236 35.531 21.391 1 78.12 280 GLU B CA 1
ATOM 5819 C C . GLU B 1 280 ? 1.769 34.625 22.531 1 78.12 280 GLU B C 1
ATOM 5821 O O . GLU B 1 280 ? 0.681 34.062 22.469 1 78.12 280 GLU B O 1
ATOM 5826 N N . ASP B 1 281 ? 2.621 34.562 23.547 1 79.06 281 ASP B N 1
ATOM 5827 C CA . ASP B 1 281 ? 2.316 33.719 24.703 1 79.06 281 ASP B CA 1
ATOM 5828 C C . ASP B 1 281 ? 1.142 34.312 25.5 1 79.06 281 ASP B C 1
ATOM 5830 O O . ASP B 1 281 ? 1.084 35.5 25.75 1 79.06 281 ASP B O 1
ATOM 5834 N N . CYS B 1 282 ? 0.155 33.469 25.859 1 78.44 282 CYS B N 1
ATOM 5835 C CA . CYS B 1 282 ? -1.052 33.906 26.547 1 78.44 282 CYS B CA 1
ATOM 5836 C C . CYS B 1 282 ? -0.838 33.938 28.047 1 78.44 282 CYS B C 1
ATOM 5838 O O . CYS B 1 282 ? -1.741 34.312 28.797 1 78.44 282 CYS B O 1
ATOM 5840 N N . GLY B 1 283 ? 0.318 33.656 28.547 1 70 283 GLY B N 1
ATOM 5841 C CA . GLY B 1 283 ? 0.659 33.781 29.953 1 70 283 GLY B CA 1
ATOM 5842 C C . GLY B 1 283 ? 0.139 32.656 30.797 1 70 283 GLY B C 1
ATOM 5843 O O . GLY B 1 283 ? -0.467 31.703 30.281 1 70 283 GLY B O 1
ATOM 5844 N N . PRO B 1 284 ? 0.437 32.688 32.062 1 69.12 284 PRO B N 1
ATOM 5845 C CA . PRO B 1 284 ? 0.131 31.578 32.969 1 69.12 284 PRO B CA 1
ATOM 5846 C C . PRO B 1 284 ? -1.354 31.5 33.312 1 69.12 284 PRO B C 1
ATOM 5848 O O . PRO B 1 284 ? -1.841 30.438 33.719 1 69.12 284 PRO B O 1
ATOM 5851 N N . LYS B 1 285 ? -2.076 32.594 33.25 1 75.5 285 LYS B N 1
ATOM 5852 C CA . LYS B 1 285 ? -3.48 32.625 33.625 1 75.5 285 LYS B CA 1
ATOM 5853 C C . LYS B 1 285 ? -4.348 31.875 32.625 1 75.5 285 LYS B C 1
ATOM 5855 O O . LYS B 1 285 ? -5.48 31.5 32.938 1 75.5 285 LYS B O 1
ATOM 5860 N N . GLY B 1 286 ? -3.828 31.625 31.547 1 74.12 286 GLY B N 1
ATOM 5861 C CA . GLY B 1 286 ? -4.551 30.859 30.547 1 74.12 286 GLY B CA 1
ATOM 5862 C C . GLY B 1 286 ? -5.477 31.719 29.703 1 74.12 286 GLY B C 1
ATOM 5863 O O . GLY B 1 286 ? -5.457 32.969 29.812 1 74.12 286 GLY B O 1
ATOM 5864 N N . VAL B 1 287 ? -6.141 31.203 28.734 1 82.88 287 VAL B N 1
ATOM 5865 C CA . VAL B 1 287 ? -7.023 31.906 27.812 1 82.88 287 VAL B CA 1
ATOM 5866 C C . VAL B 1 287 ? -8.156 30.984 27.375 1 82.88 287 VAL B C 1
ATOM 5868 O O . VAL B 1 287 ? -8.055 29.766 27.5 1 82.88 287 VAL B O 1
ATOM 5871 N N . LYS B 1 288 ? -9.266 31.609 27.094 1 89.56 288 LYS B N 1
ATOM 5872 C CA . LYS B 1 288 ? -10.297 30.859 26.375 1 89.56 288 LYS B CA 1
ATOM 5873 C C . LYS B 1 288 ? -9.875 30.594 24.938 1 89.56 288 LYS B C 1
ATOM 5875 O O . LYS B 1 288 ? -9.594 31.516 24.172 1 89.56 288 LYS B O 1
ATOM 5880 N N . LEU B 1 289 ? -9.805 29.344 24.656 1 89.25 289 LEU B N 1
ATOM 5881 C CA . LEU B 1 289 ? -9.258 28.922 23.375 1 89.25 289 LEU B CA 1
ATOM 5882 C C . LEU B 1 289 ? -10.086 29.484 22.219 1 89.25 289 LEU B C 1
ATOM 5884 O O . LEU B 1 289 ? -11.312 29.531 22.297 1 89.25 289 LEU B O 1
ATOM 5888 N N . ALA B 1 290 ? -9.445 29.984 21.266 1 86.94 290 ALA B N 1
ATOM 5889 C CA . ALA B 1 290 ? -10.023 30.453 20 1 86.94 290 ALA B CA 1
ATOM 5890 C C . ALA B 1 290 ? -9.406 29.75 18.812 1 86.94 290 ALA B C 1
ATOM 5892 O O . ALA B 1 290 ? -8.352 29.109 18.938 1 86.94 290 ALA B O 1
ATOM 5893 N N . ALA B 1 291 ? -10.109 29.859 17.688 1 85.56 291 ALA B N 1
ATOM 5894 C CA . ALA B 1 291 ? -9.562 29.281 16.469 1 85.56 291 ALA B CA 1
ATOM 5895 C C . ALA B 1 291 ? -8.195 29.875 16.141 1 85.56 291 ALA B C 1
ATOM 5897 O O . ALA B 1 291 ? -8.023 31.094 16.172 1 85.56 291 ALA B O 1
ATOM 5898 N N . GLY B 1 292 ? -7.238 29 15.891 1 84.12 292 GLY B N 1
ATOM 5899 C CA . GLY B 1 292 ? -5.914 29.453 15.508 1 84.12 292 GLY B CA 1
ATOM 5900 C C . GLY B 1 292 ? -4.918 29.438 16.656 1 84.12 292 GLY B C 1
ATOM 5901 O O . GLY B 1 292 ? -3.717 29.609 16.438 1 84.12 292 GLY B O 1
ATOM 5902 N N . ASP B 1 293 ? -5.391 29.25 17.844 1 84.25 293 ASP B N 1
ATOM 5903 C CA . ASP B 1 293 ? -4.477 29.188 18.984 1 84.25 293 ASP B CA 1
ATOM 5904 C C . ASP B 1 293 ? -3.564 27.953 18.875 1 84.25 293 ASP B C 1
ATOM 5906 O O . ASP B 1 293 ? -3.969 26.922 18.344 1 84.25 293 ASP B O 1
ATOM 5910 N N . THR B 1 294 ? -2.32 28.141 19.281 1 86.44 294 THR B N 1
ATOM 5911 C CA . THR B 1 294 ? -1.351 27.062 19.266 1 86.44 294 THR B CA 1
ATOM 5912 C C . THR B 1 294 ? -1.089 26.547 20.672 1 86.44 294 THR B C 1
ATOM 5914 O O . THR B 1 294 ? -0.923 27.328 21.609 1 86.44 294 THR B O 1
ATOM 5917 N N . LEU B 1 295 ? -1.127 25.281 20.844 1 84.56 295 LEU B N 1
ATOM 5918 C CA . LEU B 1 295 ? -0.824 24.625 22.109 1 84.56 295 LEU B CA 1
ATOM 5919 C C . LEU B 1 295 ? 0.442 23.781 22 1 84.56 295 LEU B C 1
ATOM 5921 O O . LEU B 1 295 ? 0.668 23.125 20.984 1 84.56 295 LEU B O 1
ATOM 5925 N N . LEU B 1 296 ? 1.231 23.906 22.938 1 83.56 296 LEU B N 1
ATOM 5926 C CA . LEU B 1 296 ? 2.365 23 23.094 1 83.56 296 LEU B CA 1
ATOM 5927 C C . LEU B 1 296 ? 2.055 21.906 24.094 1 83.56 296 LEU B C 1
ATOM 5929 O O . LEU B 1 296 ? 1.847 22.172 25.281 1 83.56 296 LEU B O 1
ATOM 5933 N N . LEU B 1 297 ? 2.018 20.734 23.656 1 84.12 297 LEU B N 1
ATOM 5934 C CA . LEU B 1 297 ? 1.641 19.609 24.484 1 84.12 297 LEU B CA 1
ATOM 5935 C C . LEU B 1 297 ? 2.854 18.734 24.797 1 84.12 297 LEU B C 1
ATOM 5937 O O . LEU B 1 297 ? 3.725 18.547 23.953 1 84.12 297 LEU B O 1
ATOM 5941 N N . GLN B 1 298 ? 2.857 18.25 26.016 1 81.56 298 GLN B N 1
ATOM 5942 C CA . GLN B 1 298 ? 3.932 17.375 26.453 1 81.56 298 GLN B CA 1
ATOM 5943 C C . GLN B 1 298 ? 3.377 16.047 26.953 1 81.56 298 GLN B C 1
ATOM 5945 O O . GLN B 1 298 ? 2.324 16 27.594 1 81.56 298 GLN B O 1
ATOM 5950 N N . GLY B 1 299 ? 4.031 14.992 26.672 1 78.75 299 GLY B N 1
ATOM 5951 C CA . GLY B 1 299 ? 3.693 13.656 27.125 1 78.75 299 GLY B CA 1
ATOM 5952 C C . GLY B 1 299 ? 4.578 12.578 26.516 1 78.75 299 GLY B C 1
ATOM 5953 O O . GLY B 1 299 ? 5.602 12.891 25.891 1 78.75 299 GLY B O 1
ATOM 5954 N N . SER B 1 300 ? 4.289 11.328 26.844 1 76.56 300 SER B N 1
ATOM 5955 C CA . SER B 1 300 ? 5.027 10.242 26.219 1 76.56 300 SER B CA 1
ATOM 5956 C C . SER B 1 300 ? 4.812 10.227 24.703 1 76.56 300 SER B C 1
ATOM 5958 O O . SER B 1 300 ? 3.781 10.68 24.219 1 76.56 300 SER B O 1
ATOM 5960 N N . TRP B 1 301 ? 5.801 9.773 24.047 1 75.06 301 TRP B N 1
ATOM 5961 C CA . TRP B 1 301 ? 5.711 9.727 22.594 1 75.06 301 TRP B CA 1
ATOM 5962 C C . TRP B 1 301 ? 4.469 8.961 22.141 1 75.06 301 TRP B C 1
ATOM 5964 O O . TRP B 1 301 ? 3.771 9.375 21.219 1 75.06 301 TRP B O 1
ATOM 5974 N N . ASP B 1 302 ? 4.168 7.902 22.859 1 75 302 ASP B N 1
ATOM 5975 C CA . ASP B 1 302 ? 2.992 7.098 22.531 1 75 302 ASP B CA 1
ATOM 5976 C C . ASP B 1 302 ? 1.706 7.887 22.766 1 75 302 ASP B C 1
ATOM 5978 O O . ASP B 1 302 ? 0.782 7.824 21.953 1 75 302 ASP B O 1
ATOM 5982 N N . ASP B 1 303 ? 1.677 8.586 23.859 1 76.44 303 ASP B N 1
ATOM 5983 C CA . ASP B 1 303 ? 0.494 9.383 24.172 1 76.44 303 ASP B CA 1
ATOM 5984 C C . ASP B 1 303 ? 0.305 10.516 23.172 1 76.44 303 ASP B C 1
ATOM 5986 O O . ASP B 1 303 ? -0.823 10.82 22.781 1 76.44 303 ASP B O 1
ATOM 5990 N N . LEU B 1 304 ? 1.351 11.109 22.797 1 79.25 304 LEU B N 1
ATOM 5991 C CA . LEU B 1 304 ? 1.287 12.203 21.828 1 79.25 304 LEU B CA 1
ATOM 5992 C C . LEU B 1 304 ? 0.751 11.719 20.5 1 79.25 304 LEU B C 1
ATOM 5994 O O . LEU B 1 304 ? -0.1 12.375 19.891 1 79.25 304 LEU B O 1
ATOM 5998 N N . ASP B 1 305 ? 1.201 10.625 20.125 1 75.06 305 ASP B N 1
ATOM 5999 C CA . ASP B 1 305 ? 0.768 10.062 18.844 1 75.06 305 ASP B CA 1
ATOM 6000 C C . ASP B 1 305 ? -0.708 9.672 18.891 1 75.06 305 ASP B C 1
ATOM 6002 O O . ASP B 1 305 ? -1.473 10.016 17.984 1 75.06 305 ASP B O 1
ATOM 6006 N N . THR B 1 306 ? -1.1 9.07 19.891 1 71.31 306 THR B N 1
ATOM 6007 C CA . THR B 1 306 ? -2.447 8.531 20.031 1 71.31 306 THR B CA 1
ATOM 6008 C C . THR B 1 306 ? -3.473 9.656 20.141 1 71.31 306 THR B C 1
ATOM 6010 O O . THR B 1 306 ? -4.555 9.578 19.562 1 71.31 306 THR B O 1
ATOM 6013 N N . HIS B 1 307 ? -3.131 10.695 20.812 1 70.38 307 HIS B N 1
ATOM 6014 C CA . HIS B 1 307 ? -4.141 11.68 21.172 1 70.38 307 HIS B CA 1
ATOM 6015 C C . HIS B 1 307 ? -4.148 12.852 20.188 1 70.38 307 HIS B C 1
ATOM 6017 O O . HIS B 1 307 ? -5.109 13.617 20.141 1 70.38 307 HIS B O 1
ATOM 6023 N N . THR B 1 308 ? -3.105 13.039 19.406 1 73.44 308 THR B N 1
ATOM 6024 C CA . THR B 1 308 ? -3.078 14.211 18.531 1 73.44 308 THR B CA 1
ATOM 6025 C C . THR B 1 308 ? -3.32 13.812 17.078 1 73.44 308 THR B C 1
ATOM 6027 O O . THR B 1 308 ? -3.885 14.586 16.312 1 73.44 308 THR B O 1
ATOM 6030 N N . ALA B 1 309 ? -2.975 12.688 16.734 1 63.03 309 ALA B N 1
ATOM 6031 C CA . ALA B 1 309 ? -3.029 12.273 15.328 1 63.03 309 ALA B CA 1
ATOM 6032 C C . ALA B 1 309 ? -4.473 12.109 14.867 1 63.03 309 ALA B C 1
ATOM 6034 O O . ALA B 1 309 ? -4.801 12.406 13.719 1 63.03 309 ALA B O 1
ATOM 6035 N N . VAL B 1 310 ? -5.418 11.727 15.75 1 59.59 310 VAL B N 1
ATOM 6036 C CA . VAL B 1 310 ? -6.762 11.375 15.312 1 59.59 310 VAL B CA 1
ATOM 6037 C C . VAL B 1 310 ? -7.77 12.383 15.859 1 59.59 310 VAL B C 1
ATOM 6039 O O . VAL B 1 310 ? -8.961 12.297 15.562 1 59.59 310 VAL B O 1
ATOM 6042 N N . ASP B 1 311 ? -7.285 13.383 16.5 1 65.38 311 ASP B N 1
ATOM 6043 C CA . ASP B 1 311 ? -8.211 14.328 17.125 1 65.38 311 ASP B CA 1
ATOM 6044 C C . ASP B 1 311 ? -8.594 15.438 16.141 1 65.38 311 ASP B C 1
ATOM 6046 O O . ASP B 1 311 ? -7.75 16.25 15.742 1 65.38 311 ASP B O 1
ATOM 6050 N N . PRO B 1 312 ? -9.875 15.391 15.695 1 67.75 312 PRO B N 1
ATOM 6051 C CA . PRO B 1 312 ? -10.305 16.422 14.75 1 67.75 312 PRO B CA 1
ATOM 6052 C C . PRO B 1 312 ? -10.281 17.828 15.359 1 67.75 312 PRO B C 1
ATOM 6054 O O . PRO B 1 312 ? -10.367 18.812 14.633 1 67.75 312 PRO B O 1
ATOM 6057 N N . ASN B 1 313 ? -10.078 17.828 16.609 1 73.81 313 ASN B N 1
ATOM 6058 C CA . ASN B 1 313 ? -10.148 19.125 17.266 1 73.81 313 ASN B CA 1
ATOM 6059 C C . ASN B 1 313 ? -8.789 19.828 17.281 1 73.81 313 ASN B C 1
ATOM 6061 O O . ASN B 1 313 ? -8.68 20.969 17.734 1 73.81 313 ASN B O 1
ATOM 6065 N N . VAL B 1 314 ? -7.797 19.094 16.844 1 79.38 314 VAL B N 1
ATOM 6066 C CA . VAL B 1 314 ? -6.48 19.719 16.828 1 79.38 314 VAL B CA 1
ATOM 6067 C C . VAL B 1 314 ? -5.758 19.406 15.531 1 79.38 314 VAL B C 1
ATOM 6069 O O . VAL B 1 314 ? -5.984 18.344 14.93 1 79.38 314 VAL B O 1
ATOM 6072 N N . LEU B 1 315 ? -5.078 20.359 15.055 1 77.12 315 LEU B N 1
ATOM 6073 C CA . LEU B 1 315 ? -4.195 20.156 13.906 1 77.12 315 LEU B CA 1
ATOM 6074 C C . LEU B 1 315 ? -2.74 20.078 14.352 1 77.12 315 LEU B C 1
ATOM 6076 O O . LEU B 1 315 ? -2.236 21 15 1 77.12 315 LEU B O 1
ATOM 6080 N N . VAL B 1 316 ? -2.098 19.047 14.148 1 76.38 316 VAL B N 1
ATOM 6081 C CA . VAL B 1 316 ? -0.716 18.859 14.57 1 76.38 316 VAL B CA 1
ATOM 6082 C C . VAL B 1 316 ? 0.229 19.594 13.625 1 76.38 316 VAL B C 1
ATOM 6084 O O . VAL B 1 316 ? 0.143 19.422 12.406 1 76.38 316 VAL B O 1
ATOM 6087 N N . VAL B 1 317 ? 1.134 20.438 14.234 1 71.25 317 VAL B N 1
ATOM 6088 C CA . VAL B 1 317 ? 2.086 21.203 13.438 1 71.25 317 VAL B CA 1
ATOM 6089 C C . VAL B 1 317 ? 3.143 20.266 12.852 1 71.25 317 VAL B C 1
ATOM 6091 O O . VAL B 1 317 ? 3.338 20.234 11.633 1 71.25 317 VAL B O 1
ATOM 6094 N N . ASP B 1 318 ? 3.883 19.547 13.703 1 64.25 318 ASP B N 1
ATOM 6095 C CA . ASP B 1 318 ? 4.84 18.5 13.328 1 64.25 318 ASP B CA 1
ATOM 6096 C C . ASP B 1 318 ? 4.488 17.172 13.992 1 64.25 318 ASP B C 1
ATOM 6098 O O . ASP B 1 318 ? 4.262 17.109 15.203 1 64.25 318 ASP B O 1
ATOM 6102 N N . ALA B 1 319 ? 4.465 16.203 13.117 1 62.94 319 ALA B N 1
ATOM 6103 C CA . ALA B 1 319 ? 4.094 14.898 13.656 1 62.94 319 ALA B CA 1
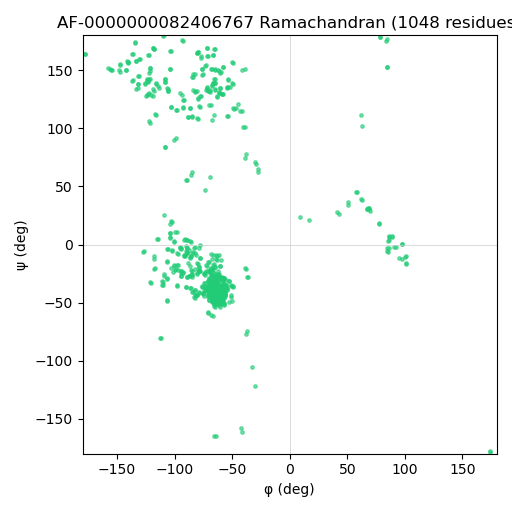ATOM 6104 C C . ALA B 1 319 ? 5.09 14.438 14.719 1 62.94 319 ALA B C 1
ATOM 6106 O O . ALA B 1 319 ? 6.305 14.57 14.539 1 62.94 319 ALA B O 1
ATOM 6107 N N . PRO B 1 320 ? 4.594 13.992 15.891 1 62.94 320 PRO B N 1
ATOM 6108 C CA . PRO B 1 320 ? 5.469 13.531 16.969 1 62.94 320 PRO B CA 1
ATOM 6109 C C . PRO B 1 320 ? 6.52 12.531 16.484 1 62.94 320 PRO B C 1
ATOM 6111 O O . PRO B 1 320 ? 7.672 12.578 16.922 1 62.94 320 PRO B O 1
ATOM 6114 N N . ALA B 1 321 ? 6.117 11.734 15.594 1 60.78 321 ALA B N 1
ATOM 6115 C CA . ALA B 1 321 ? 7.043 10.734 15.07 1 60.78 321 ALA B CA 1
ATOM 6116 C C . ALA B 1 321 ? 8.242 11.391 14.398 1 60.78 321 ALA B C 1
ATOM 6118 O O . ALA B 1 321 ? 9.367 10.906 14.516 1 60.78 321 ALA B O 1
ATOM 6119 N N . GLN B 1 322 ? 8.039 12.422 13.766 1 58.84 322 GLN B N 1
ATOM 6120 C CA . GLN B 1 322 ? 9.102 13.148 13.078 1 58.84 322 GLN B CA 1
ATOM 6121 C C . GLN B 1 322 ? 10.055 13.805 14.07 1 58.84 322 GLN B C 1
ATOM 6123 O O . GLN B 1 322 ? 11.266 13.82 13.852 1 58.84 322 GLN B O 1
ATOM 6128 N N . ILE B 1 323 ? 9.484 14.297 15.094 1 61.19 323 ILE B N 1
ATOM 6129 C CA . ILE B 1 323 ? 10.289 14.938 16.125 1 61.19 323 ILE B CA 1
ATOM 6130 C C . ILE B 1 323 ? 11.148 13.891 16.828 1 61.19 323 ILE B C 1
ATOM 6132 O O . ILE B 1 323 ? 12.336 14.117 17.062 1 61.19 323 ILE B O 1
ATOM 6136 N N . ARG B 1 324 ? 10.523 12.805 17.094 1 61.97 324 ARG B N 1
ATOM 6137 C CA . ARG B 1 324 ? 11.234 11.734 17.781 1 61.97 324 ARG B CA 1
ATOM 6138 C C . ARG B 1 324 ? 12.414 11.234 16.953 1 61.97 324 ARG B C 1
ATOM 6140 O O . ARG B 1 324 ? 13.5 11.016 17.484 1 61.97 324 ARG B O 1
ATOM 6147 N N . LYS B 1 325 ? 12.195 11.062 15.734 1 59.91 325 LYS B N 1
ATOM 6148 C CA . LYS B 1 325 ? 13.203 10.57 14.797 1 59.91 325 LYS B CA 1
ATOM 6149 C C . LYS B 1 325 ? 14.438 11.469 14.797 1 59.91 325 LYS B C 1
ATOM 6151 O O . LYS B 1 325 ? 15.562 10.984 14.656 1 59.91 325 LYS B O 1
ATOM 6156 N N . GLN B 1 326 ? 14.188 12.664 14.961 1 54.78 326 GLN B N 1
ATOM 6157 C CA . GLN B 1 326 ? 15.266 13.633 14.781 1 54.78 326 GLN B CA 1
ATOM 6158 C C . GLN B 1 326 ? 15.938 13.961 16.109 1 54.78 326 GLN B C 1
ATOM 6160 O O . GLN B 1 326 ? 17.109 14.352 16.141 1 54.78 326 GLN B O 1
ATOM 6165 N N . ALA B 1 327 ? 15.242 13.844 17.156 1 55.56 327 ALA B N 1
ATOM 6166 C CA . ALA B 1 327 ? 15.781 14.438 18.375 1 55.56 327 ALA B CA 1
ATOM 6167 C C . ALA B 1 327 ? 16.031 13.367 19.438 1 55.56 327 ALA B C 1
ATOM 6169 O O . ALA B 1 327 ? 16.781 13.594 20.391 1 55.56 327 ALA B O 1
ATOM 6170 N N . ALA B 1 328 ? 15.562 12.117 19.25 1 56.09 328 ALA B N 1
ATOM 6171 C CA . ALA B 1 328 ? 15.617 11.203 20.391 1 56.09 328 ALA B CA 1
ATOM 6172 C C . ALA B 1 328 ? 16.875 10.344 20.344 1 56.09 328 ALA B C 1
ATOM 6174 O O . ALA B 1 328 ? 17.344 9.992 19.25 1 56.09 328 ALA B O 1
ATOM 6175 N N . PRO B 1 329 ? 17.75 10.195 21.484 1 60.22 329 PRO B N 1
ATOM 6176 C CA . PRO B 1 329 ? 18.844 9.227 21.547 1 60.22 329 PRO B CA 1
ATOM 6177 C C . PRO B 1 329 ? 18.406 7.816 21.156 1 60.22 329 PRO B C 1
ATOM 6179 O O . PRO B 1 329 ? 17.219 7.523 21.109 1 60.22 329 PRO B O 1
ATOM 6182 N N . LEU B 1 330 ? 19.578 7.031 20.703 1 69.19 330 LEU B N 1
ATOM 6183 C CA . LEU B 1 330 ? 19.281 5.656 20.312 1 69.19 330 LEU B CA 1
ATOM 6184 C C . LEU B 1 330 ? 18.562 4.914 21.422 1 69.19 330 LEU B C 1
ATOM 6186 O O . LEU B 1 330 ? 19.094 4.797 22.531 1 69.19 330 LEU B O 1
ATOM 6190 N N . GLY B 1 331 ? 17.406 4.594 21.312 1 76.44 331 GLY B N 1
ATOM 6191 C CA . GLY B 1 331 ? 16.578 3.941 22.312 1 76.44 331 GLY B CA 1
ATOM 6192 C C . GLY B 1 331 ? 16.562 2.43 22.188 1 76.44 331 GLY B C 1
ATOM 6193 O O . GLY B 1 331 ? 17.375 1.859 21.438 1 76.44 331 GLY B O 1
ATOM 6194 N N . THR B 1 332 ? 15.977 1.708 23 1 84.62 332 THR B N 1
ATOM 6195 C CA . THR B 1 332 ? 15.836 0.257 23.031 1 84.62 332 THR B CA 1
ATOM 6196 C C . THR B 1 332 ? 15.328 -0.26 21.688 1 84.62 332 THR B C 1
ATOM 6198 O O . THR B 1 332 ? 15.773 -1.308 21.203 1 84.62 332 THR B O 1
ATOM 6201 N N . ARG B 1 333 ? 14.508 0.466 21.078 1 89.31 333 ARG B N 1
ATOM 6202 C CA . ARG B 1 333 ? 13.953 0.055 19.781 1 89.31 333 ARG B CA 1
ATOM 6203 C C . ARG B 1 333 ? 15.031 0.029 18.703 1 89.31 333 ARG B C 1
ATOM 6205 O O . ARG B 1 333 ? 15.008 -0.829 17.828 1 89.31 333 ARG B O 1
ATOM 6212 N N . ALA B 1 334 ? 15.914 0.966 18.797 1 91.44 334 ALA B N 1
ATOM 6213 C CA . ALA B 1 334 ? 17.016 1.007 17.828 1 91.44 334 ALA B CA 1
ATOM 6214 C C . ALA B 1 334 ? 17.891 -0.233 17.953 1 91.44 334 ALA B C 1
ATOM 6216 O O . ALA B 1 334 ? 18.297 -0.818 16.938 1 91.44 334 ALA B O 1
ATOM 6217 N N . VAL B 1 335 ? 18.203 -0.607 19.125 1 92.94 335 VAL B N 1
ATOM 6218 C CA . VAL B 1 335 ? 19.031 -1.783 19.359 1 92.94 335 VAL B CA 1
ATOM 6219 C C . VAL B 1 335 ? 18.328 -3.027 18.828 1 92.94 335 VAL B C 1
ATOM 6221 O O . VAL B 1 335 ? 18.938 -3.869 18.172 1 92.94 335 VAL B O 1
ATOM 6224 N N . ILE B 1 336 ? 17.078 -3.148 19.125 1 95.56 336 ILE B N 1
ATOM 6225 C CA . ILE B 1 336 ? 16.297 -4.285 18.641 1 95.56 336 ILE B CA 1
ATOM 6226 C C . ILE B 1 336 ? 16.328 -4.32 17.109 1 95.56 336 ILE B C 1
ATOM 6228 O O . ILE B 1 336 ? 16.531 -5.379 16.516 1 95.56 336 ILE B O 1
ATOM 6232 N N . ALA B 1 337 ? 16.125 -3.188 16.516 1 95.62 337 ALA B N 1
ATOM 6233 C CA . ALA B 1 337 ? 16.156 -3.104 15.055 1 95.62 337 ALA B CA 1
ATOM 6234 C C . ALA B 1 337 ? 17.5 -3.578 14.508 1 95.62 337 ALA B C 1
ATOM 6236 O O . ALA B 1 337 ? 17.547 -4.352 13.547 1 95.62 337 ALA B O 1
ATOM 6237 N N . LEU B 1 338 ? 18.516 -3.166 15.109 1 94.94 338 LEU B N 1
ATOM 6238 C CA . LEU B 1 338 ? 19.859 -3.533 14.664 1 94.94 338 LEU B CA 1
ATOM 6239 C C . LEU B 1 338 ? 20.109 -5.031 14.836 1 94.94 338 LEU B C 1
ATOM 6241 O O . LEU B 1 338 ? 20.734 -5.664 13.992 1 94.94 338 LEU B O 1
ATOM 6245 N N . VAL B 1 339 ? 19.656 -5.559 15.898 1 97.19 339 VAL B N 1
ATOM 6246 C CA . VAL B 1 339 ? 19.812 -6.984 16.156 1 97.19 339 VAL B CA 1
ATOM 6247 C C . VAL B 1 339 ? 19.047 -7.781 15.094 1 97.19 339 VAL B C 1
ATOM 6249 O O . VAL B 1 339 ? 19.547 -8.773 14.57 1 97.19 339 VAL B O 1
ATOM 6252 N N . VAL B 1 340 ? 17.812 -7.395 14.789 1 97.75 340 VAL B N 1
ATOM 6253 C CA . VAL B 1 340 ? 17 -8.078 13.789 1 97.75 340 VAL B CA 1
ATOM 6254 C C . VAL B 1 340 ? 17.688 -7.992 12.422 1 97.75 340 VAL B C 1
ATOM 6256 O O . VAL B 1 340 ? 17.75 -8.984 11.688 1 97.75 340 VAL B O 1
ATOM 6259 N N . VAL B 1 341 ? 18.188 -6.844 12.102 1 96.69 341 VAL B N 1
ATOM 6260 C CA . VAL B 1 341 ? 18.891 -6.676 10.828 1 96.69 341 VAL B CA 1
ATOM 6261 C C . VAL B 1 341 ? 20.141 -7.559 10.812 1 96.69 341 VAL B C 1
ATOM 6263 O O . VAL B 1 341 ? 20.438 -8.203 9.805 1 96.69 341 VAL B O 1
ATOM 6266 N N . ALA B 1 342 ? 20.891 -7.551 11.883 1 97 342 ALA B N 1
ATOM 6267 C CA . ALA B 1 342 ? 22.062 -8.414 11.977 1 97 342 ALA B CA 1
ATOM 6268 C C . ALA B 1 342 ? 21.688 -9.875 11.758 1 97 342 ALA B C 1
ATOM 6270 O O . ALA B 1 342 ? 22.391 -10.602 11.047 1 97 342 ALA B O 1
ATOM 6271 N N . ALA B 1 343 ? 20.641 -10.281 12.367 1 97.75 343 ALA B N 1
ATOM 6272 C CA . ALA B 1 343 ? 20.172 -11.656 12.188 1 97.75 343 ALA B CA 1
ATOM 6273 C C . ALA B 1 343 ? 19.812 -11.93 10.727 1 97.75 343 ALA B C 1
ATOM 6275 O O . ALA B 1 343 ? 20.141 -12.992 10.188 1 97.75 343 ALA B O 1
ATOM 6276 N N . MET B 1 344 ? 19.141 -11.023 10.109 1 97.06 344 MET B N 1
ATOM 6277 C CA . MET B 1 344 ? 18.797 -11.156 8.703 1 97.06 344 MET B CA 1
ATOM 6278 C C . MET B 1 344 ? 20.031 -11.273 7.836 1 97.06 344 MET B C 1
ATOM 6280 O O . MET B 1 344 ? 20.109 -12.141 6.961 1 97.06 344 MET B O 1
ATOM 6284 N N . VAL B 1 345 ? 21.016 -10.438 8.102 1 95.88 345 VAL B N 1
ATOM 6285 C CA . VAL B 1 345 ? 22.266 -10.438 7.336 1 95.88 345 VAL B CA 1
ATOM 6286 C C . VAL B 1 345 ? 22.984 -11.773 7.508 1 95.88 345 VAL B C 1
ATOM 6288 O O . VAL B 1 345 ? 23.5 -12.328 6.539 1 95.88 345 VAL B O 1
ATOM 6291 N N . VAL B 1 346 ? 22.969 -12.273 8.703 1 97.06 346 VAL B N 1
ATOM 6292 C CA . VAL B 1 346 ? 23.594 -13.562 8.977 1 97.06 346 VAL B CA 1
ATOM 6293 C C . VAL B 1 346 ? 22.891 -14.656 8.172 1 97.06 346 VAL B C 1
ATOM 6295 O O . VAL B 1 346 ? 23.547 -15.484 7.535 1 97.06 346 VAL B O 1
ATOM 6298 N N . MET B 1 347 ? 21.578 -14.672 8.172 1 96.69 347 MET B N 1
ATOM 6299 C CA . MET B 1 347 ? 20.812 -15.664 7.426 1 96.69 347 MET B CA 1
ATOM 6300 C C . MET B 1 347 ? 21.109 -15.578 5.934 1 96.69 347 MET B C 1
ATOM 6302 O O . MET B 1 347 ? 21.281 -16.609 5.266 1 96.69 347 MET B O 1
ATOM 6306 N N . LEU B 1 348 ? 21.234 -14.383 5.418 1 95 348 LEU B N 1
ATOM 6307 C CA . LEU B 1 348 ? 21.469 -14.172 3.992 1 95 348 LEU B CA 1
ATOM 6308 C C . LEU B 1 348 ? 22.891 -14.523 3.609 1 95 348 LEU B C 1
ATOM 6310 O O . LEU B 1 348 ? 23.141 -15.109 2.551 1 95 348 LEU B O 1
ATOM 6314 N N . THR B 1 349 ? 23.844 -14.18 4.449 1 94.75 349 THR B N 1
ATOM 6315 C CA . THR B 1 349 ? 25.266 -14.398 4.168 1 94.75 349 THR B CA 1
ATOM 6316 C C . THR B 1 349 ? 25.578 -15.891 4.113 1 94.75 349 THR B C 1
ATOM 6318 O O . THR B 1 349 ? 26.312 -16.344 3.234 1 94.75 349 THR B O 1
ATOM 6321 N N . PHE B 1 350 ? 24.922 -16.625 4.977 1 95.31 350 PHE B N 1
ATOM 6322 C CA . PHE B 1 350 ? 25.25 -18.047 5.055 1 95.31 350 PHE B CA 1
ATOM 6323 C C . PHE B 1 350 ? 24.219 -18.875 4.301 1 95.31 350 PHE B C 1
ATOM 6325 O O . PHE B 1 350 ? 24.312 -20.109 4.27 1 95.31 350 PHE B O 1
ATOM 6332 N N . GLY B 1 351 ? 23.328 -18.266 3.711 1 92.44 351 GLY B N 1
ATOM 6333 C CA . GLY B 1 351 ? 22.328 -18.953 2.914 1 92.44 351 GLY B CA 1
ATOM 6334 C C . GLY B 1 351 ? 21.484 -19.906 3.729 1 92.44 351 GLY B C 1
ATOM 6335 O O . GLY B 1 351 ? 21.156 -21.016 3.271 1 92.44 351 GLY B O 1
ATOM 6336 N N . LEU B 1 352 ? 21.141 -19.516 4.934 1 94.12 352 LEU B N 1
ATOM 6337 C CA . LEU B 1 352 ? 20.391 -20.391 5.832 1 94.12 352 LEU B CA 1
ATOM 6338 C C . LEU B 1 352 ? 18.953 -20.562 5.344 1 94.12 352 LEU B C 1
ATOM 6340 O O . LEU B 1 352 ? 18.344 -21.625 5.539 1 94.12 352 LEU B O 1
ATOM 6344 N N . VAL B 1 353 ? 18.344 -19.594 4.812 1 95.19 353 VAL B N 1
ATOM 6345 C CA . VAL B 1 353 ? 17 -19.594 4.227 1 95.19 353 VAL B CA 1
ATOM 6346 C C . VAL B 1 353 ? 17 -18.719 2.971 1 95.19 353 VAL B C 1
ATOM 6348 O O . VAL B 1 353 ? 17.875 -17.875 2.781 1 95.19 353 VAL B O 1
ATOM 6351 N N . PRO B 1 354 ? 16.016 -19.016 2.131 1 94.06 354 PRO B N 1
ATOM 6352 C CA . PRO B 1 354 ? 15.898 -18.125 0.968 1 94.06 354 PRO B CA 1
ATOM 6353 C C . PRO B 1 354 ? 15.695 -16.672 1.356 1 94.06 354 PRO B C 1
ATOM 6355 O O . PRO B 1 354 ? 15.164 -16.375 2.434 1 94.06 354 PRO B O 1
ATOM 6358 N N . SER B 1 355 ? 16.125 -15.805 0.481 1 94.94 355 SER B N 1
ATOM 6359 C CA . SER B 1 355 ? 16.156 -14.375 0.761 1 94.94 355 SER B CA 1
ATOM 6360 C C . SER B 1 355 ? 14.781 -13.852 1.137 1 94.94 355 SER B C 1
ATOM 6362 O O . SER B 1 355 ? 14.641 -13.086 2.096 1 94.94 355 SER B O 1
ATOM 6364 N N . ALA B 1 356 ? 13.742 -14.297 0.377 1 95.75 356 ALA B N 1
ATOM 6365 C CA . ALA B 1 356 ? 12.391 -13.828 0.65 1 95.75 356 ALA B CA 1
ATOM 6366 C C . ALA B 1 356 ? 11.945 -14.227 2.057 1 95.75 356 ALA B C 1
ATOM 6368 O O . ALA B 1 356 ? 11.297 -13.445 2.752 1 95.75 356 ALA B O 1
ATOM 6369 N N . ILE B 1 357 ? 12.289 -15.391 2.506 1 97.06 357 ILE B N 1
ATOM 6370 C CA . ILE B 1 357 ? 11.93 -15.891 3.828 1 97.06 357 ILE B CA 1
ATOM 6371 C C . ILE B 1 357 ? 12.672 -15.094 4.902 1 97.06 357 ILE B C 1
ATOM 6373 O O . ILE B 1 357 ? 12.07 -14.688 5.898 1 97.06 357 ILE B O 1
ATOM 6377 N N . ALA B 1 358 ? 13.938 -14.883 4.656 1 97 358 ALA B N 1
ATOM 6378 C CA . ALA B 1 358 ? 14.727 -14.086 5.594 1 97 358 ALA B CA 1
ATOM 6379 C C . ALA B 1 358 ? 14.133 -12.688 5.758 1 97 358 ALA B C 1
ATOM 6381 O O . ALA B 1 358 ? 14.031 -12.18 6.879 1 97 358 ALA B O 1
ATOM 6382 N N . GLY B 1 359 ? 13.828 -12.094 4.645 1 97.12 359 GLY B N 1
ATOM 6383 C CA . GLY B 1 359 ? 13.219 -10.773 4.684 1 97.12 359 GLY B CA 1
ATOM 6384 C C . GLY B 1 359 ? 11.906 -10.742 5.441 1 97.12 359 GLY B C 1
ATOM 6385 O O . GLY B 1 359 ? 11.68 -9.859 6.266 1 97.12 359 GLY B O 1
ATOM 6386 N N . LEU B 1 360 ? 10.984 -11.703 5.164 1 97.88 360 LEU B N 1
ATOM 6387 C CA . LEU B 1 360 ? 9.688 -11.766 5.824 1 97.88 360 LEU B CA 1
ATOM 6388 C C . LEU B 1 360 ? 9.844 -11.969 7.328 1 97.88 360 LEU B C 1
ATOM 6390 O O . LEU B 1 360 ? 9.133 -11.352 8.125 1 97.88 360 LEU B O 1
ATOM 6394 N N . LEU B 1 361 ? 10.758 -12.828 7.707 1 98 361 LEU B N 1
ATOM 6395 C CA . LEU B 1 361 ? 11.023 -13.047 9.125 1 98 361 LEU B CA 1
ATOM 6396 C C . LEU B 1 361 ? 11.453 -11.742 9.797 1 98 361 LEU B C 1
ATOM 6398 O O . LEU B 1 361 ? 10.969 -11.414 10.883 1 98 361 LEU B O 1
ATOM 6402 N N . ALA B 1 362 ? 12.328 -11.07 9.141 1 98.06 362 ALA B N 1
ATOM 6403 C CA . ALA B 1 362 ? 12.828 -9.812 9.695 1 98.06 362 ALA B CA 1
ATOM 6404 C C . ALA B 1 362 ? 11.711 -8.773 9.789 1 98.06 362 ALA B C 1
ATOM 6406 O O . ALA B 1 362 ? 11.562 -8.109 10.812 1 98.06 362 ALA B O 1
ATOM 6407 N N . ALA B 1 363 ? 10.953 -8.641 8.734 1 98 363 ALA B N 1
ATOM 6408 C CA . ALA B 1 363 ? 9.859 -7.676 8.711 1 98 363 ALA B CA 1
ATOM 6409 C C . ALA B 1 363 ? 8.844 -7.977 9.812 1 98 363 ALA B C 1
ATOM 6411 O O . ALA B 1 363 ? 8.422 -7.074 10.539 1 98 363 ALA B O 1
ATOM 6412 N N . CYS B 1 364 ? 8.422 -9.211 9.945 1 97.94 364 CYS B N 1
ATOM 6413 C CA . CYS B 1 364 ? 7.469 -9.602 10.977 1 97.94 364 CYS B CA 1
ATOM 6414 C C . CYS B 1 364 ? 8.039 -9.352 12.367 1 97.94 364 CYS B C 1
ATOM 6416 O O . CYS B 1 364 ? 7.316 -8.891 13.258 1 97.94 364 CYS B O 1
ATOM 6418 N N . ALA B 1 365 ? 9.305 -9.648 12.547 1 98 365 ALA B N 1
ATOM 6419 C CA . ALA B 1 365 ? 9.945 -9.422 13.836 1 98 365 ALA B CA 1
ATOM 6420 C C . ALA B 1 365 ? 9.906 -7.945 14.219 1 98 365 ALA B C 1
ATOM 6422 O O . ALA B 1 365 ? 9.688 -7.605 15.383 1 98 365 ALA B O 1
ATOM 6423 N N . MET B 1 366 ? 10.141 -7.055 13.242 1 97.81 366 MET B N 1
ATOM 6424 C CA . MET B 1 366 ? 10.141 -5.617 13.508 1 97.81 366 MET B CA 1
ATOM 6425 C C . MET B 1 366 ? 8.797 -5.16 14.055 1 97.81 366 MET B C 1
ATOM 6427 O O . MET B 1 366 ? 8.742 -4.297 14.938 1 97.81 366 MET B O 1
ATOM 6431 N N . VAL B 1 367 ? 7.758 -5.742 13.562 1 96.25 367 VAL B N 1
ATOM 6432 C CA . VAL B 1 367 ? 6.41 -5.367 13.992 1 96.25 367 VAL B CA 1
ATOM 6433 C C . VAL B 1 367 ? 6.078 -6.047 15.312 1 96.25 367 VAL B C 1
ATOM 6435 O O . VAL B 1 367 ? 5.555 -5.41 16.234 1 96.25 367 VAL B O 1
ATOM 6438 N N . LEU B 1 368 ? 6.395 -7.324 15.461 1 96.31 368 LEU B N 1
ATOM 6439 C CA . LEU B 1 368 ? 6.062 -8.102 16.656 1 96.31 368 LEU B CA 1
ATOM 6440 C C . LEU B 1 368 ? 6.797 -7.555 17.875 1 96.31 368 LEU B C 1
ATOM 6442 O O . LEU B 1 368 ? 6.254 -7.566 18.984 1 96.31 368 LEU B O 1
ATOM 6446 N N . LEU B 1 369 ? 7.98 -7.082 17.641 1 96.12 369 LEU B N 1
ATOM 6447 C CA . LEU B 1 369 ? 8.773 -6.555 18.75 1 96.12 369 LEU B CA 1
ATOM 6448 C C . LEU B 1 369 ? 8.5 -5.07 18.953 1 96.12 369 LEU B C 1
ATOM 6450 O O . LEU B 1 369 ? 9.211 -4.406 19.719 1 96.12 369 LEU B O 1
ATOM 6454 N N . ARG B 1 370 ? 7.582 -4.5 18.219 1 92.81 370 ARG B N 1
ATOM 6455 C CA . ARG B 1 370 ? 7.031 -3.162 18.391 1 92.81 370 ARG B CA 1
ATOM 6456 C C . ARG B 1 370 ? 8.07 -2.096 18.078 1 92.81 370 ARG B C 1
ATOM 6458 O O . ARG B 1 370 ? 8.141 -1.063 18.75 1 92.81 370 ARG B O 1
ATOM 6465 N N . VAL B 1 371 ? 8.922 -2.469 17.156 1 93.38 371 VAL B N 1
ATOM 6466 C CA . VAL B 1 371 ? 9.836 -1.446 16.672 1 93.38 371 VAL B CA 1
ATOM 6467 C C . VAL B 1 371 ? 9.078 -0.423 15.836 1 93.38 371 VAL B C 1
ATOM 6469 O O . VAL B 1 371 ? 9.312 0.782 15.945 1 93.38 371 VAL B O 1
ATOM 6472 N N . ILE B 1 372 ? 8.234 -0.933 14.984 1 92.69 372 ILE B N 1
ATOM 6473 C CA . ILE B 1 372 ? 7.328 -0.085 14.219 1 92.69 372 ILE B CA 1
ATOM 6474 C C . ILE B 1 372 ? 5.918 -0.665 14.258 1 92.69 372 ILE B C 1
ATOM 6476 O O . ILE B 1 372 ? 5.734 -1.855 14.531 1 92.69 372 ILE B O 1
ATOM 6480 N N . SER B 1 373 ? 4.934 0.217 14.008 1 92.06 373 SER B N 1
ATOM 6481 C CA . SER B 1 373 ? 3.541 -0.217 13.969 1 92.06 373 SER B CA 1
ATOM 6482 C C . SER B 1 373 ? 3.199 -0.851 12.625 1 92.06 373 SER B C 1
ATOM 6484 O O . SER B 1 373 ? 3.965 -0.735 11.664 1 92.06 373 SER B O 1
ATOM 6486 N N . VAL B 1 374 ? 2.068 -1.55 12.578 1 93.69 374 VAL B N 1
ATOM 6487 C CA . VAL B 1 374 ? 1.579 -2.164 11.352 1 93.69 374 VAL B CA 1
ATOM 6488 C C . VAL B 1 374 ? 1.321 -1.087 10.305 1 93.69 374 VAL B C 1
ATOM 6490 O O . VAL B 1 374 ? 1.643 -1.269 9.125 1 93.69 374 VAL B O 1
ATOM 6493 N N . GLU B 1 375 ? 0.782 -0.008 10.727 1 89.69 375 GLU B N 1
ATOM 6494 C CA . GLU B 1 375 ? 0.472 1.096 9.82 1 89.69 375 GLU B CA 1
ATOM 6495 C C . GLU B 1 375 ? 1.741 1.677 9.211 1 89.69 375 GLU B C 1
ATOM 6497 O O . GLU B 1 375 ? 1.788 1.942 8.008 1 89.69 375 GLU B O 1
ATOM 6502 N N . GLN B 1 376 ? 2.705 1.84 10.031 1 89.56 376 GLN B N 1
ATOM 6503 C CA . GLN B 1 376 ? 3.99 2.326 9.539 1 89.56 376 GLN B CA 1
ATOM 6504 C C . GLN B 1 376 ? 4.598 1.354 8.531 1 89.56 376 GLN B C 1
ATOM 6506 O O . GLN B 1 376 ? 5.137 1.771 7.508 1 89.56 376 GLN B O 1
ATOM 6511 N N . ALA B 1 377 ? 4.512 0.08 8.852 1 95.88 377 ALA B N 1
ATOM 6512 C CA . ALA B 1 377 ? 5.027 -0.949 7.957 1 95.88 377 ALA B CA 1
ATOM 6513 C C . ALA B 1 377 ? 4.34 -0.883 6.598 1 95.88 377 ALA B C 1
ATOM 6515 O O . ALA B 1 377 ? 5.004 -0.866 5.559 1 95.88 377 ALA B O 1
ATOM 6516 N N . HIS B 1 378 ? 3.068 -0.794 6.617 1 95 378 HIS B N 1
ATOM 6517 C CA . HIS B 1 378 ? 2.295 -0.767 5.379 1 95 378 HIS B CA 1
ATOM 6518 C C . HIS B 1 378 ? 2.611 0.481 4.559 1 95 378 HIS B C 1
ATOM 6520 O O . HIS B 1 378 ? 2.754 0.406 3.338 1 95 378 HIS B O 1
ATOM 6526 N N . ARG B 1 379 ? 2.758 1.592 5.195 1 90.12 379 ARG B N 1
ATOM 6527 C CA . ARG B 1 379 ? 2.998 2.859 4.512 1 90.12 379 ARG B CA 1
ATOM 6528 C C . ARG B 1 379 ? 4.395 2.896 3.902 1 90.12 379 ARG B C 1
ATOM 6530 O O . ARG B 1 379 ? 4.645 3.643 2.953 1 90.12 379 ARG B O 1
ATOM 6537 N N . SER B 1 380 ? 5.199 2.111 4.449 1 91.75 380 SER B N 1
ATOM 6538 C CA . SER B 1 380 ? 6.59 2.141 4.004 1 91.75 380 SER B CA 1
ATOM 6539 C C . SER B 1 380 ? 6.77 1.377 2.697 1 91.75 380 SER B C 1
ATOM 6541 O O . SER B 1 380 ? 7.766 1.558 1.999 1 91.75 380 SER B O 1
ATOM 6543 N N . ILE B 1 381 ? 5.906 0.547 2.35 1 95.69 381 ILE B N 1
ATOM 6544 C CA . ILE B 1 381 ? 6.043 -0.3 1.17 1 95.69 381 ILE B CA 1
ATOM 6545 C C . ILE B 1 381 ? 5.688 0.498 -0.082 1 95.69 381 ILE B C 1
ATOM 6547 O O . ILE B 1 381 ? 4.613 1.1 -0.159 1 95.69 381 ILE B O 1
ATOM 6551 N N . SER B 1 382 ? 6.547 0.529 -1 1 93.62 382 SER B N 1
ATOM 6552 C CA . SER B 1 382 ? 6.34 1.276 -2.236 1 93.62 382 SER B CA 1
ATOM 6553 C C . SER B 1 382 ? 5.559 0.456 -3.254 1 93.62 382 SER B C 1
ATOM 6555 O O . SER B 1 382 ? 6.117 -0.42 -3.916 1 93.62 382 SER B O 1
ATOM 6557 N N . TRP B 1 383 ? 4.363 0.822 -3.514 1 94.38 383 TRP B N 1
ATOM 6558 C CA . TRP B 1 383 ? 3.535 0.161 -4.516 1 94.38 383 TRP B CA 1
ATOM 6559 C C . TRP B 1 383 ? 4.145 0.304 -5.906 1 94.38 383 TRP B C 1
ATOM 6561 O O . TRP B 1 383 ? 4.086 -0.624 -6.719 1 94.38 383 TRP B O 1
ATOM 6571 N N . THR B 1 384 ? 4.715 1.44 -6.137 1 93.81 384 THR B N 1
ATOM 6572 C CA . THR B 1 384 ? 5.301 1.713 -7.445 1 93.81 384 THR B CA 1
ATOM 6573 C C . THR B 1 384 ? 6.387 0.695 -7.773 1 93.81 384 THR B C 1
ATOM 6575 O O . THR B 1 384 ? 6.387 0.105 -8.859 1 93.81 384 THR B O 1
ATOM 6578 N N . THR B 1 385 ? 7.223 0.502 -6.836 1 93.5 385 THR B N 1
ATOM 6579 C CA . THR B 1 385 ? 8.328 -0.426 -7.051 1 93.5 385 THR B CA 1
ATOM 6580 C C . THR B 1 385 ? 7.812 -1.854 -7.199 1 93.5 385 THR B C 1
ATOM 6582 O O . THR B 1 385 ? 8.211 -2.57 -8.125 1 93.5 385 THR B O 1
ATOM 6585 N N . LEU B 1 386 ? 6.898 -2.307 -6.367 1 96.62 386 LEU B N 1
ATOM 6586 C CA . LEU B 1 386 ? 6.402 -3.68 -6.395 1 96.62 386 LEU B CA 1
ATOM 6587 C C . LEU B 1 386 ? 5.652 -3.961 -7.691 1 96.62 386 LEU B C 1
ATOM 6589 O O . LEU B 1 386 ? 5.828 -5.02 -8.297 1 96.62 386 LEU B O 1
ATOM 6593 N N . ILE B 1 387 ? 4.824 -3.029 -8.125 1 96.56 387 ILE B N 1
ATOM 6594 C CA . ILE B 1 387 ? 4.055 -3.195 -9.359 1 96.56 387 ILE B CA 1
ATOM 6595 C C . ILE B 1 387 ? 4.996 -3.221 -10.555 1 96.56 387 ILE B C 1
ATOM 6597 O O . ILE B 1 387 ? 4.809 -4.012 -11.484 1 96.56 387 ILE B O 1
ATOM 6601 N N . LEU B 1 388 ? 5.977 -2.34 -10.453 1 94.69 388 LEU B N 1
ATOM 6602 C CA . LEU B 1 388 ? 6.941 -2.291 -11.539 1 94.69 388 LEU B CA 1
ATOM 6603 C C . LEU B 1 388 ? 7.672 -3.623 -11.68 1 94.69 388 LEU B C 1
ATOM 6605 O O . LEU B 1 388 ? 7.715 -4.203 -12.766 1 94.69 388 LEU B O 1
ATOM 6609 N N . VAL B 1 389 ? 8.195 -4.148 -10.586 1 94.5 389 VAL B N 1
ATOM 6610 C CA . VAL B 1 389 ? 8.961 -5.391 -10.617 1 94.5 389 VAL B CA 1
ATOM 6611 C C . VAL B 1 389 ? 8.039 -6.555 -10.969 1 94.5 389 VAL B C 1
ATOM 6613 O O . VAL B 1 389 ? 8.336 -7.336 -11.883 1 94.5 389 VAL B O 1
ATOM 6616 N N . GLY B 1 390 ? 6.93 -6.672 -10.328 1 95.06 390 GLY B N 1
ATOM 6617 C CA . GLY B 1 390 ? 5.984 -7.746 -10.594 1 95.06 390 GLY B CA 1
ATOM 6618 C C . GLY B 1 390 ? 5.422 -7.711 -12.008 1 95.06 390 GLY B C 1
ATOM 6619 O O . GLY B 1 390 ? 5.223 -8.758 -12.625 1 95.06 390 GLY B O 1
ATOM 6620 N N . GLY B 1 391 ? 5.168 -6.543 -12.539 1 95.31 391 GLY B N 1
ATOM 6621 C CA . GLY B 1 391 ? 4.551 -6.371 -13.852 1 95.31 391 GLY B CA 1
ATOM 6622 C C . GLY B 1 391 ? 5.527 -6.535 -14.992 1 95.31 391 GLY B C 1
ATOM 6623 O O . GLY B 1 391 ? 5.121 -6.758 -16.141 1 95.31 391 GLY B O 1
ATOM 6624 N N . MET B 1 392 ? 6.801 -6.469 -14.68 1 93.94 392 MET B N 1
ATOM 6625 C CA . MET B 1 392 ? 7.785 -6.539 -15.758 1 93.94 392 MET B CA 1
ATOM 6626 C C . MET B 1 392 ? 8.383 -7.941 -15.859 1 93.94 392 MET B C 1
ATOM 6628 O O . MET B 1 392 ? 8.984 -8.289 -16.875 1 93.94 392 MET B O 1
ATOM 6632 N N . ILE B 1 393 ? 8.242 -8.719 -14.836 1 90.94 393 ILE B N 1
ATOM 6633 C CA . ILE B 1 393 ? 8.758 -10.086 -14.852 1 90.94 393 ILE B CA 1
ATOM 6634 C C . ILE B 1 393 ? 8.156 -10.852 -16.031 1 90.94 393 ILE B C 1
ATOM 6636 O O . ILE B 1 393 ? 8.859 -11.586 -16.719 1 90.94 393 ILE B O 1
ATOM 6640 N N . PRO B 1 394 ? 6.855 -10.656 -16.391 1 93.5 394 PRO B N 1
ATOM 6641 C CA . PRO B 1 394 ? 6.281 -11.359 -17.547 1 93.5 394 PRO B CA 1
ATOM 6642 C C . PRO B 1 394 ? 6.98 -11.008 -18.859 1 93.5 394 PRO B C 1
ATOM 6644 O O . PRO B 1 394 ? 6.996 -11.82 -19.781 1 93.5 394 PRO B O 1
ATOM 6647 N N . LEU B 1 395 ? 7.488 -9.789 -18.953 1 93.25 395 LEU B N 1
ATOM 6648 C CA . LEU B 1 395 ? 8.242 -9.422 -20.156 1 93.25 395 LEU B CA 1
ATOM 6649 C C . LEU B 1 395 ? 9.469 -10.305 -20.312 1 93.25 395 LEU B C 1
ATOM 6651 O O . LEU B 1 395 ? 9.781 -10.75 -21.422 1 93.25 395 LEU B O 1
ATOM 6655 N N . SER B 1 396 ? 10.148 -10.523 -19.234 1 89.19 396 SER B N 1
ATOM 6656 C CA . SER B 1 396 ? 11.297 -11.43 -19.234 1 89.19 396 SER B CA 1
ATOM 6657 C C . SER B 1 396 ? 10.891 -12.836 -19.672 1 89.19 396 SER B C 1
ATOM 6659 O O . SER B 1 396 ? 11.586 -13.469 -20.453 1 89.19 396 SER B O 1
ATOM 6661 N N . THR B 1 397 ? 9.781 -13.289 -19.141 1 90.81 397 THR B N 1
ATOM 6662 C CA . THR B 1 397 ? 9.25 -14.602 -19.5 1 90.81 397 THR B CA 1
ATOM 6663 C C . THR B 1 397 ? 8.938 -14.664 -21 1 90.81 397 THR B C 1
ATOM 6665 O O . THR B 1 397 ? 9.273 -15.648 -21.656 1 90.81 397 THR B O 1
ATOM 6668 N N . ALA B 1 398 ? 8.344 -13.617 -21.516 1 94.44 398 ALA B N 1
ATOM 6669 C CA . ALA B 1 398 ? 8 -13.555 -22.922 1 94.44 398 ALA B CA 1
ATOM 6670 C C . ALA B 1 398 ? 9.25 -13.586 -23.797 1 94.44 398 ALA B C 1
ATOM 6672 O O . ALA B 1 398 ? 9.297 -14.305 -24.797 1 94.44 398 ALA B O 1
ATOM 6673 N N . ILE B 1 399 ? 10.234 -12.898 -23.438 1 90.75 399 ILE B N 1
ATOM 6674 C CA . ILE B 1 399 ? 11.477 -12.828 -24.203 1 90.75 399 ILE B CA 1
ATOM 6675 C C . ILE B 1 399 ? 12.133 -14.203 -24.25 1 90.75 399 ILE B C 1
ATOM 6677 O O . ILE B 1 399 ? 12.594 -14.641 -25.297 1 90.75 399 ILE B O 1
ATOM 6681 N N . GLN B 1 400 ? 12.109 -14.883 -23.203 1 87.31 400 GLN B N 1
ATOM 6682 C CA . GLN B 1 400 ? 12.758 -16.188 -23.109 1 87.31 400 GLN B CA 1
ATOM 6683 C C . GLN B 1 400 ? 11.938 -17.266 -23.812 1 87.31 400 GLN B C 1
ATOM 6685 O O . GLN B 1 400 ? 12.484 -18.109 -24.516 1 87.31 400 GLN B O 1
ATOM 6690 N N . GLN B 1 401 ? 10.664 -17.156 -23.734 1 89.62 401 GLN B N 1
ATOM 6691 C CA . GLN B 1 401 ? 9.805 -18.234 -24.203 1 89.62 401 GLN B CA 1
ATOM 6692 C C . GLN B 1 401 ? 9.555 -18.125 -25.703 1 89.62 401 GLN B C 1
ATOM 6694 O O . GLN B 1 401 ? 9.32 -19.125 -26.375 1 89.62 401 GLN B O 1
ATOM 6699 N N . THR B 1 402 ? 9.594 -16.969 -26.25 1 92.31 402 THR B N 1
ATOM 6700 C CA . THR B 1 402 ? 9.25 -16.766 -27.656 1 92.31 402 THR B CA 1
ATOM 6701 C C . THR B 1 402 ? 10.469 -17 -28.547 1 92.31 402 THR B C 1
ATOM 6703 O O . THR B 1 402 ? 10.336 -17.156 -29.766 1 92.31 402 THR B O 1
ATOM 6706 N N . GLY B 1 403 ? 11.672 -16.969 -27.953 1 86.69 403 GLY B N 1
ATOM 6707 C CA . GLY B 1 403 ? 12.891 -17.016 -28.75 1 86.69 403 GLY B CA 1
ATOM 6708 C C . GLY B 1 403 ? 13.422 -15.648 -29.109 1 86.69 403 GLY B C 1
ATOM 6709 O O . GLY B 1 403 ? 14.453 -15.523 -29.781 1 86.69 403 GLY B O 1
ATOM 6710 N N . ALA B 1 404 ? 12.711 -14.664 -28.703 1 89.06 404 ALA B N 1
ATOM 6711 C CA . ALA B 1 404 ? 13.172 -13.297 -28.922 1 89.06 404 ALA B CA 1
ATOM 6712 C C . ALA B 1 404 ? 14.555 -13.086 -28.297 1 89.06 404 ALA B C 1
ATOM 6714 O O . ALA B 1 404 ? 15.352 -12.289 -28.812 1 89.06 404 ALA B O 1
ATOM 6715 N N . ALA B 1 405 ? 14.789 -13.789 -27.312 1 85.88 405 ALA B N 1
ATOM 6716 C CA . ALA B 1 405 ? 16.062 -13.672 -26.609 1 85.88 405 ALA B CA 1
ATOM 6717 C C . ALA B 1 405 ? 17.234 -13.992 -27.531 1 85.88 405 ALA B C 1
ATOM 6719 O O . ALA B 1 405 ? 18.234 -13.258 -27.562 1 85.88 405 ALA B O 1
ATOM 6720 N N . GLU B 1 406 ? 17.094 -14.977 -28.266 1 84.12 406 GLU B N 1
ATOM 6721 C CA . GLU B 1 406 ? 18.156 -15.406 -29.188 1 84.12 406 GLU B CA 1
ATOM 6722 C C . GLU B 1 406 ? 18.391 -14.367 -30.281 1 84.12 406 GLU B C 1
ATOM 6724 O O . GLU B 1 406 ? 19.531 -14.055 -30.609 1 84.12 406 GLU B O 1
ATOM 6729 N N . LYS B 1 407 ? 17.312 -13.867 -30.734 1 87.19 407 LYS B N 1
ATOM 6730 C CA . LYS B 1 407 ? 17.438 -12.859 -31.781 1 87.19 407 LYS B CA 1
ATOM 6731 C C . LYS B 1 407 ? 18.094 -11.586 -31.25 1 87.19 407 LYS B C 1
ATOM 6733 O O . LYS B 1 407 ? 18.906 -10.977 -31.938 1 87.19 407 LYS B O 1
ATOM 6738 N N . LEU B 1 408 ? 17.719 -11.234 -30.109 1 84.94 408 LEU B N 1
ATOM 6739 C CA . LEU B 1 408 ? 18.297 -10.047 -29.469 1 84.94 408 LEU B CA 1
ATOM 6740 C C . LEU B 1 408 ? 19.781 -10.242 -29.188 1 84.94 408 LEU B C 1
ATOM 6742 O O . LEU B 1 408 ? 20.578 -9.312 -29.375 1 84.94 408 LEU B O 1
ATOM 6746 N N . ALA B 1 409 ? 20.047 -11.359 -28.766 1 82.88 409 ALA B N 1
ATOM 6747 C CA . ALA B 1 409 ? 21.438 -11.688 -28.469 1 82.88 409 ALA B CA 1
ATOM 6748 C C . ALA B 1 409 ? 22.281 -11.656 -29.734 1 82.88 409 ALA B C 1
ATOM 6750 O O . ALA B 1 409 ? 23.375 -11.094 -29.75 1 82.88 409 ALA B O 1
ATOM 6751 N N . HIS B 1 410 ? 21.766 -12.211 -30.75 1 83.12 410 HIS B N 1
ATOM 6752 C CA . HIS B 1 410 ? 22.484 -12.227 -32.031 1 83.12 410 HIS B CA 1
ATOM 6753 C C . HIS B 1 410 ? 22.703 -10.812 -32.562 1 83.12 410 HIS B C 1
ATOM 6755 O O . HIS B 1 410 ? 23.797 -10.484 -33.031 1 83.12 410 HIS B O 1
ATOM 6761 N N . ALA B 1 411 ? 21.688 -10.055 -32.406 1 83.56 411 ALA B N 1
ATOM 6762 C CA . ALA B 1 411 ? 21.781 -8.672 -32.875 1 83.56 411 ALA B CA 1
ATOM 6763 C C . ALA B 1 411 ? 22.812 -7.891 -32.062 1 83.56 411 ALA B C 1
ATOM 6765 O O . ALA B 1 411 ? 23.578 -7.098 -32.656 1 83.56 411 ALA B O 1
ATOM 6766 N N . PHE B 1 412 ? 22.828 -8.125 -30.828 1 81.06 412 PHE B N 1
ATOM 6767 C CA . PHE B 1 412 ? 23.781 -7.445 -29.953 1 81.06 412 PHE B CA 1
ATOM 6768 C C . PHE B 1 412 ? 25.203 -7.859 -30.266 1 81.06 412 PHE B C 1
ATOM 6770 O O . PHE B 1 412 ? 26.094 -7.016 -30.375 1 81.06 412 PHE B O 1
ATOM 6777 N N . VAL B 1 413 ? 25.406 -9.102 -30.469 1 79.19 413 VAL B N 1
ATOM 6778 C CA . VAL B 1 413 ? 26.734 -9.648 -30.75 1 79.19 413 VAL B CA 1
ATOM 6779 C C . VAL B 1 413 ? 27.203 -9.18 -32.125 1 79.19 413 VAL B C 1
ATOM 6781 O O . VAL B 1 413 ? 28.391 -8.891 -32.312 1 79.19 413 VAL B O 1
ATOM 6784 N N . ASP B 1 414 ? 26.266 -9.086 -33.031 1 81.62 414 ASP B N 1
ATOM 6785 C CA . ASP B 1 414 ? 26.594 -8.641 -34.375 1 81.62 414 ASP B CA 1
ATOM 6786 C C . ASP B 1 414 ? 27.094 -7.195 -34.344 1 81.62 414 ASP B C 1
ATOM 6788 O O . ASP B 1 414 ? 27.969 -6.828 -35.125 1 81.62 414 ASP B O 1
ATOM 6792 N N . VAL B 1 415 ? 26.484 -6.441 -33.5 1 80.12 415 VAL B N 1
ATOM 6793 C CA . VAL B 1 415 ? 26.859 -5.031 -33.438 1 80.12 415 VAL B CA 1
ATOM 6794 C C . VAL B 1 415 ? 28.203 -4.883 -32.75 1 80.12 415 VAL B C 1
ATOM 6796 O O . VAL B 1 415 ? 29.031 -4.059 -33.125 1 80.12 415 VAL B O 1
ATOM 6799 N N . VAL B 1 416 ? 28.391 -5.59 -31.672 1 75 416 VAL B N 1
ATOM 6800 C CA . VAL B 1 416 ? 29.609 -5.449 -30.891 1 75 416 VAL B CA 1
ATOM 6801 C C . VAL B 1 416 ? 30.75 -6.203 -31.562 1 75 416 VAL B C 1
ATOM 6803 O O . VAL B 1 416 ? 31.938 -5.895 -31.328 1 75 416 VAL B O 1
ATOM 6806 N N . GLY B 1 417 ? 30.531 -6.871 -32.688 1 59.16 417 GLY B N 1
ATOM 6807 C CA . GLY B 1 417 ? 31.531 -7.48 -33.531 1 59.16 417 GLY B CA 1
ATOM 6808 C C . GLY B 1 417 ? 32.312 -8.578 -32.844 1 59.16 417 GLY B C 1
ATOM 6809 O O . GLY B 1 417 ? 32.906 -8.352 -31.766 1 59.16 417 GLY B O 1
ATOM 6810 N N . GLY B 1 418 ? 32.031 -9.836 -33.094 1 62.44 418 GLY B N 1
ATOM 6811 C CA . GLY B 1 418 ? 32.875 -10.953 -32.656 1 62.44 418 GLY B CA 1
ATOM 6812 C C . GLY B 1 418 ? 33.844 -10.578 -31.578 1 62.44 418 GLY B C 1
ATOM 6813 O O . GLY B 1 418 ? 34.938 -11.156 -31.484 1 62.44 418 GLY B O 1
ATOM 6814 N N . ALA B 1 419 ? 33.5 -9.508 -30.922 1 65.75 419 ALA B N 1
ATOM 6815 C CA . ALA B 1 419 ? 34.469 -8.867 -30.016 1 65.75 419 ALA B CA 1
ATOM 6816 C C . ALA B 1 419 ? 34.594 -9.648 -28.703 1 65.75 419 ALA B C 1
ATOM 6818 O O . ALA B 1 419 ? 33.781 -10.531 -28.422 1 65.75 419 ALA B O 1
ATOM 6819 N N . SER B 1 420 ? 35.594 -9.422 -28.016 1 84.94 420 SER B N 1
ATOM 6820 C CA . SER B 1 420 ? 36 -9.93 -26.719 1 84.94 420 SER B CA 1
ATOM 6821 C C . SER B 1 420 ? 34.906 -9.703 -25.672 1 84.94 420 SER B C 1
ATOM 6823 O O . SER B 1 420 ? 34.094 -8.789 -25.812 1 84.94 420 SER B O 1
ATOM 6825 N N . PRO B 1 421 ? 34.594 -10.68 -24.844 1 90.19 421 PRO B N 1
ATOM 6826 C CA . PRO B 1 421 ? 33.656 -10.531 -23.75 1 90.19 421 PRO B CA 1
ATOM 6827 C C . PRO B 1 421 ? 33.75 -9.188 -23.047 1 90.19 421 PRO B C 1
ATOM 6829 O O . PRO B 1 421 ? 32.781 -8.68 -22.516 1 90.19 421 PRO B O 1
ATOM 6832 N N . TYR B 1 422 ? 34.812 -8.547 -23.172 1 91.94 422 TYR B N 1
ATOM 6833 C CA . TYR B 1 422 ? 35.031 -7.242 -22.562 1 91.94 422 TYR B CA 1
ATOM 6834 C C . TYR B 1 422 ? 34.219 -6.168 -23.297 1 91.94 422 TYR B C 1
ATOM 6836 O O . TYR B 1 422 ? 33.688 -5.242 -22.672 1 91.94 422 TYR B O 1
ATOM 6844 N N . VAL B 1 423 ? 34.188 -6.316 -24.531 1 91.94 423 VAL B N 1
ATOM 6845 C CA . VAL B 1 423 ? 33.438 -5.359 -25.344 1 91.94 423 VAL B CA 1
ATOM 6846 C C . VAL B 1 423 ? 31.938 -5.516 -25.062 1 91.94 423 VAL B C 1
ATOM 6848 O O . VAL B 1 423 ? 31.188 -4.535 -25.078 1 91.94 423 VAL B O 1
ATOM 6851 N N . VAL B 1 424 ? 31.562 -6.762 -24.875 1 92.06 424 VAL B N 1
ATOM 6852 C CA . VAL B 1 424 ? 30.156 -7.039 -24.547 1 92.06 424 VAL B CA 1
ATOM 6853 C C . VAL B 1 424 ? 29.797 -6.367 -23.219 1 92.06 424 VAL B C 1
ATOM 6855 O O . VAL B 1 424 ? 28.75 -5.73 -23.109 1 92.06 424 VAL B O 1
ATOM 6858 N N . VAL B 1 425 ? 30.641 -6.484 -22.25 1 94.94 425 VAL B N 1
ATOM 6859 C CA . VAL B 1 425 ? 30.438 -5.871 -20.938 1 94.94 425 VAL B CA 1
ATOM 6860 C C . VAL B 1 425 ? 30.344 -4.355 -21.078 1 94.94 425 VAL B C 1
ATOM 6862 O O . VAL B 1 425 ? 29.438 -3.721 -20.531 1 94.94 425 VAL B O 1
ATOM 6865 N N . ALA B 1 426 ? 31.25 -3.785 -21.844 1 94.81 426 ALA B N 1
ATOM 6866 C CA . ALA B 1 426 ? 31.25 -2.342 -22.062 1 94.81 426 ALA B CA 1
ATOM 6867 C C . ALA B 1 426 ? 29.984 -1.889 -22.766 1 94.81 426 ALA B C 1
ATOM 6869 O O . ALA B 1 426 ? 29.391 -0.864 -22.406 1 94.81 426 ALA B O 1
ATOM 6870 N N . GLY B 1 427 ? 29.656 -2.613 -23.781 1 93 427 GLY B N 1
ATOM 6871 C CA . GLY B 1 427 ? 28.438 -2.295 -24.516 1 93 427 GLY B CA 1
ATOM 6872 C C . GLY B 1 427 ? 27.203 -2.371 -23.656 1 93 427 GLY B C 1
ATOM 6873 O O . GLY B 1 427 ? 26.344 -1.476 -23.703 1 93 427 GLY B O 1
ATOM 6874 N N . LEU B 1 428 ? 27.062 -3.488 -22.938 1 94.31 428 LEU B N 1
ATOM 6875 C CA . LEU B 1 428 ? 25.938 -3.662 -22.031 1 94.31 428 LEU B CA 1
ATOM 6876 C C . LEU B 1 428 ? 25.875 -2.533 -21.016 1 94.31 428 LEU B C 1
ATOM 6878 O O . LEU B 1 428 ? 24.797 -2.037 -20.688 1 94.31 428 LEU B O 1
ATOM 6882 N N . PHE B 1 429 ? 27.047 -2.146 -20.5 1 97 429 PHE B N 1
ATOM 6883 C CA . PHE B 1 429 ? 27.125 -1.048 -19.547 1 97 429 PHE B CA 1
ATOM 6884 C C . PHE B 1 429 ? 26.594 0.241 -20.156 1 97 429 PHE B C 1
ATOM 6886 O O . PHE B 1 429 ? 25.766 0.926 -19.562 1 97 429 PHE B O 1
ATOM 6893 N N . VAL B 1 430 ? 27.016 0.546 -21.297 1 95.31 430 VAL B N 1
ATOM 6894 C CA . VAL B 1 430 ? 26.688 1.812 -21.938 1 95.31 430 VAL B CA 1
ATOM 6895 C C . VAL B 1 430 ? 25.188 1.866 -22.219 1 95.31 430 VAL B C 1
ATOM 6897 O O . VAL B 1 430 ? 24.531 2.873 -21.938 1 95.31 430 VAL B O 1
ATOM 6900 N N . VAL B 1 431 ? 24.672 0.792 -22.703 1 92.62 431 VAL B N 1
ATOM 6901 C CA . VAL B 1 431 ? 23.25 0.761 -23.016 1 92.62 431 VAL B CA 1
ATOM 6902 C C . VAL B 1 431 ? 22.438 0.902 -21.734 1 92.62 431 VAL B C 1
ATOM 6904 O O . VAL B 1 431 ? 21.484 1.693 -21.688 1 92.62 431 VAL B O 1
ATOM 6907 N N . THR B 1 432 ? 22.797 0.149 -20.734 1 95.44 432 THR B N 1
ATOM 6908 C CA . THR B 1 432 ? 22.078 0.165 -19.469 1 95.44 432 THR B CA 1
ATOM 6909 C C . THR B 1 432 ? 22.188 1.537 -18.797 1 95.44 432 THR B C 1
ATOM 6911 O O . THR B 1 432 ? 21.188 2.084 -18.344 1 95.44 432 THR B O 1
ATOM 6914 N N . ALA B 1 433 ? 23.391 2.09 -18.781 1 96.5 433 ALA B N 1
ATOM 6915 C CA . ALA B 1 433 ? 23.609 3.381 -18.125 1 96.5 433 ALA B CA 1
ATOM 6916 C C . ALA B 1 433 ? 22.875 4.496 -18.859 1 96.5 433 ALA B C 1
ATOM 6918 O O . ALA B 1 433 ? 22.344 5.414 -18.234 1 96.5 433 ALA B O 1
ATOM 6919 N N . THR B 1 434 ? 22.891 4.434 -20.172 1 94.56 434 THR B N 1
ATOM 6920 C CA . THR B 1 434 ? 22.203 5.449 -20.953 1 94.56 434 THR B CA 1
ATOM 6921 C C . THR B 1 434 ? 20.688 5.398 -20.719 1 94.56 434 THR B C 1
ATOM 6923 O O . THR B 1 434 ? 20.062 6.43 -20.453 1 94.56 434 THR B O 1
ATOM 6926 N N . LEU B 1 435 ? 20.156 4.211 -20.766 1 92 435 LEU B N 1
ATOM 6927 C CA . LEU B 1 435 ? 18.734 4.051 -20.5 1 92 435 LEU B CA 1
ATOM 6928 C C . LEU B 1 435 ? 18.406 4.445 -19.062 1 92 435 LEU B C 1
ATOM 6930 O O . LEU B 1 435 ? 17.359 5.043 -18.812 1 92 435 LEU B O 1
ATOM 6934 N N . GLY B 1 436 ? 19.297 4.152 -18.203 1 91.81 436 GLY B N 1
ATOM 6935 C CA . GLY B 1 436 ? 19.109 4.426 -16.797 1 91.81 436 GLY B CA 1
ATOM 6936 C C . GLY B 1 436 ? 19.047 5.906 -16.484 1 91.81 436 GLY B C 1
ATOM 6937 O O . GLY B 1 436 ? 18.438 6.309 -15.484 1 91.81 436 GLY B O 1
ATOM 6938 N N . GLN B 1 437 ? 19.641 6.715 -17.344 1 92.25 437 GLN B N 1
ATOM 6939 C CA . GLN B 1 437 ? 19.578 8.156 -17.141 1 92.25 437 GLN B CA 1
ATOM 6940 C C . GLN B 1 437 ? 18.188 8.695 -17.453 1 92.25 437 GLN B C 1
ATOM 6942 O O . GLN B 1 437 ? 17.812 9.773 -16.984 1 92.25 437 GLN B O 1
ATOM 6947 N N . LEU B 1 438 ? 17.469 7.867 -18.172 1 87.88 438 LEU B N 1
ATOM 6948 C CA . LEU B 1 438 ? 16.203 8.367 -18.703 1 87.88 438 LEU B CA 1
ATOM 6949 C C . LEU B 1 438 ? 15.016 7.695 -18 1 87.88 438 LEU B C 1
ATOM 6951 O O . LEU B 1 438 ? 13.922 8.258 -17.953 1 87.88 438 LEU B O 1
ATOM 6955 N N . ILE B 1 439 ? 15.328 6.516 -17.672 1 89.75 439 ILE B N 1
ATOM 6956 C CA . ILE B 1 439 ? 14.273 5.734 -17.047 1 89.75 439 ILE B CA 1
ATOM 6957 C C . ILE B 1 439 ? 14.695 5.348 -15.633 1 89.75 439 ILE B C 1
ATOM 6959 O O . ILE B 1 439 ? 15.82 5.629 -15.211 1 89.75 439 ILE B O 1
ATOM 6963 N N . SER B 1 440 ? 13.891 4.867 -14.805 1 88.5 440 SER B N 1
ATOM 6964 C CA . SER B 1 440 ? 14.266 4.457 -13.453 1 88.5 440 SER B CA 1
ATOM 6965 C C . SER B 1 440 ? 15.242 3.279 -13.492 1 88.5 440 SER B C 1
ATOM 6967 O O . SER B 1 440 ? 15.258 2.508 -14.453 1 88.5 440 SER B O 1
ATOM 6969 N N . ASN B 1 441 ? 16.109 3.221 -12.445 1 92.88 441 ASN B N 1
ATOM 6970 C CA . ASN B 1 441 ? 17.109 2.164 -12.336 1 92.88 441 ASN B CA 1
ATOM 6971 C C . ASN B 1 441 ? 16.469 0.78 -12.367 1 92.88 441 ASN B C 1
ATOM 6973 O O . ASN B 1 441 ? 16.938 -0.108 -13.086 1 92.88 441 ASN B O 1
ATOM 6977 N N . THR B 1 442 ? 15.406 0.647 -11.742 1 92.88 442 THR B N 1
ATOM 6978 C CA . THR B 1 442 ? 14.727 -0.637 -11.617 1 92.88 442 THR B CA 1
ATOM 6979 C C . THR B 1 442 ? 14.133 -1.064 -12.961 1 92.88 442 THR B C 1
ATOM 6981 O O . THR B 1 442 ? 14.312 -2.207 -13.383 1 92.88 442 THR B O 1
ATOM 6984 N N . ALA B 1 443 ? 13.453 -0.18 -13.602 1 90.88 443 ALA B N 1
ATOM 6985 C CA . ALA B 1 443 ? 12.859 -0.483 -14.898 1 90.88 443 ALA B CA 1
ATOM 6986 C C . ALA B 1 443 ? 13.93 -0.875 -15.914 1 90.88 443 ALA B C 1
ATOM 6988 O O . ALA B 1 443 ? 13.758 -1.831 -16.672 1 90.88 443 ALA B O 1
ATOM 6989 N N . THR B 1 444 ? 15 -0.152 -15.922 1 93.38 444 THR B N 1
ATOM 6990 C CA . THR B 1 444 ? 16.094 -0.43 -16.844 1 93.38 444 THR B CA 1
ATOM 6991 C C . THR B 1 444 ? 16.672 -1.826 -16.594 1 93.38 444 THR B C 1
ATOM 6993 O O . THR B 1 444 ? 16.875 -2.588 -17.547 1 93.38 444 THR B O 1
ATOM 6996 N N . ALA B 1 445 ? 16.906 -2.148 -15.367 1 94.81 445 ALA B N 1
ATOM 6997 C CA . ALA B 1 445 ? 17.438 -3.467 -15.031 1 94.81 445 ALA B CA 1
ATOM 6998 C C . ALA B 1 445 ? 16.484 -4.57 -15.477 1 94.81 445 ALA B C 1
ATOM 7000 O O . ALA B 1 445 ? 16.922 -5.613 -15.977 1 94.81 445 ALA B O 1
ATOM 7001 N N . LEU B 1 446 ? 15.227 -4.375 -15.344 1 92.12 446 LEU B N 1
ATOM 7002 C CA . LEU B 1 446 ? 14.227 -5.383 -15.68 1 92.12 446 LEU B CA 1
ATOM 7003 C C . LEU B 1 446 ? 14.156 -5.582 -17.188 1 92.12 446 LEU B C 1
ATOM 7005 O O . LEU B 1 446 ? 13.844 -6.68 -17.656 1 92.12 446 LEU B O 1
ATOM 7009 N N . ILE B 1 447 ? 14.461 -4.551 -17.922 1 89.56 447 ILE B N 1
ATOM 7010 C CA . ILE B 1 447 ? 14.453 -4.625 -19.375 1 89.56 447 ILE B CA 1
ATOM 7011 C C . ILE B 1 447 ? 15.727 -5.305 -19.859 1 89.56 447 ILE B C 1
ATOM 7013 O O . ILE B 1 447 ? 15.688 -6.16 -20.75 1 89.56 447 ILE B O 1
ATOM 7017 N N . ILE B 1 448 ? 16.844 -4.996 -19.281 1 92.62 448 ILE B N 1
ATOM 7018 C CA . ILE B 1 448 ? 18.141 -5.375 -19.812 1 92.62 448 ILE B CA 1
ATOM 7019 C C . ILE B 1 448 ? 18.531 -6.758 -19.297 1 92.62 448 ILE B C 1
ATOM 7021 O O . ILE B 1 448 ? 19.281 -7.488 -19.938 1 92.62 448 ILE B O 1
ATOM 7025 N N . THR B 1 449 ? 18.047 -7.164 -18.141 1 94.5 449 THR B N 1
ATOM 7026 C CA . THR B 1 449 ? 18.438 -8.414 -17.5 1 94.5 449 THR B CA 1
ATOM 7027 C C . THR B 1 449 ? 18.156 -9.602 -18.406 1 94.5 449 THR B C 1
ATOM 7029 O O . THR B 1 449 ? 19.062 -10.406 -18.672 1 94.5 449 THR B O 1
ATOM 7032 N N . PRO B 1 450 ? 16.984 -9.719 -18.938 1 91.12 450 PRO B N 1
ATOM 7033 C CA . PRO B 1 450 ? 16.766 -10.867 -19.828 1 91.12 450 PRO B CA 1
ATOM 7034 C C . PRO B 1 450 ? 17.625 -10.797 -21.094 1 91.12 450 PRO B C 1
ATOM 7036 O O . PRO B 1 450 ? 18.016 -11.836 -21.625 1 91.12 450 PRO B O 1
ATOM 7039 N N . ILE B 1 451 ? 17.906 -9.617 -21.531 1 89.19 451 ILE B N 1
ATOM 7040 C CA . ILE B 1 451 ? 18.781 -9.438 -22.688 1 89.19 451 ILE B CA 1
ATOM 7041 C C . ILE B 1 451 ? 20.188 -9.922 -22.328 1 89.19 451 ILE B C 1
ATOM 7043 O O . ILE B 1 451 ? 20.812 -10.672 -23.094 1 89.19 451 ILE B O 1
ATOM 7047 N N . ALA B 1 452 ? 20.672 -9.523 -21.203 1 94.06 452 ALA B N 1
ATOM 7048 C CA . ALA B 1 452 ? 21.984 -9.938 -20.734 1 94.06 452 ALA B CA 1
ATOM 7049 C C . ALA B 1 452 ? 22.078 -11.461 -20.625 1 94.06 452 ALA B C 1
ATOM 7051 O O . ALA B 1 452 ? 23.094 -12.055 -21.016 1 94.06 452 ALA B O 1
ATOM 7052 N N . ILE B 1 453 ? 21.094 -12.07 -20.141 1 93.38 453 ILE B N 1
ATOM 7053 C CA . ILE B 1 453 ? 21.047 -13.523 -20 1 93.38 453 ILE B CA 1
ATOM 7054 C C . ILE B 1 453 ? 21.109 -14.18 -21.375 1 93.38 453 ILE B C 1
ATOM 7056 O O . ILE B 1 453 ? 21.875 -15.133 -21.578 1 93.38 453 ILE B O 1
ATOM 7060 N N . SER B 1 454 ? 20.422 -13.641 -22.281 1 89.56 454 SER B N 1
ATOM 7061 C CA . SER B 1 454 ? 20.391 -14.188 -23.641 1 89.56 454 SER B CA 1
ATOM 7062 C C . SER B 1 454 ? 21.75 -14.047 -24.328 1 89.56 454 SER B C 1
ATOM 7064 O O . SER B 1 454 ? 22.188 -14.945 -25.047 1 89.56 454 SER B O 1
ATOM 7066 N N . VAL B 1 455 ? 22.297 -12.961 -24.109 1 90.62 455 VAL B N 1
ATOM 7067 C CA . VAL B 1 455 ? 23.625 -12.727 -24.688 1 90.62 455 VAL B CA 1
ATOM 7068 C C . VAL B 1 455 ? 24.625 -13.719 -24.109 1 90.62 455 VAL B C 1
ATOM 7070 O O . VAL B 1 455 ? 25.453 -14.266 -24.828 1 90.62 455 VAL B O 1
ATOM 7073 N N . ALA B 1 456 ? 24.594 -13.922 -22.812 1 93.56 456 ALA B N 1
ATOM 7074 C CA . ALA B 1 456 ? 25.484 -14.883 -22.156 1 93.56 456 ALA B CA 1
ATOM 7075 C C . ALA B 1 456 ? 25.297 -16.281 -22.75 1 93.56 456 ALA B C 1
ATOM 7077 O O . ALA B 1 456 ? 26.281 -17 -22.984 1 93.56 456 ALA B O 1
ATOM 7078 N N . ILE B 1 457 ? 24.109 -16.641 -22.953 1 89.06 457 ILE B N 1
ATOM 7079 C CA . ILE B 1 457 ? 23.797 -17.953 -23.5 1 89.06 457 ILE B CA 1
ATOM 7080 C C . ILE B 1 457 ? 24.328 -18.062 -24.922 1 89.06 457 ILE B C 1
ATOM 7082 O O . ILE B 1 457 ? 24.969 -19.047 -25.281 1 89.06 457 ILE B O 1
ATOM 7086 N N . GLU B 1 458 ? 24.094 -17.062 -25.656 1 85.19 458 GLU B N 1
ATOM 7087 C CA . GLU B 1 458 ? 24.531 -17.047 -27.062 1 85.19 458 GLU B CA 1
ATOM 7088 C C . GLU B 1 458 ? 26.047 -17.156 -27.172 1 85.19 458 GLU B C 1
ATOM 7090 O O . GLU B 1 458 ? 26.562 -17.844 -28.047 1 85.19 458 GLU B O 1
ATOM 7095 N N . LEU B 1 459 ? 26.703 -16.516 -26.344 1 88.75 459 LEU B N 1
ATOM 7096 C CA . LEU B 1 459 ? 28.156 -16.469 -26.406 1 88.75 459 LEU B CA 1
ATOM 7097 C C . LEU B 1 459 ? 28.766 -17.594 -25.594 1 88.75 459 LEU B C 1
ATOM 7099 O O . LEU B 1 459 ? 29.984 -17.766 -25.562 1 88.75 459 LEU B O 1
ATOM 7103 N N . ASP B 1 460 ? 27.953 -18.297 -24.922 1 90.31 460 ASP B N 1
ATOM 7104 C CA . ASP B 1 460 ? 28.375 -19.406 -24.062 1 90.31 460 ASP B CA 1
ATOM 7105 C C . ASP B 1 460 ? 29.359 -18.953 -23.016 1 90.31 460 ASP B C 1
ATOM 7107 O O . ASP B 1 460 ? 30.453 -19.5 -22.891 1 90.31 460 ASP B O 1
ATOM 7111 N N . ILE B 1 461 ? 29.078 -17.891 -22.406 1 92.81 461 ILE B N 1
ATOM 7112 C CA . ILE B 1 461 ? 29.875 -17.375 -21.297 1 92.81 461 ILE B CA 1
ATOM 7113 C C . ILE B 1 461 ? 29.016 -17.312 -20.031 1 92.81 461 ILE B C 1
ATOM 7115 O O . ILE B 1 461 ? 27.797 -17.469 -20.094 1 92.81 461 ILE B O 1
ATOM 7119 N N . SER B 1 462 ? 29.734 -17.078 -18.938 1 96.5 462 SER B N 1
ATOM 7120 C CA . SER B 1 462 ? 29.031 -16.969 -17.656 1 96.5 462 SER B CA 1
ATOM 7121 C C . SER B 1 462 ? 28.109 -15.758 -17.641 1 96.5 462 SER B C 1
ATOM 7123 O O . SER B 1 462 ? 28.469 -14.688 -18.125 1 96.5 462 SER B O 1
ATOM 7125 N N . VAL B 1 463 ? 26.953 -15.938 -17.094 1 96.81 463 VAL B N 1
ATOM 7126 C CA . VAL B 1 463 ? 25.969 -14.867 -17.031 1 96.81 463 VAL B CA 1
ATOM 7127 C C . VAL B 1 463 ? 26.312 -13.898 -15.906 1 96.81 463 VAL B C 1
ATOM 7129 O O . VAL B 1 463 ? 25.906 -12.734 -15.93 1 96.81 463 VAL B O 1
ATOM 7132 N N . LEU B 1 464 ? 27.062 -14.297 -14.891 1 97.81 464 LEU B N 1
ATOM 7133 C CA . LEU B 1 464 ? 27.297 -13.562 -13.656 1 97.81 464 LEU B CA 1
ATOM 7134 C C . LEU B 1 464 ? 27.969 -12.219 -13.93 1 97.81 464 LEU B C 1
ATOM 7136 O O . LEU B 1 464 ? 27.484 -11.18 -13.469 1 97.81 464 LEU B O 1
ATOM 7140 N N . PRO B 1 465 ? 29.047 -12.227 -14.758 1 97.62 465 PRO B N 1
ATOM 7141 C CA . PRO B 1 465 ? 29.656 -10.922 -15.016 1 97.62 465 PRO B CA 1
ATOM 7142 C C . PRO B 1 465 ? 28.719 -9.969 -15.766 1 97.62 465 PRO B C 1
ATOM 7144 O O . PRO B 1 465 ? 28.766 -8.758 -15.539 1 97.62 465 PRO B O 1
ATOM 7147 N N . LEU B 1 466 ? 27.891 -10.469 -16.625 1 96.88 466 LEU B N 1
ATOM 7148 C CA . LEU B 1 466 ? 26.969 -9.625 -17.391 1 96.88 466 LEU B CA 1
ATOM 7149 C C . LEU B 1 466 ? 25.875 -9.055 -16.484 1 96.88 466 LEU B C 1
ATOM 7151 O O . LEU B 1 466 ? 25.547 -7.871 -16.562 1 96.88 466 LEU B O 1
ATOM 7155 N N . LEU B 1 467 ? 25.359 -9.883 -15.602 1 98 467 LEU B N 1
ATOM 7156 C CA . LEU B 1 467 ? 24.312 -9.43 -14.688 1 98 467 LEU B CA 1
ATOM 7157 C C . LEU B 1 467 ? 24.859 -8.414 -13.695 1 98 467 LEU B C 1
ATOM 7159 O O . LEU B 1 467 ? 24.203 -7.43 -13.367 1 98 467 LEU B O 1
ATOM 7163 N N . MET B 1 468 ? 26.062 -8.617 -13.219 1 98.5 468 MET B N 1
ATOM 7164 C CA . MET B 1 468 ? 26.703 -7.645 -12.336 1 98.5 468 MET B CA 1
ATOM 7165 C C . MET B 1 468 ? 26.938 -6.32 -13.062 1 98.5 468 MET B C 1
ATOM 7167 O O . MET B 1 468 ? 26.781 -5.25 -12.469 1 98.5 468 MET B O 1
ATOM 7171 N N . THR B 1 469 ? 27.281 -6.438 -14.336 1 98.12 469 THR B N 1
ATOM 7172 C CA . THR B 1 469 ? 27.438 -5.238 -15.148 1 98.12 469 THR B CA 1
ATOM 7173 C C . THR B 1 469 ? 26.125 -4.461 -15.219 1 98.12 469 THR B C 1
ATOM 7175 O O . THR B 1 469 ? 26.125 -3.23 -15.117 1 98.12 469 THR B O 1
ATOM 7178 N N . VAL B 1 470 ? 25.047 -5.16 -15.359 1 97.44 470 VAL B N 1
ATOM 7179 C CA . VAL B 1 470 ? 23.734 -4.527 -15.453 1 97.44 470 VAL B CA 1
ATOM 7180 C C . VAL B 1 470 ? 23.453 -3.73 -14.18 1 97.44 470 VAL B C 1
ATOM 7182 O O . VAL B 1 470 ? 23.031 -2.57 -14.25 1 97.44 470 VAL B O 1
ATOM 7185 N N . THR B 1 471 ? 23.656 -4.316 -13.023 1 97.88 471 THR B N 1
ATOM 7186 C CA . THR B 1 471 ? 23.328 -3.633 -11.773 1 97.88 471 THR B CA 1
ATOM 7187 C C . THR B 1 471 ? 24.281 -2.475 -11.516 1 97.88 471 THR B C 1
ATOM 7189 O O . THR B 1 471 ? 23.875 -1.424 -11.016 1 97.88 471 THR B O 1
ATOM 7192 N N . VAL B 1 472 ? 25.531 -2.596 -11.859 1 98.44 472 VAL B N 1
ATOM 7193 C CA . VAL B 1 472 ? 26.5 -1.508 -11.711 1 98.44 472 VAL B CA 1
ATOM 7194 C C . VAL B 1 472 ? 26.109 -0.346 -12.617 1 98.44 472 VAL B C 1
ATOM 7196 O O . VAL B 1 472 ? 26.125 0.813 -12.195 1 98.44 472 VAL B O 1
ATOM 7199 N N . ALA B 1 473 ? 25.797 -0.692 -13.844 1 98.12 473 ALA B N 1
ATOM 7200 C CA . ALA B 1 473 ? 25.391 0.326 -14.812 1 98.12 473 ALA B CA 1
ATOM 7201 C C . ALA B 1 473 ? 24.094 1.009 -14.391 1 98.12 473 ALA B C 1
ATOM 7203 O O . ALA B 1 473 ? 23.938 2.219 -14.562 1 98.12 473 ALA B O 1
ATOM 7204 N N . ALA B 1 474 ? 23.203 0.226 -13.891 1 96.81 474 ALA B N 1
ATOM 7205 C CA . ALA B 1 474 ? 21.922 0.779 -13.438 1 96.81 474 ALA B CA 1
ATOM 7206 C C . ALA B 1 474 ? 22.141 1.741 -12.266 1 96.81 474 ALA B C 1
ATOM 7208 O O . ALA B 1 474 ? 21.406 2.723 -12.125 1 96.81 474 ALA B O 1
ATOM 7209 N N . ALA B 1 475 ? 23.125 1.494 -11.469 1 97.12 475 ALA B N 1
ATOM 7210 C CA . ALA B 1 475 ? 23.422 2.332 -10.305 1 97.12 475 ALA B CA 1
ATOM 7211 C C . ALA B 1 475 ? 24.141 3.611 -10.719 1 97.12 475 ALA B C 1
ATOM 7213 O O . ALA B 1 475 ? 24.234 4.559 -9.938 1 97.12 475 ALA B O 1
ATOM 7214 N N . ALA B 1 476 ? 24.594 3.684 -11.93 1 97.25 476 ALA B N 1
ATOM 7215 C CA . ALA B 1 476 ? 25.406 4.801 -12.414 1 97.25 476 ALA B CA 1
ATOM 7216 C C . ALA B 1 476 ? 24.516 5.91 -12.977 1 97.25 476 ALA B C 1
ATOM 7218 O O . ALA B 1 476 ? 24.719 6.359 -14.109 1 97.25 476 ALA B O 1
ATOM 7219 N N . SER B 1 477 ? 23.609 6.379 -12.219 1 93.75 477 SER B N 1
ATOM 7220 C CA . SER B 1 477 ? 22.719 7.465 -12.609 1 93.75 477 SER B CA 1
ATOM 7221 C C . SER B 1 477 ? 23.172 8.797 -12.023 1 93.75 477 SER B C 1
ATOM 7223 O O . SER B 1 477 ? 22.672 9.227 -10.984 1 93.75 477 SER B O 1
ATOM 7225 N N . PHE B 1 478 ? 24.047 9.539 -12.805 1 96.62 478 PHE B N 1
ATOM 7226 C CA . PHE B 1 478 ? 24.75 10.672 -12.203 1 96.62 478 PHE B CA 1
ATOM 7227 C C . PHE B 1 478 ? 24.531 11.938 -13.023 1 96.62 478 PHE B C 1
ATOM 7229 O O . PHE B 1 478 ? 24.859 13.039 -12.578 1 96.62 478 PHE B O 1
ATOM 7236 N N . LEU B 1 479 ? 23.906 11.906 -14.148 1 95.69 479 LEU B N 1
ATOM 7237 C CA . LEU B 1 479 ? 24.094 12.961 -15.133 1 95.69 479 LEU B CA 1
ATOM 7238 C C . LEU B 1 479 ? 23.016 14.031 -14.992 1 95.69 479 LEU B C 1
ATOM 7240 O O . LEU B 1 479 ? 23.203 15.172 -15.414 1 95.69 479 LEU B O 1
ATOM 7244 N N . THR B 1 480 ? 21.922 13.672 -14.43 1 93.12 480 THR B N 1
ATOM 7245 C CA . THR B 1 480 ? 20.828 14.633 -14.352 1 93.12 480 THR B CA 1
ATOM 7246 C C . THR B 1 480 ? 20.109 14.531 -13.008 1 93.12 480 THR B C 1
ATOM 7248 O O . THR B 1 480 ? 20.188 13.5 -12.328 1 93.12 480 THR B O 1
ATOM 7251 N N . PRO B 1 481 ? 19.438 15.68 -12.641 1 90.88 481 PRO B N 1
ATOM 7252 C CA . PRO B 1 481 ? 18.672 15.633 -11.398 1 90.88 481 PRO B CA 1
ATOM 7253 C C . PRO B 1 481 ? 17.453 14.711 -11.484 1 90.88 481 PRO B C 1
ATOM 7255 O O . PRO B 1 481 ? 16.984 14.219 -10.461 1 90.88 481 PRO B O 1
ATOM 7258 N N . VAL B 1 482 ? 17.016 14.422 -12.648 1 87.5 482 VAL B N 1
ATOM 7259 C CA . VAL B 1 482 ? 15.758 13.695 -12.805 1 87.5 482 VAL B CA 1
ATOM 7260 C C . VAL B 1 482 ? 16.047 12.203 -12.945 1 87.5 482 VAL B C 1
ATOM 7262 O O . VAL B 1 482 ? 15.117 11.391 -12.984 1 87.5 482 VAL B O 1
ATOM 7265 N N . ALA B 1 483 ? 17.281 11.797 -12.969 1 90.19 483 ALA B N 1
ATOM 7266 C CA . ALA B 1 483 ? 17.641 10.398 -13.156 1 90.19 483 ALA B CA 1
ATOM 7267 C C . ALA B 1 483 ? 17.141 9.547 -11.992 1 90.19 483 ALA B C 1
ATOM 7269 O O . ALA B 1 483 ? 16.766 8.383 -12.172 1 90.19 483 ALA B O 1
ATOM 7270 N N . THR B 1 484 ? 17.188 10.094 -10.812 1 92.19 484 THR B N 1
ATOM 7271 C CA . THR B 1 484 ? 16.734 9.398 -9.617 1 92.19 484 THR B CA 1
ATOM 7272 C C . THR B 1 484 ? 16.141 10.383 -8.602 1 92.19 484 THR B C 1
ATOM 7274 O O . THR B 1 484 ? 16.5 11.57 -8.609 1 92.19 484 THR B O 1
ATOM 7277 N N . PRO B 1 485 ? 15.32 9.898 -7.789 1 88.44 485 PRO B N 1
ATOM 7278 C CA . PRO B 1 485 ? 14.797 10.773 -6.738 1 88.44 485 PRO B CA 1
ATOM 7279 C C . PRO B 1 485 ? 15.891 11.312 -5.82 1 88.44 485 PRO B C 1
ATOM 7281 O O . PRO B 1 485 ? 15.82 12.461 -5.383 1 88.44 485 PRO B O 1
ATOM 7284 N N . ALA B 1 486 ? 16.828 10.547 -5.539 1 93.12 486 ALA B N 1
ATOM 7285 C CA . ALA B 1 486 ? 17.922 10.984 -4.676 1 93.12 486 ALA B CA 1
ATOM 7286 C C . ALA B 1 486 ? 18.641 12.188 -5.273 1 93.12 486 ALA B C 1
ATOM 7288 O O . ALA B 1 486 ? 18.984 13.133 -4.555 1 93.12 486 ALA B O 1
ATOM 7289 N N . ASN B 1 487 ? 18.844 12.195 -6.57 1 94.62 487 ASN B N 1
ATOM 7290 C CA . ASN B 1 487 ? 19.453 13.336 -7.254 1 94.62 487 ASN B CA 1
ATOM 7291 C C . ASN B 1 487 ? 18.578 14.586 -7.145 1 94.62 487 ASN B C 1
ATOM 7293 O O . ASN B 1 487 ? 19.078 15.68 -6.914 1 94.62 487 ASN B O 1
ATOM 7297 N N . MET B 1 488 ? 17.359 14.375 -7.27 1 88.12 488 MET B N 1
ATOM 7298 C CA . MET B 1 488 ? 16.422 15.492 -7.227 1 88.12 488 MET B CA 1
ATOM 7299 C C . MET B 1 488 ? 16.328 16.078 -5.82 1 88.12 488 MET B C 1
ATOM 7301 O O . MET B 1 488 ? 16.188 17.281 -5.652 1 88.12 488 MET B O 1
ATOM 7305 N N . MET B 1 489 ? 16.422 15.266 -4.852 1 86 489 MET B N 1
ATOM 7306 C CA . MET B 1 489 ? 16.297 15.656 -3.451 1 86 489 MET B CA 1
ATOM 7307 C C . MET B 1 489 ? 17.344 16.688 -3.07 1 86 489 MET B C 1
ATOM 7309 O O . MET B 1 489 ? 17.094 17.562 -2.234 1 86 489 MET B O 1
ATOM 7313 N N . VAL B 1 490 ? 18.469 16.672 -3.688 1 92.19 490 VAL B N 1
ATOM 7314 C CA . VAL B 1 490 ? 19.562 17.531 -3.25 1 92.19 490 VAL B CA 1
ATOM 7315 C C . VAL B 1 490 ? 19.594 18.812 -4.098 1 92.19 490 VAL B C 1
ATOM 7317 O O . VAL B 1 490 ? 20.328 19.75 -3.797 1 92.19 490 VAL B O 1
ATOM 7320 N N . MET B 1 491 ? 18.812 18.875 -5.133 1 89.38 491 MET B N 1
ATOM 7321 C CA . MET B 1 491 ? 18.844 20 -6.055 1 89.38 491 MET B CA 1
ATOM 7322 C C . MET B 1 491 ? 18.516 21.312 -5.332 1 89.38 491 MET B C 1
ATOM 7324 O O . MET B 1 491 ? 19.281 22.281 -5.418 1 89.38 491 MET B O 1
ATOM 7328 N N . GLY B 1 492 ? 17.484 21.328 -4.57 1 82.81 492 GLY B N 1
ATOM 7329 C CA . GLY B 1 492 ? 17.062 22.516 -3.848 1 82.81 492 GLY B CA 1
ATOM 7330 C C . GLY B 1 492 ? 18.016 22.922 -2.75 1 82.81 492 GLY B C 1
ATOM 7331 O O . GLY B 1 492 ? 18.641 23.984 -2.822 1 82.81 492 GLY B O 1
ATOM 7332 N N . PRO B 1 493 ? 18.156 22.016 -1.845 1 81.5 493 PRO B N 1
ATOM 7333 C CA . PRO B 1 493 ? 19.031 22.344 -0.723 1 81.5 493 PRO B CA 1
ATOM 7334 C C . PRO B 1 493 ? 20.453 22.672 -1.169 1 81.5 493 PRO B C 1
ATOM 7336 O O . PRO B 1 493 ? 21.156 23.438 -0.504 1 81.5 493 PRO B O 1
ATOM 7339 N N . GLY B 1 494 ? 20.906 22.109 -2.285 1 90.25 494 GLY B N 1
ATOM 7340 C CA . GLY B 1 494 ? 22.25 22.359 -2.777 1 90.25 494 GLY B CA 1
ATOM 7341 C C . GLY B 1 494 ? 22.328 23.531 -3.74 1 90.25 494 GLY B C 1
ATOM 7342 O O . GLY B 1 494 ? 23.422 23.953 -4.117 1 90.25 494 GLY B O 1
ATOM 7343 N N . GLY B 1 495 ? 21.094 24 -4.098 1 84.19 495 GLY B N 1
ATOM 7344 C CA . GLY B 1 495 ? 21.078 25.094 -5.051 1 84.19 495 GLY B CA 1
ATOM 7345 C C . GLY B 1 495 ? 21.562 24.703 -6.43 1 84.19 495 GLY B C 1
ATOM 7346 O O . GLY B 1 495 ? 22.234 25.484 -7.109 1 84.19 495 GLY B O 1
ATOM 7347 N N . TYR B 1 496 ? 21.375 23.5 -6.82 1 91.75 496 TYR B N 1
ATOM 7348 C CA . TYR B 1 496 ? 21.891 22.984 -8.086 1 91.75 496 TYR B CA 1
ATOM 7349 C C . TYR B 1 496 ? 20.969 23.344 -9.242 1 91.75 496 TYR B C 1
ATOM 7351 O O . TYR B 1 496 ? 19.75 23.453 -9.055 1 91.75 496 TYR B O 1
ATOM 7359 N N . LYS B 1 497 ? 21.594 23.547 -10.367 1 91.12 497 LYS B N 1
ATOM 7360 C CA . LYS B 1 497 ? 20.875 23.594 -11.641 1 91.12 497 LYS B CA 1
ATOM 7361 C C . LYS B 1 497 ? 21.078 22.297 -12.43 1 91.12 497 LYS B C 1
ATOM 7363 O O . LYS B 1 497 ? 21.938 21.484 -12.094 1 91.12 497 LYS B O 1
ATOM 7368 N N . PHE B 1 498 ? 20.234 22.141 -13.461 1 92.06 498 PHE B N 1
ATOM 7369 C CA . PHE B 1 498 ? 20.266 20.938 -14.273 1 92.06 498 PHE B CA 1
ATOM 7370 C C . PHE B 1 498 ? 21.672 20.688 -14.828 1 92.06 498 PHE B C 1
ATOM 7372 O O . PHE B 1 498 ? 22.156 19.562 -14.812 1 92.06 498 PHE B O 1
ATOM 7379 N N . GLY B 1 499 ? 22.375 21.688 -15.195 1 93.25 499 GLY B N 1
ATOM 7380 C CA . GLY B 1 499 ? 23.672 21.578 -15.859 1 93.25 499 GLY B CA 1
ATOM 7381 C C . GLY B 1 499 ? 24.812 21.359 -14.891 1 93.25 499 GLY B C 1
ATOM 7382 O O . GLY B 1 499 ? 25.938 21.109 -15.305 1 93.25 499 GLY B O 1
ATOM 7383 N N . ASP B 1 500 ? 24.547 21.344 -13.68 1 94.19 500 ASP B N 1
ATOM 7384 C CA . ASP B 1 500 ? 25.594 21.188 -12.68 1 94.19 500 ASP B CA 1
ATOM 7385 C C . ASP B 1 500 ? 25.906 19.719 -12.438 1 94.19 500 ASP B C 1
ATOM 7387 O O . ASP B 1 500 ? 27 19.375 -11.977 1 94.19 500 ASP B O 1
ATOM 7391 N N . TYR B 1 501 ? 25.047 18.797 -12.719 1 96.56 501 TYR B N 1
ATOM 7392 C CA . TYR B 1 501 ? 25.141 17.391 -12.312 1 96.56 501 TYR B CA 1
ATOM 7393 C C . TYR B 1 501 ? 26.172 16.656 -13.156 1 96.56 501 TYR B C 1
ATOM 7395 O O . TYR B 1 501 ? 26.984 15.883 -12.625 1 96.56 501 TYR B O 1
ATOM 7403 N N . TRP B 1 502 ? 26.203 16.906 -14.484 1 96.19 502 TRP B N 1
ATOM 7404 C CA . TRP B 1 502 ? 27.016 16.094 -15.383 1 96.19 502 TRP B CA 1
ATOM 7405 C C . TRP B 1 502 ? 28.5 16.406 -15.195 1 96.19 502 TRP B C 1
ATOM 7407 O O . TRP B 1 502 ? 29.359 15.578 -15.531 1 96.19 502 TRP B O 1
ATOM 7417 N N . LYS B 1 503 ? 28.812 17.531 -14.695 1 97.06 503 LYS B N 1
ATOM 7418 C CA . LYS B 1 503 ? 30.203 17.922 -14.523 1 97.06 503 LYS B CA 1
ATOM 7419 C C . LYS B 1 503 ? 30.922 16.969 -13.57 1 97.06 503 LYS B C 1
ATOM 7421 O O . LYS B 1 503 ? 32.062 16.531 -13.844 1 97.06 503 LYS B O 1
ATOM 7426 N N . LEU B 1 504 ? 30.328 16.656 -12.516 1 97.19 504 LEU B N 1
ATOM 7427 C CA . LEU B 1 504 ? 30.875 15.664 -11.602 1 97.19 504 LEU B CA 1
ATOM 7428 C C . LEU B 1 504 ? 30.391 14.266 -11.969 1 97.19 504 LEU B C 1
ATOM 7430 O O . LEU B 1 504 ? 31.094 13.281 -11.727 1 97.19 504 LEU B O 1
ATOM 7434 N N . GLY B 1 505 ? 29.266 14.188 -12.555 1 97.81 505 GLY B N 1
ATOM 7435 C CA . GLY B 1 505 ? 28.625 12.914 -12.883 1 97.81 505 GLY B CA 1
ATOM 7436 C C . GLY B 1 505 ? 29.359 12.141 -13.961 1 97.81 505 GLY B C 1
ATOM 7437 O O . GLY B 1 505 ? 29.438 10.914 -13.914 1 97.81 505 GLY B O 1
ATOM 7438 N N . LEU B 1 506 ? 29.859 12.82 -14.945 1 97.56 506 LEU B N 1
ATOM 7439 C CA . LEU B 1 506 ? 30.516 12.148 -16.062 1 97.56 506 LEU B CA 1
ATOM 7440 C C . LEU B 1 506 ? 31.766 11.406 -15.586 1 97.56 506 LEU B C 1
ATOM 7442 O O . LEU B 1 506 ? 31.969 10.25 -15.945 1 97.56 506 LEU B O 1
ATOM 7446 N N . PRO B 1 507 ? 32.594 12.07 -14.805 1 98 507 PRO B N 1
ATOM 7447 C CA . PRO B 1 507 ? 33.719 11.328 -14.266 1 98 507 PRO B CA 1
ATOM 7448 C C . PRO B 1 507 ? 33.312 10.117 -13.43 1 98 507 PRO B C 1
ATOM 7450 O O . PRO B 1 507 ? 33.969 9.078 -13.453 1 98 507 PRO B O 1
ATOM 7453 N N . MET B 1 508 ? 32.25 10.227 -12.711 1 98.06 508 MET B N 1
ATOM 7454 C CA . MET B 1 508 ? 31.734 9.109 -11.938 1 98.06 508 MET B CA 1
ATOM 7455 C C . MET B 1 508 ? 31.266 7.98 -12.852 1 98.06 508 MET B C 1
ATOM 7457 O O . MET B 1 508 ? 31.547 6.809 -12.594 1 98.06 508 MET B O 1
ATOM 7461 N N . LEU B 1 509 ? 30.516 8.398 -13.828 1 98.12 509 LEU B N 1
ATOM 7462 C CA . LEU B 1 509 ? 30.031 7.434 -14.805 1 98.12 509 LEU B CA 1
ATOM 7463 C C . LEU B 1 509 ? 31.188 6.676 -15.445 1 98.12 509 LEU B C 1
ATOM 7465 O O . LEU B 1 509 ? 31.109 5.457 -15.625 1 98.12 509 LEU B O 1
ATOM 7469 N N . LEU B 1 510 ? 32.219 7.371 -15.789 1 98.12 510 LEU B N 1
ATOM 7470 C CA . LEU B 1 510 ? 33.406 6.762 -16.391 1 98.12 510 LEU B CA 1
ATOM 7471 C C . LEU B 1 510 ? 34.062 5.809 -15.414 1 98.12 510 LEU B C 1
ATOM 7473 O O . LEU B 1 510 ? 34.562 4.75 -15.805 1 98.12 510 LEU B O 1
ATOM 7477 N N . TRP B 1 511 ? 34.156 6.219 -14.18 1 98.44 511 TRP B N 1
ATOM 7478 C CA . TRP B 1 511 ? 34.719 5.34 -13.164 1 98.44 511 TRP B CA 1
ATOM 7479 C C . TRP B 1 511 ? 33.938 4.043 -13.055 1 98.44 511 TRP B C 1
ATOM 7481 O O . TRP B 1 511 ? 34.5 2.957 -12.977 1 98.44 511 TRP B O 1
ATOM 7491 N N . PHE B 1 512 ? 32.625 4.129 -13.023 1 98.69 512 PHE B N 1
ATOM 7492 C CA . PHE B 1 512 ? 31.766 2.949 -12.977 1 98.69 512 PHE B CA 1
ATOM 7493 C C . PHE B 1 512 ? 32 2.059 -14.188 1 98.69 512 PHE B C 1
ATOM 7495 O O . PHE B 1 512 ? 32.031 0.832 -14.07 1 98.69 512 PHE B O 1
ATOM 7502 N N . LEU B 1 513 ? 32.156 2.688 -15.352 1 98.38 513 LEU B N 1
ATOM 7503 C CA . LEU B 1 513 ? 32.469 1.942 -16.562 1 98.38 513 LEU B CA 1
ATOM 7504 C C . LEU B 1 513 ? 33.781 1.189 -16.438 1 98.38 513 LEU B C 1
ATOM 7506 O O . LEU B 1 513 ? 33.875 0.021 -16.828 1 98.38 513 LEU B O 1
ATOM 7510 N N . ILE B 1 514 ? 34.75 1.835 -15.906 1 97.94 514 ILE B N 1
ATOM 7511 C CA . ILE B 1 514 ? 36.094 1.23 -15.742 1 97.94 514 ILE B CA 1
ATOM 7512 C C . ILE B 1 514 ? 36 0.041 -14.789 1 97.94 514 ILE B C 1
ATOM 7514 O O . ILE B 1 514 ? 36.531 -1.032 -15.07 1 97.94 514 ILE B O 1
ATOM 7518 N N . VAL B 1 515 ? 35.312 0.235 -13.711 1 97.81 515 VAL B N 1
ATOM 7519 C CA . VAL B 1 515 ? 35.156 -0.845 -12.742 1 97.81 515 VAL B CA 1
ATOM 7520 C C . VAL B 1 515 ? 34.406 -2.01 -13.375 1 97.81 515 VAL B C 1
ATOM 7522 O O . VAL B 1 515 ? 34.75 -3.172 -13.18 1 97.81 515 VAL B O 1
ATOM 7525 N N . ALA B 1 516 ? 33.375 -1.739 -14.117 1 97.38 516 ALA B N 1
ATOM 7526 C CA . ALA B 1 516 ? 32.562 -2.779 -14.758 1 97.38 516 ALA B CA 1
ATOM 7527 C C . ALA B 1 516 ? 33.406 -3.557 -15.773 1 97.38 516 ALA B C 1
ATOM 7529 O O . ALA B 1 516 ? 33.344 -4.785 -15.828 1 97.38 516 ALA B O 1
ATOM 7530 N N . THR B 1 517 ? 34.25 -2.898 -16.547 1 95.75 517 THR B N 1
ATOM 7531 C CA . THR B 1 517 ? 34.969 -3.525 -17.656 1 95.75 517 THR B CA 1
ATOM 7532 C C . THR B 1 517 ? 36.25 -4.199 -17.172 1 95.75 517 THR B C 1
ATOM 7534 O O . THR B 1 517 ? 36.688 -5.176 -17.766 1 95.75 517 THR B O 1
ATOM 7537 N N . VAL B 1 518 ? 36.781 -3.723 -16.078 1 96.5 518 VAL B N 1
ATOM 7538 C CA . VAL B 1 518 ? 38.094 -4.23 -15.656 1 96.5 518 VAL B CA 1
ATOM 7539 C C . VAL B 1 518 ? 37.906 -5.145 -14.445 1 96.5 518 VAL B C 1
ATOM 7541 O O . VAL B 1 518 ? 38.375 -6.293 -14.461 1 96.5 518 VAL B O 1
ATOM 7544 N N . LEU B 1 519 ? 37.188 -4.691 -13.5 1 97.5 519 LEU B N 1
ATOM 7545 C CA . LEU B 1 519 ? 37.156 -5.395 -12.219 1 97.5 519 LEU B CA 1
ATOM 7546 C C . LEU B 1 519 ? 36.188 -6.566 -12.266 1 97.5 519 LEU B C 1
ATOM 7548 O O . LEU B 1 519 ? 36.469 -7.641 -11.742 1 97.5 519 LEU B O 1
ATOM 7552 N N . ILE B 1 520 ? 35 -6.387 -12.836 1 97.56 520 ILE B N 1
ATOM 7553 C CA . ILE B 1 520 ? 33.969 -7.41 -12.812 1 97.56 520 ILE B CA 1
ATOM 7554 C C . ILE B 1 520 ? 34.469 -8.688 -13.461 1 97.56 520 ILE B C 1
ATOM 7556 O O . ILE B 1 520 ? 34.375 -9.773 -12.891 1 97.56 520 ILE B O 1
ATOM 7560 N N . PRO B 1 521 ? 35.156 -8.617 -14.641 1 95.5 521 PRO B N 1
ATOM 7561 C CA . PRO B 1 521 ? 35.656 -9.844 -15.266 1 95.5 521 PRO B CA 1
ATOM 7562 C C . PRO B 1 521 ? 36.781 -10.5 -14.461 1 95.5 521 PRO B C 1
ATOM 7564 O O . PRO B 1 521 ? 37 -11.711 -14.586 1 95.5 521 PRO B O 1
ATOM 7567 N N . VAL B 1 522 ? 37.406 -9.75 -13.656 1 96 522 VAL B N 1
ATOM 7568 C CA . VAL B 1 522 ? 38.469 -10.305 -12.812 1 96 522 VAL B CA 1
ATOM 7569 C C . VAL B 1 522 ? 37.844 -11.109 -11.68 1 96 522 VAL B C 1
ATOM 7571 O O . VAL B 1 522 ? 38.375 -12.156 -11.289 1 96 522 VAL B O 1
ATOM 7574 N N . ILE B 1 523 ? 36.781 -10.719 -11.164 1 96.81 523 ILE B N 1
ATOM 7575 C CA . ILE B 1 523 ? 36.125 -11.367 -10.031 1 96.81 523 ILE B CA 1
ATOM 7576 C C . ILE B 1 523 ? 35.281 -12.539 -10.539 1 96.81 523 ILE B C 1
ATOM 7578 O O . ILE B 1 523 ? 35.25 -13.609 -9.93 1 96.81 523 ILE B O 1
ATOM 7582 N N . TRP B 1 524 ? 34.562 -12.234 -11.594 1 96.62 524 TRP B N 1
ATOM 7583 C CA . TRP B 1 524 ? 33.75 -13.266 -12.234 1 96.62 524 TRP B CA 1
ATOM 7584 C C . TRP B 1 524 ? 34.219 -13.516 -13.664 1 96.62 524 TRP B C 1
ATOM 7586 O O . TRP B 1 524 ? 33.969 -12.711 -14.562 1 96.62 524 TRP B O 1
ATOM 7596 N N . SER B 1 525 ? 34.75 -14.68 -13.852 1 94.06 525 SER B N 1
ATOM 7597 C CA . SER B 1 525 ? 35.281 -15.039 -15.156 1 94.06 525 SER B CA 1
ATOM 7598 C C . SER B 1 525 ? 34.188 -15.305 -16.156 1 94.06 525 SER B C 1
ATOM 7600 O O . SER B 1 525 ? 33.094 -15.734 -15.781 1 94.06 525 SER B O 1
ATOM 7602 N N . PHE B 1 526 ? 34.531 -15.094 -17.375 1 93.31 526 PHE B N 1
ATOM 7603 C CA . PHE B 1 526 ? 33.594 -15.336 -18.438 1 93.31 526 PHE B CA 1
ATOM 7604 C C . PHE B 1 526 ? 33.375 -16.828 -18.656 1 93.31 526 PHE B C 1
ATOM 7606 O O . PHE B 1 526 ? 32.25 -17.281 -18.922 1 93.31 526 PHE B O 1
#

Solvent-accessible surface area (backbone atoms only — not comparable to full-atom values): 51799 Å² total; per-residue (Å²): 133,56,56,35,58,51,49,49,52,51,49,52,48,50,53,50,44,47,58,69,57,82,57,59,63,39,54,52,17,45,46,48,17,49,52,38,35,74,72,60,66,39,49,68,67,49,31,36,39,20,49,23,27,57,60,39,51,20,51,47,19,42,30,27,44,27,44,40,41,49,62,35,12,50,60,48,52,52,51,49,58,53,52,72,68,40,69,89,48,63,60,57,38,50,45,49,49,23,52,48,29,13,55,40,2,26,64,43,19,39,53,56,30,43,64,60,41,48,66,55,51,46,52,49,20,57,74,69,71,44,47,24,25,67,45,37,58,49,32,37,54,20,11,38,28,10,23,34,33,24,36,60,3,34,68,44,44,43,51,42,23,50,50,30,34,73,70,68,75,46,56,66,50,34,58,55,32,28,73,58,12,49,58,43,32,52,49,46,45,51,47,41,62,70,45,33,80,76,55,44,60,87,31,71,23,62,82,67,76,75,69,52,71,47,33,56,56,47,49,32,59,74,64,57,65,66,56,95,78,68,78,86,75,67,64,64,51,40,83,61,32,31,61,36,43,30,29,28,41,82,86,22,82,56,51,65,40,77,48,34,46,70,38,62,42,93,85,65,59,35,29,28,65,39,46,27,48,61,76,36,75,52,57,75,87,28,45,63,37,36,26,20,26,34,35,34,33,34,29,36,52,67,48,47,45,64,61,43,75,74,33,86,46,39,43,63,74,51,58,50,68,60,50,46,29,55,55,32,63,83,43,73,49,28,54,50,44,50,50,44,49,51,51,35,50,52,33,45,61,69,58,72,48,58,61,34,57,39,27,44,53,37,28,49,47,39,41,75,70,61,55,36,53,69,66,56,39,56,69,44,39,56,61,56,59,44,39,30,55,12,18,36,43,27,54,40,50,42,32,64,71,50,46,36,24,55,54,50,21,49,53,50,46,60,70,65,38,97,52,56,73,54,53,53,41,44,49,51,25,51,54,37,23,56,48,9,47,59,27,48,39,54,61,39,40,58,60,45,48,48,50,41,48,24,34,17,59,72,68,70,36,43,44,63,36,42,42,52,28,40,44,54,18,24,44,44,48,42,50,37,40,80,20,38,70,44,43,41,65,35,28,52,48,14,46,54,56,69,78,51,34,34,63,60,15,49,60,45,41,50,49,52,50,49,45,45,46,53,48,38,47,69,75,32,61,90,134,56,55,36,58,50,48,50,51,50,50,54,50,51,53,49,45,46,58,68,57,81,57,61,62,39,54,52,17,45,45,48,17,50,51,39,35,74,71,60,68,40,50,68,66,49,32,38,38,20,50,24,29,58,62,39,51,21,51,47,19,42,30,29,46,25,44,39,41,50,62,33,11,50,59,48,50,53,51,49,58,53,53,70,69,40,67,87,48,64,62,57,39,52,46,50,50,21,51,48,28,12,56,41,1,26,63,42,19,40,52,57,29,43,64,58,42,49,65,55,52,46,52,48,19,59,74,68,72,43,46,24,26,67,45,37,58,50,32,39,54,21,10,37,27,10,24,33,33,23,37,61,4,35,69,46,43,42,51,43,23,50,50,30,35,74,70,68,74,45,57,65,51,33,61,58,32,29,72,58,12,50,58,43,34,52,49,46,44,52,47,42,63,70,44,33,80,76,56,43,60,88,30,69,22,62,83,67,76,78,68,51,72,45,33,57,55,47,49,34,58,72,64,56,65,65,56,93,81,68,78,83,76,69,64,67,53,38,82,61,31,32,61,35,42,30,31,28,41,82,85,22,83,55,50,65,39,78,46,33,45,68,37,60,42,93,84,64,62,36,30,28,66,40,46,28,48,62,75,35,76,53,58,75,86,27,46,64,38,37,26,20,27,33,37,33,34,36,29,37,53,67,50,48,46,65,60,43,74,72,32,86,46,38,41,63,74,53,59,51,68,59,51,45,28,58,55,31,62,82,43,72,49,28,55,52,45,51,50,44,49,50,50,34,48,51,33,44,62,69,58,72,47,58,61,35,56,38,26,44,53,38,28,50,46,39,40,75,70,61,54,35,52,69,67,57,39,58,69,43,39,58,61,57,59,44,39,29,55,11,16,37,42,26,53,39,50,40,31,62,71,49,46,36,24,56,54,52,21,50,52,49,46,61,69,65,37,95,52,56,74,52,52,53,42,45,50,52,24,50,53,36,24,55,45,9,46,59,27,47,38,55,61,39,42,57,62,43,47,47,48,42,47,25,33,17,59,72,67,70,36,44,44,62,37,44,43,51,27,40,43,54,18,25,44,44,48,42,51,37,40,81,20,36,68,43,43,41,65,35,27,52,49,14,47,55,55,69,80,52,32,35,62,58,16,47,60,45,42,49,49,52,50,49,43,45,48,54,49,38,48,69,76,32,62,90

Secondary structure (DSSP, 8-state):
--HHHHHHHHHHHHHHHHHH--S-HHHHHHHHHHHHHHTTSS-HHHHHGGGG-HHHHHHHHHHHHHHHHHHTTHHHHHHHHHHHT--S-HHHHHHHHHHHHHHHHHHS-HHHHHHHHHHHHHHHHHHHT--THHHHHHHHHHHHHHTTSSGGG-HHHHHHHHHHHHTTS-PPPTTHHHHHHHHHHHHHHHHHHHHHHHHS---PPP--S--GGGHHHHHHHHTT-S-SS------SS-SSEEEEEEE--TT-TTTT-EE-TTPBPTTSS-EEEEEEETTEE--TT-EE--TT-EEEEEEEHHHHHHHHSS-TT-EESS-HHHHHHHH----HHHHHHHHHHHHHHHHHHTTSS-HHHHHHHHHHHHHHTTSS-HHHHHHHS-HHHHHHHHHHHHHHHHHHHHSHHHHHHHHHHHHH-S--HHHHHHHHHHHHHHHHHHS-HHHHHHHHHHHHHHHHHHHT--SHHHHHHHHHHHH---S-TTS-HHHHHHHHHHT--GGGHHHHHHHHHHHHHHIIIIIHHHHS--/--HHHHHHHHHHHHHHHHHH--S-HHHHHHHHHHHHHHTTSS-HHHHHGGGG-HHHHHHHHHHHHHHHHHHTTHHHHHHHHHHHT--S-HHHHHHHHHHHHHHHHHHS-HHHHHHHHHHHHHHHHHHHT--THHHHHHHHHHHHHHTTSSGGG-HHHHHHHHHHHHTTS-PPPTTHHHHHHHHHHHHHHHHHHHHHHHHS---PPP--S--GGGHHHHHHHHTT---SS------SS-SSEEEEEEE--TT-TTTT-EE-TTPBPTTSS-EEEEEEETTEE--TT-EE--TT-EEEEEEEHHHHHHHHSS-TT-EESS-HHHHHHHH----HHHHHHHHHHHHHHHHHHTTSS-HHHHHHHHHHHHHHTTSS-HHHHHHHS-HHHHHHHHHHHHHHHHHHHHSHHHHHHHHHHHHH-S--HHHHHHHHHHHHHHHHHHS-HHHHHHHHHHHHHHHHHHHT--HHHHHHHHHHHHH---S-TTS-HHHHHHHHHHT--GGGHHHHHHHHHHHHHHIIIIIHHHHS--